Protein AF-A0A3F2RLD3-F1 (afdb_monomer_lite)

Structure (mmCIF, N/CA/C/O backbone):
data_AF-A0A3F2RLD3-F1
#
_entry.id   AF-A0A3F2RLD3-F1
#
loop_
_atom_site.group_PDB
_atom_site.id
_atom_site.type_symbol
_atom_site.label_atom_id
_atom_site.label_alt_id
_atom_site.label_comp_id
_atom_site.label_asym_id
_atom_site.label_entity_id
_atom_site.label_seq_id
_atom_site.pdbx_PDB_ins_code
_atom_site.Cartn_x
_atom_site.Cartn_y
_atom_site.Cartn_z
_atom_site.occupancy
_atom_site.B_iso_or_equiv
_atom_site.auth_seq_id
_atom_site.auth_comp_id
_atom_site.auth_asym_id
_atom_site.auth_atom_id
_atom_site.pdbx_PDB_model_num
ATOM 1 N N . MET A 1 1 ? 36.818 22.391 22.852 1.00 46.69 1 MET A N 1
ATOM 2 C CA . MET A 1 1 ? 37.151 23.803 22.558 1.00 46.69 1 MET A CA 1
ATOM 3 C C . MET A 1 1 ? 36.589 24.136 21.182 1.00 46.69 1 MET A C 1
ATOM 5 O O . MET A 1 1 ? 37.291 23.937 20.207 1.00 46.69 1 MET A O 1
ATOM 9 N N . LEU A 1 2 ? 35.331 24.570 21.093 1.00 57.09 2 LEU A N 1
ATOM 10 C CA . LEU A 1 2 ? 34.697 24.943 19.822 1.00 57.09 2 LEU A CA 1
ATOM 11 C C . LEU A 1 2 ? 34.352 26.434 19.865 1.00 57.09 2 LEU A C 1
ATOM 13 O O . LEU A 1 2 ? 33.929 26.941 20.912 1.00 57.09 2 LEU A O 1
ATOM 17 N N . SER A 1 3 ? 34.607 27.151 18.774 1.00 67.00 3 SER A N 1
ATOM 18 C CA . SER A 1 3 ? 34.470 28.608 18.713 1.00 67.00 3 SER A CA 1
ATOM 19 C C . SER A 1 3 ? 33.149 28.997 18.053 1.00 67.00 3 SER A C 1
ATOM 21 O O . SER A 1 3 ? 32.844 28.548 16.955 1.00 67.00 3 SER A O 1
ATOM 23 N N . SER A 1 4 ? 32.369 29.886 18.676 1.00 72.31 4 SER A N 1
ATOM 24 C CA . SER A 1 4 ? 31.220 30.509 18.004 1.00 72.31 4 SER A CA 1
ATOM 25 C C . SER A 1 4 ? 31.677 31.635 17.068 1.00 72.31 4 SER A C 1
ATOM 27 O O . SER A 1 4 ? 32.737 32.237 17.272 1.00 72.31 4 SER A O 1
ATOM 29 N N . ARG A 1 5 ? 30.861 31.961 16.052 1.00 67.56 5 ARG A N 1
ATOM 30 C CA . ARG A 1 5 ? 31.121 33.088 15.129 1.00 67.56 5 ARG A CA 1
ATOM 31 C C . ARG A 1 5 ? 31.308 34.414 15.873 1.00 67.56 5 ARG A C 1
ATOM 33 O O . ARG A 1 5 ? 32.224 35.162 15.546 1.00 67.56 5 ARG A O 1
ATOM 40 N N . GLU A 1 6 ? 30.512 34.649 16.912 1.00 68.88 6 GLU A N 1
ATOM 41 C CA . GLU A 1 6 ? 30.588 35.842 17.769 1.00 68.88 6 GLU A CA 1
ATOM 42 C C . GLU A 1 6 ? 31.918 35.908 18.536 1.00 68.88 6 GLU A C 1
ATOM 44 O O . GLU A 1 6 ? 32.610 36.923 18.502 1.00 68.88 6 GLU A O 1
ATOM 49 N N . ARG A 1 7 ? 32.364 34.790 19.126 1.00 69.12 7 ARG A N 1
ATOM 50 C CA . ARG A 1 7 ? 33.640 34.712 19.860 1.00 69.12 7 ARG A CA 1
ATOM 51 C C . ARG A 1 7 ? 34.865 34.885 18.952 1.00 69.12 7 ARG A C 1
ATOM 53 O O . ARG A 1 7 ? 35.917 35.341 19.404 1.00 69.12 7 ARG A O 1
ATOM 60 N N . LEU A 1 8 ? 34.751 34.498 17.680 1.00 67.44 8 LEU A N 1
ATOM 61 C CA . LEU A 1 8 ? 35.783 34.712 16.661 1.00 67.44 8 LEU A CA 1
ATOM 62 C C . LEU A 1 8 ? 35.856 36.175 16.209 1.00 67.44 8 LEU A C 1
ATOM 64 O O . LEU A 1 8 ? 36.961 36.682 16.024 1.00 67.44 8 LEU A O 1
ATOM 68 N N . GLN A 1 9 ? 34.709 36.847 16.090 1.00 66.31 9 GLN A N 1
ATOM 69 C CA . GLN A 1 9 ? 34.630 38.273 15.766 1.00 66.31 9 GLN A CA 1
ATOM 70 C C . GLN A 1 9 ? 35.150 39.151 16.912 1.00 66.31 9 GLN A C 1
ATOM 72 O O . GLN A 1 9 ? 35.909 40.080 16.659 1.00 66.31 9 GLN A O 1
ATOM 77 N N . GLU A 1 10 ? 34.850 38.818 18.173 1.00 66.62 10 GLU A N 1
ATOM 78 C CA . GLU A 1 10 ? 35.371 39.548 19.344 1.00 66.62 10 GLU A CA 1
ATOM 79 C C . GLU A 1 10 ? 36.898 39.456 19.497 1.00 66.62 10 GLU A C 1
ATOM 81 O O . GLU A 1 10 ? 37.536 40.357 20.043 1.00 66.62 10 GLU A O 1
ATOM 86 N N . ARG A 1 11 ? 37.504 38.358 19.027 1.00 64.50 11 ARG A N 1
ATOM 87 C CA . ARG A 1 11 ? 38.956 38.129 19.082 1.00 64.50 11 ARG A CA 1
ATOM 88 C C . ARG A 1 11 ? 39.710 38.618 17.846 1.00 64.50 11 ARG A C 1
ATOM 90 O O . ARG A 1 11 ? 40.940 38.673 17.887 1.00 64.50 11 ARG A O 1
ATOM 97 N N . GLN A 1 12 ? 39.019 38.961 16.760 1.00 63.44 12 GLN A N 1
ATOM 98 C CA . GLN A 1 12 ? 39.646 39.565 15.589 1.00 63.44 12 GLN A CA 1
ATOM 99 C C . GLN A 1 12 ? 39.977 41.028 15.894 1.00 63.44 12 GLN A C 1
ATOM 101 O O . GLN A 1 12 ? 39.100 41.872 16.045 1.00 63.44 12 GLN A O 1
ATOM 106 N N . GLY A 1 13 ? 41.272 41.339 16.004 1.00 57.06 13 GLY A N 1
ATOM 107 C CA . GLY A 1 13 ? 41.724 42.724 16.117 1.00 57.06 13 GLY A CA 1
ATOM 108 C C . GLY A 1 13 ? 41.291 43.547 14.899 1.00 57.06 13 GLY A C 1
ATOM 109 O O . GLY A 1 13 ? 41.149 43.010 13.804 1.00 57.06 13 GLY A O 1
ATOM 110 N N . GLN A 1 14 ? 41.151 44.863 15.073 1.00 52.94 14 GLN A N 1
ATOM 111 C CA . GLN A 1 14 ? 40.636 45.819 14.073 1.00 52.94 14 GLN A CA 1
ATOM 112 C C . GLN A 1 14 ? 41.375 45.834 12.713 1.00 52.94 14 GLN A C 1
ATOM 114 O O . GLN A 1 14 ? 40.910 46.471 11.774 1.00 52.94 14 GLN A O 1
ATOM 119 N N . TYR A 1 15 ? 42.516 45.144 12.613 1.00 56.38 15 TYR A N 1
ATOM 120 C CA . TYR A 1 15 ? 43.378 45.051 11.430 1.00 56.38 15 TYR A CA 1
ATOM 121 C C . TYR A 1 15 ? 43.718 43.598 11.034 1.00 56.38 15 TYR A C 1
ATOM 123 O O . TYR A 1 15 ? 44.627 43.381 10.237 1.00 56.38 15 TYR A O 1
ATOM 131 N N . ALA A 1 16 ? 43.053 42.591 11.613 1.00 54.59 16 ALA A N 1
ATOM 132 C CA . ALA A 1 16 ? 43.302 41.182 11.301 1.00 54.59 16 ALA A CA 1
ATOM 133 C C . ALA A 1 16 ? 42.494 40.730 10.073 1.00 54.59 16 ALA A C 1
ATOM 135 O O . ALA A 1 16 ? 41.315 41.060 9.949 1.00 54.59 16 ALA A O 1
ATOM 136 N N . ALA A 1 17 ? 43.114 39.943 9.189 1.00 60.88 17 ALA A N 1
ATOM 137 C CA . ALA A 1 17 ? 42.440 39.389 8.017 1.00 60.88 17 ALA A CA 1
ATOM 138 C C . ALA A 1 17 ? 41.257 38.472 8.417 1.00 60.88 17 ALA A C 1
ATOM 140 O O . ALA A 1 17 ? 41.328 37.769 9.439 1.00 60.88 17 ALA A O 1
ATOM 141 N N . PRO A 1 18 ? 40.168 38.440 7.623 1.00 74.44 18 PRO A N 1
ATOM 142 C CA . PRO A 1 18 ? 39.107 37.446 7.740 1.00 74.44 18 PRO A CA 1
ATOM 143 C C . PRO A 1 18 ? 39.662 36.017 7.822 1.00 74.44 18 PRO A C 1
ATOM 145 O O . PRO A 1 18 ? 40.645 35.686 7.164 1.00 74.44 18 PRO A O 1
ATOM 148 N N . ARG A 1 19 ? 39.019 35.142 8.612 1.00 79.94 19 ARG A N 1
ATOM 149 C CA . ARG A 1 19 ? 39.500 33.769 8.885 1.00 79.94 19 ARG A CA 1
ATOM 150 C C . ARG A 1 19 ? 39.864 32.992 7.613 1.00 79.94 19 ARG A C 1
ATOM 152 O O . ARG A 1 19 ? 40.882 32.311 7.601 1.00 79.94 19 ARG A O 1
ATOM 159 N N . HIS A 1 20 ? 39.055 33.116 6.562 1.00 82.75 20 HIS A N 1
ATOM 160 C CA . HIS A 1 20 ? 39.302 32.477 5.270 1.00 82.75 20 HIS A CA 1
ATOM 161 C C . HIS A 1 20 ? 40.576 33.004 4.588 1.00 82.75 20 HIS A C 1
ATOM 163 O O . HIS A 1 20 ? 41.416 32.218 4.165 1.00 82.75 20 HIS A O 1
ATOM 169 N N . GLU A 1 21 ? 40.759 34.325 4.550 1.00 82.81 21 GLU A N 1
ATOM 170 C CA . GLU A 1 21 ? 41.945 34.963 3.966 1.00 82.81 21 GLU A CA 1
ATOM 171 C C . GLU A 1 21 ? 43.218 34.633 4.749 1.00 82.81 21 GLU A C 1
ATOM 173 O O . GLU A 1 21 ? 44.271 34.428 4.153 1.00 82.81 21 GLU A O 1
ATOM 178 N N . PHE A 1 22 ? 43.129 34.517 6.076 1.00 84.19 22 PHE A N 1
ATOM 179 C CA . PHE A 1 22 ? 44.258 34.091 6.902 1.00 84.19 22 PHE A CA 1
ATOM 180 C C . PHE A 1 22 ? 44.683 32.644 6.604 1.00 84.19 22 PHE A C 1
ATOM 182 O O . PHE A 1 22 ? 45.872 32.360 6.487 1.00 84.19 22 PHE A O 1
ATOM 189 N N . LEU A 1 23 ? 43.725 31.726 6.431 1.00 88.12 23 LEU A N 1
ATOM 190 C CA . LEU A 1 23 ? 44.024 30.347 6.030 1.00 88.12 23 LEU A CA 1
ATOM 191 C C . LEU A 1 23 ? 44.604 30.285 4.607 1.00 88.12 23 LEU A C 1
ATOM 193 O O . LEU A 1 23 ? 45.560 29.549 4.383 1.00 88.12 23 LEU A O 1
ATOM 197 N N . GLN A 1 24 ? 44.097 31.098 3.672 1.00 87.75 24 GLN A N 1
ATOM 198 C CA . GLN A 1 24 ? 44.673 31.223 2.326 1.00 87.75 24 GLN A CA 1
ATOM 199 C C . GLN A 1 24 ? 46.124 31.721 2.387 1.00 87.75 24 GLN A C 1
ATOM 201 O O . GLN A 1 24 ? 46.978 31.185 1.690 1.00 87.75 24 GLN A O 1
ATOM 206 N N . GLN A 1 25 ? 46.427 32.702 3.245 1.00 88.88 25 GLN A N 1
ATOM 207 C CA . GLN A 1 25 ? 47.795 33.198 3.433 1.00 88.88 25 GLN A CA 1
ATOM 208 C C . GLN A 1 25 ? 48.742 32.105 3.935 1.00 88.88 25 GLN A C 1
ATOM 210 O O . GLN A 1 25 ? 49.863 32.020 3.442 1.00 88.88 25 GLN A O 1
ATOM 215 N N . LEU A 1 26 ? 48.295 31.249 4.861 1.00 90.62 26 LEU A N 1
ATOM 216 C CA . LEU A 1 26 ? 49.086 30.109 5.332 1.00 90.62 26 LEU A CA 1
ATOM 217 C C . LEU A 1 26 ? 49.358 29.100 4.206 1.00 90.62 26 LEU A C 1
ATOM 219 O O . LEU A 1 26 ? 50.494 28.665 4.044 1.00 90.62 26 LEU A O 1
ATOM 223 N N . VAL A 1 27 ? 48.352 28.761 3.394 1.00 88.81 27 VAL A N 1
ATOM 224 C CA . VAL A 1 27 ? 48.522 27.847 2.247 1.00 88.81 27 VAL A CA 1
ATOM 225 C C . VAL A 1 27 ? 49.489 28.431 1.212 1.00 88.81 27 VAL A C 1
ATOM 227 O O . VAL A 1 27 ? 50.423 27.756 0.776 1.00 88.81 27 VAL A O 1
ATOM 230 N N . ASP A 1 28 ? 49.326 29.708 0.870 1.00 87.25 28 ASP A N 1
ATOM 231 C CA . ASP A 1 28 ? 50.228 30.439 -0.020 1.00 87.25 28 ASP A CA 1
ATOM 232 C C . ASP A 1 28 ? 51.669 30.472 0.519 1.00 87.25 28 ASP A C 1
ATOM 234 O O . ASP A 1 28 ? 52.634 30.330 -0.238 1.00 87.25 28 ASP A O 1
ATOM 238 N N . GLU A 1 29 ? 51.830 30.675 1.830 1.00 88.75 29 GLU A N 1
ATOM 239 C CA . GLU A 1 29 ? 53.129 30.689 2.501 1.00 88.75 29 GLU A CA 1
ATOM 240 C C . GLU A 1 29 ? 53.777 29.300 2.485 1.00 88.75 29 GLU A C 1
ATOM 242 O O . GLU A 1 29 ? 54.972 29.199 2.204 1.00 88.75 29 GLU A O 1
ATOM 247 N N . PHE A 1 30 ? 53.008 28.227 2.690 1.00 89.94 30 PHE A N 1
ATOM 248 C CA . PHE A 1 30 ? 53.505 26.853 2.593 1.00 89.94 30 PHE A CA 1
ATOM 249 C C . PHE A 1 30 ? 54.043 26.546 1.191 1.00 89.94 30 PHE A C 1
ATOM 251 O O . PHE A 1 30 ? 55.135 25.993 1.048 1.00 89.94 30 PHE A O 1
ATOM 258 N N . GLN A 1 31 ? 53.310 26.949 0.149 1.00 84.81 31 GLN A N 1
ATOM 259 C CA . GLN A 1 31 ? 53.690 26.703 -1.245 1.00 84.81 31 GLN A CA 1
ATOM 260 C C . GLN A 1 31 ? 54.940 27.484 -1.671 1.00 84.81 31 GLN A C 1
ATOM 262 O O . GLN A 1 31 ? 55.741 26.986 -2.461 1.00 84.81 31 GLN A O 1
ATOM 267 N N . ARG A 1 32 ? 55.127 28.707 -1.155 1.00 83.75 32 ARG A N 1
ATOM 268 C CA . ARG A 1 32 ? 56.264 29.573 -1.519 1.00 83.75 32 ARG A CA 1
ATOM 269 C C . ARG A 1 32 ? 57.503 29.365 -0.648 1.00 83.75 32 ARG A C 1
ATOM 271 O O . ARG A 1 32 ? 58.590 29.770 -1.057 1.00 83.75 32 ARG A O 1
ATOM 278 N N . SER A 1 33 ? 57.360 28.782 0.542 1.00 82.44 33 SER A N 1
ATOM 279 C CA . SER A 1 33 ? 58.467 28.636 1.492 1.00 82.44 33 SER A CA 1
ATOM 280 C C . SER A 1 33 ? 59.452 27.544 1.057 1.00 82.44 33 SER A C 1
ATOM 282 O O . SER A 1 33 ? 59.042 26.401 0.867 1.00 82.44 33 SER A O 1
ATOM 284 N N . PRO A 1 34 ? 60.761 27.839 0.947 1.00 72.88 34 PRO A N 1
ATOM 285 C CA . PRO A 1 34 ? 61.788 26.822 0.713 1.00 72.88 34 PRO A CA 1
ATOM 286 C C . PRO A 1 34 ? 62.314 26.185 2.015 1.00 72.88 34 PRO A C 1
ATOM 288 O O . PRO A 1 34 ? 63.057 25.210 1.952 1.00 72.88 34 PRO A O 1
ATOM 291 N N . ASP A 1 35 ? 61.966 26.738 3.185 1.00 80.62 35 ASP A N 1
ATOM 292 C CA . ASP A 1 35 ? 62.399 26.249 4.501 1.00 80.62 35 ASP A CA 1
ATOM 293 C C . ASP A 1 35 ? 61.415 25.216 5.072 1.00 80.62 35 ASP A C 1
ATOM 295 O O . ASP A 1 35 ? 60.229 25.500 5.251 1.00 80.62 35 ASP A O 1
ATOM 299 N N . MET A 1 36 ? 61.927 24.028 5.398 1.00 78.44 36 MET A N 1
ATOM 300 C CA . MET A 1 36 ? 61.141 22.927 5.962 1.00 78.44 36 MET A CA 1
ATOM 301 C C . MET A 1 36 ? 60.607 23.236 7.360 1.00 78.44 36 MET A C 1
ATOM 303 O O . MET A 1 36 ? 59.473 22.871 7.650 1.00 78.44 36 MET A O 1
ATOM 307 N N . LEU A 1 37 ? 61.349 23.981 8.192 1.00 79.25 37 LEU A N 1
ATOM 308 C CA . LEU A 1 37 ? 60.850 24.358 9.523 1.00 79.25 37 LEU A CA 1
ATOM 309 C C . LEU A 1 37 ? 59.584 25.213 9.401 1.00 79.25 37 LEU A C 1
ATOM 311 O O . LEU A 1 37 ? 58.617 25.051 10.140 1.00 79.25 37 LEU A O 1
ATOM 315 N N . ARG A 1 38 ? 59.582 26.126 8.425 1.00 82.69 38 ARG A N 1
ATOM 316 C CA . ARG A 1 38 ? 58.446 27.010 8.197 1.00 82.69 38 ARG A CA 1
ATOM 317 C C . ARG A 1 38 ? 57.235 26.241 7.682 1.00 82.69 38 ARG A C 1
ATOM 319 O O . ARG A 1 38 ? 56.115 26.517 8.099 1.00 82.69 38 ARG A O 1
ATOM 326 N N . LYS A 1 39 ? 57.461 25.244 6.825 1.00 86.38 39 LYS A N 1
ATOM 327 C CA . LYS A 1 39 ? 56.413 24.327 6.369 1.00 86.38 39 LYS A CA 1
ATOM 328 C C . LYS A 1 39 ? 55.809 23.524 7.523 1.00 86.38 39 LYS A C 1
ATOM 330 O O . LYS A 1 39 ? 54.589 23.435 7.594 1.00 86.38 39 LYS A O 1
ATOM 335 N N . GLU A 1 40 ? 56.625 23.026 8.450 1.00 85.38 40 GLU A N 1
ATOM 336 C CA . GLU A 1 40 ? 56.161 22.334 9.665 1.00 85.38 40 GLU A CA 1
ATOM 337 C C . GLU A 1 40 ? 55.267 23.218 10.529 1.00 85.38 40 GLU A C 1
ATOM 339 O O . GLU A 1 40 ? 54.151 22.824 10.868 1.00 85.38 40 GLU A O 1
ATOM 344 N N . GLU A 1 41 ? 55.708 24.442 10.826 1.00 86.50 41 GLU A N 1
ATOM 345 C CA . GLU A 1 41 ? 54.911 25.397 11.601 1.00 86.50 41 GLU A CA 1
ATOM 346 C C . GLU A 1 41 ? 53.566 25.703 10.931 1.00 86.50 41 GLU A C 1
ATOM 348 O O . GLU A 1 41 ? 52.544 25.853 11.606 1.00 86.50 41 GLU A O 1
ATOM 353 N N . ILE A 1 42 ? 53.544 25.803 9.602 1.00 90.88 42 ILE A N 1
ATOM 354 C CA . ILE A 1 42 ? 52.322 26.094 8.854 1.00 90.88 42 ILE A CA 1
ATOM 355 C C . ILE A 1 42 ? 51.367 24.897 8.875 1.00 90.88 42 ILE A C 1
ATOM 357 O O . ILE A 1 42 ? 50.190 25.081 9.179 1.00 90.88 42 ILE A O 1
ATOM 361 N N . VAL A 1 43 ? 51.853 23.681 8.618 1.00 90.69 43 VAL A N 1
ATOM 362 C CA . VAL A 1 43 ? 51.020 22.464 8.627 1.00 90.69 43 VAL A CA 1
ATOM 363 C C . VAL A 1 43 ? 50.456 22.209 10.023 1.00 90.69 43 VAL A C 1
ATOM 365 O O . VAL A 1 43 ? 49.263 21.948 10.149 1.00 90.69 43 VAL A O 1
ATOM 368 N N . ALA A 1 44 ? 51.251 22.402 11.079 1.00 88.88 44 ALA A N 1
ATOM 369 C CA . ALA A 1 44 ? 50.773 22.316 12.459 1.00 88.88 44 ALA A CA 1
ATOM 370 C C . ALA A 1 44 ? 49.667 23.346 12.760 1.00 88.88 44 ALA A C 1
ATOM 372 O O . ALA A 1 44 ? 48.674 23.035 13.422 1.00 88.88 44 ALA A O 1
ATOM 373 N N . ASN A 1 45 ? 49.795 24.578 12.252 1.00 89.44 45 ASN A N 1
ATOM 374 C CA . ASN A 1 45 ? 48.748 25.592 12.391 1.00 89.44 45 ASN A CA 1
ATOM 375 C C . ASN A 1 45 ? 47.472 25.205 11.633 1.00 89.44 45 ASN A C 1
ATOM 377 O O . ASN A 1 45 ? 46.380 25.322 12.189 1.00 89.44 45 ASN A O 1
ATOM 381 N N . LEU A 1 46 ? 47.594 24.718 10.397 1.00 91.81 46 LEU A N 1
ATOM 382 C CA . LEU A 1 46 ? 46.456 24.259 9.599 1.00 91.81 46 LEU A CA 1
ATOM 383 C C . LEU A 1 46 ? 45.750 23.064 10.258 1.00 91.81 46 LEU A C 1
ATOM 385 O O . LEU A 1 46 ? 44.523 23.064 10.346 1.00 91.81 46 LEU A O 1
ATOM 389 N N . ALA A 1 47 ? 46.504 22.109 10.807 1.00 91.06 47 ALA A N 1
ATOM 390 C CA . ALA A 1 47 ? 45.969 20.968 11.547 1.00 91.06 47 ALA A CA 1
ATOM 391 C C . ALA A 1 47 ? 45.216 21.393 12.820 1.00 91.06 47 ALA A C 1
ATOM 393 O O . ALA A 1 47 ? 44.157 20.850 13.128 1.00 91.06 47 ALA A O 1
ATOM 394 N N . ASN A 1 48 ? 45.696 22.419 13.530 1.00 88.94 48 ASN A N 1
ATOM 395 C CA . ASN A 1 48 ? 44.974 22.988 14.672 1.00 88.94 48 ASN A CA 1
ATOM 396 C C . ASN A 1 48 ? 43.671 23.688 14.253 1.00 88.94 48 ASN A C 1
ATOM 398 O O . ASN A 1 48 ? 42.673 23.615 14.968 1.00 88.94 48 ASN A O 1
ATOM 402 N N . PHE A 1 49 ? 43.646 24.353 13.093 1.00 88.69 49 PHE A N 1
ATOM 403 C CA . PHE A 1 49 ? 42.411 24.942 12.561 1.00 88.69 49 PHE A CA 1
ATOM 404 C C . PHE A 1 49 ? 41.405 23.895 12.082 1.00 88.69 49 PHE A C 1
ATOM 406 O O . PHE A 1 49 ? 40.201 24.154 12.157 1.00 88.69 49 PHE A O 1
ATOM 413 N N . ALA A 1 50 ? 41.886 22.728 11.652 1.00 89.19 50 ALA A N 1
ATOM 414 C CA . ALA A 1 50 ? 41.069 21.571 11.306 1.00 89.19 50 ALA A CA 1
ATOM 415 C C . ALA A 1 50 ? 40.311 20.971 12.498 1.00 89.19 50 ALA A C 1
ATOM 417 O O . ALA A 1 50 ? 39.368 20.227 12.291 1.00 89.19 50 ALA A O 1
ATOM 418 N N . TYR A 1 51 ? 40.645 21.327 13.740 1.00 83.88 51 TYR A N 1
ATOM 419 C CA . TYR A 1 51 ? 39.917 20.840 14.916 1.00 83.88 51 TYR A CA 1
ATOM 420 C C . TYR A 1 51 ? 38.532 21.493 15.105 1.00 83.88 51 TYR A C 1
ATOM 422 O O . TYR A 1 51 ? 37.674 20.942 15.790 1.00 83.88 51 TYR A O 1
ATOM 430 N N . ASP A 1 52 ? 38.299 22.685 14.540 1.00 83.19 52 ASP A N 1
ATOM 431 C CA . ASP A 1 52 ? 37.046 23.433 14.721 1.00 83.19 52 ASP A CA 1
ATOM 432 C C . ASP A 1 52 ? 36.186 23.381 13.436 1.00 83.19 52 ASP A C 1
ATOM 434 O O . ASP A 1 52 ? 36.579 23.987 12.426 1.00 83.19 52 ASP A O 1
ATOM 438 N N . PRO A 1 53 ? 35.004 22.723 13.446 1.00 85.06 53 PRO A N 1
ATOM 439 C CA . PRO A 1 53 ? 34.153 22.537 12.264 1.00 85.06 53 PRO A CA 1
ATOM 440 C C . PRO A 1 53 ? 33.736 23.833 11.568 1.00 85.06 53 PRO A C 1
ATOM 442 O O . PRO A 1 53 ? 33.455 23.844 10.368 1.00 85.06 53 PRO A O 1
ATOM 445 N N . ILE A 1 54 ? 33.752 24.964 12.283 1.00 83.56 54 ILE A N 1
ATOM 446 C CA . ILE A 1 54 ? 33.467 26.283 11.705 1.00 83.56 54 ILE A CA 1
ATOM 447 C C . ILE A 1 54 ? 34.416 26.648 10.550 1.00 83.56 54 ILE A C 1
ATOM 449 O O . ILE A 1 54 ? 34.064 27.460 9.690 1.00 83.56 54 ILE A O 1
ATOM 453 N N . ASN A 1 55 ? 35.608 26.044 10.510 1.00 85.12 55 ASN A N 1
ATOM 454 C CA . ASN A 1 55 ? 36.598 26.277 9.467 1.00 85.12 55 ASN A CA 1
ATOM 455 C C . ASN A 1 55 ? 36.416 25.354 8.250 1.00 85.12 55 ASN A C 1
ATOM 457 O O . ASN A 1 55 ? 36.989 25.659 7.207 1.00 85.12 55 ASN A O 1
ATOM 461 N N . TYR A 1 56 ? 35.606 24.288 8.314 1.00 86.81 56 TYR A N 1
ATOM 462 C CA . TYR A 1 56 ? 35.553 23.232 7.283 1.00 86.81 56 TYR A CA 1
ATOM 463 C C . TYR A 1 56 ? 35.200 23.748 5.889 1.00 86.81 56 TYR A C 1
ATOM 465 O O . TYR A 1 56 ? 35.822 23.355 4.906 1.00 86.81 56 TYR A O 1
ATOM 473 N N . VAL A 1 57 ? 34.278 24.710 5.792 1.00 83.06 57 VAL A N 1
ATOM 474 C CA . VAL A 1 57 ? 33.934 25.347 4.508 1.00 83.06 57 VAL A CA 1
ATOM 475 C C . VAL A 1 57 ? 35.145 26.063 3.900 1.00 83.06 57 VAL A C 1
ATOM 477 O O . VAL A 1 57 ? 35.346 26.033 2.688 1.00 83.06 57 VAL A O 1
ATOM 480 N N . SER A 1 58 ? 35.979 26.692 4.734 1.00 84.62 58 SER A N 1
ATOM 481 C CA . SER A 1 58 ? 37.223 27.315 4.273 1.00 84.62 58 SER A CA 1
ATOM 482 C C . SER A 1 58 ? 38.283 26.271 3.939 1.00 84.62 58 SER A C 1
ATOM 484 O O . SER A 1 58 ? 38.908 26.394 2.895 1.00 84.62 58 SER A O 1
ATOM 486 N N . LEU A 1 59 ? 38.448 25.228 4.760 1.00 88.38 59 LEU A N 1
ATOM 487 C CA . LEU A 1 59 ? 39.398 24.139 4.499 1.00 88.38 59 LEU A CA 1
ATOM 488 C C . LEU A 1 59 ? 39.105 23.431 3.169 1.00 88.38 59 LEU A C 1
ATOM 490 O O . LEU A 1 59 ? 40.028 23.177 2.400 1.00 88.38 59 LEU A O 1
ATOM 494 N N . SER A 1 60 ? 37.824 23.193 2.872 1.00 84.62 60 SER A N 1
ATOM 495 C CA . SER A 1 60 ? 37.361 22.604 1.612 1.00 84.62 60 SER A CA 1
ATOM 496 C C . SER A 1 60 ? 37.636 23.520 0.416 1.00 84.62 60 SER A C 1
ATOM 498 O O . SER A 1 60 ? 38.268 23.094 -0.547 1.00 84.62 60 SER A O 1
ATOM 500 N N . ARG A 1 61 ? 37.252 24.805 0.487 1.00 86.00 61 ARG A N 1
ATOM 501 C CA . ARG A 1 61 ? 37.506 25.771 -0.602 1.00 86.00 61 ARG A CA 1
ATOM 502 C C . ARG A 1 61 ? 38.994 25.965 -0.894 1.00 86.00 61 ARG A C 1
ATOM 504 O O . ARG A 1 61 ? 39.365 26.151 -2.047 1.00 86.00 61 ARG A O 1
ATOM 511 N N . LEU A 1 62 ? 39.824 25.924 0.146 1.00 87.06 62 LEU A N 1
ATOM 512 C CA . LEU A 1 62 ? 41.274 26.091 0.055 1.00 87.06 62 LEU A CA 1
ATOM 513 C C . LEU A 1 62 ? 42.017 24.785 -0.252 1.00 87.06 62 LEU A C 1
ATOM 515 O O . LEU A 1 62 ? 43.236 24.815 -0.391 1.00 87.06 62 LEU A O 1
ATOM 519 N N . ARG A 1 63 ? 41.299 23.657 -0.359 1.00 88.44 63 ARG A N 1
ATOM 520 C CA . ARG A 1 63 ? 41.861 22.319 -0.599 1.00 88.44 63 ARG A CA 1
ATOM 521 C C . ARG A 1 63 ? 42.970 21.947 0.390 1.00 88.44 63 ARG A C 1
ATOM 523 O O . ARG A 1 63 ? 43.997 21.385 0.030 1.00 88.44 63 ARG A O 1
ATOM 530 N N . ILE A 1 64 ? 42.754 22.267 1.665 1.00 89.44 64 ILE A N 1
ATOM 531 C CA . ILE A 1 64 ? 43.725 21.979 2.731 1.00 89.44 64 ILE A CA 1
ATOM 532 C C . ILE A 1 64 ? 43.816 20.469 3.017 1.00 89.44 64 ILE A C 1
ATOM 534 O O . ILE A 1 64 ? 44.870 19.998 3.427 1.00 89.44 64 ILE A O 1
ATOM 538 N N . MET A 1 65 ? 42.760 19.692 2.746 1.00 87.44 65 MET A N 1
ATOM 539 C CA . MET A 1 65 ? 42.835 18.224 2.832 1.00 87.44 65 MET A CA 1
ATOM 540 C C . MET A 1 65 ? 43.744 17.626 1.760 1.00 87.44 65 MET A C 1
ATOM 542 O O . MET A 1 65 ? 44.564 16.773 2.085 1.00 87.44 65 MET A O 1
ATOM 546 N N . ASP A 1 66 ? 43.663 18.123 0.524 1.00 84.50 66 ASP A N 1
ATOM 547 C CA . ASP A 1 66 ? 44.563 17.705 -0.556 1.00 84.50 66 ASP A CA 1
ATOM 548 C C . ASP A 1 66 ? 46.016 18.028 -0.179 1.00 84.50 66 ASP A C 1
ATOM 550 O O . ASP A 1 66 ? 46.888 17.183 -0.313 1.00 84.50 66 ASP A O 1
ATOM 554 N N . LEU A 1 67 ? 46.258 19.194 0.436 1.00 87.44 67 LEU A N 1
ATOM 555 C CA . LEU A 1 67 ? 47.579 19.566 0.950 1.00 87.44 67 LEU A CA 1
ATOM 556 C C . LEU A 1 67 ? 48.127 18.571 1.990 1.00 87.44 67 LEU A C 1
ATOM 558 O O . LEU A 1 67 ? 49.322 18.284 1.983 1.00 87.44 67 LEU A O 1
ATOM 562 N N . PHE A 1 68 ? 47.289 18.066 2.904 1.00 90.00 68 PHE A N 1
ATOM 563 C CA . PHE A 1 68 ? 47.720 17.050 3.870 1.00 90.00 68 PHE A CA 1
ATOM 564 C C . PHE A 1 68 ? 48.030 15.716 3.189 1.00 90.00 68 PHE A C 1
ATOM 566 O O . PHE A 1 68 ? 49.013 15.081 3.555 1.00 90.00 68 PHE A O 1
ATOM 573 N N . LEU A 1 69 ? 47.234 15.308 2.197 1.00 85.31 69 LEU A N 1
ATOM 574 C CA . LEU A 1 69 ? 47.458 14.075 1.437 1.00 85.31 69 LEU A CA 1
ATOM 575 C C . LEU A 1 69 ? 48.724 14.156 0.571 1.00 85.31 69 LEU A C 1
ATOM 577 O O . LEU A 1 69 ? 49.515 13.217 0.583 1.00 85.31 69 LEU A O 1
ATOM 581 N N . ASP A 1 70 ? 48.977 15.296 -0.075 1.00 81.62 70 ASP A N 1
ATOM 582 C CA . ASP A 1 70 ? 50.186 15.547 -0.873 1.00 81.62 70 ASP A CA 1
ATOM 583 C C . ASP A 1 70 ? 51.468 15.425 -0.025 1.00 81.62 70 ASP A C 1
ATOM 585 O O . ASP A 1 70 ? 52.505 14.970 -0.504 1.00 81.62 70 ASP A O 1
ATOM 589 N N . ILE A 1 71 ? 51.412 15.815 1.258 1.00 83.75 71 ILE A N 1
ATOM 590 C CA . ILE A 1 71 ? 52.531 15.648 2.201 1.00 83.75 71 ILE A CA 1
ATOM 591 C C . ILE A 1 71 ? 52.814 14.163 2.474 1.00 83.75 71 ILE A C 1
ATOM 593 O O . ILE A 1 71 ? 53.979 13.791 2.621 1.00 83.75 71 ILE A O 1
ATOM 597 N N . LEU A 1 72 ? 51.775 13.323 2.544 1.00 80.62 72 LEU A N 1
ATOM 598 C CA . LEU A 1 72 ? 51.926 11.878 2.746 1.00 80.62 72 LEU A CA 1
ATOM 599 C C . LEU A 1 72 ? 52.479 11.194 1.493 1.00 80.62 72 LEU A C 1
ATOM 601 O O . LEU A 1 72 ? 53.362 10.346 1.609 1.00 80.62 72 LEU A O 1
ATOM 605 N N . ASP A 1 73 ? 51.995 11.586 0.314 1.00 74.44 73 ASP A N 1
ATOM 606 C CA . ASP A 1 73 ? 52.428 11.029 -0.972 1.00 74.44 73 ASP A CA 1
ATOM 607 C C . ASP A 1 73 ? 53.912 11.349 -1.241 1.00 74.44 73 ASP A C 1
ATOM 609 O O . ASP A 1 73 ? 54.722 10.462 -1.515 1.00 74.44 73 ASP A O 1
ATOM 613 N N . ALA A 1 74 ? 54.319 12.601 -0.994 1.00 72.12 74 ALA A N 1
ATOM 614 C CA . ALA A 1 74 ? 55.706 13.040 -1.147 1.00 72.12 74 ALA A CA 1
ATOM 615 C C . ALA A 1 74 ? 56.702 12.339 -0.193 1.00 72.12 74 ALA A C 1
ATOM 617 O O . ALA A 1 74 ? 57.880 12.200 -0.536 1.00 72.12 74 ALA A O 1
ATOM 618 N N . ASP A 1 75 ? 56.275 11.901 1.002 1.00 68.62 75 ASP A N 1
ATOM 619 C CA . ASP A 1 75 ? 57.122 11.095 1.901 1.00 68.62 75 ASP A CA 1
ATOM 620 C C . ASP A 1 75 ? 57.289 9.656 1.382 1.00 68.62 75 ASP A C 1
ATOM 622 O O . ASP A 1 75 ? 58.380 9.089 1.479 1.00 68.62 75 ASP A O 1
ATOM 626 N N . GLN A 1 76 ? 56.246 9.070 0.782 1.00 62.94 76 GLN A N 1
ATOM 627 C CA . GLN A 1 76 ? 56.309 7.707 0.242 1.00 62.94 76 GLN A CA 1
ATOM 628 C C . GLN A 1 76 ? 57.143 7.606 -1.042 1.00 62.94 76 GLN A C 1
ATOM 630 O O . GLN A 1 76 ? 57.895 6.637 -1.192 1.00 62.94 76 GLN A O 1
ATOM 635 N N . GLU A 1 77 ? 57.104 8.612 -1.922 1.00 60.47 77 GLU A N 1
ATOM 636 C CA . GLU A 1 77 ? 57.990 8.681 -3.097 1.00 60.47 77 GLU A CA 1
ATOM 637 C C . GLU A 1 77 ? 59.478 8.687 -2.685 1.00 60.47 77 GLU A C 1
ATOM 639 O O . GLU A 1 77 ? 60.290 7.945 -3.245 1.00 60.47 77 GLU A O 1
ATOM 644 N N . GLN A 1 78 ? 59.839 9.423 -1.623 1.00 58.25 78 GLN A N 1
ATOM 645 C CA . GLN A 1 78 ? 61.210 9.416 -1.084 1.00 58.25 78 GLN A CA 1
ATOM 646 C C . GLN A 1 78 ? 61.621 8.055 -0.493 1.00 58.25 78 GLN A C 1
ATOM 648 O O . GLN A 1 78 ? 62.803 7.695 -0.528 1.00 58.25 78 GLN A O 1
ATOM 653 N N . GLN A 1 79 ? 60.676 7.275 0.043 1.00 53.56 79 GLN A N 1
ATOM 654 C CA . GLN A 1 79 ? 60.947 5.925 0.550 1.00 53.56 79 GLN A CA 1
ATOM 655 C C . GLN A 1 79 ? 61.242 4.933 -0.589 1.00 53.56 79 GLN A C 1
ATOM 657 O O . GLN A 1 79 ? 62.196 4.158 -0.477 1.00 53.56 79 GLN A O 1
ATOM 662 N N . GLN A 1 80 ? 60.506 5.004 -1.705 1.00 50.84 80 GLN A N 1
ATOM 663 C CA . GLN A 1 80 ? 60.713 4.129 -2.871 1.00 50.84 80 GLN A CA 1
ATOM 664 C C . GLN A 1 80 ? 62.052 4.392 -3.584 1.00 50.84 80 GLN A C 1
ATOM 666 O O . GLN A 1 80 ? 62.750 3.440 -3.949 1.00 50.84 80 GLN A O 1
ATOM 671 N N . ASP A 1 81 ? 62.482 5.654 -3.688 1.00 47.69 81 ASP A N 1
ATOM 672 C CA . ASP A 1 81 ? 63.793 6.017 -4.255 1.00 47.69 81 ASP A CA 1
ATOM 673 C C . ASP A 1 81 ? 64.978 5.516 -3.402 1.00 47.69 81 ASP A C 1
ATOM 675 O O . ASP A 1 81 ? 66.061 5.210 -3.917 1.00 47.69 81 ASP A O 1
ATOM 679 N N . THR A 1 82 ? 64.781 5.377 -2.086 1.00 46.03 82 THR A N 1
ATOM 680 C CA . THR A 1 82 ? 65.820 4.882 -1.168 1.00 46.03 82 THR A CA 1
ATOM 681 C C . THR A 1 82 ? 65.953 3.350 -1.223 1.00 46.03 82 THR A C 1
ATOM 683 O O . THR A 1 82 ? 67.058 2.818 -1.076 1.00 46.03 82 THR A O 1
ATOM 686 N N . GLU A 1 83 ? 64.864 2.624 -1.496 1.00 43.94 83 GLU A N 1
ATOM 687 C CA . GLU A 1 83 ? 64.880 1.165 -1.686 1.00 43.94 83 GLU A CA 1
ATOM 688 C C . GLU A 1 83 ? 65.431 0.746 -3.062 1.00 43.94 83 GLU A C 1
ATOM 690 O O . GLU A 1 83 ? 66.149 -0.255 -3.150 1.00 43.94 83 GLU A O 1
ATOM 695 N N . GLY A 1 84 ? 65.214 1.548 -4.114 1.00 42.12 84 GLY A N 1
ATOM 696 C CA . GLY A 1 84 ? 65.777 1.316 -5.454 1.00 42.12 84 GLY A CA 1
ATOM 697 C C . GLY A 1 84 ? 67.309 1.430 -5.536 1.00 42.12 84 GLY A C 1
ATOM 698 O O . GLY A 1 84 ? 67.944 0.785 -6.371 1.00 42.12 84 GLY A O 1
ATOM 699 N N . SER A 1 85 ? 67.932 2.186 -4.626 1.00 39.69 85 SER A N 1
ATOM 700 C CA . SER A 1 85 ? 69.394 2.360 -4.546 1.00 39.69 85 SER A CA 1
ATOM 701 C C . SER A 1 85 ? 70.116 1.205 -3.822 1.00 39.69 85 SER A C 1
ATOM 703 O O . SER A 1 85 ? 71.303 0.960 -4.050 1.00 39.69 85 SER A O 1
ATOM 705 N N . ASN A 1 86 ? 69.408 0.421 -2.998 1.00 43.09 86 ASN A N 1
ATOM 706 C CA . ASN A 1 86 ? 70.009 -0.645 -2.181 1.00 43.09 86 ASN A CA 1
ATOM 707 C C . ASN A 1 86 ? 70.083 -2.029 -2.861 1.00 43.09 86 ASN A C 1
ATOM 709 O O . ASN A 1 86 ? 70.608 -2.968 -2.265 1.00 43.09 86 ASN A O 1
ATOM 713 N N . GLN A 1 87 ? 69.652 -2.178 -4.119 1.00 38.09 87 GLN A N 1
ATOM 714 C CA . GLN A 1 87 ? 69.773 -3.446 -4.865 1.00 38.09 87 GLN A CA 1
ATOM 715 C C . GLN A 1 87 ? 71.076 -3.610 -5.676 1.00 38.09 87 GLN A C 1
ATOM 717 O O . GLN A 1 87 ? 71.228 -4.595 -6.397 1.00 38.09 87 GLN A O 1
ATOM 722 N N . ALA A 1 88 ? 72.060 -2.713 -5.524 1.00 39.94 88 ALA A N 1
ATOM 723 C CA . ALA A 1 88 ? 73.361 -2.821 -6.203 1.00 39.94 88 ALA A CA 1
ATOM 724 C C . ALA A 1 88 ? 74.561 -3.179 -5.296 1.00 39.94 88 ALA A C 1
ATOM 726 O O . ALA A 1 88 ? 75.691 -3.229 -5.787 1.00 39.94 88 ALA A O 1
ATOM 727 N N . ALA A 1 89 ? 74.374 -3.466 -4.002 1.00 34.75 89 ALA A N 1
ATOM 728 C CA . ALA A 1 89 ? 75.496 -3.786 -3.111 1.00 34.75 89 ALA A CA 1
ATOM 729 C C . ALA A 1 89 ? 75.148 -4.838 -2.046 1.00 34.75 89 ALA A C 1
ATOM 731 O O . ALA A 1 89 ? 74.966 -4.520 -0.876 1.00 34.75 89 ALA A O 1
ATOM 732 N N . ASP A 1 90 ? 75.142 -6.113 -2.439 1.00 36.34 90 ASP A N 1
ATOM 733 C CA . ASP A 1 90 ? 75.236 -7.223 -1.490 1.00 36.34 90 ASP A CA 1
ATOM 734 C C . ASP A 1 90 ? 76.661 -7.804 -1.507 1.00 36.34 90 ASP A C 1
ATOM 736 O O . ASP A 1 90 ? 77.097 -8.364 -2.519 1.00 36.34 90 ASP A O 1
ATOM 740 N N . LYS A 1 91 ? 77.402 -7.599 -0.404 1.00 36.66 91 LYS A N 1
ATOM 741 C CA . LYS A 1 91 ? 78.480 -8.459 0.139 1.00 36.66 91 LYS A CA 1
ATOM 742 C C . LYS A 1 91 ? 79.226 -7.751 1.282 1.00 36.66 91 LYS A C 1
ATOM 744 O O . LYS A 1 91 ? 80.184 -7.032 1.024 1.00 36.66 91 LYS A O 1
ATOM 749 N N . GLN A 1 92 ? 78.848 -8.049 2.531 1.00 32.06 92 GLN A N 1
ATOM 750 C CA . GLN A 1 92 ? 79.723 -8.534 3.628 1.00 32.06 92 GLN A CA 1
ATOM 751 C C . GLN A 1 92 ? 79.133 -8.267 5.036 1.00 32.06 92 GLN A C 1
ATOM 753 O O . GLN A 1 92 ? 79.031 -7.132 5.472 1.00 32.06 92 GLN A O 1
ATOM 758 N N . GLN A 1 93 ? 78.824 -9.373 5.731 1.00 34.12 93 GLN A N 1
ATOM 759 C CA . GLN A 1 93 ? 78.953 -9.683 7.175 1.00 34.12 93 GLN A CA 1
ATOM 760 C C . GLN A 1 93 ? 78.683 -8.625 8.278 1.00 34.12 93 GLN A C 1
ATOM 762 O O . GLN A 1 93 ? 79.423 -7.660 8.420 1.00 34.12 93 GLN A O 1
ATOM 767 N N . GLY A 1 94 ? 77.831 -9.006 9.249 1.00 30.45 94 GLY A N 1
ATOM 768 C CA . GLY A 1 94 ? 77.960 -8.631 10.677 1.00 30.45 94 GLY A CA 1
ATOM 769 C C . GLY A 1 94 ? 76.751 -7.908 11.301 1.00 30.45 94 GLY A C 1
ATOM 770 O O . GLY A 1 94 ? 76.031 -7.241 10.574 1.00 30.45 94 GLY A O 1
ATOM 771 N N . PRO A 1 95 ? 76.470 -8.067 12.616 1.00 40.59 95 PRO A N 1
ATOM 772 C CA . PRO A 1 95 ? 75.116 -7.954 13.164 1.00 40.59 95 PRO A CA 1
ATOM 773 C C . PRO A 1 95 ? 74.682 -6.534 13.568 1.00 40.59 95 PRO A C 1
ATOM 775 O O . PRO A 1 95 ? 75.473 -5.749 14.075 1.00 40.59 95 PRO A O 1
ATOM 778 N N . ALA A 1 96 ? 73.376 -6.302 13.399 1.00 44.22 96 ALA A N 1
ATOM 779 C CA . ALA A 1 96 ? 72.472 -5.380 14.093 1.00 44.22 96 ALA A CA 1
ATOM 780 C C . ALA A 1 96 ? 73.030 -4.057 14.660 1.00 44.22 96 ALA A C 1
ATOM 782 O O . ALA A 1 96 ? 73.557 -4.018 15.768 1.00 44.22 96 ALA A O 1
ATOM 783 N N . THR A 1 97 ? 72.667 -2.958 13.990 1.00 28.75 97 THR A N 1
ATOM 784 C CA . THR A 1 97 ? 72.170 -1.729 14.635 1.00 28.75 97 THR A CA 1
ATOM 785 C C . THR A 1 97 ? 71.147 -1.063 13.714 1.00 28.75 97 THR A C 1
ATOM 787 O O . THR A 1 97 ? 71.467 -0.671 12.597 1.00 28.75 97 THR A O 1
ATOM 790 N N . THR A 1 98 ? 69.910 -0.968 14.195 1.00 49.34 98 THR A N 1
ATOM 791 C CA . THR A 1 98 ? 68.811 -0.133 13.691 1.00 49.34 98 THR A CA 1
ATOM 792 C C . THR A 1 98 ? 69.222 1.335 13.597 1.00 49.34 98 THR A C 1
ATOM 794 O O . THR A 1 98 ? 69.613 1.910 14.610 1.00 49.34 98 THR A O 1
ATOM 797 N N . SER A 1 99 ? 69.095 1.942 12.414 1.00 35.34 99 SER A N 1
ATOM 798 C CA . SER A 1 99 ? 68.983 3.398 12.219 1.00 35.34 99 SER A CA 1
ATOM 799 C C . SER A 1 99 ? 68.723 3.695 10.738 1.00 35.34 99 SER A C 1
ATOM 801 O O . SER A 1 99 ? 69.654 3.952 9.974 1.00 35.34 99 SER A O 1
ATOM 803 N N . THR A 1 100 ? 67.461 3.669 10.308 1.00 40.47 100 THR A N 1
ATOM 804 C CA . THR A 1 100 ? 67.057 4.349 9.069 1.00 40.47 100 THR A CA 1
ATOM 805 C C . THR A 1 100 ? 67.272 5.849 9.278 1.00 40.47 100 THR A C 1
ATOM 807 O O . THR A 1 100 ? 66.600 6.457 10.110 1.00 40.47 100 THR A O 1
ATOM 810 N N . ASN A 1 101 ? 68.241 6.435 8.570 1.00 43.59 101 ASN A N 1
ATOM 811 C CA . ASN A 1 101 ? 68.528 7.873 8.566 1.00 43.59 101 ASN A CA 1
ATOM 812 C C . ASN A 1 101 ? 67.347 8.651 7.946 1.00 43.59 101 ASN A C 1
ATOM 814 O O . ASN A 1 101 ? 67.414 9.078 6.798 1.00 43.59 101 ASN A O 1
ATOM 818 N N . ARG A 1 102 ? 66.257 8.839 8.697 1.00 49.94 102 ARG A N 1
ATOM 819 C CA . ARG A 1 102 ? 65.251 9.868 8.405 1.00 49.94 102 ARG A CA 1
ATOM 820 C C . ARG A 1 102 ? 65.752 11.204 8.941 1.00 49.94 102 ARG A C 1
ATOM 822 O O . ARG A 1 102 ? 66.319 11.265 10.034 1.00 49.94 102 ARG A O 1
ATOM 829 N N . SER A 1 103 ? 65.509 12.290 8.209 1.00 52.81 103 SER A N 1
ATOM 830 C CA . SER A 1 103 ? 65.590 13.612 8.831 1.00 52.81 103 SER A CA 1
ATOM 831 C C . SER A 1 103 ? 64.467 13.684 9.888 1.00 52.81 103 SER A C 1
ATOM 833 O O . SER A 1 103 ? 63.322 13.376 9.551 1.00 52.81 103 SER A O 1
ATOM 835 N N . PRO A 1 104 ? 64.737 14.069 11.151 1.00 56.00 104 PRO A N 1
ATOM 836 C CA . PRO A 1 104 ? 63.707 14.152 12.199 1.00 56.00 104 PRO A CA 1
ATOM 837 C C . PRO A 1 104 ? 62.529 15.077 11.849 1.00 56.00 104 PRO A C 1
ATOM 839 O O . PRO A 1 104 ? 61.474 15.004 12.464 1.00 56.00 104 PRO A O 1
ATOM 842 N N . ARG A 1 105 ? 62.736 15.953 10.864 1.00 56.72 105 ARG A N 1
ATOM 843 C CA . ARG A 1 105 ? 61.850 17.037 10.449 1.00 56.72 105 ARG A CA 1
ATOM 844 C C . ARG A 1 105 ? 60.799 16.617 9.420 1.00 56.72 105 ARG A C 1
ATOM 846 O O . ARG A 1 105 ? 59.629 16.949 9.562 1.00 56.72 105 ARG A O 1
ATOM 853 N N . THR A 1 106 ? 61.172 15.764 8.464 1.00 60.38 106 THR A N 1
ATOM 854 C CA . THR A 1 106 ? 60.217 15.170 7.506 1.00 60.38 106 THR A CA 1
ATOM 855 C C . THR A 1 106 ? 59.145 14.343 8.226 1.00 60.38 106 THR A C 1
ATOM 857 O O . THR A 1 106 ? 57.967 14.429 7.900 1.00 60.38 106 THR A O 1
ATOM 860 N N . TYR A 1 107 ? 59.547 13.625 9.279 1.00 66.62 107 TYR A N 1
ATOM 861 C CA . TYR A 1 107 ? 58.643 12.828 10.109 1.00 66.62 107 TYR A CA 1
ATOM 862 C C . TYR A 1 107 ? 57.602 13.691 10.845 1.00 66.62 107 TYR A C 1
ATOM 864 O O . TYR A 1 107 ? 56.426 13.349 10.873 1.00 66.62 107 TYR A O 1
ATOM 872 N N . GLN A 1 108 ? 58.003 14.860 11.356 1.00 73.81 108 GLN A N 1
ATOM 873 C CA . GLN A 1 108 ? 57.085 15.791 12.026 1.00 73.81 108 GLN A CA 1
ATOM 874 C C . GLN A 1 108 ? 56.070 16.425 11.066 1.00 73.81 108 GLN A C 1
ATOM 876 O O . GLN A 1 108 ? 54.925 16.655 11.447 1.00 73.81 108 GLN A O 1
ATOM 881 N N . LEU A 1 109 ? 56.456 16.683 9.811 1.00 79.06 109 LEU A N 1
ATOM 882 C CA . LEU A 1 109 ? 55.540 17.202 8.790 1.00 79.06 109 LEU A CA 1
ATOM 883 C C . LEU A 1 109 ? 54.392 16.213 8.508 1.00 79.06 109 LEU A C 1
ATOM 885 O O . LEU A 1 109 ? 53.232 16.618 8.425 1.00 79.06 109 LEU A O 1
ATOM 889 N N . VAL A 1 110 ? 54.730 14.923 8.412 1.00 80.50 110 VAL A N 1
ATOM 890 C CA . VAL A 1 110 ? 53.786 13.811 8.218 1.00 80.50 110 VAL A CA 1
ATOM 891 C C . VAL A 1 110 ? 52.873 13.646 9.435 1.00 80.50 110 VAL A C 1
ATOM 893 O O . VAL A 1 110 ? 51.658 13.553 9.271 1.00 80.50 110 VAL A O 1
ATOM 896 N N . GLU A 1 111 ? 53.418 13.703 10.654 1.00 81.19 111 GLU A N 1
ATOM 897 C CA . GLU A 1 111 ? 52.618 13.639 11.886 1.00 81.19 111 GLU A CA 1
ATOM 898 C C . GLU A 1 111 ? 51.584 14.775 11.969 1.00 81.19 111 GLU A C 1
ATOM 900 O O . GLU A 1 111 ? 50.421 14.536 12.303 1.00 81.19 111 GLU A O 1
ATOM 905 N N . PHE A 1 112 ? 51.962 16.011 11.622 1.00 87.31 112 PHE A N 1
ATOM 906 C CA . PHE A 1 112 ? 51.014 17.129 11.614 1.00 87.31 112 PHE A CA 1
ATOM 907 C C . PHE A 1 112 ? 49.952 16.997 10.515 1.00 87.31 112 PHE A C 1
ATOM 909 O O . PHE A 1 112 ? 48.799 17.359 10.752 1.00 87.31 112 PHE A O 1
ATOM 916 N N . ALA A 1 113 ? 50.302 16.457 9.343 1.00 86.38 113 ALA A N 1
ATOM 917 C CA . ALA A 1 113 ? 49.348 16.203 8.265 1.00 86.38 113 ALA A CA 1
ATOM 918 C C . ALA A 1 113 ? 48.329 15.112 8.644 1.00 86.38 113 ALA A C 1
ATOM 920 O O . ALA A 1 113 ? 47.126 15.319 8.479 1.00 86.38 113 ALA A O 1
ATOM 921 N N . LEU A 1 114 ? 48.779 14.002 9.243 1.00 86.25 114 LEU A N 1
ATOM 922 C CA . LEU A 1 114 ? 47.897 12.952 9.771 1.00 86.25 114 LEU A CA 1
ATOM 923 C C . LEU A 1 114 ? 46.993 13.479 10.889 1.00 86.25 114 LEU A C 1
ATOM 925 O O . LEU A 1 114 ? 45.798 13.188 10.900 1.00 86.25 114 LEU A O 1
ATOM 929 N N . GLY A 1 115 ? 47.528 14.313 11.787 1.00 85.25 115 GLY A N 1
ATOM 930 C CA . GLY A 1 115 ? 46.735 14.997 12.809 1.00 85.25 115 GLY A CA 1
ATOM 931 C C . GLY A 1 115 ? 45.671 15.924 12.209 1.00 85.25 115 GLY A C 1
ATOM 932 O O . GLY A 1 115 ? 44.537 15.952 12.682 1.00 85.25 115 GLY A O 1
ATOM 933 N N . GLY A 1 116 ? 46.003 16.643 11.133 1.00 88.56 116 GLY A N 1
ATOM 934 C CA . GLY A 1 116 ? 45.061 17.481 10.391 1.00 88.56 116 GLY A CA 1
ATOM 935 C C . GLY A 1 116 ? 43.946 16.683 9.713 1.00 88.56 116 GLY A C 1
ATOM 936 O O . GLY A 1 116 ? 42.785 17.081 9.795 1.00 88.56 116 GLY A O 1
ATOM 937 N N . ILE A 1 117 ? 44.278 15.536 9.111 1.00 89.44 117 ILE A N 1
ATOM 938 C CA . ILE A 1 117 ? 43.301 14.611 8.516 1.00 89.44 117 ILE A CA 1
ATOM 939 C C . ILE A 1 117 ? 42.382 14.046 9.598 1.00 89.44 117 ILE A C 1
ATOM 941 O O . ILE A 1 117 ? 41.165 14.111 9.453 1.00 89.44 117 ILE A O 1
ATOM 945 N N . CYS A 1 118 ? 42.954 13.573 10.706 1.00 87.56 118 CYS A N 1
ATOM 946 C CA . CYS A 1 118 ? 42.211 13.043 11.845 1.00 87.56 118 CYS A CA 1
ATOM 947 C C . CYS A 1 118 ? 41.221 14.074 12.414 1.00 87.56 118 CYS A C 1
ATOM 949 O O . CYS A 1 118 ? 40.057 13.754 12.651 1.00 87.56 118 CYS A O 1
ATOM 951 N N . ASN A 1 119 ? 41.637 15.338 12.546 1.00 88.75 119 ASN A N 1
ATOM 952 C CA . ASN A 1 119 ? 40.782 16.432 13.020 1.00 88.75 119 ASN A CA 1
ATOM 953 C C . ASN A 1 119 ? 39.612 16.766 12.072 1.00 88.75 119 ASN A C 1
ATOM 955 O O . ASN A 1 119 ? 38.633 17.372 12.506 1.00 88.75 119 ASN A O 1
ATOM 959 N N . CYS A 1 120 ? 39.694 16.367 10.801 1.00 85.31 120 CYS A N 1
ATOM 960 C CA . CYS A 1 120 ? 38.639 16.542 9.803 1.00 85.31 120 CYS A CA 1
ATOM 961 C C . CYS A 1 120 ? 37.661 15.356 9.717 1.00 85.31 120 CYS A C 1
ATOM 963 O O . CYS A 1 120 ? 36.709 15.440 8.941 1.00 85.31 120 CYS A O 1
ATOM 965 N N . ILE A 1 121 ? 37.869 14.265 10.467 1.00 85.50 121 ILE A N 1
ATOM 966 C CA . ILE A 1 121 ? 36.964 13.106 10.478 1.00 85.50 121 ILE A CA 1
ATOM 967 C C . ILE A 1 121 ? 35.783 13.405 11.422 1.00 85.50 121 ILE A C 1
ATOM 969 O O . ILE A 1 121 ? 35.996 13.513 12.630 1.00 85.50 121 ILE A O 1
ATOM 973 N N . PRO A 1 122 ? 34.540 13.541 10.912 1.00 75.50 122 PRO A N 1
ATOM 974 C CA . PRO A 1 122 ? 33.390 13.914 11.738 1.00 75.50 122 PRO A CA 1
ATOM 975 C C . PRO A 1 122 ? 32.822 12.743 12.554 1.00 75.50 122 PRO A C 1
ATOM 977 O O . PRO A 1 122 ? 32.105 12.976 13.524 1.00 75.50 122 PRO A O 1
ATOM 980 N N . ASP A 1 123 ? 33.121 11.501 12.160 1.00 81.50 123 ASP A N 1
ATOM 981 C CA . ASP A 1 123 ? 32.681 10.277 12.832 1.00 81.50 123 ASP A CA 1
ATOM 982 C C . ASP A 1 123 ? 33.697 9.871 13.924 1.00 81.50 123 ASP A C 1
ATOM 984 O O . ASP A 1 123 ? 34.837 9.543 13.588 1.00 81.50 123 ASP A O 1
ATOM 988 N N . PRO A 1 124 ? 33.321 9.858 15.219 1.00 77.12 124 PRO A N 1
ATOM 989 C CA . PRO A 1 124 ? 34.239 9.529 16.314 1.00 77.12 124 PRO A CA 1
ATOM 990 C C . PRO A 1 124 ? 34.782 8.095 16.269 1.00 77.12 124 PRO A C 1
ATOM 992 O O . PRO A 1 124 ? 35.888 7.836 16.736 1.00 77.12 124 PRO A O 1
ATOM 995 N N . LEU A 1 125 ? 34.010 7.156 15.722 1.00 73.62 125 LEU A N 1
ATOM 996 C CA . LEU A 1 125 ? 34.362 5.743 15.614 1.00 73.62 125 LEU A CA 1
ATOM 997 C C . LEU A 1 125 ? 35.388 5.547 14.495 1.00 73.62 125 LEU A C 1
ATOM 999 O O . LEU A 1 125 ? 36.399 4.877 14.696 1.00 73.62 125 LEU A O 1
ATOM 1003 N N . LEU A 1 126 ? 35.176 6.209 13.354 1.00 74.50 126 LEU A N 1
ATOM 1004 C CA . LEU A 1 126 ? 36.134 6.240 12.249 1.00 74.50 126 LEU A CA 1
ATOM 1005 C C . LEU A 1 126 ? 37.411 7.009 12.628 1.00 74.50 126 LEU A C 1
ATOM 1007 O O . LEU A 1 126 ? 38.512 6.602 12.267 1.00 74.50 126 LEU A O 1
ATOM 1011 N N . GLN A 1 127 ? 37.279 8.096 13.393 1.00 80.06 127 GLN A N 1
ATOM 1012 C CA . GLN A 1 127 ? 38.404 8.867 13.922 1.00 80.06 127 GLN A CA 1
ATOM 1013 C C . GLN A 1 127 ? 39.240 8.029 14.900 1.00 80.06 127 GLN A C 1
ATOM 1015 O O . GLN A 1 127 ? 40.467 8.038 14.821 1.00 80.06 127 GLN A O 1
ATOM 1020 N N . GLN A 1 128 ? 38.597 7.255 15.781 1.00 77.00 128 GLN A N 1
ATOM 1021 C CA . GLN A 1 128 ? 39.292 6.345 16.692 1.00 77.00 128 GLN A CA 1
ATOM 1022 C C . GLN A 1 128 ? 39.988 5.209 15.932 1.00 77.00 128 GLN A C 1
ATOM 1024 O O . GLN A 1 128 ? 41.148 4.927 16.206 1.00 77.00 128 GLN A O 1
ATOM 1029 N N . GLN A 1 129 ? 39.337 4.620 14.923 1.00 76.38 129 GLN A N 1
ATOM 1030 C CA . GLN A 1 129 ? 39.964 3.629 14.038 1.00 76.38 129 GLN A CA 1
ATOM 1031 C C . GLN A 1 129 ? 41.179 4.203 13.297 1.00 76.38 129 GLN A C 1
ATOM 1033 O O . GLN A 1 129 ? 42.192 3.522 13.162 1.00 76.38 129 GLN A O 1
ATOM 1038 N N . PHE A 1 130 ? 41.100 5.462 12.855 1.00 82.19 130 PHE A N 1
ATOM 1039 C CA . PHE A 1 130 ? 42.208 6.174 12.222 1.00 82.19 130 PHE A CA 1
ATOM 1040 C C . PHE A 1 130 ? 43.408 6.338 13.165 1.00 82.19 130 PHE A C 1
ATOM 1042 O O . PHE A 1 130 ? 44.544 6.117 12.751 1.00 82.19 130 PHE A O 1
ATOM 1049 N N . ILE A 1 131 ? 43.158 6.689 14.431 1.00 78.94 131 ILE A N 1
ATOM 1050 C CA . ILE A 1 131 ? 44.191 6.815 15.472 1.00 78.94 131 ILE A CA 1
ATOM 1051 C C . ILE A 1 131 ? 44.796 5.447 15.811 1.00 78.94 131 ILE A C 1
ATOM 1053 O O . ILE A 1 131 ? 46.017 5.320 15.886 1.00 78.94 131 ILE A O 1
ATOM 1057 N N . ASP A 1 132 ? 43.958 4.425 15.992 1.00 75.81 132 ASP A N 1
ATOM 1058 C CA . ASP A 1 132 ? 44.391 3.077 16.373 1.00 75.81 132 ASP A CA 1
ATOM 1059 C C . ASP A 1 132 ? 45.204 2.386 15.255 1.00 75.81 132 ASP A C 1
ATOM 1061 O O . ASP A 1 132 ? 46.043 1.534 15.545 1.00 75.81 132 ASP A O 1
ATOM 1065 N N . GLY A 1 133 ? 44.978 2.766 13.989 1.00 68.31 133 GLY A N 1
ATOM 1066 C CA . GLY A 1 133 ? 45.677 2.264 12.796 1.00 68.31 133 GLY A CA 1
ATOM 1067 C C . GLY A 1 133 ? 46.856 3.118 12.305 1.00 68.31 133 GLY A C 1
ATOM 1068 O O . GLY A 1 133 ? 47.237 2.999 11.141 1.00 68.31 133 GLY A O 1
ATOM 1069 N N . ASP A 1 134 ? 47.392 4.018 13.139 1.00 68.81 134 ASP A N 1
ATOM 1070 C CA . ASP A 1 134 ? 48.519 4.926 12.826 1.00 68.81 134 ASP A CA 1
ATOM 1071 C C . ASP A 1 134 ? 48.294 5.838 11.592 1.00 68.81 134 ASP A C 1
ATOM 1073 O O . ASP A 1 134 ? 49.235 6.375 11.008 1.00 68.81 134 ASP A O 1
ATOM 1077 N N . GLY A 1 135 ? 47.034 6.016 11.166 1.00 66.75 135 GLY A N 1
ATOM 1078 C CA . GLY A 1 135 ? 46.569 6.860 10.053 1.00 66.75 135 GLY A CA 1
ATOM 1079 C C . GLY A 1 135 ? 47.018 6.442 8.642 1.00 66.75 135 GLY A C 1
ATOM 1080 O O . GLY A 1 135 ? 46.221 6.458 7.703 1.00 66.75 135 GLY A O 1
ATOM 1081 N N . VAL A 1 136 ? 48.277 6.033 8.470 1.00 62.50 136 VAL A N 1
ATOM 1082 C CA . VAL A 1 136 ? 48.897 5.715 7.176 1.00 62.50 136 VAL A CA 1
ATOM 1083 C C . VAL A 1 136 ? 48.359 4.409 6.596 1.00 62.50 136 VAL A C 1
ATOM 1085 O O . VAL A 1 136 ? 48.079 4.365 5.401 1.00 62.50 136 VAL A O 1
ATOM 1088 N N . GLU A 1 137 ? 48.147 3.364 7.405 1.00 61.38 137 GLU A N 1
ATOM 1089 C CA . GLU A 1 137 ? 47.635 2.072 6.908 1.00 61.38 137 GLU A CA 1
ATOM 1090 C C . GLU A 1 137 ? 46.213 2.176 6.338 1.00 61.38 137 GLU A C 1
ATOM 1092 O O . GLU A 1 137 ? 45.850 1.435 5.423 1.00 61.38 137 GLU A O 1
ATOM 1097 N N . ILE A 1 138 ? 45.419 3.123 6.843 1.00 63.72 138 ILE A N 1
ATOM 1098 C CA . ILE A 1 138 ? 44.036 3.348 6.410 1.00 63.72 138 ILE A CA 1
ATOM 1099 C C . ILE A 1 138 ? 43.981 4.230 5.159 1.00 63.72 138 ILE A C 1
ATOM 1101 O O . ILE A 1 138 ? 43.117 4.024 4.309 1.00 63.72 138 ILE A O 1
ATOM 1105 N N . VAL A 1 139 ? 44.902 5.189 5.019 1.00 65.31 139 VAL A N 1
ATOM 1106 C CA . VAL A 1 139 ? 44.927 6.146 3.896 1.00 65.31 139 VAL A CA 1
ATOM 1107 C C . VAL A 1 139 ? 45.701 5.609 2.689 1.00 65.31 139 VAL A C 1
ATOM 1109 O O . VAL A 1 139 ? 45.302 5.858 1.551 1.00 65.31 139 VAL A O 1
ATOM 1112 N N . ALA A 1 140 ? 46.755 4.814 2.904 1.00 60.16 140 ALA A N 1
ATOM 1113 C CA . ALA A 1 140 ? 47.611 4.272 1.843 1.00 60.16 140 ALA A CA 1
ATOM 1114 C C . ALA A 1 140 ? 46.858 3.550 0.700 1.00 60.16 140 ALA A C 1
ATOM 1116 O O . ALA A 1 140 ? 47.212 3.774 -0.458 1.00 60.16 140 ALA A O 1
ATOM 1117 N N . PRO A 1 141 ? 45.795 2.751 0.941 1.00 58.56 141 PRO A N 1
ATOM 1118 C CA . PRO A 1 141 ? 45.038 2.101 -0.134 1.00 58.56 141 PRO A CA 1
ATOM 1119 C C . PRO A 1 141 ? 44.299 3.070 -1.068 1.00 58.56 141 PRO A C 1
ATOM 1121 O O . PRO A 1 141 ? 43.927 2.674 -2.170 1.00 58.56 141 PRO A O 1
ATOM 1124 N N . TYR A 1 142 ? 44.054 4.304 -0.617 1.00 56.34 142 TYR A N 1
ATOM 1125 C CA . TYR A 1 142 ? 43.308 5.328 -1.352 1.00 56.34 142 TYR A CA 1
ATOM 1126 C C . TYR A 1 142 ? 44.214 6.366 -2.018 1.00 56.34 142 TYR A C 1
ATOM 1128 O O . TYR A 1 142 ? 43.774 7.039 -2.947 1.00 56.34 142 TYR A O 1
ATOM 1136 N N . VAL A 1 143 ? 45.467 6.478 -1.566 1.00 56.06 143 VAL A N 1
ATOM 1137 C CA . VAL A 1 143 ? 46.506 7.291 -2.218 1.00 56.06 143 VAL A CA 1
ATOM 1138 C C . VAL A 1 143 ? 47.228 6.478 -3.299 1.00 56.06 143 VAL A C 1
ATOM 1140 O O . VAL A 1 143 ? 47.570 7.013 -4.348 1.00 56.06 143 VAL A O 1
ATOM 1143 N N . LEU A 1 144 ? 47.378 5.159 -3.121 1.00 42.84 144 LEU A N 1
ATOM 1144 C CA . LEU A 1 144 ? 48.026 4.296 -4.109 1.00 42.84 144 LEU A CA 1
ATOM 1145 C C . LEU A 1 144 ? 47.073 3.868 -5.242 1.00 42.84 144 LEU A C 1
ATOM 1147 O O . LEU A 1 144 ? 46.067 3.196 -4.991 1.00 42.84 144 LEU A O 1
ATOM 1151 N N . PRO A 1 145 ? 47.428 4.090 -6.520 1.00 42.62 145 PRO A N 1
ATOM 1152 C CA . PRO A 1 145 ? 46.802 3.380 -7.619 1.00 42.62 145 PRO A CA 1
ATOM 1153 C C . PRO A 1 145 ? 47.256 1.916 -7.597 1.00 42.62 145 PRO A C 1
ATOM 1155 O O . PRO A 1 145 ? 48.440 1.589 -7.702 1.00 42.62 145 PRO A O 1
ATOM 1158 N N . LYS A 1 146 ? 46.287 1.002 -7.520 1.00 40.19 146 LYS A N 1
ATOM 1159 C CA . LYS A 1 146 ? 46.479 -0.423 -7.807 1.00 40.19 146 LYS A CA 1
ATOM 1160 C C . LYS A 1 146 ? 47.134 -0.546 -9.191 1.00 40.19 146 LYS A C 1
ATOM 1162 O O . LYS A 1 146 ? 46.536 -0.118 -10.175 1.00 40.19 146 LYS A O 1
ATOM 1167 N N . LYS A 1 147 ? 48.345 -1.121 -9.252 1.00 40.25 147 LYS A N 1
ATOM 1168 C CA . LYS A 1 147 ? 49.100 -1.430 -10.482 1.00 40.25 147 LYS A CA 1
ATOM 1169 C C . LYS A 1 147 ? 48.168 -1.868 -11.615 1.00 40.25 147 LYS A C 1
ATOM 1171 O O . LYS A 1 147 ? 47.691 -3.003 -11.630 1.00 40.25 147 LYS A O 1
ATOM 1176 N N . MET A 1 148 ? 47.953 -0.982 -12.580 1.00 34.19 148 MET A N 1
ATOM 1177 C CA . MET A 1 148 ? 47.372 -1.319 -13.868 1.00 34.19 148 MET A CA 1
ATOM 1178 C C . MET A 1 148 ? 48.316 -0.788 -14.944 1.00 34.19 148 MET A C 1
ATOM 1180 O O . MET A 1 148 ? 48.446 0.418 -15.111 1.00 34.19 148 MET A O 1
ATOM 1184 N N . LEU A 1 149 ? 48.939 -1.740 -15.648 1.00 35.66 149 LEU A N 1
ATOM 1185 C CA . LEU A 1 149 ? 49.813 -1.598 -16.820 1.00 35.66 149 LEU A CA 1
ATOM 1186 C C . LEU A 1 149 ? 51.241 -1.096 -16.537 1.00 35.66 149 LEU A C 1
ATOM 1188 O O . LEU A 1 149 ? 51.546 0.080 -16.698 1.00 35.66 149 LEU A O 1
ATOM 1192 N N . ASP A 1 150 ? 52.142 -2.040 -16.235 1.00 38.59 150 ASP A N 1
ATOM 1193 C CA . ASP A 1 150 ? 53.575 -1.881 -16.523 1.00 38.59 150 ASP A CA 1
ATOM 1194 C C . ASP A 1 150 ? 53.742 -1.798 -18.055 1.00 38.59 150 ASP A C 1
ATOM 1196 O O . ASP A 1 150 ? 53.781 -2.814 -18.753 1.00 38.59 150 ASP A O 1
ATOM 1200 N N . LEU A 1 151 ? 53.786 -0.580 -18.588 1.00 48.12 151 LEU A N 1
ATOM 1201 C CA . LEU A 1 151 ? 54.309 -0.285 -19.919 1.00 48.12 151 LEU A CA 1
ATOM 1202 C C . LEU A 1 151 ? 55.628 0.460 -19.714 1.00 48.12 151 LEU A C 1
ATOM 1204 O O . LEU A 1 151 ? 55.666 1.446 -18.981 1.00 48.12 151 LEU A O 1
ATOM 1208 N N . ASP A 1 152 ? 56.706 -0.043 -20.313 1.00 48.91 152 ASP A N 1
ATOM 1209 C CA . ASP A 1 152 ? 58.038 0.550 -20.183 1.00 48.91 152 ASP A CA 1
ATOM 1210 C C . ASP A 1 152 ? 58.097 1.984 -20.749 1.00 48.91 152 ASP A C 1
ATOM 1212 O O . ASP A 1 152 ? 57.202 2.447 -21.461 1.00 48.91 152 ASP A O 1
ATOM 1216 N N . GLU A 1 153 ? 59.152 2.720 -20.401 1.00 45.88 153 GLU A N 1
ATOM 1217 C CA . GLU A 1 153 ? 59.337 4.129 -20.779 1.00 45.88 153 GLU A CA 1
ATOM 1218 C C . GLU A 1 153 ? 59.315 4.326 -22.311 1.00 45.88 153 GLU A C 1
ATOM 1220 O O . GLU A 1 153 ? 58.751 5.301 -22.815 1.00 45.88 153 GLU A O 1
ATOM 1225 N N . ASP A 1 154 ? 59.793 3.326 -23.062 1.00 50.12 154 ASP A N 1
ATOM 1226 C CA . ASP A 1 154 ? 59.702 3.263 -24.525 1.00 50.12 154 ASP A CA 1
ATOM 1227 C C . ASP A 1 154 ? 58.251 3.091 -25.013 1.00 50.12 154 ASP A C 1
ATOM 1229 O O . ASP A 1 154 ? 57.835 3.725 -25.987 1.00 50.12 154 ASP A O 1
ATOM 1233 N N . SER A 1 155 ? 57.435 2.291 -24.328 1.00 50.00 155 SER A N 1
ATOM 1234 C CA . SER A 1 155 ? 56.013 2.096 -24.618 1.00 50.00 155 SER A CA 1
ATOM 1235 C C . SER A 1 155 ? 55.201 3.346 -24.307 1.00 50.00 155 SER A C 1
ATOM 1237 O O . SER A 1 155 ? 54.327 3.699 -25.096 1.00 50.00 155 SER A O 1
ATOM 1239 N N . LEU A 1 156 ? 55.505 4.062 -23.220 1.00 47.34 156 LEU A N 1
ATOM 1240 C CA . LEU A 1 156 ? 54.863 5.335 -22.880 1.00 47.34 156 LEU A CA 1
ATOM 1241 C C . LEU A 1 156 ? 55.193 6.416 -23.918 1.00 47.34 156 LEU A C 1
ATOM 1243 O O . LEU A 1 156 ? 54.315 7.162 -24.354 1.00 47.34 156 LEU A O 1
ATOM 1247 N N . GLN A 1 157 ? 56.446 6.460 -24.374 1.00 53.75 157 GLN A N 1
ATOM 1248 C CA . GLN A 1 157 ? 56.897 7.392 -25.402 1.00 53.75 157 GLN A CA 1
ATOM 1249 C C . GLN A 1 157 ? 56.315 7.044 -26.778 1.00 53.75 157 GLN A C 1
ATOM 1251 O O . GLN A 1 157 ? 55.910 7.938 -27.525 1.00 53.75 157 GLN A O 1
ATOM 1256 N N . THR A 1 158 ? 56.155 5.752 -27.069 1.00 59.41 158 THR A N 1
ATOM 1257 C CA . THR A 1 158 ? 55.433 5.258 -28.247 1.00 59.41 158 THR A CA 1
ATOM 1258 C C . THR A 1 158 ? 53.945 5.598 -28.168 1.00 59.41 158 THR A C 1
ATOM 1260 O O . THR A 1 158 ? 53.365 6.019 -29.164 1.00 59.41 158 THR A O 1
ATOM 1263 N N . LEU A 1 159 ? 53.321 5.501 -26.992 1.00 49.28 159 LEU A N 1
ATOM 1264 C CA . LEU A 1 159 ? 51.908 5.819 -26.776 1.00 49.28 159 LEU A CA 1
ATOM 1265 C C . LEU A 1 159 ? 51.642 7.328 -26.866 1.00 49.28 159 LEU A C 1
ATOM 1267 O O . LEU A 1 159 ? 50.649 7.730 -27.464 1.00 49.28 159 LEU A O 1
ATOM 1271 N N . LEU A 1 160 ? 52.560 8.163 -26.368 1.00 52.78 160 LEU A N 1
ATOM 1272 C CA . LEU A 1 160 ? 52.548 9.624 -26.514 1.00 52.78 160 LEU A CA 1
ATOM 1273 C C . LEU A 1 160 ? 52.778 10.072 -27.962 1.00 52.78 160 LEU A C 1
ATOM 1275 O O . LEU A 1 160 ? 52.105 10.990 -28.435 1.00 52.78 160 LEU A O 1
ATOM 1279 N N . GLU A 1 161 ? 53.689 9.425 -28.689 1.00 58.22 161 GLU A N 1
ATOM 1280 C CA . GLU A 1 161 ? 53.865 9.658 -30.124 1.00 58.22 161 GLU A CA 1
ATOM 1281 C C . GLU A 1 161 ? 52.626 9.196 -30.903 1.00 58.22 161 GLU A C 1
ATOM 1283 O O . GLU A 1 161 ? 52.099 9.964 -31.706 1.00 58.22 161 GLU A O 1
ATOM 1288 N N . MET A 1 162 ? 52.062 8.020 -30.605 1.00 56.94 162 MET A N 1
ATOM 1289 C CA . MET A 1 162 ? 50.787 7.581 -31.184 1.00 56.94 162 MET A CA 1
ATOM 1290 C C . MET A 1 162 ? 49.652 8.560 -30.875 1.00 56.94 162 MET A C 1
ATOM 1292 O O . MET A 1 162 ? 48.869 8.851 -31.771 1.00 56.94 162 MET A O 1
ATOM 1296 N N . LEU A 1 163 ? 49.577 9.122 -29.665 1.00 49.44 163 LEU A N 1
ATOM 1297 C CA . LEU A 1 163 ? 48.585 10.137 -29.295 1.00 49.44 163 LEU A CA 1
ATOM 1298 C C . LEU A 1 163 ? 48.773 11.436 -30.086 1.00 49.44 163 LEU A C 1
ATOM 1300 O O . LEU A 1 163 ? 47.790 12.009 -30.554 1.00 49.44 163 LEU A O 1
ATOM 1304 N N . LYS A 1 164 ? 50.016 11.882 -30.304 1.00 54.84 164 LYS A N 1
ATOM 1305 C CA . LYS A 1 164 ? 50.311 13.034 -31.173 1.00 54.84 164 LYS A CA 1
ATOM 1306 C C . LYS A 1 164 ? 49.891 12.778 -32.620 1.00 54.84 164 LYS A C 1
ATOM 1308 O O . LYS A 1 164 ? 49.261 13.649 -33.221 1.00 54.84 164 LYS A O 1
ATOM 1313 N N . TYR A 1 165 ? 50.200 11.607 -33.181 1.00 54.94 165 TYR A N 1
ATOM 1314 C CA . TYR A 1 165 ? 49.814 11.260 -34.554 1.00 54.94 165 TYR A CA 1
ATOM 1315 C C . TYR A 1 165 ? 48.309 11.004 -34.695 1.00 54.94 165 TYR A C 1
ATOM 1317 O O . TYR A 1 165 ? 47.734 11.366 -35.720 1.00 54.94 165 TYR A O 1
ATOM 1325 N N . LEU A 1 166 ? 47.652 10.471 -33.661 1.00 52.47 166 LEU A N 1
ATOM 1326 C CA . LEU A 1 166 ? 46.199 10.318 -33.587 1.00 52.47 166 LEU A CA 1
ATOM 1327 C C . LEU A 1 166 ? 45.520 11.689 -33.575 1.00 52.47 166 LEU A C 1
ATOM 1329 O O . LEU A 1 166 ? 44.631 11.919 -34.387 1.00 52.47 166 LEU A O 1
ATOM 1333 N N . LEU A 1 167 ? 45.993 12.620 -32.738 1.00 51.09 167 LEU A N 1
ATOM 1334 C CA . LEU A 1 167 ? 45.489 13.995 -32.668 1.00 51.09 167 LEU A CA 1
ATOM 1335 C C . LEU A 1 167 ? 45.705 14.753 -33.987 1.00 51.09 167 LEU A C 1
ATOM 1337 O O . LEU A 1 167 ? 44.808 15.465 -34.450 1.00 51.09 167 LEU A O 1
ATOM 1341 N N . LEU A 1 168 ? 46.862 14.577 -34.632 1.00 54.94 168 LEU A N 1
ATOM 1342 C CA . LEU A 1 168 ? 47.149 15.149 -35.950 1.00 54.94 168 LEU A CA 1
ATOM 1343 C C . LEU A 1 168 ? 46.241 14.540 -37.033 1.00 54.94 168 LEU A C 1
ATOM 1345 O O . LEU A 1 168 ? 45.674 15.272 -37.842 1.00 54.94 168 LEU A O 1
ATOM 1349 N N . GLY A 1 169 ? 46.034 13.221 -37.000 1.00 55.16 169 GLY A N 1
ATOM 1350 C CA . GLY A 1 169 ? 45.136 12.491 -37.894 1.00 55.16 169 GLY A CA 1
ATOM 1351 C C . GLY A 1 169 ? 43.673 12.909 -37.740 1.00 55.16 169 GLY A C 1
ATOM 1352 O O . GLY A 1 169 ? 43.009 13.170 -38.742 1.00 55.16 169 GLY A O 1
ATOM 1353 N N . THR A 1 170 ? 43.183 13.077 -36.508 1.00 53.16 170 THR A N 1
ATOM 1354 C CA . THR A 1 170 ? 41.833 13.599 -36.245 1.00 53.16 170 THR A CA 1
ATOM 1355 C C . THR A 1 170 ? 41.671 15.035 -36.723 1.00 53.16 170 THR A C 1
ATOM 1357 O O . THR A 1 170 ? 40.634 15.359 -37.288 1.00 53.16 170 THR A O 1
ATOM 1360 N N . ASN A 1 171 ? 42.690 15.890 -36.592 1.00 50.62 171 ASN A N 1
ATOM 1361 C CA . ASN A 1 171 ? 42.625 17.263 -37.099 1.00 50.62 171 ASN A CA 1
ATOM 1362 C C . ASN A 1 171 ? 42.617 17.319 -38.635 1.00 50.62 171 ASN A C 1
ATOM 1364 O O . ASN A 1 171 ? 41.861 18.096 -39.213 1.00 50.62 171 ASN A O 1
ATOM 1368 N N . VAL A 1 172 ? 43.391 16.463 -39.310 1.00 59.62 172 VAL A N 1
ATOM 1369 C CA . VAL A 1 172 ? 43.368 16.348 -40.779 1.00 59.62 172 VAL A CA 1
ATOM 1370 C C . VAL A 1 172 ? 42.029 15.775 -41.261 1.00 59.62 172 VAL A C 1
ATOM 1372 O O . VAL A 1 172 ? 41.453 16.293 -42.215 1.00 59.62 172 VAL A O 1
ATOM 1375 N N . PHE A 1 173 ? 41.476 14.773 -40.574 1.00 57.34 173 PHE A N 1
ATOM 1376 C CA . PHE A 1 173 ? 40.157 14.207 -40.877 1.00 57.34 173 PHE A CA 1
ATOM 1377 C C . PHE A 1 173 ? 39.019 15.219 -40.655 1.00 57.34 173 PHE A C 1
ATOM 1379 O O . PHE A 1 173 ? 38.128 15.344 -41.496 1.00 57.34 173 PHE A O 1
ATOM 1386 N N . LEU A 1 174 ? 39.070 16.008 -39.577 1.00 53.91 174 LEU A N 1
ATOM 1387 C CA . LEU A 1 174 ? 38.124 17.101 -39.310 1.00 53.91 174 LEU A CA 1
ATOM 1388 C C . LEU A 1 174 ? 38.227 18.220 -40.359 1.00 53.91 174 LEU A C 1
ATOM 1390 O O . LEU A 1 174 ? 37.212 18.770 -40.781 1.00 53.91 174 LEU A O 1
ATOM 1394 N N . PHE A 1 175 ? 39.432 18.508 -40.855 1.00 57.78 175 PHE A N 1
ATOM 1395 C CA . PHE A 1 175 ? 39.642 19.479 -41.930 1.00 57.78 175 PHE A CA 1
ATOM 1396 C C . PHE A 1 175 ? 39.090 18.984 -43.279 1.00 57.78 175 PHE A C 1
ATOM 1398 O O . PHE A 1 175 ? 38.424 19.734 -43.994 1.00 57.78 175 PHE A O 1
ATOM 1405 N N . PHE A 1 176 ? 39.299 17.706 -43.615 1.00 57.06 176 PHE A N 1
ATOM 1406 C CA . PHE A 1 176 ? 38.762 17.097 -44.838 1.00 57.06 176 PHE A CA 1
ATOM 1407 C C . PHE A 1 176 ? 37.240 16.918 -44.798 1.00 57.06 176 PHE A C 1
ATOM 1409 O O . PHE A 1 176 ? 36.581 17.133 -45.812 1.00 57.06 176 PHE A O 1
ATOM 1416 N N . THR A 1 177 ? 36.658 16.584 -43.645 1.00 54.19 177 THR A N 1
ATOM 1417 C CA . THR A 1 177 ? 35.196 16.499 -43.479 1.00 54.19 177 THR A CA 1
ATOM 1418 C C . THR A 1 177 ? 34.538 17.878 -43.529 1.00 54.19 177 THR A C 1
ATOM 1420 O O . THR A 1 177 ? 33.509 18.023 -44.184 1.00 54.19 177 THR A O 1
ATOM 1423 N N . ALA A 1 178 ? 35.160 18.919 -42.962 1.00 53.59 178 ALA A N 1
ATOM 1424 C CA . ALA A 1 178 ? 34.712 20.303 -43.131 1.00 53.59 178 ALA A CA 1
ATOM 1425 C C . ALA A 1 178 ? 34.779 20.766 -44.602 1.00 53.59 178 ALA A C 1
ATOM 1427 O O . ALA A 1 178 ? 33.846 21.406 -45.089 1.00 53.59 178 ALA A O 1
ATOM 1428 N N . ALA A 1 179 ? 35.831 20.388 -45.338 1.00 54.34 179 ALA A N 1
ATOM 1429 C CA . ALA A 1 179 ? 35.951 20.660 -46.773 1.00 54.34 179 ALA A CA 1
ATOM 1430 C C . ALA A 1 179 ? 34.918 19.884 -47.619 1.00 54.34 179 ALA A C 1
ATOM 1432 O O . ALA A 1 179 ? 34.390 20.423 -48.592 1.00 54.34 179 ALA A O 1
ATOM 1433 N N . LEU A 1 180 ? 34.583 18.648 -47.231 1.00 51.44 180 LEU A N 1
ATOM 1434 C CA . LEU A 1 180 ? 33.558 17.827 -47.884 1.00 51.44 180 LEU A CA 1
ATOM 1435 C C . LEU A 1 180 ? 32.147 18.395 -47.656 1.00 51.44 180 LEU A C 1
ATOM 1437 O O . LEU A 1 180 ? 31.362 18.474 -48.599 1.00 51.44 180 LEU A O 1
ATOM 1441 N N . ILE A 1 181 ? 31.849 18.870 -46.439 1.00 53.16 181 ILE A N 1
ATOM 1442 C CA . ILE A 1 181 ? 30.585 19.551 -46.112 1.00 53.16 181 ILE A CA 1
ATOM 1443 C C . ILE A 1 181 ? 30.424 20.818 -46.966 1.00 53.16 181 ILE A C 1
ATOM 1445 O O . ILE A 1 181 ? 29.347 21.032 -47.521 1.00 53.16 181 ILE A O 1
ATOM 1449 N N . PHE A 1 182 ? 31.502 21.590 -47.161 1.00 47.59 182 PHE A N 1
ATOM 1450 C CA . PHE A 1 182 ? 31.533 22.782 -48.025 1.00 47.59 182 PHE A CA 1
ATOM 1451 C C . PHE A 1 182 ? 31.245 22.465 -49.507 1.00 47.59 182 PHE A C 1
ATOM 1453 O O . PHE A 1 182 ? 30.635 23.268 -50.211 1.00 47.59 182 PHE A O 1
ATOM 1460 N N . PHE A 1 183 ? 31.657 21.284 -49.981 1.00 43.38 183 PHE A N 1
ATOM 1461 C CA . PHE A 1 183 ? 31.391 20.822 -51.348 1.00 43.38 183 PHE A CA 1
ATOM 1462 C C . PHE A 1 183 ? 29.967 20.274 -51.531 1.00 43.38 183 PHE A C 1
ATOM 1464 O O . PHE A 1 183 ? 29.377 20.458 -52.593 1.00 43.38 183 PHE A O 1
ATOM 1471 N N . THR A 1 184 ? 29.387 19.636 -50.508 1.00 44.34 184 THR A N 1
ATOM 1472 C CA . THR A 1 184 ? 28.021 19.077 -50.582 1.00 44.34 184 THR A CA 1
ATOM 1473 C C . THR A 1 184 ? 26.905 20.109 -50.407 1.00 44.34 184 THR A C 1
ATOM 1475 O O . THR A 1 184 ? 25.784 19.861 -50.838 1.00 44.34 184 THR A O 1
ATOM 1478 N N . SER A 1 185 ? 27.185 21.276 -49.820 1.00 40.69 185 SER A N 1
ATOM 1479 C CA . SER A 1 185 ? 26.193 22.339 -49.605 1.00 40.69 185 SER A CA 1
ATOM 1480 C C . SER A 1 185 ? 25.987 23.274 -50.806 1.00 40.69 185 SER A C 1
ATOM 1482 O O . SER A 1 185 ? 25.156 24.174 -50.729 1.00 40.69 185 SER A O 1
ATOM 1484 N N . SER A 1 186 ? 26.694 23.064 -51.926 1.00 39.16 186 SER A N 1
ATOM 1485 C CA . SER A 1 186 ? 26.609 23.935 -53.113 1.00 39.16 186 SER A CA 1
ATOM 1486 C C . SER A 1 186 ? 25.704 23.429 -54.247 1.00 39.16 186 SER A C 1
ATOM 1488 O O . SER A 1 186 ? 25.716 24.023 -55.320 1.00 39.16 186 SER A O 1
ATOM 1490 N N . ILE A 1 187 ? 24.907 22.367 -54.072 1.00 36.66 187 ILE A N 1
ATOM 1491 C CA . ILE A 1 187 ? 23.969 21.926 -55.124 1.00 36.66 187 ILE A CA 1
ATOM 1492 C C . ILE A 1 187 ? 22.622 21.514 -54.521 1.00 36.66 187 ILE A C 1
ATOM 1494 O O . ILE A 1 187 ? 22.459 20.404 -54.022 1.00 36.66 187 ILE A O 1
ATOM 1498 N N . SER A 1 188 ? 21.645 22.417 -54.591 1.00 28.44 188 SER A N 1
ATOM 1499 C CA . SER A 1 188 ? 20.227 22.115 -54.857 1.00 28.44 188 SER A CA 1
ATOM 1500 C C . SER A 1 188 ? 19.448 23.427 -55.020 1.00 28.44 188 SER A C 1
ATOM 1502 O O . SER A 1 188 ? 18.913 23.986 -54.070 1.00 28.44 188 SER A O 1
ATOM 1504 N N . GLU A 1 189 ? 19.399 23.926 -56.256 1.00 31.23 189 GLU A N 1
ATOM 1505 C CA . GLU A 1 189 ? 18.280 24.753 -56.721 1.00 31.23 189 GLU A CA 1
ATOM 1506 C C . GLU A 1 189 ? 17.055 23.852 -56.958 1.00 31.23 189 GLU A C 1
ATOM 1508 O O . GLU A 1 189 ? 17.224 22.712 -57.397 1.00 31.23 189 GLU A O 1
ATOM 1513 N N . ILE A 1 190 ? 15.843 24.375 -56.707 1.00 25.52 190 ILE A N 1
ATOM 1514 C CA . ILE A 1 190 ? 14.679 24.433 -57.629 1.00 25.52 190 ILE A CA 1
ATOM 1515 C C . ILE A 1 190 ? 13.386 24.794 -56.847 1.00 25.52 190 ILE A C 1
ATOM 1517 O O . ILE A 1 190 ? 12.951 24.016 -56.008 1.00 25.52 190 ILE A O 1
ATOM 1521 N N . SER A 1 191 ? 12.781 25.942 -57.231 1.00 25.55 191 SER A N 1
ATOM 1522 C CA . SER A 1 191 ? 11.340 26.286 -57.447 1.00 25.55 191 SER A CA 1
ATOM 1523 C C . SER A 1 191 ? 10.296 26.024 -56.326 1.00 25.55 191 SER A C 1
ATOM 1525 O O . SER A 1 191 ? 10.332 24.991 -55.682 1.00 25.55 191 SER A O 1
ATOM 1527 N N . SER A 1 192 ? 9.253 26.819 -56.028 1.00 24.98 192 SER A N 1
ATOM 1528 C CA . SER A 1 192 ? 8.521 27.911 -56.701 1.00 24.98 192 SER A CA 1
ATOM 1529 C C . SER A 1 192 ? 7.675 28.722 -55.691 1.00 24.98 192 SER A C 1
ATOM 1531 O O . SER A 1 192 ? 7.077 28.141 -54.790 1.00 24.98 192 SER A O 1
ATOM 1533 N N . SER A 1 193 ? 7.530 30.026 -55.955 1.00 29.28 193 SER A N 1
ATOM 1534 C CA . SER A 1 193 ? 6.400 30.949 -55.685 1.00 29.28 193 SER A CA 1
ATOM 1535 C C . SER A 1 193 ? 5.549 30.839 -54.400 1.00 29.28 193 SER A C 1
ATOM 1537 O O . SER A 1 193 ? 4.673 29.985 -54.291 1.00 29.28 193 SER A O 1
ATOM 1539 N N . SER A 1 194 ? 5.611 31.871 -53.551 1.00 29.08 194 SER A N 1
ATOM 1540 C CA . SER A 1 194 ? 4.426 32.600 -53.048 1.00 29.08 194 SER A CA 1
ATOM 1541 C C . SER A 1 194 ? 4.853 33.926 -52.388 1.00 29.08 194 SER A C 1
ATOM 1543 O O . SER A 1 194 ? 6.028 34.155 -52.127 1.00 29.08 194 SER A O 1
ATOM 1545 N N . THR A 1 195 ? 3.906 34.847 -52.228 1.00 33.53 195 THR A N 1
ATOM 1546 C CA . THR A 1 195 ? 4.056 36.243 -51.769 1.00 33.53 195 THR A CA 1
ATOM 1547 C C . THR A 1 195 ? 4.843 36.431 -50.457 1.00 33.53 195 THR A C 1
ATOM 1549 O O . THR A 1 195 ? 4.714 35.600 -49.560 1.00 33.53 195 THR A O 1
ATOM 1552 N N . PRO A 1 196 ? 5.592 37.544 -50.291 1.00 38.22 196 PRO A N 1
ATOM 1553 C CA . PRO A 1 196 ? 6.502 37.724 -49.164 1.00 38.22 196 PRO A CA 1
ATOM 1554 C C . PRO A 1 196 ? 5.777 37.887 -47.818 1.00 38.22 196 PRO A C 1
ATOM 1556 O O . PRO A 1 196 ? 4.963 38.793 -47.647 1.00 38.22 196 PRO A O 1
ATOM 1559 N N . GLN A 1 197 ? 6.089 37.020 -46.850 1.00 50.31 197 GLN A N 1
ATOM 1560 C CA . GLN A 1 197 ? 5.579 37.075 -45.475 1.00 50.31 197 GLN A CA 1
ATOM 1561 C C . GLN A 1 197 ? 6.680 37.622 -44.552 1.00 50.31 197 GLN A C 1
ATOM 1563 O O . GLN A 1 197 ? 7.741 37.010 -44.422 1.00 50.31 197 GLN A O 1
ATOM 1568 N N . PHE A 1 198 ? 6.445 38.775 -43.921 1.00 58.50 198 PHE A N 1
ATOM 1569 C CA . PHE A 1 198 ? 7.387 39.372 -42.967 1.00 58.50 198 PHE A CA 1
ATOM 1570 C C . PHE A 1 198 ? 7.360 38.614 -41.635 1.00 58.50 198 PHE A C 1
ATOM 1572 O O . PHE A 1 198 ? 6.278 38.335 -41.116 1.00 58.50 198 PHE A O 1
ATOM 1579 N N . LYS A 1 199 ? 8.536 38.302 -41.078 1.00 77.38 199 LYS A N 1
ATOM 1580 C CA . LYS A 1 199 ? 8.687 37.697 -39.744 1.00 77.38 199 LYS A CA 1
ATOM 1581 C C . LYS A 1 199 ? 9.570 38.571 -38.853 1.00 77.38 199 LYS A C 1
ATOM 1583 O O . LYS A 1 199 ? 10.496 39.209 -39.343 1.00 77.38 199 LYS A O 1
ATOM 1588 N N . ARG A 1 200 ? 9.304 38.623 -37.551 1.00 87.94 200 ARG A N 1
ATOM 1589 C CA . ARG A 1 200 ? 10.022 39.459 -36.577 1.00 87.94 200 ARG A CA 1
ATOM 1590 C C . ARG A 1 200 ? 10.753 38.596 -35.558 1.00 87.94 200 ARG A C 1
ATOM 1592 O O . ARG A 1 200 ? 10.131 37.787 -34.874 1.00 87.94 200 ARG A O 1
ATOM 1599 N N . ALA A 1 201 ? 12.064 38.781 -35.454 1.00 90.44 201 ALA A N 1
ATOM 1600 C CA . ALA A 1 201 ? 12.917 38.088 -34.496 1.00 90.44 201 ALA A CA 1
ATOM 1601 C C . ALA A 1 201 ? 13.428 39.070 -33.442 1.00 90.44 201 ALA A C 1
ATOM 1603 O O . ALA A 1 201 ? 13.935 40.130 -33.797 1.00 90.44 201 ALA A O 1
ATOM 1604 N N . LEU A 1 202 ? 13.321 38.714 -32.165 1.00 94.56 202 LEU A N 1
ATOM 1605 C CA . LEU A 1 202 ? 13.862 39.480 -31.048 1.00 94.56 202 LEU A CA 1
ATOM 1606 C C . LEU A 1 202 ? 15.098 38.781 -30.487 1.00 94.56 202 LEU A C 1
ATOM 1608 O O . LEU A 1 202 ? 15.024 37.627 -30.080 1.00 94.56 202 LEU A O 1
ATOM 1612 N N . LEU A 1 203 ? 16.216 39.493 -30.424 1.00 95.38 203 LEU A N 1
ATOM 1613 C CA . LEU A 1 203 ? 17.406 39.095 -29.687 1.00 95.38 203 LEU A CA 1
ATOM 1614 C C . LEU A 1 203 ? 17.419 39.836 -28.344 1.00 95.38 203 LEU A C 1
ATOM 1616 O O . LEU A 1 203 ? 17.423 41.067 -28.326 1.00 95.38 203 LEU A O 1
ATOM 1620 N N . VAL A 1 204 ? 17.409 39.091 -27.236 1.00 96.81 204 VAL A N 1
ATOM 1621 C CA . VAL A 1 204 ? 17.472 39.646 -25.876 1.00 96.81 204 VAL A CA 1
ATOM 1622 C C . VAL A 1 204 ? 18.854 39.384 -25.288 1.00 96.81 204 VAL A C 1
ATOM 1624 O O . VAL A 1 204 ? 19.214 38.226 -25.053 1.00 96.81 204 VAL A O 1
ATOM 1627 N N . THR A 1 205 ? 19.610 40.456 -25.047 1.00 95.62 205 THR A N 1
ATOM 1628 C CA . THR A 1 205 ? 20.963 40.420 -24.472 1.00 95.62 205 THR A CA 1
ATOM 1629 C C . THR A 1 205 ? 21.013 41.104 -23.110 1.00 95.62 205 THR A C 1
ATOM 1631 O O . THR A 1 205 ? 20.181 41.960 -22.796 1.00 95.62 205 THR A O 1
ATOM 1634 N N . ALA A 1 206 ? 21.991 40.728 -22.286 1.00 92.62 206 ALA A N 1
ATOM 1635 C CA . ALA A 1 206 ? 22.181 41.345 -20.980 1.00 92.62 206 ALA A CA 1
ATOM 1636 C C . ALA A 1 206 ? 22.992 42.640 -21.113 1.00 92.62 206 ALA A C 1
ATOM 1638 O O . ALA A 1 206 ? 22.625 43.665 -20.529 1.00 92.62 206 ALA A O 1
ATOM 1639 N N . HIS A 1 207 ? 24.055 42.600 -21.920 1.00 93.00 207 HIS A N 1
ATOM 1640 C CA . HIS A 1 207 ? 25.051 43.658 -22.040 1.00 93.00 207 HIS A CA 1
ATOM 1641 C C . HIS A 1 207 ? 25.215 44.178 -23.476 1.00 93.00 207 HIS A C 1
ATOM 1643 O O . HIS A 1 207 ? 24.848 43.490 -24.437 1.00 93.00 207 HIS A O 1
ATOM 1649 N N . PRO A 1 208 ? 25.765 45.400 -23.649 1.00 91.56 208 PRO A N 1
ATOM 1650 C CA . PRO A 1 208 ? 25.838 46.042 -24.959 1.00 91.56 208 PRO A CA 1
ATOM 1651 C C . PRO A 1 208 ? 26.746 45.383 -26.004 1.00 91.56 208 PRO A C 1
ATOM 1653 O O . PRO A 1 208 ? 26.652 45.766 -27.155 1.00 91.56 208 PRO A O 1
ATOM 1656 N N . ASP A 1 209 ? 27.631 44.467 -25.621 1.00 91.25 209 ASP A N 1
ATOM 1657 C CA . ASP A 1 209 ? 28.631 43.776 -26.454 1.00 91.25 209 ASP A CA 1
ATOM 1658 C C . ASP A 1 209 ? 28.249 42.342 -26.855 1.00 91.25 209 ASP A C 1
ATOM 1660 O O . ASP A 1 209 ? 28.873 41.753 -27.750 1.00 91.25 209 ASP A O 1
ATOM 1664 N N . ASP A 1 210 ? 27.242 41.773 -26.195 1.00 93.88 210 ASP A N 1
ATOM 1665 C CA . ASP A 1 210 ? 26.828 40.374 -26.321 1.00 93.88 210 ASP A CA 1
ATOM 1666 C C . ASP A 1 210 ? 26.430 39.980 -27.748 1.00 93.88 210 ASP A C 1
ATOM 1668 O O . ASP A 1 210 ? 26.699 38.863 -28.198 1.00 93.88 210 ASP A O 1
ATOM 1672 N N . GLU A 1 211 ? 25.800 40.891 -28.491 1.00 92.56 211 GLU A N 1
ATOM 1673 C CA . GLU A 1 211 ? 25.364 40.675 -29.869 1.00 92.56 211 GLU A CA 1
ATOM 1674 C C . GLU A 1 211 ? 26.556 40.403 -30.792 1.00 92.56 211 GLU A C 1
ATOM 1676 O O . GLU A 1 211 ? 26.484 39.555 -31.685 1.00 92.56 211 GLU A O 1
ATOM 1681 N N . SER A 1 212 ? 27.673 41.088 -30.530 1.00 91.25 212 SER A N 1
ATOM 1682 C CA . SER A 1 212 ? 28.911 40.979 -31.297 1.00 91.25 212 SER A CA 1
ATOM 1683 C C . SER A 1 212 ? 29.843 39.874 -30.782 1.00 91.25 212 SER A C 1
ATOM 1685 O O . SER A 1 212 ? 30.609 39.300 -31.558 1.00 91.25 212 SER A O 1
ATOM 1687 N N . MET A 1 213 ? 29.754 39.528 -29.493 1.00 89.19 213 MET A N 1
ATOM 1688 C CA . MET A 1 213 ? 30.529 38.435 -28.904 1.00 89.19 213 MET A CA 1
ATOM 1689 C C . MET A 1 213 ? 29.927 37.057 -29.174 1.00 89.19 213 MET A C 1
ATOM 1691 O O . MET A 1 213 ? 30.676 36.112 -29.432 1.00 89.19 213 MET A O 1
ATOM 1695 N N . PHE A 1 214 ? 28.600 36.921 -29.109 1.00 93.38 214 PHE A N 1
ATOM 1696 C CA . PHE A 1 214 ? 27.955 35.609 -29.067 1.00 93.38 214 PHE A CA 1
ATOM 1697 C C . PHE A 1 214 ? 26.998 35.334 -30.230 1.00 93.38 214 PHE A C 1
ATOM 1699 O O . PHE A 1 214 ? 26.901 34.183 -30.647 1.00 93.38 214 PHE A O 1
ATOM 1706 N N . PHE A 1 215 ? 26.325 36.349 -30.787 1.00 93.44 215 PHE A N 1
ATOM 1707 C CA . PHE A 1 215 ? 25.183 36.150 -31.699 1.00 93.44 215 PHE A CA 1
ATOM 1708 C C . PHE A 1 215 ? 25.418 36.587 -33.158 1.00 93.44 215 PHE A C 1
ATOM 1710 O O . PHE A 1 215 ? 24.487 36.563 -33.966 1.00 93.44 215 PHE A O 1
ATOM 1717 N N . LEU A 1 216 ? 26.644 36.947 -33.551 1.00 91.38 216 LEU A N 1
ATOM 1718 C CA . LEU A 1 216 ? 26.946 37.346 -34.936 1.00 91.38 216 LEU A CA 1
ATOM 1719 C C . LEU A 1 216 ? 26.556 36.304 -36.000 1.00 91.38 216 LEU A C 1
ATOM 1721 O O . LEU A 1 216 ? 26.011 36.716 -37.032 1.00 91.38 216 LEU A O 1
ATOM 1725 N N . PRO A 1 217 ? 26.778 34.983 -35.799 1.00 91.56 217 PRO A N 1
ATOM 1726 C CA . PRO A 1 217 ? 26.310 33.983 -36.754 1.00 91.56 217 PRO A CA 1
ATOM 1727 C C . PRO A 1 217 ? 24.788 34.022 -36.956 1.00 91.56 217 PRO A C 1
ATOM 1729 O O . PRO A 1 217 ? 24.329 34.006 -38.100 1.00 91.56 217 PRO A O 1
ATOM 1732 N N . LEU A 1 218 ? 24.008 34.141 -35.873 1.00 89.25 218 LEU A N 1
ATOM 1733 C CA . LEU A 1 218 ? 22.549 34.291 -35.921 1.00 89.25 218 LEU A CA 1
ATOM 1734 C C . LEU A 1 218 ? 22.123 35.549 -36.688 1.00 89.25 218 LEU A C 1
ATOM 1736 O O . LEU A 1 218 ? 21.311 35.452 -37.609 1.00 89.25 218 LEU A O 1
ATOM 1740 N N . VAL A 1 219 ? 22.682 36.715 -36.341 1.00 89.19 219 VAL A N 1
ATOM 1741 C CA . VAL A 1 219 ? 22.333 37.996 -36.982 1.00 89.19 219 VAL A CA 1
ATOM 1742 C C . VAL A 1 219 ? 22.594 37.932 -38.487 1.00 89.19 219 VAL A C 1
ATOM 1744 O O . VAL A 1 219 ? 21.735 38.308 -39.283 1.00 89.19 219 VAL A O 1
ATOM 1747 N N . HIS A 1 220 ? 23.742 37.388 -38.892 1.00 86.94 220 HIS A N 1
ATOM 1748 C CA . HIS A 1 220 ? 24.080 37.253 -40.305 1.00 86.94 220 HIS A CA 1
ATOM 1749 C C . HIS A 1 220 ? 23.158 36.271 -41.045 1.00 86.94 220 HIS A C 1
ATOM 1751 O O . HIS A 1 220 ? 22.744 36.547 -42.171 1.00 86.94 220 HIS A O 1
ATOM 1757 N N . SER A 1 221 ? 22.805 35.144 -40.418 1.00 84.81 221 SER A N 1
ATOM 1758 C CA . SER A 1 221 ? 21.898 34.147 -40.999 1.00 84.81 221 SER A CA 1
ATOM 1759 C C . SER A 1 221 ? 20.511 34.730 -41.287 1.00 84.81 221 SER A C 1
ATOM 1761 O O . SER A 1 221 ? 20.003 34.603 -42.404 1.00 84.81 221 SER A O 1
ATOM 1763 N N . LEU A 1 222 ? 19.935 35.459 -40.325 1.00 82.50 222 LEU A N 1
ATOM 1764 C CA . LEU A 1 222 ? 18.636 36.122 -40.487 1.00 82.50 222 LEU A CA 1
ATOM 1765 C C . LEU A 1 222 ? 18.668 37.201 -41.584 1.00 82.50 222 LEU A C 1
ATOM 1767 O O . LEU A 1 222 ? 17.689 37.381 -42.305 1.00 82.50 222 LEU A O 1
ATOM 1771 N N . GLN A 1 223 ? 19.804 37.875 -41.773 1.00 78.31 223 GLN A N 1
ATOM 1772 C CA . GLN A 1 223 ? 19.983 38.869 -42.837 1.00 78.31 223 GLN A CA 1
ATOM 1773 C C . GLN A 1 223 ? 20.139 38.261 -44.231 1.00 78.31 223 GLN A C 1
ATOM 1775 O O . GLN A 1 223 ? 19.659 38.840 -45.202 1.00 78.31 223 GLN A O 1
ATOM 1780 N N . LEU A 1 224 ? 20.796 37.104 -44.359 1.00 70.44 224 LEU A N 1
ATOM 1781 C CA . LEU A 1 224 ? 20.923 36.409 -45.644 1.00 70.44 224 LEU A CA 1
ATOM 1782 C C . LEU A 1 224 ? 19.568 35.919 -46.159 1.00 70.44 224 LEU A C 1
ATOM 1784 O O . LEU A 1 224 ? 19.317 35.978 -47.362 1.00 70.44 224 LEU A O 1
ATOM 1788 N N . GLN A 1 225 ? 18.676 35.501 -45.257 1.00 63.25 225 GLN A N 1
ATOM 1789 C CA . GLN A 1 225 ? 17.322 35.087 -45.626 1.00 63.25 225 GLN A CA 1
ATOM 1790 C C . GLN A 1 225 ? 16.493 36.228 -46.245 1.00 63.25 225 GLN A C 1
ATOM 1792 O O . GLN A 1 225 ? 15.649 35.949 -47.090 1.00 63.25 225 GLN A O 1
ATOM 1797 N N . ASN A 1 226 ? 16.808 37.498 -45.948 1.00 56.75 226 ASN A N 1
ATOM 1798 C CA . ASN A 1 226 ? 16.159 38.669 -46.561 1.00 56.75 226 ASN A CA 1
ATOM 1799 C C . ASN A 1 226 ? 16.509 38.878 -48.041 1.00 56.75 226 ASN A C 1
ATOM 1801 O O . ASN A 1 226 ? 15.801 39.606 -48.732 1.00 56.75 226 ASN A O 1
ATOM 1805 N N . ASN A 1 227 ? 17.592 38.260 -48.521 1.00 50.25 227 ASN A N 1
ATOM 1806 C CA . ASN A 1 227 ? 18.077 38.373 -49.899 1.00 50.25 227 ASN A CA 1
ATOM 1807 C C . ASN A 1 227 ? 17.849 37.089 -50.723 1.00 50.25 227 ASN A C 1
ATOM 1809 O O . ASN A 1 227 ? 18.292 37.020 -51.868 1.00 50.25 227 ASN A O 1
ATOM 1813 N N . GLY A 1 228 ? 17.204 36.066 -50.148 1.00 50.75 228 GLY A N 1
ATOM 1814 C CA . GLY A 1 228 ? 16.921 34.789 -50.809 1.00 50.75 228 GLY A CA 1
ATOM 1815 C C . GLY A 1 228 ? 15.571 34.765 -51.535 1.00 50.75 228 GLY A C 1
ATOM 1816 O O . GLY A 1 228 ? 14.621 35.440 -51.143 1.00 50.75 228 GLY A O 1
ATOM 1817 N N . GLU A 1 229 ? 15.455 33.927 -52.568 1.00 45.72 229 GLU A N 1
ATOM 1818 C CA . GLU A 1 229 ? 14.275 33.806 -53.451 1.00 45.72 229 GLU A CA 1
ATOM 1819 C C . GLU A 1 229 ? 12.986 33.277 -52.766 1.00 45.72 229 GLU A C 1
ATOM 1821 O O . GLU A 1 229 ? 11.947 33.159 -53.414 1.00 45.72 229 GLU A O 1
ATOM 1826 N N . ASN A 1 230 ? 13.004 33.019 -51.448 1.00 46.28 230 ASN A N 1
ATOM 1827 C CA . ASN A 1 230 ? 11.865 32.505 -50.665 1.00 46.28 230 ASN A CA 1
ATOM 1828 C C . ASN A 1 230 ? 10.866 33.584 -50.197 1.00 46.28 230 ASN A C 1
ATOM 1830 O O . ASN A 1 230 ? 9.883 33.260 -49.531 1.00 46.28 230 ASN A O 1
ATOM 1834 N N . GLY A 1 231 ? 11.112 34.866 -50.481 1.00 49.34 231 GLY A N 1
ATOM 1835 C CA . GLY A 1 231 ? 10.193 35.965 -50.154 1.00 49.34 231 GLY A CA 1
ATOM 1836 C C . GLY A 1 231 ? 9.996 36.257 -48.654 1.00 49.34 231 GLY A C 1
ATOM 1837 O O . GLY A 1 231 ? 9.288 37.198 -48.316 1.00 49.34 231 GLY A O 1
ATOM 1838 N N . GLN A 1 232 ? 10.597 35.516 -47.721 1.00 57.47 232 GLN A N 1
ATOM 1839 C CA . GLN A 1 232 ? 10.502 35.827 -46.289 1.00 57.47 232 GLN A CA 1
ATOM 1840 C C . GLN A 1 232 ? 11.513 36.909 -45.904 1.00 57.47 232 GLN A C 1
ATOM 1842 O O . GLN A 1 232 ? 12.712 36.732 -46.089 1.00 57.47 232 GLN A O 1
ATOM 1847 N N . VAL A 1 233 ? 11.026 38.018 -45.343 1.00 69.75 233 VAL A N 1
ATOM 1848 C CA . VAL A 1 233 ? 11.872 39.116 -44.856 1.00 69.75 233 VAL A CA 1
ATOM 1849 C C . VAL A 1 233 ? 11.781 39.173 -43.330 1.00 69.75 233 VAL A C 1
ATOM 1851 O O . VAL A 1 233 ? 10.730 39.486 -42.768 1.00 69.75 233 VAL A O 1
ATOM 1854 N N . TRP A 1 234 ? 12.888 38.862 -42.665 1.00 80.62 234 TRP A N 1
ATOM 1855 C CA . TRP A 1 234 ? 13.110 38.982 -41.234 1.00 80.62 234 TRP A CA 1
ATOM 1856 C C . TRP A 1 234 ? 13.452 40.413 -40.820 1.00 80.62 234 TRP A C 1
ATOM 1858 O O . TRP A 1 234 ? 14.421 41.016 -41.289 1.00 80.62 234 TRP A O 1
ATOM 1868 N N . GLN A 1 235 ? 12.684 40.932 -39.871 1.00 86.06 235 GLN A N 1
ATOM 1869 C CA . GLN A 1 235 ? 12.989 42.150 -39.132 1.00 86.06 235 GLN A CA 1
ATOM 1870 C C . GLN A 1 235 ? 13.577 41.768 -37.776 1.00 86.06 235 GLN A C 1
ATOM 1872 O O . GLN A 1 235 ? 12.923 41.107 -36.970 1.00 86.06 235 GLN A O 1
ATOM 1877 N N . ILE A 1 236 ? 14.824 42.166 -37.537 1.00 90.50 236 ILE A N 1
ATOM 1878 C CA . ILE A 1 236 ? 15.543 41.847 -36.303 1.00 90.50 236 ILE A CA 1
ATOM 1879 C C . ILE A 1 236 ? 15.378 43.010 -35.322 1.00 90.50 236 ILE A C 1
ATOM 1881 O O . ILE A 1 236 ? 15.623 44.165 -35.676 1.00 90.50 236 ILE A O 1
ATOM 1885 N N . HIS A 1 237 ? 14.969 42.680 -34.102 1.00 93.94 237 HIS A N 1
ATOM 1886 C CA . HIS A 1 237 ? 14.894 43.552 -32.939 1.00 93.94 237 HIS A CA 1
ATOM 1887 C C . HIS A 1 237 ? 15.977 43.154 -31.939 1.00 93.94 237 HIS A C 1
ATOM 1889 O O . HIS A 1 237 ? 16.234 41.968 -31.748 1.00 93.94 237 HIS A O 1
ATOM 1895 N N . LEU A 1 238 ? 16.597 44.139 -31.296 1.00 95.12 238 LEU A N 1
ATOM 1896 C CA . LEU A 1 238 ? 17.597 43.945 -30.254 1.00 95.12 238 LEU A CA 1
ATOM 1897 C C . LEU A 1 238 ? 17.142 44.667 -28.987 1.00 95.12 238 LEU A C 1
ATOM 1899 O O . LEU A 1 238 ? 16.999 45.892 -28.984 1.00 95.12 238 LEU A O 1
ATOM 1903 N N . LEU A 1 239 ? 16.929 43.899 -27.921 1.00 96.25 239 LEU A N 1
ATOM 1904 C CA . LEU A 1 239 ? 16.614 44.401 -26.589 1.00 96.25 239 LEU A CA 1
ATOM 1905 C C . LEU A 1 239 ? 17.776 44.082 -25.647 1.00 96.25 239 LEU A C 1
ATOM 1907 O O . LEU A 1 239 ? 17.970 42.933 -25.260 1.00 96.25 239 LEU A O 1
ATOM 1911 N N . CYS A 1 240 ? 18.529 45.112 -25.275 1.00 95.75 240 CYS A N 1
ATOM 1912 C CA . CYS A 1 240 ? 19.625 45.019 -24.318 1.00 95.75 240 CYS A CA 1
ATOM 1913 C C . CYS A 1 240 ? 19.129 45.458 -22.935 1.00 95.75 240 CYS A C 1
ATOM 1915 O O . CYS A 1 240 ? 18.694 46.602 -22.766 1.00 95.75 240 CYS A O 1
ATOM 1917 N N . LEU A 1 241 ? 19.163 44.552 -21.955 1.00 94.69 241 LEU A N 1
ATOM 1918 C CA . LEU A 1 241 ? 18.539 44.750 -20.640 1.00 94.69 241 LEU A CA 1
ATOM 1919 C C . LEU A 1 241 ? 19.298 45.715 -19.718 1.00 94.69 241 LEU A C 1
ATOM 1921 O O . LEU A 1 241 ? 18.715 46.216 -18.758 1.00 94.69 241 LEU A O 1
ATOM 1925 N N . SER A 1 242 ? 20.564 46.012 -20.019 1.00 91.75 242 SER A N 1
ATOM 1926 C CA . SER A 1 242 ? 21.371 46.980 -19.279 1.00 91.75 242 SER A CA 1
ATOM 1927 C C . SER A 1 242 ? 22.247 47.823 -20.203 1.00 91.75 242 SER A C 1
ATOM 1929 O O . SER A 1 242 ? 22.650 47.389 -21.281 1.00 91.75 242 SER A O 1
ATOM 1931 N N . ARG A 1 243 ? 22.622 49.026 -19.754 1.00 89.75 243 ARG A N 1
ATOM 1932 C CA . ARG A 1 243 ? 23.616 49.883 -20.435 1.00 89.75 243 ARG A CA 1
ATOM 1933 C C . ARG A 1 243 ? 25.057 49.428 -20.178 1.00 89.75 243 ARG A C 1
ATOM 1935 O O . ARG A 1 243 ? 25.986 50.058 -20.673 1.00 89.75 243 ARG A O 1
ATOM 1942 N N . GLY A 1 244 ? 25.256 48.372 -19.381 1.00 84.69 244 GLY A N 1
ATOM 1943 C CA . GLY A 1 244 ? 26.585 47.876 -19.019 1.00 84.69 244 GLY A CA 1
ATOM 1944 C C . GLY A 1 244 ? 27.380 48.907 -18.218 1.00 84.69 244 GLY A C 1
ATOM 1945 O O . GLY A 1 244 ? 28.551 49.142 -18.498 1.00 84.69 244 GLY A O 1
ATOM 1946 N N . ASN A 1 245 ? 26.740 49.614 -17.283 1.00 86.50 245 ASN A N 1
ATOM 1947 C CA . ASN A 1 245 ? 27.337 50.769 -16.603 1.00 86.50 245 ASN A CA 1
ATOM 1948 C C . ASN A 1 245 ? 28.221 50.403 -15.392 1.00 86.50 245 ASN A C 1
ATOM 1950 O O . ASN A 1 245 ? 28.503 51.272 -14.571 1.00 86.50 245 ASN A O 1
ATOM 1954 N N . TYR A 1 246 ? 28.666 49.149 -15.268 1.00 83.06 246 TYR A N 1
ATOM 1955 C CA . TYR A 1 246 ? 29.483 48.692 -14.135 1.00 83.06 246 TYR A CA 1
ATOM 1956 C C . TYR A 1 246 ? 30.746 49.552 -13.930 1.00 83.06 246 TYR A C 1
ATOM 1958 O O . TYR A 1 246 ? 31.043 49.973 -12.817 1.00 83.06 246 TYR A O 1
ATOM 1966 N N . ASP A 1 247 ? 31.427 49.913 -15.024 1.00 79.31 247 ASP A N 1
ATOM 1967 C CA . ASP A 1 247 ? 32.628 50.764 -15.006 1.00 79.31 247 ASP A CA 1
ATOM 1968 C C . ASP A 1 247 ? 32.320 52.275 -15.141 1.00 79.31 247 ASP A C 1
ATOM 1970 O O . ASP A 1 247 ? 33.219 53.075 -15.401 1.00 79.31 247 ASP A O 1
ATOM 1974 N N . GLY A 1 248 ? 31.049 52.689 -15.047 1.00 84.56 248 GLY A N 1
ATOM 1975 C CA . GLY A 1 248 ? 30.625 54.079 -15.275 1.00 84.56 248 GLY A CA 1
ATOM 1976 C C . GLY A 1 248 ?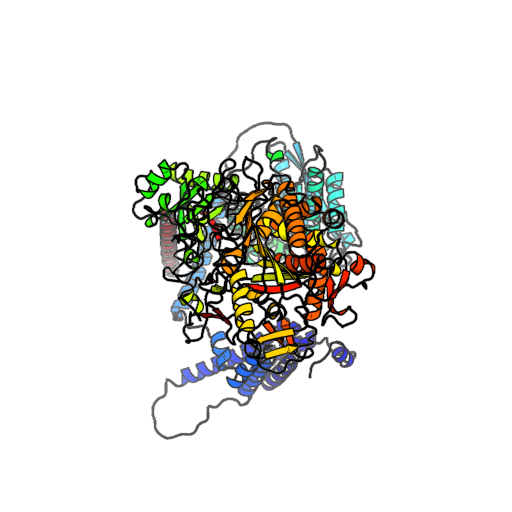 30.635 54.524 -16.749 1.00 84.56 248 GLY A C 1
ATOM 1977 O O . GLY A 1 248 ? 30.608 55.721 -17.033 1.00 84.56 248 GLY A O 1
ATOM 1978 N N . LEU A 1 249 ? 30.702 53.578 -17.695 1.00 87.88 249 LEU A N 1
ATOM 1979 C CA . LEU A 1 249 ? 30.831 53.828 -19.141 1.00 87.88 249 LEU A CA 1
ATOM 1980 C C . LEU A 1 249 ? 29.533 53.598 -19.941 1.00 87.88 249 LEU A C 1
ATOM 1982 O O . LEU A 1 249 ? 29.582 53.498 -21.168 1.00 87.88 249 LEU A O 1
ATOM 1986 N N . GLY A 1 250 ? 28.372 53.519 -19.289 1.00 88.31 250 GLY A N 1
ATOM 1987 C CA . GLY A 1 250 ? 27.106 53.129 -19.923 1.00 88.31 250 GLY A CA 1
ATOM 1988 C C . GLY A 1 250 ? 26.687 54.014 -21.103 1.00 88.31 250 GLY A C 1
ATOM 1989 O O . GLY A 1 250 ? 26.281 53.503 -22.145 1.00 88.31 250 GLY A O 1
ATOM 1990 N N . ASP A 1 251 ? 26.883 55.335 -21.002 1.00 89.50 251 ASP A N 1
ATOM 1991 C CA . ASP A 1 251 ? 26.609 56.283 -22.100 1.00 89.50 251 ASP A CA 1
ATOM 1992 C C . ASP A 1 251 ? 27.473 56.034 -23.346 1.00 89.50 251 ASP A C 1
ATOM 1994 O O . ASP A 1 251 ? 27.060 56.329 -24.472 1.00 89.50 251 ASP A O 1
ATOM 1998 N N . ILE A 1 252 ? 28.697 55.540 -23.149 1.00 91.31 252 ILE A N 1
ATOM 1999 C CA . ILE A 1 252 ? 29.630 55.217 -24.231 1.00 91.31 252 ILE A CA 1
ATOM 2000 C C . ILE A 1 252 ? 29.242 53.867 -24.833 1.00 91.31 252 ILE A C 1
ATOM 2002 O O . ILE A 1 252 ? 29.068 53.781 -26.047 1.00 91.31 252 ILE A O 1
ATOM 2006 N N . ARG A 1 253 ? 29.018 52.850 -23.995 1.00 92.88 253 ARG A N 1
ATOM 2007 C CA . ARG A 1 253 ? 28.664 51.490 -24.427 1.00 92.88 253 ARG A CA 1
ATOM 2008 C C . ARG A 1 253 ? 27.339 51.438 -25.187 1.00 92.88 253 ARG A C 1
ATOM 2010 O O . ARG A 1 253 ? 27.234 50.733 -26.184 1.00 92.88 253 ARG A O 1
ATOM 2017 N N . GLU A 1 254 ? 26.351 52.247 -24.807 1.00 92.31 254 GLU A N 1
ATOM 2018 C CA . GLU A 1 254 ? 25.110 52.360 -25.580 1.00 92.31 254 GLU A CA 1
ATOM 2019 C C . GLU A 1 254 ? 25.354 52.922 -26.992 1.00 92.31 254 GLU A C 1
ATOM 2021 O O . GLU A 1 254 ? 24.792 52.424 -27.972 1.00 92.31 254 GLU A O 1
ATOM 2026 N N . LYS A 1 255 ? 26.199 53.953 -27.126 1.00 92.56 255 LYS A N 1
ATOM 2027 C CA . LYS A 1 255 ? 26.554 54.518 -28.439 1.00 92.56 255 LYS A CA 1
ATOM 2028 C C . LYS A 1 255 ? 27.314 53.504 -29.288 1.00 92.56 255 LYS A C 1
ATOM 2030 O O . LYS A 1 255 ? 27.054 53.413 -30.487 1.00 92.56 255 LYS A O 1
ATOM 2035 N N . GLU A 1 256 ? 28.217 52.747 -28.670 1.00 94.12 256 GLU A N 1
ATOM 2036 C CA . GLU A 1 256 ? 28.966 51.669 -29.318 1.00 94.12 256 GLU A CA 1
ATOM 2037 C C . GLU A 1 256 ? 28.032 50.564 -29.828 1.00 94.12 256 GLU A C 1
ATOM 2039 O O . GLU A 1 256 ? 28.111 50.213 -31.005 1.00 94.12 256 GLU A O 1
ATOM 2044 N N . LEU A 1 257 ? 27.066 50.113 -29.019 1.00 93.75 257 LEU A N 1
ATOM 2045 C CA . LEU A 1 257 ? 26.051 49.141 -29.441 1.00 93.75 257 LEU A CA 1
ATOM 2046 C C . LEU A 1 257 ? 25.204 49.649 -30.603 1.00 93.75 257 LEU A C 1
ATOM 2048 O O . LEU A 1 257 ? 24.992 48.927 -31.573 1.00 93.75 257 LEU A O 1
ATOM 2052 N N . ARG A 1 258 ? 24.741 50.902 -30.566 1.00 93.31 258 ARG A N 1
ATOM 2053 C CA . ARG A 1 258 ? 23.966 51.475 -31.682 1.00 93.31 258 ARG A CA 1
ATOM 2054 C C . ARG A 1 258 ? 24.802 51.585 -32.961 1.00 93.31 258 ARG A C 1
ATOM 2056 O O . ARG A 1 258 ? 24.286 51.347 -34.057 1.00 93.31 258 ARG A O 1
ATOM 2063 N N . ALA A 1 259 ? 26.089 51.909 -32.839 1.00 91.69 259 ALA A N 1
ATOM 2064 C CA . ALA A 1 259 ? 27.016 51.942 -33.965 1.00 91.69 259 ALA A CA 1
ATOM 2065 C C . ALA A 1 259 ? 27.288 50.533 -34.520 1.00 91.69 259 ALA A C 1
ATOM 2067 O O . ALA A 1 259 ? 27.275 50.350 -35.739 1.00 91.69 259 ALA A O 1
ATOM 2068 N N . CYS A 1 260 ? 27.462 49.536 -33.647 1.00 92.88 260 CYS A N 1
ATOM 2069 C CA . CYS A 1 260 ? 27.584 48.130 -34.021 1.00 92.88 260 CYS A CA 1
ATOM 2070 C C . CYS A 1 260 ? 26.312 47.638 -34.718 1.00 92.88 260 CYS A C 1
ATOM 2072 O O . CYS A 1 260 ? 26.378 47.147 -35.838 1.00 92.88 260 CYS A O 1
ATOM 2074 N N . ALA A 1 261 ? 25.134 47.880 -34.147 1.00 89.94 261 ALA A N 1
ATOM 2075 C CA . ALA A 1 261 ? 23.856 47.514 -34.745 1.00 89.94 261 ALA A CA 1
ATOM 2076 C C . ALA A 1 261 ? 23.667 48.128 -36.146 1.00 89.94 261 ALA A C 1
ATOM 2078 O O . ALA A 1 261 ? 23.258 47.434 -37.077 1.00 89.94 261 ALA A O 1
ATOM 2079 N N . THR A 1 262 ? 24.060 49.394 -36.330 1.00 89.81 262 THR A N 1
ATOM 2080 C CA . THR A 1 262 ? 24.067 50.052 -37.649 1.00 89.81 262 THR A CA 1
ATOM 2081 C C . THR A 1 262 ? 25.045 49.371 -38.613 1.00 89.81 262 THR A C 1
ATOM 2083 O O . THR A 1 262 ? 24.703 49.139 -39.770 1.00 89.81 262 THR A O 1
ATOM 2086 N N . TYR A 1 263 ? 26.246 49.007 -38.145 1.00 90.75 263 TYR A N 1
ATOM 2087 C CA . TYR A 1 263 ? 27.238 48.259 -38.927 1.00 90.75 263 TYR A CA 1
ATOM 2088 C C . TYR A 1 263 ? 26.738 46.869 -39.338 1.00 90.75 263 TYR A C 1
ATOM 2090 O O . TYR A 1 263 ? 27.002 46.420 -40.455 1.00 90.75 263 TYR A O 1
ATOM 2098 N N . LEU A 1 264 ? 25.993 46.202 -38.455 1.00 87.12 264 LEU A N 1
ATOM 2099 C CA . LEU A 1 264 ? 25.352 44.929 -38.743 1.00 87.12 264 LEU A CA 1
ATOM 2100 C C . LEU A 1 264 ? 24.195 45.105 -39.733 1.00 87.12 264 LEU A C 1
ATOM 2102 O O . LEU A 1 264 ? 23.890 44.154 -40.431 1.00 87.12 264 LEU A O 1
ATOM 2106 N N . GLY A 1 265 ? 23.595 46.291 -39.869 1.00 83.88 265 GLY A N 1
ATOM 2107 C CA . GLY A 1 265 ? 22.456 46.549 -40.761 1.00 83.88 265 GLY A CA 1
ATOM 2108 C C . GLY A 1 265 ? 21.093 46.449 -40.069 1.00 83.88 265 GLY A C 1
ATOM 2109 O O . GLY A 1 265 ? 20.083 46.200 -40.724 1.00 83.88 265 GLY A O 1
ATOM 2110 N N . LEU A 1 266 ? 21.059 46.613 -38.744 1.00 86.44 266 LEU A N 1
ATOM 2111 C CA . LEU A 1 266 ? 19.837 46.707 -37.946 1.00 86.44 266 LEU A CA 1
ATOM 2112 C C . LEU A 1 266 ? 19.260 48.129 -38.015 1.00 86.44 266 LEU A C 1
ATOM 2114 O O . LEU A 1 266 ? 20.003 49.112 -38.024 1.00 86.44 266 LEU A O 1
ATOM 2118 N N . SER A 1 267 ? 17.928 48.244 -38.034 1.00 83.69 267 SER A N 1
ATOM 2119 C CA . SER A 1 267 ? 17.253 49.545 -37.940 1.00 83.69 267 SER A CA 1
ATOM 2120 C C . SER A 1 267 ? 17.445 50.139 -36.546 1.00 83.69 267 SER A C 1
ATOM 2122 O O . SER A 1 267 ? 17.242 49.445 -35.549 1.00 83.69 267 SER A O 1
ATOM 2124 N N . SER A 1 268 ? 17.767 51.433 -36.461 1.00 78.94 268 SER A N 1
ATOM 2125 C CA . SER A 1 268 ? 17.912 52.140 -35.181 1.00 78.94 268 SER A CA 1
ATOM 2126 C C . SER A 1 268 ? 16.647 52.083 -34.323 1.00 78.94 268 SER A C 1
ATOM 2128 O O . SER A 1 268 ? 16.747 52.040 -33.099 1.00 78.94 268 SER A O 1
ATOM 2130 N N . ASP A 1 269 ? 15.475 52.025 -34.960 1.00 81.19 269 ASP A N 1
ATOM 2131 C CA . ASP A 1 269 ? 14.169 51.974 -34.292 1.00 81.19 269 ASP A CA 1
ATOM 2132 C C . ASP A 1 269 ? 13.889 50.608 -33.649 1.00 81.19 269 ASP A C 1
ATOM 2134 O O . ASP A 1 269 ? 12.973 50.468 -32.841 1.00 81.19 269 ASP A O 1
ATOM 2138 N N . HIS A 1 270 ? 14.674 49.587 -34.002 1.00 87.56 270 HIS A N 1
ATOM 2139 C CA . HIS A 1 270 ? 14.536 48.220 -33.501 1.00 87.56 270 HIS A CA 1
ATOM 2140 C C . HIS A 1 270 ? 15.603 47.867 -32.453 1.00 87.56 270 HIS A C 1
ATOM 2142 O O . HIS A 1 270 ? 15.678 46.717 -32.028 1.00 87.56 270 HIS A O 1
ATOM 2148 N N . VAL A 1 271 ? 16.420 48.838 -32.025 1.00 91.94 271 VAL A N 1
ATOM 2149 C CA . VAL A 1 271 ? 17.453 48.659 -30.995 1.00 91.94 271 VAL A CA 1
ATOM 2150 C C . VAL A 1 271 ? 17.070 49.450 -29.748 1.00 91.94 271 VAL A C 1
ATOM 2152 O O . VAL A 1 271 ? 17.146 50.685 -29.724 1.00 91.94 271 VAL A O 1
ATOM 2155 N N . GLN A 1 272 ? 16.688 48.736 -28.692 1.00 94.00 272 GLN A N 1
ATOM 2156 C CA . GLN A 1 272 ? 16.347 49.313 -27.397 1.00 94.00 272 GLN A CA 1
ATOM 2157 C C . GLN A 1 272 ? 17.355 48.866 -26.337 1.00 94.00 272 GLN A C 1
ATOM 2159 O O . GLN A 1 272 ? 17.592 47.677 -26.155 1.00 94.00 272 GLN A O 1
ATOM 2164 N N . VAL A 1 273 ? 17.923 49.836 -25.622 1.00 92.56 273 VAL A N 1
ATOM 2165 C CA . VAL A 1 273 ? 18.805 49.612 -24.471 1.00 92.56 273 VAL A CA 1
ATOM 2166 C C . VAL A 1 273 ? 18.092 50.163 -23.247 1.00 92.56 273 VAL A C 1
ATOM 2168 O O . VAL A 1 273 ? 17.610 51.297 -23.284 1.00 92.56 273 VAL A O 1
ATOM 2171 N N . LEU A 1 274 ? 17.956 49.351 -22.204 1.00 91.12 274 LEU A N 1
ATOM 2172 C CA . LEU A 1 274 ? 17.217 49.724 -21.004 1.00 91.12 274 LEU A CA 1
ATOM 2173 C C . LEU A 1 274 ? 18.120 50.387 -19.969 1.00 91.12 274 LEU A C 1
ATOM 2175 O O . LEU A 1 274 ? 19.235 49.941 -19.705 1.00 91.12 274 LEU A O 1
ATOM 2179 N N . GLU A 1 275 ? 17.583 51.427 -19.342 1.00 86.56 275 GLU A N 1
ATOM 2180 C CA . GLU A 1 275 ? 18.129 52.026 -18.131 1.00 86.56 275 GLU A CA 1
ATOM 2181 C C . GLU A 1 275 ? 17.187 51.715 -16.971 1.00 86.56 275 GLU A C 1
ATOM 2183 O O . GLU A 1 275 ? 16.263 52.475 -16.682 1.00 86.56 275 GLU A O 1
ATOM 2188 N N . ASP A 1 276 ? 17.382 50.557 -16.344 1.00 86.44 276 ASP A N 1
ATOM 2189 C CA . ASP A 1 276 ? 16.550 50.114 -15.230 1.00 86.44 276 ASP A CA 1
ATOM 2190 C C . ASP A 1 276 ? 17.383 50.004 -13.943 1.00 86.44 276 ASP A C 1
ATOM 2192 O O . ASP A 1 276 ? 18.348 49.232 -13.910 1.00 86.44 276 ASP A O 1
ATOM 2196 N N . PRO A 1 277 ? 17.037 50.729 -12.861 1.00 83.75 277 PRO A N 1
ATOM 2197 C CA . PRO A 1 277 ? 17.735 50.633 -11.577 1.00 83.75 277 PRO A CA 1
ATOM 2198 C C . PRO A 1 277 ? 17.798 49.214 -10.990 1.00 83.75 277 PRO A C 1
ATOM 2200 O O . PRO A 1 277 ? 18.660 48.950 -10.156 1.00 83.75 277 PRO A O 1
ATOM 2203 N N . LYS A 1 278 ? 16.909 48.303 -11.407 1.00 84.69 278 LYS A N 1
ATOM 2204 C CA . LYS A 1 278 ? 16.877 46.901 -10.966 1.00 84.69 278 LYS A CA 1
ATOM 2205 C C . LYS A 1 278 ? 17.712 45.955 -11.834 1.00 84.69 278 LYS A C 1
ATOM 2207 O O . LYS A 1 278 ? 17.953 44.829 -11.415 1.00 84.69 278 LYS A O 1
ATOM 2212 N N . LEU A 1 279 ? 18.154 46.393 -13.017 1.00 88.00 279 LEU A N 1
ATOM 2213 C CA . LEU A 1 279 ? 18.942 45.600 -13.975 1.00 88.00 279 LEU A CA 1
ATOM 2214 C C . LEU A 1 279 ? 20.339 46.215 -14.171 1.00 88.00 279 LEU A C 1
ATOM 2216 O O . LEU A 1 279 ? 20.816 46.446 -15.287 1.00 88.00 279 LEU A O 1
ATOM 2220 N N . GLN A 1 280 ? 20.992 46.550 -13.056 1.00 87.19 280 GLN A N 1
ATOM 2221 C CA . GLN A 1 280 ? 22.343 47.109 -13.068 1.00 87.19 280 GLN A CA 1
ATOM 2222 C C . GLN A 1 280 ? 23.386 46.011 -13.269 1.00 87.19 280 GLN A C 1
ATOM 2224 O O . GLN A 1 280 ? 23.333 44.954 -12.640 1.00 87.19 280 GLN A O 1
ATOM 2229 N N . ASP A 1 281 ? 24.332 46.277 -14.163 1.00 81.44 281 ASP A N 1
ATOM 2230 C CA . ASP A 1 281 ? 25.419 45.364 -14.498 1.00 81.44 281 ASP A CA 1
ATOM 2231 C C . ASP A 1 281 ? 26.319 45.058 -13.281 1.00 81.44 281 ASP A C 1
ATOM 2233 O O . ASP A 1 281 ? 26.536 45.918 -12.428 1.00 81.44 281 ASP A O 1
ATOM 2237 N N . GLY A 1 282 ? 26.831 43.831 -13.191 1.00 77.69 282 GLY A N 1
ATOM 2238 C CA . GLY A 1 282 ? 27.659 43.356 -12.085 1.00 77.69 282 GLY A CA 1
ATOM 2239 C C . GLY A 1 282 ? 27.804 41.833 -12.047 1.00 77.69 282 GLY A C 1
ATOM 2240 O O . GLY A 1 282 ? 26.908 41.099 -12.455 1.00 77.69 282 GLY A O 1
ATOM 2241 N N . MET A 1 283 ? 28.943 41.362 -11.531 1.00 64.12 283 MET A N 1
ATOM 2242 C CA . MET A 1 283 ? 29.292 39.932 -11.462 1.00 64.12 283 MET A CA 1
ATOM 2243 C C . MET A 1 283 ? 28.540 39.167 -10.357 1.00 64.12 283 MET A C 1
ATOM 2245 O O . MET A 1 283 ? 28.385 37.953 -10.453 1.00 64.12 283 MET A O 1
ATOM 2249 N N . GLU A 1 284 ? 28.052 39.873 -9.332 1.00 64.69 284 GLU A N 1
ATOM 2250 C CA . GLU A 1 284 ? 27.290 39.315 -8.197 1.00 64.69 284 GLU A CA 1
ATOM 2251 C C . GLU A 1 284 ? 25.846 39.853 -8.129 1.00 64.69 284 GLU A C 1
ATOM 2253 O O . GLU A 1 284 ? 25.076 39.497 -7.236 1.00 64.69 284 GLU A O 1
ATOM 2258 N N . SER A 1 285 ? 25.464 40.714 -9.076 1.00 69.38 285 SER A N 1
ATOM 2259 C CA . SER A 1 285 ? 24.141 41.336 -9.129 1.00 69.38 285 SER A CA 1
ATOM 2260 C C . SER A 1 285 ? 23.096 40.315 -9.581 1.00 69.38 285 SER A C 1
ATOM 2262 O O . SER A 1 285 ? 23.088 39.891 -10.733 1.00 69.38 285 SER A O 1
ATOM 2264 N N . GLN A 1 286 ? 22.187 39.916 -8.692 1.00 73.44 286 GLN A N 1
ATOM 2265 C CA . GLN A 1 286 ? 21.070 39.041 -9.058 1.00 73.44 286 GLN A CA 1
ATOM 2266 C C . GLN A 1 286 ? 19.908 39.877 -9.602 1.00 73.44 286 GLN A C 1
ATOM 2268 O O . GLN A 1 286 ? 19.234 40.578 -8.847 1.00 73.44 286 GLN A O 1
ATOM 2273 N N . TRP A 1 287 ? 19.682 39.832 -10.917 1.00 90.75 287 TRP A N 1
ATOM 2274 C CA . TRP A 1 287 ? 18.534 40.499 -11.535 1.00 90.75 287 TRP A CA 1
ATOM 2275 C C . TRP A 1 287 ? 17.226 39.758 -11.243 1.00 90.75 287 TRP A C 1
ATOM 2277 O O . TRP A 1 287 ? 17.167 38.529 -11.273 1.00 90.75 287 TRP A O 1
ATOM 2287 N N . ASP A 1 288 ? 16.157 40.520 -11.007 1.00 88.75 288 ASP A N 1
ATOM 2288 C CA . ASP A 1 288 ? 14.833 39.975 -10.711 1.00 88.75 288 ASP A CA 1
ATOM 2289 C C . ASP A 1 288 ? 14.178 39.370 -11.967 1.00 88.75 288 ASP A C 1
ATOM 2291 O O . ASP A 1 288 ? 13.764 40.076 -12.891 1.00 88.75 288 ASP A O 1
ATOM 2295 N N . VAL A 1 289 ? 14.079 38.040 -11.997 1.00 92.06 289 VAL A N 1
ATOM 2296 C CA . VAL A 1 289 ? 13.550 37.257 -13.128 1.00 92.06 289 VAL A CA 1
ATOM 2297 C C . VAL A 1 289 ? 12.104 37.641 -13.507 1.00 92.06 289 VAL A C 1
ATOM 2299 O O . VAL A 1 289 ? 11.845 37.842 -14.696 1.00 92.06 289 VAL A O 1
ATOM 2302 N N . PRO A 1 290 ? 11.146 37.788 -12.565 1.00 90.31 290 PRO A N 1
ATOM 2303 C CA . PRO A 1 290 ? 9.803 38.296 -12.857 1.00 90.31 290 PRO A CA 1
ATOM 2304 C C . PRO A 1 290 ? 9.781 39.674 -13.527 1.00 90.31 290 PRO A C 1
ATOM 2306 O O . PRO A 1 290 ? 8.989 39.891 -14.446 1.00 90.31 290 PRO A O 1
ATOM 2309 N N . HIS A 1 291 ? 10.648 40.595 -13.100 1.00 93.00 291 HIS A N 1
ATOM 2310 C CA . HIS A 1 291 ? 10.748 41.930 -13.690 1.00 93.00 291 HIS A CA 1
ATOM 2311 C C . HIS A 1 291 ? 11.241 41.879 -15.142 1.00 93.00 291 HIS A C 1
ATOM 2313 O O . HIS A 1 291 ? 10.642 42.508 -16.015 1.00 93.00 291 HIS A O 1
ATOM 2319 N N . ILE A 1 292 ? 12.254 41.053 -15.433 1.00 93.94 292 ILE A N 1
ATOM 2320 C CA . ILE A 1 292 ? 12.711 40.798 -16.811 1.00 93.94 292 ILE A CA 1
ATOM 2321 C C . ILE A 1 292 ? 11.574 40.209 -17.654 1.00 93.94 292 ILE A C 1
ATOM 2323 O O . ILE A 1 292 ? 11.337 40.670 -18.772 1.00 93.94 292 ILE A O 1
ATOM 2327 N N . ALA A 1 293 ? 10.839 39.229 -17.118 1.00 93.38 293 ALA A N 1
ATOM 2328 C CA . ALA A 1 293 ? 9.742 38.586 -17.834 1.00 93.38 293 ALA A CA 1
ATOM 2329 C C . ALA A 1 293 ? 8.650 39.590 -18.247 1.00 93.38 293 ALA A C 1
ATOM 2331 O O . ALA A 1 293 ? 8.180 39.561 -19.384 1.00 93.38 293 ALA A O 1
ATOM 2332 N N . ALA A 1 294 ? 8.299 40.529 -17.361 1.00 90.75 294 ALA A N 1
ATOM 2333 C CA . ALA A 1 294 ? 7.326 41.581 -17.650 1.00 90.75 294 ALA A CA 1
ATOM 2334 C C . ALA A 1 294 ? 7.796 42.532 -18.766 1.00 90.75 294 ALA A C 1
ATOM 2336 O O . ALA A 1 294 ? 7.007 42.897 -19.644 1.00 90.75 294 ALA A O 1
ATOM 2337 N N . ILE A 1 295 ? 9.078 42.912 -18.762 1.00 94.31 295 ILE A N 1
ATOM 2338 C CA . ILE A 1 295 ? 9.671 43.757 -19.807 1.00 94.31 295 ILE A CA 1
ATOM 2339 C C . ILE A 1 295 ? 9.660 43.030 -21.158 1.00 94.31 295 ILE A C 1
ATOM 2341 O O . ILE A 1 295 ? 9.217 43.602 -22.157 1.00 94.31 295 ILE A O 1
ATOM 2345 N N . VAL A 1 296 ? 10.100 41.768 -21.187 1.00 94.56 296 VAL A N 1
ATOM 2346 C CA . VAL A 1 296 ? 10.158 40.957 -22.412 1.00 94.56 296 VAL A CA 1
ATOM 2347 C C . VAL A 1 296 ? 8.758 40.723 -22.976 1.00 94.56 296 VAL A C 1
ATOM 2349 O O . VAL A 1 296 ? 8.554 40.972 -24.161 1.00 94.56 296 VAL A O 1
ATOM 2352 N N . ALA A 1 297 ? 7.782 40.339 -22.148 1.00 90.06 297 ALA A N 1
ATOM 2353 C CA . ALA A 1 297 ? 6.394 40.156 -22.579 1.00 90.06 297 ALA A CA 1
ATOM 2354 C C . ALA A 1 297 ? 5.811 41.448 -23.179 1.00 90.06 297 ALA A C 1
ATOM 2356 O O . ALA A 1 297 ? 5.296 41.444 -24.294 1.00 90.06 297 ALA A O 1
ATOM 2357 N N . THR A 1 298 ? 6.005 42.588 -22.503 1.00 91.25 298 THR A N 1
ATOM 2358 C CA . THR A 1 298 ? 5.549 43.898 -23.002 1.00 91.25 298 THR A CA 1
ATOM 2359 C C . THR A 1 298 ? 6.169 44.239 -24.359 1.00 91.25 298 THR A C 1
ATOM 2361 O O . THR A 1 298 ? 5.497 44.787 -25.234 1.00 91.25 298 THR A O 1
ATOM 2364 N N . TYR A 1 299 ? 7.456 43.933 -24.551 1.00 92.81 299 TYR A N 1
ATOM 2365 C CA . TYR A 1 299 ? 8.139 44.171 -25.821 1.00 92.81 299 TYR A CA 1
ATOM 2366 C C . TYR A 1 299 ? 7.615 43.245 -26.928 1.00 92.81 299 TYR A C 1
ATOM 2368 O O . TYR A 1 299 ? 7.355 43.710 -28.040 1.00 92.81 299 TYR A O 1
ATOM 2376 N N . VAL A 1 300 ? 7.450 41.953 -26.623 1.00 90.00 300 VAL A N 1
ATOM 2377 C CA . VAL A 1 300 ? 6.934 40.930 -27.546 1.00 90.00 300 VAL A CA 1
ATOM 2378 C C . VAL A 1 300 ? 5.557 41.322 -28.072 1.00 90.00 300 VAL A C 1
ATOM 2380 O O . VAL A 1 300 ? 5.371 41.341 -29.290 1.00 90.00 300 VAL A O 1
ATOM 2383 N N . ASP A 1 301 ? 4.648 41.731 -27.188 1.00 86.25 301 ASP A N 1
ATOM 2384 C CA . ASP A 1 301 ? 3.286 42.130 -27.550 1.00 86.25 301 ASP A CA 1
ATOM 2385 C C . ASP A 1 301 ? 3.289 43.418 -28.386 1.00 86.25 301 ASP A C 1
ATOM 2387 O O . ASP A 1 301 ? 2.714 43.480 -29.477 1.00 86.25 301 ASP A O 1
ATOM 2391 N N . LYS A 1 302 ? 4.016 44.444 -27.920 1.00 88.19 302 LYS A N 1
ATOM 2392 C CA . LYS A 1 302 ? 4.090 45.763 -28.570 1.00 88.19 302 LYS A CA 1
ATOM 2393 C C . LYS A 1 302 ? 4.637 45.697 -29.996 1.00 88.19 302 LYS A C 1
ATOM 2395 O O . LYS A 1 302 ? 4.205 46.468 -30.852 1.00 88.19 302 LYS A O 1
ATOM 2400 N N . HIS A 1 303 ? 5.610 44.822 -30.240 1.00 87.06 303 HIS A N 1
ATOM 2401 C CA . HIS A 1 303 ? 6.277 44.687 -31.535 1.00 87.06 303 HIS A CA 1
ATOM 2402 C C . HIS A 1 303 ? 5.820 43.452 -32.325 1.00 87.06 303 HIS A C 1
ATOM 2404 O O . HIS A 1 303 ? 6.313 43.224 -33.429 1.00 87.06 303 HIS A O 1
ATOM 2410 N N . SER A 1 304 ? 4.854 42.689 -31.798 1.00 85.44 304 SER A N 1
ATOM 2411 C CA . SER A 1 304 ? 4.283 41.487 -32.415 1.00 85.44 304 SER A CA 1
ATOM 2412 C C . SER A 1 304 ? 5.359 40.484 -32.863 1.00 85.44 304 SER A C 1
ATOM 2414 O O . SER A 1 304 ? 5.396 40.056 -34.022 1.00 85.44 304 SER A O 1
ATOM 2416 N N . ILE A 1 305 ? 6.291 40.178 -31.964 1.00 89.06 305 ILE A N 1
ATOM 2417 C CA . ILE A 1 305 ? 7.460 39.327 -32.227 1.00 89.06 305 ILE A CA 1
ATOM 2418 C C . ILE A 1 305 ? 7.036 37.878 -32.508 1.00 89.06 305 ILE A C 1
ATOM 2420 O O . ILE A 1 305 ? 6.132 37.366 -31.864 1.00 89.06 305 ILE A O 1
ATOM 2424 N N . ASP A 1 306 ? 7.706 37.204 -33.449 1.00 83.19 306 ASP A N 1
ATOM 2425 C CA . ASP A 1 306 ? 7.401 35.814 -33.830 1.00 83.19 306 ASP A CA 1
ATOM 2426 C C . ASP A 1 306 ? 8.356 34.787 -33.203 1.00 83.19 306 ASP A C 1
ATOM 2428 O O . ASP A 1 306 ? 8.003 33.619 -33.023 1.00 83.19 306 ASP A O 1
ATOM 2432 N N . VAL A 1 307 ? 9.592 35.201 -32.916 1.00 88.81 307 VAL A N 1
ATOM 2433 C CA . VAL A 1 307 ? 10.634 34.343 -32.343 1.00 88.81 307 VAL A CA 1
ATOM 2434 C C . VAL A 1 307 ? 11.564 35.151 -31.440 1.00 88.81 307 VAL A C 1
ATOM 2436 O O . VAL A 1 307 ? 11.931 36.276 -31.781 1.00 88.81 307 VAL A O 1
ATOM 2439 N N . VAL A 1 308 ? 11.962 34.576 -30.307 1.00 93.62 308 VAL A N 1
ATOM 2440 C CA . VAL A 1 308 ? 12.874 35.187 -29.333 1.00 93.62 308 VAL A CA 1
ATOM 2441 C C . VAL A 1 308 ? 14.138 34.338 -29.198 1.00 93.62 308 VAL A C 1
ATOM 2443 O O . VAL A 1 308 ? 14.052 33.124 -29.027 1.00 93.62 308 VAL A O 1
ATOM 2446 N N . PHE A 1 309 ? 15.306 34.975 -29.250 1.00 94.69 309 PHE A N 1
ATOM 2447 C CA . PHE A 1 309 ? 16.619 34.368 -29.035 1.00 94.69 309 PHE A CA 1
ATOM 2448 C C . PHE A 1 309 ? 17.292 34.979 -27.803 1.00 94.69 309 PHE A C 1
ATOM 2450 O O . PHE A 1 309 ? 17.279 36.199 -27.627 1.00 94.69 309 PHE A O 1
ATOM 2457 N N . THR A 1 310 ? 17.897 34.142 -26.964 1.00 95.94 310 THR A N 1
ATOM 2458 C CA . THR A 1 310 ? 18.675 34.571 -25.793 1.00 95.94 310 THR A CA 1
ATOM 2459 C C . THR A 1 310 ? 19.689 33.494 -25.379 1.00 95.94 310 THR A C 1
ATOM 2461 O O . THR A 1 310 ? 19.970 32.585 -26.157 1.00 95.94 310 THR A O 1
ATOM 2464 N N . PHE A 1 311 ? 20.279 33.600 -24.191 1.00 94.81 311 PHE A N 1
ATOM 2465 C CA . PHE A 1 311 ? 21.192 32.608 -23.617 1.00 94.81 311 PHE A CA 1
ATOM 2466 C C . PHE A 1 311 ? 20.467 31.342 -23.121 1.00 94.81 311 PHE A C 1
ATOM 2468 O O . PHE A 1 311 ? 19.245 31.332 -22.964 1.00 94.81 311 PHE A O 1
ATOM 2475 N N . ASP A 1 312 ? 21.209 30.262 -22.881 1.00 92.06 312 ASP A N 1
ATOM 2476 C CA . ASP A 1 312 ? 20.727 29.098 -22.128 1.00 92.06 312 ASP A CA 1
ATOM 2477 C C . ASP A 1 312 ? 20.858 29.292 -20.602 1.00 92.06 312 ASP A C 1
ATOM 2479 O O . ASP A 1 312 ? 21.274 30.351 -20.127 1.00 92.06 312 ASP A O 1
ATOM 2483 N N . ASP A 1 313 ? 20.483 28.272 -19.831 1.00 91.25 313 ASP A N 1
ATOM 2484 C CA . ASP A 1 313 ? 20.450 28.281 -18.362 1.00 91.25 313 ASP A CA 1
ATOM 2485 C C . ASP A 1 313 ? 21.828 28.461 -17.706 1.00 91.25 313 ASP A C 1
ATOM 2487 O O . ASP A 1 313 ? 21.908 28.931 -16.571 1.00 91.25 313 ASP A O 1
ATOM 2491 N N . TYR A 1 314 ? 22.913 28.167 -18.427 1.00 90.06 314 TYR A N 1
ATOM 2492 C CA . TYR A 1 314 ? 24.283 28.414 -17.974 1.00 90.06 314 TYR A CA 1
ATOM 2493 C C . TYR A 1 314 ? 24.828 29.802 -18.364 1.00 90.06 314 TYR A C 1
ATOM 2495 O O . TYR A 1 314 ? 25.806 30.275 -17.780 1.00 90.06 314 TYR A O 1
ATOM 2503 N N . GLY A 1 315 ? 24.232 30.496 -19.338 1.00 84.81 315 GLY A N 1
ATOM 2504 C CA . GLY A 1 315 ? 24.611 31.876 -19.659 1.00 84.81 315 GLY A CA 1
ATOM 2505 C C . GLY A 1 315 ? 25.992 32.027 -20.316 1.00 84.81 315 GLY A C 1
ATOM 2506 O O . GLY A 1 315 ? 26.693 33.012 -20.069 1.00 84.81 315 GLY A O 1
ATOM 2507 N N . VAL A 1 316 ? 26.411 31.051 -21.130 1.00 85.31 316 VAL A N 1
ATOM 2508 C CA . VAL A 1 316 ? 27.707 30.926 -21.841 1.00 85.31 316 VAL A CA 1
ATOM 2509 C C . VAL A 1 316 ? 28.923 30.762 -20.927 1.00 85.31 316 VAL A C 1
ATOM 2511 O O . VAL A 1 316 ? 29.732 29.851 -21.128 1.00 85.31 316 VAL A O 1
ATOM 2514 N N . SER A 1 317 ? 29.108 31.634 -19.940 1.00 79.12 317 SER A N 1
ATOM 2515 C CA . SER A 1 317 ? 30.244 31.645 -19.010 1.00 79.12 317 SER A CA 1
ATOM 2516 C C . SER A 1 317 ? 29.842 31.585 -17.536 1.00 79.12 317 SER A C 1
ATOM 2518 O O . SER A 1 317 ? 30.707 31.803 -16.693 1.00 79.12 317 SER A O 1
ATOM 2520 N N . GLY A 1 318 ? 28.569 31.326 -17.217 1.00 81.88 318 GLY A N 1
ATOM 2521 C CA . GLY A 1 318 ? 28.069 31.357 -15.840 1.00 81.88 318 GLY A CA 1
ATOM 2522 C C . GLY A 1 318 ? 27.823 32.767 -15.294 1.00 81.88 318 GLY A C 1
ATOM 2523 O O . GLY A 1 318 ? 27.765 32.944 -14.082 1.00 81.88 318 GLY A O 1
ATOM 2524 N N . HIS A 1 319 ? 27.726 33.788 -16.156 1.00 83.12 319 HIS A N 1
ATOM 2525 C CA . HIS A 1 319 ? 27.523 35.170 -15.711 1.00 83.12 319 HIS A CA 1
ATOM 2526 C C . HIS A 1 319 ? 26.095 35.360 -15.174 1.00 83.12 319 HIS A C 1
ATOM 2528 O O . HIS A 1 319 ? 25.129 35.094 -15.892 1.00 83.12 319 HIS A O 1
ATOM 2534 N N . ALA A 1 320 ? 25.949 35.889 -13.952 1.00 86.44 320 ALA A N 1
ATOM 2535 C CA . ALA A 1 320 ? 24.658 36.024 -13.263 1.00 86.44 320 ALA A CA 1
ATOM 2536 C C . ALA A 1 320 ? 23.583 36.733 -14.115 1.00 86.44 320 ALA A C 1
ATOM 2538 O O . ALA A 1 320 ? 22.474 36.223 -14.264 1.00 86.44 320 ALA A O 1
ATOM 2539 N N . ASN A 1 321 ? 23.932 37.850 -14.763 1.00 91.81 321 ASN A N 1
ATOM 2540 C CA . ASN A 1 321 ? 23.008 38.587 -15.638 1.00 91.81 321 ASN A CA 1
ATOM 2541 C C . ASN A 1 321 ? 22.526 37.775 -16.857 1.00 91.81 321 ASN A C 1
ATOM 2543 O O . ASN A 1 321 ? 21.369 37.905 -17.254 1.00 91.81 321 ASN A O 1
ATOM 2547 N N . HIS A 1 322 ? 23.367 36.912 -17.443 1.00 92.69 322 HIS A N 1
ATOM 2548 C CA . HIS A 1 322 ? 22.975 36.070 -18.583 1.00 92.69 322 HIS A CA 1
ATOM 2549 C C . HIS A 1 322 ? 21.993 34.982 -18.143 1.00 92.69 322 HIS A C 1
ATOM 2551 O O . HIS A 1 322 ? 20.984 34.754 -18.808 1.00 92.69 322 HIS A O 1
ATOM 2557 N N . ILE A 1 323 ? 22.260 34.368 -16.986 1.00 91.50 323 ILE A N 1
ATOM 2558 C CA . ILE A 1 323 ? 21.395 33.361 -16.363 1.00 91.50 323 ILE A CA 1
ATOM 2559 C C . ILE A 1 323 ? 20.027 33.977 -16.029 1.00 91.50 323 ILE A C 1
ATOM 2561 O O . ILE A 1 323 ? 18.983 33.430 -16.382 1.00 91.50 323 ILE A O 1
ATOM 2565 N N . ALA A 1 324 ? 20.011 35.161 -15.410 1.00 90.31 324 ALA A N 1
ATOM 2566 C CA . ALA A 1 324 ? 18.769 35.867 -15.105 1.00 90.31 324 ALA A CA 1
ATOM 2567 C C . ALA A 1 324 ? 17.994 36.259 -16.377 1.00 90.31 324 ALA A C 1
ATOM 2569 O O . ALA A 1 324 ? 16.768 36.144 -16.413 1.00 90.31 324 ALA A O 1
ATOM 2570 N N . THR A 1 325 ? 18.701 36.655 -17.442 1.00 93.38 325 THR A N 1
ATOM 2571 C CA . THR A 1 325 ? 18.101 36.939 -18.755 1.00 93.38 325 THR A CA 1
ATOM 2572 C C . THR A 1 325 ? 17.433 35.691 -19.340 1.00 93.38 325 THR A C 1
ATOM 2574 O O . THR A 1 325 ? 16.282 35.771 -19.769 1.00 93.38 325 THR A O 1
ATOM 2577 N N . HIS A 1 326 ? 18.096 34.529 -19.287 1.00 94.19 326 HIS A N 1
ATOM 2578 C CA . HIS A 1 326 ? 17.526 33.252 -19.725 1.00 94.19 326 HIS A CA 1
ATOM 2579 C C . HIS A 1 326 ? 16.216 32.931 -18.995 1.00 94.19 326 HIS A C 1
ATOM 2581 O O . HIS A 1 326 ? 15.179 32.728 -19.633 1.00 94.19 326 HIS A O 1
ATOM 2587 N N . PHE A 1 327 ? 16.237 32.926 -17.659 1.00 92.62 327 PHE A N 1
ATOM 2588 C CA . PHE A 1 327 ? 15.050 32.593 -16.872 1.00 92.62 327 PHE A CA 1
ATOM 2589 C C . PHE A 1 327 ? 13.929 33.625 -17.040 1.00 92.62 327 PHE A C 1
ATOM 2591 O O . PHE A 1 327 ? 12.758 33.246 -17.080 1.00 92.62 327 PHE A O 1
ATOM 2598 N N . GLY A 1 328 ? 14.264 34.909 -17.199 1.00 93.62 328 GLY A N 1
ATOM 2599 C CA . GLY A 1 328 ? 13.295 35.971 -17.477 1.00 93.62 328 GLY A CA 1
ATOM 2600 C C . GLY A 1 328 ? 12.578 35.778 -18.813 1.00 93.62 328 GLY A C 1
ATOM 2601 O O . GLY A 1 328 ? 11.349 35.830 -18.870 1.00 93.62 328 GLY A O 1
ATOM 2602 N N . VAL A 1 329 ? 13.324 35.481 -19.881 1.00 94.00 329 VAL A N 1
ATOM 2603 C CA . VAL A 1 329 ? 12.757 35.208 -21.211 1.00 94.00 329 VAL A CA 1
ATOM 2604 C C . VAL A 1 329 ? 11.943 33.913 -21.213 1.00 94.00 329 VAL A C 1
ATOM 2606 O O . VAL A 1 329 ? 10.821 33.906 -21.718 1.00 94.00 329 VAL A O 1
ATOM 2609 N N . LYS A 1 330 ? 12.456 32.832 -20.610 1.00 92.81 330 LYS A N 1
ATOM 2610 C CA . LYS A 1 330 ? 11.730 31.556 -20.497 1.00 92.81 330 LYS A CA 1
ATOM 2611 C C . LYS A 1 330 ? 10.392 31.746 -19.781 1.00 92.81 330 LYS A C 1
ATOM 2613 O O . LYS A 1 330 ? 9.363 31.304 -20.285 1.00 92.81 330 LYS A O 1
ATOM 2618 N N . ARG A 1 331 ? 10.391 32.476 -18.661 1.00 89.88 331 ARG A N 1
ATOM 2619 C CA . ARG A 1 331 ? 9.178 32.790 -17.899 1.00 89.88 331 ARG A CA 1
ATOM 2620 C C . ARG A 1 331 ? 8.185 33.639 -18.697 1.00 89.88 331 ARG A C 1
ATOM 2622 O O . ARG A 1 331 ? 6.992 33.367 -18.626 1.00 89.88 331 ARG A O 1
ATOM 2629 N N . ALA A 1 332 ? 8.647 34.633 -19.460 1.00 88.88 332 ALA A N 1
ATOM 2630 C CA . ALA A 1 332 ? 7.769 35.444 -20.311 1.00 88.88 332 ALA A CA 1
ATOM 2631 C C . ALA A 1 332 ? 7.037 34.589 -21.359 1.00 88.88 332 ALA A C 1
ATOM 2633 O O . ALA A 1 332 ? 5.831 34.739 -21.547 1.00 88.88 332 ALA A O 1
ATOM 2634 N N . LEU A 1 333 ? 7.754 33.658 -21.994 1.00 87.62 333 LEU A N 1
ATOM 2635 C CA . LEU A 1 333 ? 7.188 32.758 -23.000 1.00 87.62 333 LEU A CA 1
ATOM 2636 C C . LEU A 1 333 ? 6.229 31.726 -22.388 1.00 87.62 333 LEU A C 1
ATOM 2638 O O . LEU A 1 333 ? 5.189 31.453 -22.979 1.00 87.62 333 LEU A O 1
ATOM 2642 N N . GLN A 1 334 ? 6.525 31.201 -21.191 1.00 85.00 334 GLN A N 1
ATOM 2643 C CA . GLN A 1 334 ? 5.599 30.329 -20.447 1.00 85.00 334 GLN A CA 1
ATOM 2644 C C . GLN A 1 334 ? 4.286 31.048 -20.135 1.00 85.00 334 GLN A C 1
ATOM 2646 O O . GLN A 1 334 ? 3.216 30.552 -20.471 1.00 85.00 334 GLN A O 1
ATOM 2651 N N . GLN A 1 335 ? 4.369 32.260 -19.580 1.00 81.75 335 GLN A N 1
ATOM 2652 C CA . GLN A 1 335 ? 3.189 33.070 -19.267 1.00 81.75 335 GLN A CA 1
ATOM 2653 C C . GLN A 1 335 ? 2.365 33.402 -20.517 1.00 81.75 335 GLN A C 1
ATOM 2655 O O . GLN A 1 335 ? 1.141 33.486 -20.447 1.00 81.75 335 GLN A O 1
ATOM 2660 N N . GLN A 1 336 ? 3.016 33.594 -21.666 1.00 77.38 336 GLN A N 1
ATOM 2661 C CA . GLN A 1 336 ? 2.332 33.810 -22.938 1.00 77.38 336 GLN A CA 1
ATOM 2662 C C . GLN A 1 336 ? 1.641 32.532 -23.442 1.00 77.38 336 GLN A C 1
ATOM 2664 O O . GLN A 1 336 ? 0.489 32.602 -23.866 1.00 77.38 336 GLN A O 1
ATOM 2669 N N . GLN A 1 337 ? 2.297 31.371 -23.345 1.00 73.06 337 GLN A N 1
ATOM 2670 C CA . GLN A 1 337 ? 1.722 30.075 -23.719 1.00 73.06 337 GLN A CA 1
ATOM 2671 C C . GLN A 1 337 ? 0.505 29.722 -22.849 1.00 73.06 337 GLN A C 1
ATOM 2673 O O . GLN A 1 337 ? -0.524 29.304 -23.370 1.00 73.06 337 GLN A O 1
ATOM 2678 N N . GLU A 1 338 ? 0.589 29.957 -21.539 1.00 71.56 338 GLU A N 1
ATOM 2679 C CA . GLU A 1 338 ? -0.516 29.757 -20.593 1.00 71.56 338 GLU A CA 1
ATOM 2680 C C . GLU A 1 338 ? -1.720 30.655 -20.920 1.00 71.56 338 GLU A C 1
ATOM 2682 O O . GLU A 1 338 ? -2.859 30.190 -20.912 1.00 71.56 338 GLU A O 1
ATOM 2687 N N . ARG A 1 339 ? -1.484 31.928 -21.276 1.00 65.69 339 ARG A N 1
ATOM 2688 C CA . ARG A 1 339 ? -2.547 32.852 -21.715 1.00 65.69 339 ARG A CA 1
ATOM 2689 C C . ARG A 1 339 ? -3.208 32.403 -23.018 1.00 65.69 339 ARG A C 1
ATOM 2691 O O . ARG A 1 339 ? -4.433 32.442 -23.098 1.00 65.69 339 ARG A O 1
ATOM 2698 N N . CYS A 1 340 ? -2.422 31.944 -23.995 1.00 59.00 340 CYS A N 1
ATOM 2699 C CA . CYS A 1 340 ? -2.938 31.407 -25.260 1.00 59.00 340 CYS A CA 1
ATOM 2700 C C . CYS A 1 340 ? -3.746 30.115 -25.057 1.00 59.00 340 CYS A C 1
ATOM 2702 O O . CYS A 1 340 ? -4.693 29.861 -25.788 1.00 59.00 340 CYS A O 1
ATOM 2704 N N . ASN A 1 341 ? -3.395 29.296 -24.061 1.00 60.25 341 ASN A N 1
ATOM 2705 C CA . ASN A 1 341 ? -4.135 28.074 -23.742 1.00 60.25 341 ASN A CA 1
ATOM 2706 C C . ASN A 1 341 ? -5.459 28.361 -23.002 1.00 60.25 341 ASN A C 1
ATOM 2708 O O . ASN A 1 341 ? -6.388 27.560 -23.086 1.00 60.25 341 ASN A O 1
ATOM 2712 N N . ALA A 1 342 ? -5.550 29.481 -22.273 1.00 51.06 342 ALA A N 1
ATOM 2713 C CA . ALA A 1 342 ? -6.714 29.858 -21.465 1.00 51.06 342 ALA A CA 1
ATOM 2714 C C . ALA A 1 342 ? -7.746 30.730 -22.206 1.00 51.06 342 ALA A C 1
ATOM 2716 O O . ALA A 1 342 ? -8.924 30.728 -21.847 1.00 51.06 342 ALA A O 1
ATOM 2717 N N . ALA A 1 343 ? -7.326 31.490 -23.217 1.00 46.28 343 ALA A N 1
ATOM 2718 C CA . ALA A 1 343 ? -8.217 32.253 -24.080 1.00 46.28 343 ALA A CA 1
ATOM 2719 C C . ALA A 1 343 ? -8.441 31.472 -25.383 1.00 46.28 343 ALA A C 1
ATOM 2721 O O . ALA A 1 343 ? -7.479 31.143 -26.064 1.00 46.28 343 ALA A O 1
ATOM 2722 N N . GLU A 1 344 ? -9.690 31.200 -25.778 1.00 45.09 344 GLU A N 1
ATOM 2723 C CA . GLU A 1 344 ? -10.033 30.776 -27.152 1.00 45.09 344 GLU A CA 1
ATOM 2724 C C . GLU A 1 344 ? -9.772 31.929 -28.155 1.00 45.09 344 GLU A C 1
ATOM 2726 O O . GLU A 1 344 ? -10.670 32.386 -28.862 1.00 45.09 344 GLU A O 1
ATOM 2731 N N . SER A 1 345 ? -8.560 32.485 -28.173 1.00 45.94 345 SER A N 1
ATOM 2732 C CA . SER A 1 345 ? -8.125 33.544 -29.078 1.00 45.94 345 SER A CA 1
ATOM 2733 C C . SER A 1 345 ? -7.171 32.981 -30.132 1.00 45.94 345 SER A C 1
ATOM 2735 O O . SER A 1 345 ? -6.326 32.136 -29.851 1.00 45.94 345 SER A O 1
ATOM 2737 N N . ASP A 1 346 ? -7.275 33.496 -31.362 1.00 50.25 346 ASP A N 1
ATOM 2738 C CA . ASP A 1 346 ? -6.370 33.221 -32.495 1.00 50.25 346 ASP A CA 1
ATOM 2739 C C . ASP A 1 346 ? -4.966 33.852 -32.297 1.00 50.25 346 ASP A C 1
ATOM 2741 O O . ASP A 1 346 ? -4.350 34.374 -33.232 1.00 50.25 346 ASP A O 1
ATOM 2745 N N . GLU A 1 347 ? -4.457 33.886 -31.063 1.00 52.78 347 GLU A N 1
ATOM 2746 C CA . GLU A 1 347 ? -3.194 34.541 -30.739 1.00 52.78 347 GLU A CA 1
ATOM 2747 C C . GLU A 1 347 ? -1.998 33.649 -31.112 1.00 52.78 347 GLU A C 1
ATOM 2749 O O . GLU A 1 347 ? -1.983 32.432 -30.924 1.00 52.78 347 GLU A O 1
ATOM 2754 N N . LYS A 1 348 ? -0.989 34.256 -31.740 1.00 60.56 348 LYS A N 1
ATOM 2755 C CA . LYS A 1 348 ? 0.125 33.540 -32.367 1.00 60.56 348 LYS A CA 1
ATOM 2756 C C . LYS A 1 348 ? 1.179 33.158 -31.325 1.00 60.56 348 LYS A C 1
ATOM 2758 O O . LYS A 1 348 ? 1.790 34.037 -30.727 1.00 60.56 348 LYS A O 1
ATOM 2763 N N . ILE A 1 349 ? 1.457 31.860 -31.186 1.00 65.69 349 ILE A N 1
ATOM 2764 C CA . ILE A 1 349 ? 2.501 31.345 -30.284 1.00 65.69 349 ILE A CA 1
ATOM 2765 C C . ILE A 1 349 ? 3.895 31.820 -30.730 1.00 65.69 349 ILE A C 1
ATOM 2767 O O . ILE A 1 349 ? 4.300 31.621 -31.882 1.00 65.69 349 ILE A O 1
ATOM 2771 N N . VAL A 1 350 ? 4.645 32.407 -29.793 1.00 81.12 350 VAL A N 1
ATOM 2772 C CA . VAL A 1 350 ? 6.019 32.892 -29.983 1.00 81.12 350 VAL A CA 1
ATOM 2773 C C . VAL A 1 350 ? 7.012 31.801 -29.585 1.00 81.12 350 VAL A C 1
ATOM 2775 O O . VAL A 1 350 ? 6.950 31.268 -28.481 1.00 81.12 350 VAL A O 1
ATOM 2778 N N . ARG A 1 351 ? 7.958 31.464 -30.471 1.00 84.25 351 ARG A N 1
ATOM 2779 C CA . ARG A 1 351 ? 8.979 30.435 -30.184 1.00 84.25 351 ARG A CA 1
ATOM 2780 C C . ARG A 1 351 ? 10.218 31.029 -29.518 1.00 84.25 351 ARG A C 1
ATOM 2782 O O . ARG A 1 351 ? 10.691 32.080 -29.942 1.00 84.25 351 ARG A O 1
ATOM 2789 N N . GLY A 1 352 ? 10.773 30.332 -28.527 1.00 87.44 352 GLY A N 1
ATOM 2790 C CA . GLY A 1 352 ? 11.965 30.753 -27.787 1.00 87.44 352 GLY A CA 1
ATOM 2791 C C . GLY A 1 352 ? 13.170 29.848 -28.003 1.00 87.44 352 GLY A C 1
ATOM 2792 O O . GLY A 1 352 ? 13.036 28.631 -27.929 1.00 87.44 352 GLY A O 1
ATOM 2793 N N . TRP A 1 353 ? 14.346 30.444 -28.194 1.00 90.75 353 TRP A N 1
ATOM 2794 C CA . TRP A 1 353 ? 15.603 29.749 -28.473 1.00 90.75 353 TRP A CA 1
ATOM 2795 C C . TRP A 1 353 ? 16.740 30.228 -27.560 1.00 90.75 353 TRP A C 1
ATOM 2797 O O . TRP A 1 353 ? 17.029 31.423 -27.500 1.00 90.75 353 TRP A O 1
ATOM 2807 N N . GLY A 1 354 ? 17.406 29.296 -26.876 1.00 90.94 354 GLY A N 1
ATOM 2808 C CA . GLY A 1 354 ? 18.562 29.544 -26.008 1.00 90.94 354 GLY A CA 1
ATOM 2809 C C . GLY A 1 354 ? 19.880 29.144 -26.673 1.00 90.94 354 GLY A C 1
ATOM 2810 O O . GLY A 1 354 ? 19.974 28.055 -27.237 1.00 90.94 354 GLY A O 1
ATOM 2811 N N . LEU A 1 355 ? 20.891 30.013 -26.629 1.00 93.44 355 LEU A N 1
ATOM 2812 C CA . LEU A 1 355 ? 22.239 29.757 -27.144 1.00 93.44 355 LEU A CA 1
ATOM 2813 C C . LEU A 1 355 ? 22.974 28.754 -26.248 1.00 93.44 355 LEU A C 1
ATOM 2815 O O . LEU A 1 355 ? 23.225 29.041 -25.083 1.00 93.44 355 LEU A O 1
ATOM 2819 N N . GLU A 1 356 ? 23.368 27.617 -26.818 1.00 90.88 356 GLU A N 1
ATOM 2820 C CA . GLU A 1 356 ? 23.987 26.507 -26.093 1.00 90.88 356 GLU A CA 1
ATOM 2821 C C . GLU A 1 356 ? 25.380 26.860 -25.540 1.00 90.88 356 GLU A C 1
ATOM 2823 O O . GLU A 1 356 ? 26.324 27.197 -26.270 1.00 90.88 356 GLU A O 1
ATOM 2828 N N . SER A 1 357 ? 25.535 26.700 -24.232 1.00 90.06 357 SER A N 1
ATOM 2829 C CA . SER A 1 357 ? 26.786 26.764 -23.495 1.00 90.06 357 SER A CA 1
ATOM 2830 C C . SER A 1 357 ? 27.601 25.493 -23.685 1.00 90.06 357 SER A C 1
ATOM 2832 O O . SER A 1 357 ? 27.101 24.373 -23.616 1.00 90.06 357 SER A O 1
ATOM 2834 N N . THR A 1 358 ? 28.906 25.652 -23.902 1.00 87.50 358 THR A N 1
ATOM 2835 C CA . THR A 1 358 ? 29.827 24.522 -24.069 1.00 87.50 358 THR A CA 1
ATOM 2836 C C . THR A 1 358 ? 31.010 24.599 -23.116 1.00 87.50 358 THR A C 1
ATOM 2838 O O . THR A 1 358 ? 31.378 25.673 -22.629 1.00 87.50 358 THR A O 1
ATOM 2841 N N . ASN A 1 359 ? 31.618 23.438 -22.855 1.00 84.62 359 ASN A N 1
ATOM 2842 C CA . ASN A 1 359 ? 32.809 23.336 -22.017 1.00 84.62 359 ASN A CA 1
ATOM 2843 C C . ASN A 1 359 ? 33.983 24.169 -22.568 1.00 84.62 359 ASN A C 1
ATOM 2845 O O . ASN A 1 359 ? 34.008 24.556 -23.739 1.00 84.62 359 ASN A O 1
ATOM 2849 N N . LEU A 1 360 ? 34.976 24.434 -21.713 1.00 78.94 360 LEU A N 1
ATOM 2850 C CA . LEU A 1 360 ? 36.087 25.341 -22.021 1.00 78.94 360 LEU A CA 1
ATOM 2851 C C . LEU A 1 360 ? 36.854 24.947 -23.293 1.00 78.94 360 LEU A C 1
ATOM 2853 O O . LEU A 1 360 ? 37.242 25.816 -24.069 1.00 78.94 360 LEU A O 1
ATOM 2857 N N . VAL A 1 361 ? 37.024 23.646 -23.537 1.00 79.56 361 VAL A N 1
ATOM 2858 C CA . VAL A 1 361 ? 37.717 23.134 -24.725 1.00 79.56 361 VAL A CA 1
ATOM 2859 C C . VAL A 1 361 ? 36.927 23.492 -25.981 1.00 79.56 361 VAL A C 1
ATOM 2861 O O . VAL A 1 361 ? 37.421 24.217 -26.839 1.00 79.56 361 VAL A O 1
ATOM 2864 N N . ARG A 1 362 ? 35.661 23.075 -26.068 1.00 84.50 362 ARG A N 1
ATOM 2865 C CA . ARG A 1 362 ? 34.809 23.350 -27.237 1.00 84.50 362 ARG A CA 1
ATOM 2866 C C . ARG A 1 362 ? 34.571 24.841 -27.452 1.00 84.50 362 ARG A C 1
ATOM 2868 O O . ARG A 1 362 ? 34.460 25.284 -28.593 1.00 84.50 362 ARG A O 1
ATOM 2875 N N . LYS A 1 363 ? 34.558 25.626 -26.373 1.00 83.31 363 LYS A N 1
ATOM 2876 C CA . LYS A 1 363 ? 34.445 27.084 -26.422 1.00 83.31 363 LYS A CA 1
ATOM 2877 C C . LYS A 1 363 ? 35.578 27.730 -27.226 1.00 83.31 363 LYS A C 1
ATOM 2879 O O . LYS A 1 363 ? 35.292 28.647 -27.987 1.00 83.31 363 LYS A O 1
ATOM 2884 N N . TYR A 1 364 ? 36.819 27.245 -27.106 1.00 83.62 364 TYR A N 1
ATOM 2885 C CA . TYR A 1 364 ? 38.018 27.867 -27.702 1.00 83.62 364 TYR A CA 1
ATOM 2886 C C . TYR A 1 364 ? 38.675 27.075 -28.845 1.00 83.62 364 TYR A C 1
ATOM 2888 O O . TYR A 1 364 ? 39.701 27.490 -29.380 1.00 83.62 364 TYR A O 1
ATOM 2896 N N . VAL A 1 365 ? 38.079 25.958 -29.263 1.00 79.94 365 VAL A N 1
ATOM 2897 C CA . VAL A 1 365 ? 38.500 25.190 -30.453 1.00 79.94 365 VAL A CA 1
ATOM 2898 C C . VAL A 1 365 ? 38.059 25.875 -31.769 1.00 79.94 365 VAL A C 1
ATOM 2900 O O . VAL A 1 365 ? 38.479 25.491 -32.865 1.00 79.94 365 VAL A O 1
ATOM 2903 N N . GLY A 1 366 ? 37.275 26.956 -31.677 1.00 82.31 366 GLY A N 1
ATOM 2904 C CA . GLY A 1 366 ? 36.955 27.849 -32.791 1.00 82.31 366 GLY A CA 1
ATOM 2905 C C . GLY A 1 366 ? 36.175 27.156 -33.906 1.00 82.31 366 GLY A C 1
ATOM 2906 O O . GLY A 1 366 ? 35.215 26.430 -33.658 1.00 82.31 366 GLY A O 1
ATOM 2907 N N . ILE A 1 367 ? 36.597 27.369 -35.156 1.00 79.25 367 ILE A N 1
ATOM 2908 C CA . ILE A 1 367 ? 35.965 26.758 -36.336 1.00 79.25 367 ILE A CA 1
ATOM 2909 C C . ILE A 1 367 ? 36.066 25.226 -36.358 1.00 79.25 367 ILE A C 1
ATOM 2911 O O . ILE A 1 367 ? 35.253 24.575 -37.011 1.00 79.25 367 ILE A O 1
ATOM 2915 N N . LEU A 1 368 ? 37.020 24.618 -35.650 1.00 78.19 368 LEU A N 1
ATOM 2916 C CA . LEU A 1 368 ? 37.185 23.161 -35.676 1.00 78.19 368 LEU A CA 1
ATOM 2917 C C . LEU A 1 368 ? 36.018 22.429 -34.987 1.00 78.19 368 LEU A C 1
ATOM 2919 O O . LEU A 1 368 ? 35.757 21.273 -35.308 1.00 78.19 368 LEU A O 1
ATOM 2923 N N . ASP A 1 369 ? 35.246 23.111 -34.131 1.00 81.38 369 ASP A N 1
ATOM 2924 C CA . ASP A 1 369 ? 34.036 22.537 -33.525 1.00 81.38 369 ASP A CA 1
ATOM 2925 C C . ASP A 1 369 ? 32.853 22.444 -34.516 1.00 81.38 369 ASP A C 1
ATOM 2927 O O . ASP A 1 369 ? 31.837 21.829 -34.206 1.00 81.38 369 ASP A O 1
ATOM 2931 N N . THR A 1 370 ? 32.979 22.986 -35.738 1.00 77.38 370 THR A N 1
ATOM 2932 C CA . THR A 1 370 ? 31.905 23.000 -36.755 1.00 77.38 370 THR A CA 1
ATOM 2933 C C . THR A 1 370 ? 31.398 21.595 -37.068 1.00 77.38 370 THR A C 1
ATOM 2935 O O . THR A 1 370 ? 30.192 21.373 -37.052 1.00 77.38 370 THR A O 1
ATOM 2938 N N . ALA A 1 371 ? 32.294 20.635 -37.323 1.00 73.19 371 ALA A N 1
ATOM 2939 C CA . ALA A 1 371 ? 31.901 19.276 -37.700 1.00 73.19 371 ALA A CA 1
ATOM 2940 C C . ALA A 1 371 ? 31.206 18.543 -36.543 1.00 73.19 371 ALA A C 1
ATOM 2942 O O . ALA A 1 371 ? 30.172 17.910 -36.745 1.00 73.19 371 ALA A O 1
ATOM 2943 N N . LEU A 1 372 ? 31.741 18.685 -35.326 1.00 76.81 372 LEU A N 1
ATOM 2944 C CA . LEU A 1 372 ? 31.164 18.080 -34.131 1.00 76.81 372 LEU A CA 1
ATOM 2945 C C . LEU A 1 372 ? 29.798 18.692 -33.806 1.00 76.81 372 LEU A C 1
ATOM 2947 O O . LEU A 1 372 ? 28.845 17.955 -33.580 1.00 76.81 372 LEU A O 1
ATOM 2951 N N . SER A 1 373 ? 29.660 20.018 -33.837 1.00 77.25 373 SER A N 1
ATOM 2952 C CA . SER A 1 373 ? 28.372 20.670 -33.582 1.00 77.25 373 SER A CA 1
ATOM 2953 C C . SER A 1 373 ? 27.337 20.445 -34.674 1.00 77.25 373 SER A C 1
ATOM 2955 O O . SER A 1 373 ? 26.161 20.280 -34.358 1.00 77.25 373 SER A O 1
ATOM 2957 N N . TYR A 1 374 ? 27.742 20.391 -35.940 1.00 75.31 374 TYR A N 1
ATOM 2958 C CA . TYR A 1 374 ? 26.843 20.032 -37.033 1.00 75.31 374 TYR A CA 1
ATOM 2959 C C . TYR A 1 374 ? 26.356 18.584 -36.914 1.00 75.31 374 TYR A C 1
ATOM 2961 O O . TYR A 1 374 ? 25.191 18.289 -37.162 1.00 75.31 374 TYR A O 1
ATOM 2969 N N . TRP A 1 375 ? 27.235 17.671 -36.500 1.00 70.25 375 TRP A N 1
ATOM 2970 C CA . TRP A 1 375 ? 26.857 16.280 -36.289 1.00 70.25 375 TRP A CA 1
ATOM 2971 C C . TRP A 1 375 ? 25.956 16.103 -35.064 1.00 70.25 375 TRP A C 1
ATOM 2973 O O . TRP A 1 375 ? 24.929 15.439 -35.163 1.00 70.25 375 TRP A O 1
ATOM 2983 N N . LEU A 1 376 ? 26.290 16.739 -33.937 1.00 70.69 376 LEU A N 1
ATOM 2984 C CA . LEU A 1 376 ? 25.472 16.698 -32.721 1.00 70.69 376 LEU A CA 1
ATOM 2985 C C . LEU A 1 376 ? 24.082 17.300 -32.956 1.00 70.69 376 LEU A C 1
ATOM 2987 O O . LEU A 1 376 ? 23.097 16.670 -32.605 1.00 70.69 376 LEU A O 1
ATOM 2991 N N . SER A 1 377 ? 23.986 18.438 -33.651 1.00 67.00 377 SER A N 1
ATOM 2992 C CA . SER A 1 377 ? 22.690 19.045 -34.007 1.00 67.00 377 SER A CA 1
ATOM 2993 C C . SER A 1 377 ? 21.832 18.202 -34.962 1.00 67.00 377 SER A C 1
ATOM 2995 O O . SER A 1 377 ? 20.654 18.496 -35.125 1.00 67.00 377 SER A O 1
ATOM 2997 N N . ARG A 1 378 ? 22.390 17.150 -35.581 1.00 63.16 378 ARG A N 1
ATOM 2998 C CA . ARG A 1 378 ? 21.658 16.179 -36.415 1.00 63.16 378 ARG A CA 1
ATOM 2999 C C . ARG A 1 378 ? 21.437 14.817 -35.760 1.00 63.16 378 ARG A C 1
ATOM 3001 O O . ARG A 1 378 ? 20.772 13.976 -36.359 1.00 63.16 378 ARG A O 1
ATOM 3008 N N . ARG A 1 379 ? 22.040 14.570 -34.594 1.00 57.41 379 ARG A N 1
ATOM 3009 C CA . ARG A 1 379 ? 21.966 13.286 -33.884 1.00 57.41 379 ARG A CA 1
ATOM 3010 C C . ARG A 1 379 ? 20.804 13.240 -32.891 1.00 57.41 379 ARG A C 1
ATOM 3012 O O . ARG A 1 379 ? 20.322 12.148 -32.606 1.00 57.41 379 ARG A O 1
ATOM 3019 N N . ASP A 1 380 ? 20.370 14.389 -32.384 1.00 47.78 380 ASP A N 1
ATOM 3020 C CA . ASP A 1 380 ? 19.260 14.454 -31.439 1.00 47.78 380 ASP A CA 1
ATOM 3021 C C . ASP A 1 380 ? 17.929 14.201 -32.155 1.00 47.78 380 ASP A C 1
ATOM 3023 O O . ASP A 1 380 ? 17.593 14.847 -33.149 1.00 47.78 380 ASP A O 1
ATOM 3027 N N . GLY A 1 381 ? 17.217 13.183 -31.670 1.00 47.25 381 GLY A N 1
ATOM 3028 C CA . GLY A 1 381 ? 15.874 12.839 -32.110 1.00 47.25 381 GLY A CA 1
ATOM 3029 C C . GLY A 1 381 ? 14.841 13.877 -31.674 1.00 47.25 381 GLY A C 1
ATOM 3030 O O . GLY A 1 381 ? 15.136 14.842 -30.978 1.00 47.25 381 GLY A O 1
ATOM 3031 N N . GLU A 1 382 ? 13.608 13.617 -32.084 1.00 45.72 382 GLU A N 1
ATOM 3032 C CA . GLU A 1 382 ? 12.412 14.470 -32.130 1.00 45.72 382 GLU A CA 1
ATOM 3033 C C . GLU A 1 382 ? 12.021 15.289 -30.871 1.00 45.72 382 GLU A C 1
ATOM 3035 O O . GLU A 1 382 ? 11.075 16.070 -30.936 1.00 45.72 382 GLU A O 1
ATOM 3040 N N . GLN A 1 383 ? 12.733 15.167 -29.745 1.00 44.72 383 GLN A N 1
ATOM 3041 C CA . GLN A 1 383 ? 12.418 15.842 -28.478 1.00 44.72 383 GLN A CA 1
ATOM 3042 C C . GLN A 1 383 ? 13.230 17.114 -28.183 1.00 44.72 383 GLN A C 1
ATOM 3044 O O . GLN A 1 383 ? 12.795 17.912 -27.357 1.00 44.72 383 GLN A O 1
ATOM 3049 N N . ASP A 1 384 ? 14.360 17.356 -28.856 1.00 54.06 384 ASP A N 1
ATOM 3050 C CA . ASP A 1 384 ? 15.213 18.523 -28.586 1.00 54.06 384 ASP A CA 1
ATOM 3051 C C . ASP A 1 384 ? 15.504 19.245 -29.914 1.00 54.06 384 ASP A C 1
ATOM 3053 O O . ASP A 1 384 ? 16.497 18.971 -30.587 1.00 54.06 384 ASP A O 1
ATOM 3057 N N . GLU A 1 385 ? 14.586 20.116 -30.365 1.00 62.41 385 GLU A N 1
ATOM 3058 C CA . GLU A 1 385 ? 14.771 20.882 -31.608 1.00 62.41 385 GLU A CA 1
ATOM 3059 C C . GLU A 1 385 ? 16.058 21.716 -31.456 1.00 62.41 385 GLU A C 1
ATOM 3061 O O . GLU A 1 385 ? 16.121 22.619 -30.619 1.00 62.41 385 GLU A O 1
ATOM 3066 N N . ARG A 1 386 ? 17.112 21.386 -32.221 1.00 73.50 386 ARG A N 1
ATOM 3067 C CA . ARG A 1 386 ? 18.397 22.104 -32.210 1.00 73.50 386 ARG A CA 1
ATOM 3068 C C . ARG A 1 386 ? 18.634 22.810 -33.534 1.00 73.50 386 ARG A C 1
ATOM 3070 O O . ARG A 1 386 ? 18.614 22.192 -34.594 1.00 73.50 386 ARG A O 1
ATOM 3077 N N . GLN A 1 387 ? 18.910 24.110 -33.479 1.00 79.06 387 GLN A N 1
ATOM 3078 C CA . GLN A 1 387 ? 19.205 24.916 -34.666 1.00 79.06 387 GLN A CA 1
ATOM 3079 C C . GLN A 1 387 ? 20.702 25.196 -34.741 1.00 79.06 387 GLN A C 1
ATOM 3081 O O . GLN A 1 387 ? 21.287 25.730 -33.800 1.00 79.06 387 GLN A O 1
ATOM 3086 N N . PHE A 1 388 ? 21.325 24.855 -35.867 1.00 83.38 388 PHE A N 1
ATOM 3087 C CA . PHE A 1 388 ? 22.748 25.075 -36.107 1.00 83.38 388 PHE A CA 1
ATOM 3088 C C . PHE A 1 388 ? 22.959 26.180 -37.142 1.00 83.38 388 PHE A C 1
ATOM 3090 O O . PHE A 1 388 ? 22.458 26.105 -38.264 1.00 83.38 388 PHE A O 1
ATOM 3097 N N . VAL A 1 389 ? 23.744 27.190 -36.775 1.00 82.06 389 VAL A N 1
ATOM 3098 C CA . VAL A 1 389 ? 24.085 28.330 -37.628 1.00 82.06 389 VAL A CA 1
ATOM 3099 C C . VAL A 1 389 ? 25.599 28.456 -37.722 1.00 82.06 389 VAL A C 1
ATOM 3101 O O . VAL A 1 389 ? 26.288 28.501 -36.705 1.00 82.06 389 VAL A O 1
ATOM 3104 N N . PHE A 1 390 ? 26.116 28.557 -38.947 1.00 84.50 390 PHE A N 1
ATOM 3105 C CA . PHE A 1 390 ? 27.545 28.686 -39.220 1.00 84.50 390 PHE A CA 1
ATOM 3106 C C . PHE A 1 390 ? 27.842 29.875 -40.133 1.00 84.50 390 PHE A C 1
ATOM 3108 O O . PHE A 1 390 ? 27.204 30.046 -41.172 1.00 84.50 390 PHE A O 1
ATOM 3115 N N . VAL A 1 391 ? 28.848 30.671 -39.765 1.00 82.06 391 VAL A N 1
ATOM 3116 C CA . VAL A 1 391 ? 29.311 31.838 -40.521 1.00 82.06 391 VAL A CA 1
ATOM 3117 C C . VAL A 1 391 ? 30.829 31.931 -40.474 1.00 82.06 391 VAL A C 1
ATOM 3119 O O . VAL A 1 391 ? 31.434 32.018 -39.409 1.00 82.06 391 VAL A O 1
ATOM 3122 N N . PHE A 1 392 ? 31.463 32.017 -41.646 1.00 83.25 392 PHE A N 1
ATOM 3123 C CA . PHE A 1 392 ? 32.906 32.232 -41.748 1.00 83.25 392 PHE A CA 1
ATOM 3124 C C . PHE A 1 392 ? 33.245 33.615 -42.308 1.00 83.25 392 PHE A C 1
ATOM 3126 O O . PHE A 1 392 ? 33.571 33.774 -43.485 1.00 83.25 392 PHE A O 1
ATOM 3133 N N . ARG A 1 393 ? 33.190 34.642 -41.447 1.00 83.81 393 ARG A N 1
ATOM 3134 C CA . ARG A 1 393 ? 33.633 36.008 -41.786 1.00 83.81 393 ARG A CA 1
ATOM 3135 C C . ARG A 1 393 ? 34.526 36.616 -40.695 1.00 83.81 393 ARG A C 1
ATOM 3137 O O . ARG A 1 393 ? 34.142 37.608 -40.081 1.00 83.81 393 ARG A O 1
ATOM 3144 N N . PRO A 1 394 ? 35.758 36.102 -40.500 1.00 83.44 394 PRO A N 1
ATOM 3145 C CA . PRO A 1 394 ? 36.640 36.538 -39.412 1.00 83.44 394 PRO A CA 1
ATOM 3146 C C . PRO A 1 394 ? 36.851 38.058 -39.344 1.00 83.44 394 PRO A C 1
ATOM 3148 O O . PRO A 1 394 ? 36.803 38.640 -38.267 1.00 83.44 394 PRO A O 1
ATOM 3151 N N . ARG A 1 395 ? 37.031 38.725 -40.497 1.00 85.69 395 ARG A N 1
ATOM 3152 C CA . ARG A 1 395 ? 37.204 40.190 -40.555 1.00 85.69 395 ARG A CA 1
ATOM 3153 C C . ARG A 1 395 ? 35.939 40.959 -40.179 1.00 85.69 395 ARG A C 1
ATOM 3155 O O . ARG A 1 395 ? 36.044 41.988 -39.529 1.00 85.69 395 ARG A O 1
ATOM 3162 N N . TRP A 1 396 ? 34.767 40.482 -40.597 1.00 90.00 396 TRP A N 1
ATOM 3163 C CA . TRP A 1 396 ? 33.491 41.122 -40.267 1.00 90.00 396 TRP A CA 1
ATOM 3164 C C . TRP A 1 396 ? 33.196 40.975 -38.774 1.00 90.00 396 TRP A C 1
ATOM 3166 O O . TRP A 1 396 ? 32.907 41.971 -38.122 1.00 90.00 396 TRP A O 1
ATOM 3176 N N . ASN A 1 397 ? 33.416 39.780 -38.218 1.00 88.56 397 ASN A N 1
ATOM 3177 C CA . ASN A 1 397 ? 33.249 39.521 -36.790 1.00 88.56 397 ASN A CA 1
ATOM 3178 C C . ASN A 1 397 ? 34.195 40.364 -35.930 1.00 88.56 397 ASN A C 1
ATOM 3180 O O . ASN A 1 397 ? 33.783 40.979 -34.950 1.00 88.56 397 ASN A O 1
ATOM 3184 N N . TYR A 1 398 ? 35.465 40.438 -36.336 1.00 90.19 398 TYR A N 1
ATOM 3185 C CA . TYR A 1 398 ? 36.455 41.262 -35.655 1.00 90.19 398 TYR A CA 1
ATOM 3186 C C . TYR A 1 398 ? 36.103 42.748 -35.709 1.00 90.19 398 TYR A C 1
ATOM 3188 O O . TYR A 1 398 ? 36.215 43.435 -34.699 1.00 90.19 398 TYR A O 1
ATOM 3196 N N . ASN A 1 399 ? 35.647 43.242 -36.861 1.00 92.19 399 ASN A N 1
ATOM 3197 C CA . ASN A 1 399 ? 35.244 44.637 -37.007 1.00 92.19 399 ASN A CA 1
ATOM 3198 C C . ASN A 1 399 ? 33.966 44.963 -36.226 1.00 92.19 399 ASN A C 1
ATOM 3200 O O . ASN A 1 399 ? 33.894 46.052 -35.672 1.00 92.19 399 ASN A O 1
ATOM 3204 N N . ALA A 1 400 ? 33.002 44.040 -36.143 1.00 91.38 400 ALA A N 1
ATOM 3205 C CA . ALA A 1 400 ? 31.794 44.212 -35.336 1.00 91.38 400 ALA A CA 1
ATOM 3206 C C . ALA A 1 400 ? 32.144 44.373 -33.849 1.00 91.38 400 ALA A C 1
ATOM 3208 O O . ALA A 1 400 ? 31.778 45.376 -33.245 1.00 91.38 400 ALA A O 1
ATOM 3209 N N . MET A 1 401 ? 32.962 43.474 -33.288 1.00 91.25 401 MET A N 1
ATOM 3210 C CA . MET A 1 401 ? 33.434 43.625 -31.906 1.00 91.25 401 MET A CA 1
ATOM 3211 C C . MET A 1 401 ? 34.322 44.872 -31.724 1.00 91.25 401 MET A C 1
ATOM 3213 O O . MET A 1 401 ? 34.313 45.497 -30.668 1.00 91.25 401 MET A O 1
ATOM 3217 N N . ALA A 1 402 ? 35.072 45.287 -32.752 1.00 91.81 402 ALA A N 1
ATOM 3218 C CA . ALA A 1 402 ? 35.886 46.502 -32.696 1.00 91.81 402 ALA A CA 1
ATOM 3219 C C . ALA A 1 402 ? 35.065 47.805 -32.627 1.00 91.81 402 ALA A C 1
ATOM 3221 O O . ALA A 1 402 ? 35.633 48.842 -32.277 1.00 91.81 402 ALA A O 1
ATOM 3222 N N . MET A 1 403 ? 33.758 47.768 -32.928 1.00 91.94 403 MET A N 1
ATOM 3223 C CA . MET A 1 403 ? 32.851 48.903 -32.700 1.00 91.94 403 MET A CA 1
ATOM 3224 C C . MET A 1 403 ? 32.668 49.189 -31.202 1.00 91.94 403 MET A C 1
ATOM 3226 O O . MET A 1 403 ? 32.456 50.340 -30.826 1.00 91.94 403 MET A O 1
ATOM 3230 N N . HIS A 1 404 ? 32.845 48.174 -30.350 1.00 91.81 404 HIS A N 1
ATOM 3231 C CA . HIS A 1 404 ? 32.846 48.273 -28.888 1.00 91.81 404 HIS A CA 1
ATOM 3232 C C . HIS A 1 404 ? 34.223 48.648 -28.349 1.00 91.81 404 HIS A C 1
ATOM 3234 O O . HIS A 1 404 ? 34.862 47.874 -27.636 1.00 91.81 404 HIS A O 1
ATOM 3240 N N . GLN A 1 405 ? 34.730 49.824 -28.723 1.00 90.06 405 GLN A N 1
ATOM 3241 C CA . GLN A 1 405 ? 36.097 50.247 -28.393 1.00 90.06 405 GLN A CA 1
ATOM 3242 C C . GLN A 1 405 ? 36.387 50.217 -26.891 1.00 90.06 405 GLN A C 1
ATOM 3244 O O . GLN A 1 405 ? 37.463 49.764 -26.494 1.00 90.06 405 GLN A O 1
ATOM 3249 N N . SER A 1 406 ? 35.429 50.645 -26.066 1.00 88.75 406 SER A N 1
ATOM 3250 C CA . SER A 1 406 ? 35.545 50.631 -24.607 1.00 88.75 406 SER A CA 1
ATOM 3251 C C . SER A 1 406 ? 35.659 49.217 -24.026 1.00 88.75 406 SER A C 1
ATOM 3253 O O . SER A 1 406 ? 36.202 49.042 -22.936 1.00 88.75 406 SER A O 1
ATOM 3255 N N . GLN A 1 407 ? 35.200 48.202 -24.765 1.00 84.69 407 GLN A N 1
ATOM 3256 C CA . GLN A 1 407 ? 35.148 46.807 -24.329 1.00 84.69 407 GLN A CA 1
ATOM 3257 C C . GLN A 1 407 ? 36.152 45.922 -25.088 1.00 84.69 407 GLN A C 1
ATOM 3259 O O . GLN A 1 407 ? 36.441 44.815 -24.651 1.00 84.69 407 GLN A O 1
ATOM 3264 N N . PHE A 1 408 ? 36.776 46.379 -26.181 1.00 88.44 408 PHE A N 1
ATOM 3265 C CA . PHE A 1 408 ? 37.631 45.553 -27.051 1.00 88.44 408 PHE A CA 1
ATOM 3266 C C . PHE A 1 408 ? 39.096 45.405 -26.585 1.00 88.44 408 PHE A C 1
ATOM 3268 O O . PHE A 1 408 ? 40.074 45.644 -27.314 1.00 88.44 408 PHE A O 1
ATOM 3275 N N . VAL A 1 409 ? 39.244 44.973 -25.334 1.00 84.75 409 VAL A N 1
ATOM 3276 C CA . VAL A 1 409 ? 40.520 44.704 -24.659 1.00 84.75 409 VAL A CA 1
ATOM 3277 C C . VAL A 1 409 ? 41.177 43.398 -25.131 1.00 84.75 409 VAL A C 1
ATOM 3279 O O . VAL A 1 409 ? 40.573 42.575 -25.821 1.00 84.75 409 VAL A O 1
ATOM 3282 N N . TRP A 1 410 ? 42.454 43.203 -24.786 1.00 80.56 410 TRP A N 1
ATOM 3283 C CA . TRP A 1 410 ? 43.316 42.166 -25.375 1.00 80.56 410 TRP A CA 1
ATOM 3284 C C . TRP A 1 410 ? 42.747 40.737 -25.292 1.00 80.56 410 TRP A C 1
ATOM 3286 O O . TRP A 1 410 ? 42.821 40.005 -26.276 1.00 80.56 410 TRP A O 1
ATOM 3296 N N . TYR A 1 411 ? 42.122 40.344 -24.178 1.00 74.94 411 TYR A N 1
ATOM 3297 C CA . TYR A 1 411 ? 41.569 38.994 -24.024 1.00 74.94 411 TYR A CA 1
ATOM 3298 C C . TYR A 1 411 ? 40.287 38.784 -24.846 1.00 74.94 411 TYR A C 1
ATOM 3300 O O . TYR A 1 411 ? 40.040 37.680 -25.326 1.00 74.94 411 TYR A O 1
ATOM 3308 N N . ARG A 1 412 ? 39.505 39.839 -25.113 1.00 83.19 412 ARG A N 1
ATOM 3309 C CA . ARG A 1 412 ? 38.346 39.776 -26.022 1.00 83.19 412 ARG A CA 1
ATOM 3310 C C . ARG A 1 412 ? 38.770 39.668 -27.485 1.00 83.19 412 ARG A C 1
ATOM 3312 O O . ARG A 1 412 ? 38.078 39.030 -28.267 1.00 83.19 412 ARG A O 1
ATOM 3319 N N . ARG A 1 413 ? 39.951 40.177 -27.855 1.00 85.75 413 ARG A N 1
ATOM 3320 C CA . ARG A 1 413 ? 40.546 39.919 -29.183 1.00 85.75 413 ARG A CA 1
ATOM 3321 C C . ARG A 1 413 ? 40.894 38.444 -29.364 1.00 85.75 413 ARG A C 1
ATOM 3323 O O . ARG A 1 413 ? 40.650 37.890 -30.432 1.00 85.75 413 ARG A O 1
ATOM 3330 N N . LEU A 1 414 ? 41.420 37.810 -28.312 1.00 83.56 414 LEU A N 1
ATOM 3331 C CA . LEU A 1 414 ? 41.659 36.364 -28.297 1.00 83.56 414 LEU A CA 1
ATOM 3332 C C . LEU A 1 414 ? 40.339 35.590 -28.343 1.00 83.56 414 LEU A C 1
ATOM 3334 O O . LEU A 1 414 ? 40.228 34.638 -29.109 1.00 83.56 414 LEU A O 1
ATOM 3338 N N . PHE A 1 415 ? 39.320 36.033 -27.600 1.00 86.44 415 PHE A N 1
ATOM 3339 C CA . PHE A 1 415 ? 37.986 35.443 -27.673 1.00 86.44 415 PHE A CA 1
ATOM 3340 C C . PHE A 1 415 ? 37.431 35.500 -29.099 1.00 86.44 415 PHE A C 1
ATOM 3342 O O . PHE A 1 415 ? 37.087 34.466 -29.648 1.00 86.44 415 PHE A O 1
ATOM 3349 N N . VAL A 1 416 ? 37.421 36.661 -29.754 1.00 85.94 416 VAL A N 1
ATOM 3350 C CA . VAL A 1 416 ? 36.937 36.775 -31.140 1.00 85.94 416 VAL A CA 1
ATOM 3351 C C . VAL A 1 416 ? 37.730 35.875 -32.096 1.00 85.94 416 VAL A C 1
ATOM 3353 O O . VAL A 1 416 ? 37.144 35.271 -32.992 1.00 85.94 416 VAL A O 1
ATOM 3356 N N . ALA A 1 417 ? 39.046 35.744 -31.903 1.00 82.75 417 ALA A N 1
ATOM 3357 C CA . ALA A 1 417 ? 39.895 34.923 -32.764 1.00 82.75 417 ALA A CA 1
ATOM 3358 C C . ALA A 1 417 ? 39.667 33.408 -32.601 1.00 82.75 417 ALA A C 1
ATOM 3360 O O . ALA A 1 417 ? 39.684 32.687 -33.598 1.00 82.75 417 ALA A O 1
ATOM 3361 N N . PHE A 1 418 ? 39.468 32.929 -31.369 1.00 83.81 418 PHE A N 1
ATOM 3362 C CA . PHE A 1 418 ? 39.484 31.496 -31.044 1.00 83.81 418 PHE A CA 1
ATOM 3363 C C . PHE A 1 418 ? 38.139 30.936 -30.571 1.00 83.81 418 PHE A C 1
ATOM 3365 O O . PHE A 1 418 ? 37.959 29.722 -30.536 1.00 83.81 418 PHE A O 1
ATOM 3372 N N . SER A 1 419 ? 37.176 31.782 -30.215 1.00 88.69 419 SER A N 1
ATOM 3373 C CA . SER A 1 419 ? 35.872 31.333 -29.736 1.00 88.69 419 SER A CA 1
ATOM 3374 C C . SER A 1 419 ? 35.058 30.698 -30.853 1.00 88.69 419 SER A C 1
ATOM 3376 O O . SER A 1 419 ? 34.959 31.230 -31.962 1.00 88.69 419 SER A O 1
ATOM 3378 N N . ARG A 1 420 ? 34.400 29.581 -30.541 1.00 90.69 420 ARG A N 1
ATOM 3379 C CA . ARG A 1 420 ? 33.405 28.985 -31.432 1.00 90.69 420 ARG A CA 1
ATOM 3380 C C . ARG A 1 420 ? 32.234 29.931 -31.696 1.00 90.69 420 ARG A C 1
ATOM 3382 O O . ARG A 1 420 ? 31.717 29.913 -32.803 1.00 90.69 420 ARG A O 1
ATOM 3389 N N . TYR A 1 421 ? 31.841 30.769 -30.728 1.00 89.38 421 TYR A N 1
ATOM 3390 C CA . TYR A 1 421 ? 30.652 31.632 -30.823 1.00 89.38 421 TYR A CA 1
ATOM 3391 C C . TYR A 1 421 ? 30.817 32.733 -31.874 1.00 89.38 421 TYR A C 1
ATOM 3393 O O . TYR A 1 421 ? 29.837 33.222 -32.425 1.00 89.38 421 TYR A O 1
ATOM 3401 N N . THR A 1 422 ? 32.064 33.035 -32.243 1.00 88.44 422 THR A N 1
ATOM 3402 C CA . THR A 1 422 ? 32.389 33.898 -33.378 1.00 88.44 422 THR A CA 1
ATOM 3403 C C . THR A 1 422 ? 31.947 33.288 -34.717 1.00 88.44 422 THR A C 1
ATOM 3405 O O . THR A 1 422 ? 31.647 34.016 -35.659 1.00 88.44 422 THR A O 1
ATOM 3408 N N . PHE A 1 423 ? 31.919 31.958 -34.838 1.00 86.44 423 PHE A N 1
ATOM 3409 C CA . PHE A 1 423 ? 31.708 31.258 -36.113 1.00 86.44 423 PHE A CA 1
ATOM 3410 C C . PHE A 1 423 ? 30.463 30.367 -36.129 1.00 86.44 423 PHE A C 1
ATOM 3412 O O . PHE A 1 423 ? 29.930 30.084 -37.199 1.00 86.44 423 PHE A O 1
ATOM 3419 N N . ILE A 1 424 ? 30.015 29.901 -34.965 1.00 89.19 424 ILE A N 1
ATOM 3420 C CA . ILE A 1 424 ? 28.991 28.873 -34.807 1.00 89.19 424 ILE A CA 1
ATOM 3421 C C . ILE A 1 424 ? 28.039 29.271 -33.679 1.00 89.19 424 ILE A C 1
ATOM 3423 O O . ILE A 1 424 ? 28.470 29.506 -32.548 1.00 89.19 424 ILE A O 1
ATOM 3427 N N . ASN A 1 425 ? 26.738 29.236 -33.947 1.00 91.38 425 ASN A N 1
ATOM 3428 C CA . ASN A 1 425 ? 25.712 29.219 -32.909 1.00 91.38 425 ASN A CA 1
ATOM 3429 C C . ASN A 1 425 ? 24.931 27.905 -32.981 1.00 91.38 425 ASN A C 1
ATOM 3431 O O . ASN A 1 425 ? 24.495 27.505 -34.059 1.00 91.38 425 ASN A O 1
ATOM 3435 N N . THR A 1 426 ? 24.748 27.258 -31.832 1.00 89.19 426 THR A N 1
ATOM 3436 C CA . THR A 1 426 ? 23.772 26.178 -31.669 1.00 89.19 426 THR A CA 1
ATOM 3437 C C . THR A 1 426 ? 22.696 26.680 -30.719 1.00 89.19 426 THR A C 1
ATOM 3439 O O . THR A 1 426 ? 23.030 27.197 -29.653 1.00 89.19 426 THR A O 1
ATOM 3442 N N . PHE A 1 427 ? 21.429 26.548 -31.093 1.00 87.44 427 PHE A N 1
ATOM 3443 C CA . PHE A 1 427 ? 20.300 26.936 -30.254 1.00 87.44 427 PHE A CA 1
ATOM 3444 C C . PHE A 1 427 ? 19.464 25.727 -29.859 1.00 87.44 427 PHE A C 1
ATOM 3446 O O . PHE A 1 427 ? 19.302 24.818 -30.670 1.00 87.44 427 PHE A O 1
ATOM 3453 N N . ARG A 1 428 ? 18.901 25.758 -28.651 1.00 86.12 428 ARG A N 1
ATOM 3454 C CA . ARG A 1 428 ? 17.912 24.793 -28.146 1.00 86.12 428 ARG A CA 1
ATOM 3455 C C . ARG A 1 428 ? 16.586 25.491 -27.861 1.00 86.12 428 ARG A C 1
ATOM 3457 O O . ARG A 1 428 ? 16.593 26.683 -27.544 1.00 86.12 428 ARG A O 1
ATOM 3464 N N . SER A 1 429 ? 15.467 24.777 -27.962 1.00 84.19 429 SER A N 1
ATOM 3465 C CA . SER A 1 429 ? 14.164 25.333 -27.572 1.00 84.19 429 SER A CA 1
ATOM 3466 C C . SER A 1 429 ? 14.141 25.669 -26.076 1.00 84.19 429 SER A C 1
ATOM 3468 O O . SER A 1 429 ? 14.611 24.891 -25.248 1.00 84.19 429 SER A O 1
ATOM 3470 N N . LEU A 1 430 ? 13.588 26.829 -25.712 1.00 82.62 430 LEU A N 1
ATOM 3471 C CA . LEU A 1 430 ? 13.440 27.242 -24.308 1.00 82.62 430 LEU A CA 1
ATOM 3472 C C . LEU A 1 430 ? 12.263 26.551 -23.600 1.00 82.62 430 LEU A C 1
ATOM 3474 O O . LEU A 1 430 ? 12.255 26.489 -22.368 1.00 82.62 430 LEU A O 1
ATOM 3478 N N . LEU A 1 431 ? 11.284 26.046 -24.363 1.00 76.62 431 LEU A N 1
ATOM 3479 C CA . LEU A 1 431 ? 10.099 25.336 -23.871 1.00 76.62 431 LEU A CA 1
ATOM 3480 C C . LEU A 1 431 ? 10.007 23.939 -24.519 1.00 76.62 431 LEU A C 1
ATOM 3482 O O . LEU A 1 431 ? 10.179 23.841 -25.738 1.00 76.62 431 LEU A O 1
ATOM 3486 N N . PRO A 1 432 ? 9.746 22.870 -23.745 1.00 56.28 432 PRO A N 1
ATOM 3487 C CA . PRO A 1 432 ? 9.540 21.527 -24.282 1.00 56.28 432 PRO A CA 1
ATOM 3488 C C . PRO A 1 432 ? 8.173 21.407 -24.974 1.00 56.28 432 PRO A C 1
ATOM 3490 O O . PRO A 1 432 ? 7.181 21.972 -24.523 1.00 56.28 432 PRO A O 1
ATOM 3493 N N . SER A 1 433 ? 8.098 20.629 -26.053 1.00 48.00 433 SER A N 1
ATOM 3494 C CA . SER A 1 433 ? 6.893 20.444 -26.885 1.00 48.00 433 SER A CA 1
ATOM 3495 C C . SER A 1 433 ? 5.759 19.625 -26.226 1.00 48.00 433 SER A C 1
ATOM 3497 O O . SER A 1 433 ? 4.855 19.173 -26.928 1.00 48.00 433 SER A O 1
ATOM 3499 N N . ALA A 1 434 ? 5.813 19.376 -24.913 1.00 39.72 434 ALA A N 1
ATOM 3500 C CA . ALA A 1 434 ? 5.042 18.328 -24.233 1.00 39.72 434 ALA A CA 1
ATOM 3501 C C . ALA A 1 434 ? 3.713 18.774 -23.577 1.00 39.72 434 ALA A C 1
ATOM 3503 O O . ALA A 1 434 ? 2.899 17.913 -23.262 1.00 39.72 434 ALA A O 1
ATOM 3504 N N . ASP A 1 435 ? 3.421 20.073 -23.444 1.00 34.16 435 ASP A N 1
ATOM 3505 C CA . ASP A 1 435 ? 2.248 20.559 -22.682 1.00 34.16 435 ASP A CA 1
ATOM 3506 C C . ASP A 1 435 ? 0.993 20.869 -23.532 1.00 34.16 435 ASP A C 1
ATOM 3508 O O . ASP A 1 435 ? 0.302 21.864 -23.310 1.00 34.16 435 ASP A O 1
ATOM 3512 N N . LEU A 1 436 ? 0.653 20.030 -24.519 1.00 39.22 436 LEU A N 1
ATOM 3513 C CA . LEU A 1 436 ? -0.595 20.181 -25.292 1.00 39.22 436 LEU A CA 1
ATOM 3514 C C . LEU A 1 436 ? -1.503 18.949 -25.161 1.00 39.22 436 LEU A C 1
ATOM 3516 O O . LEU A 1 436 ? -1.131 17.826 -25.516 1.00 39.22 436 LEU A O 1
ATOM 3520 N N . SER A 1 437 ? -2.727 19.183 -24.680 1.00 35.47 437 SER A N 1
ATOM 3521 C CA . SER A 1 437 ? -3.756 18.169 -24.436 1.00 35.47 437 SER A CA 1
ATOM 3522 C C . SER A 1 437 ? -4.330 17.567 -25.730 1.00 35.47 437 SER A C 1
ATOM 3524 O O . SER A 1 437 ? -4.263 18.136 -26.824 1.00 35.47 437 SER A O 1
ATOM 3526 N N . ALA A 1 438 ? -4.897 16.362 -25.607 1.00 37.75 438 ALA A N 1
ATOM 3527 C CA . ALA A 1 438 ? -5.292 15.494 -26.718 1.00 37.75 438 ALA A CA 1
ATOM 3528 C C . ALA A 1 438 ? -6.353 16.076 -27.679 1.00 37.75 438 ALA A C 1
ATOM 3530 O O . ALA A 1 438 ? -6.410 15.646 -28.833 1.00 37.75 438 ALA A O 1
ATOM 3531 N N . ASP A 1 439 ? -7.143 17.072 -27.268 1.00 37.25 439 ASP A N 1
ATOM 3532 C CA . ASP A 1 439 ? -8.187 17.658 -28.123 1.00 37.25 439 ASP A CA 1
ATOM 3533 C C . ASP A 1 439 ? -7.691 18.785 -29.042 1.00 37.25 439 ASP A C 1
ATOM 3535 O O . ASP A 1 439 ? -8.260 18.999 -30.117 1.00 37.25 439 ASP A O 1
ATOM 3539 N N . GLN A 1 440 ? -6.558 19.421 -28.730 1.00 36.41 440 GLN A N 1
ATOM 3540 C CA . GLN A 1 440 ? -5.925 20.386 -29.640 1.00 36.41 440 GLN A CA 1
ATOM 3541 C C . GLN A 1 440 ? -5.169 19.707 -30.799 1.00 36.41 440 GLN A C 1
ATOM 3543 O O . GLN A 1 440 ? -4.900 20.339 -31.821 1.00 36.41 440 GLN A O 1
ATOM 3548 N N . LYS A 1 441 ? -4.928 18.386 -30.729 1.00 38.81 441 LYS A N 1
ATOM 3549 C CA . LYS A 1 441 ? -4.320 17.587 -31.815 1.00 38.81 441 LYS A CA 1
ATOM 3550 C C . LYS A 1 441 ? -5.249 17.360 -33.025 1.00 38.81 441 LYS A C 1
ATOM 3552 O O . LYS A 1 441 ? -4.790 16.882 -34.061 1.00 38.81 441 LYS A O 1
ATOM 3557 N N . LYS A 1 442 ? -6.549 17.690 -32.937 1.00 34.78 442 LYS A N 1
ATOM 3558 C CA . LYS A 1 442 ? -7.545 17.398 -33.995 1.00 34.78 442 LYS A CA 1
ATOM 3559 C C . LYS A 1 442 ? -7.740 18.488 -35.058 1.00 34.78 442 LYS A C 1
ATOM 3561 O O . LYS A 1 442 ? -8.393 18.215 -36.063 1.00 34.78 442 LYS A O 1
ATOM 3566 N N . LYS A 1 443 ? -7.165 19.687 -34.915 1.00 31.45 443 LYS A N 1
ATOM 3567 C CA . LYS A 1 443 ? -7.233 20.743 -35.948 1.00 31.45 443 LYS A CA 1
ATOM 3568 C C . LYS A 1 443 ? -5.850 21.296 -36.292 1.00 31.45 443 LYS A C 1
ATOM 3570 O O . LYS A 1 443 ? -5.526 22.414 -35.935 1.00 31.45 443 LYS A O 1
ATOM 3575 N N . HIS 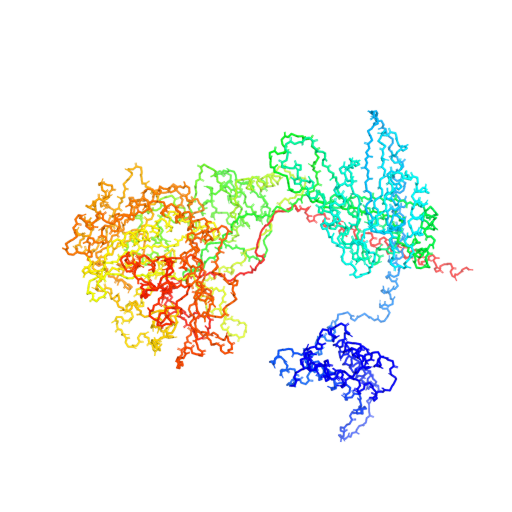A 1 444 ? -5.061 20.475 -36.981 1.00 26.64 444 HIS A N 1
ATOM 3576 C CA . HIS A 1 444 ? -4.034 20.798 -37.987 1.00 26.64 444 HIS A CA 1
ATOM 3577 C C . HIS A 1 444 ? -3.020 19.643 -38.025 1.00 26.64 444 HIS A C 1
ATOM 3579 O O . HIS A 1 444 ? -2.543 19.174 -37.000 1.00 26.64 444 HIS A O 1
ATOM 3585 N N . THR A 1 445 ? -2.704 19.147 -39.218 1.00 32.12 445 THR A N 1
ATOM 3586 C CA . THR A 1 445 ? -1.781 18.023 -39.464 1.00 32.12 445 THR A CA 1
ATOM 3587 C C . THR A 1 445 ? -0.742 18.491 -40.491 1.00 32.12 445 THR A C 1
ATOM 3589 O O . THR A 1 445 ? -1.128 19.274 -41.363 1.00 32.12 445 THR A O 1
ATOM 3592 N N . PRO A 1 446 ? 0.497 17.961 -40.554 1.00 35.72 446 PRO A N 1
ATOM 3593 C CA . PRO A 1 446 ? 1.336 17.310 -39.534 1.00 35.72 446 PRO A CA 1
ATOM 3594 C C . PRO A 1 446 ? 2.772 17.890 -39.486 1.00 35.72 446 PRO A C 1
ATOM 3596 O O . PRO A 1 446 ? 3.334 18.220 -40.523 1.00 35.72 446 PRO A O 1
ATOM 3599 N N . CYS A 1 447 ? 3.438 17.867 -38.331 1.00 28.38 447 CYS A N 1
ATOM 3600 C CA . CYS A 1 447 ? 4.907 17.809 -38.268 1.00 28.38 447 CYS A CA 1
ATOM 3601 C C . CYS A 1 447 ? 5.322 17.043 -37.011 1.00 28.38 447 CYS A C 1
ATOM 3603 O O . CYS A 1 447 ? 5.487 17.643 -35.958 1.00 28.38 447 CYS A O 1
ATOM 3605 N N . ALA A 1 448 ? 5.429 15.721 -37.131 1.00 27.97 448 ALA A N 1
ATOM 3606 C CA . ALA A 1 448 ? 6.279 14.877 -36.294 1.00 27.97 448 ALA A CA 1
ATOM 3607 C C . ALA A 1 448 ? 6.283 13.459 -36.889 1.00 27.97 448 ALA A C 1
ATOM 3609 O O . ALA A 1 448 ? 5.235 12.812 -36.961 1.00 27.97 448 ALA A O 1
ATOM 3610 N N . LYS A 1 449 ? 7.437 13.030 -37.399 1.00 27.61 449 LYS A N 1
ATOM 3611 C CA . LYS A 1 449 ? 7.980 11.678 -37.210 1.00 27.61 449 LYS A CA 1
ATOM 3612 C C . LYS A 1 449 ? 9.501 11.757 -37.406 1.00 27.61 449 LYS A C 1
ATOM 3614 O O . LYS A 1 449 ? 9.933 12.383 -38.372 1.00 27.61 449 LYS A O 1
ATOM 3619 N N . TRP A 1 450 ? 10.277 11.115 -36.526 1.00 26.67 450 TRP A N 1
ATOM 3620 C CA . TRP A 1 450 ? 11.330 10.107 -36.773 1.00 26.67 450 TRP A CA 1
ATOM 3621 C C . TRP A 1 450 ? 12.454 10.138 -35.699 1.00 26.67 450 TRP A C 1
ATOM 3623 O O . TRP A 1 450 ? 13.535 10.655 -35.960 1.00 26.67 450 TRP A O 1
ATOM 3633 N N . ALA A 1 451 ? 12.249 9.501 -34.532 1.00 29.58 451 ALA A N 1
ATOM 3634 C CA . ALA A 1 451 ? 13.236 8.659 -33.811 1.00 29.58 451 ALA A CA 1
ATOM 3635 C C . ALA A 1 451 ? 12.537 7.842 -32.687 1.00 29.58 451 ALA A C 1
ATOM 3637 O O . ALA A 1 451 ? 11.573 8.336 -32.111 1.00 29.58 451 ALA A O 1
ATOM 3638 N N . PRO A 1 452 ? 12.953 6.598 -32.373 1.00 37.59 452 PRO A N 1
ATOM 3639 C CA . PRO A 1 452 ? 12.193 5.712 -31.487 1.00 37.59 452 PRO A CA 1
ATOM 3640 C C . PRO A 1 452 ? 12.498 5.948 -29.997 1.00 37.59 452 PRO A C 1
ATOM 3642 O O . PRO A 1 452 ? 13.599 5.685 -29.522 1.00 37.59 452 PRO A O 1
ATOM 3645 N N . GLU A 1 453 ? 11.491 6.411 -29.265 1.00 51.88 453 GLU A N 1
ATOM 3646 C CA . GLU A 1 453 ? 11.507 6.644 -27.819 1.00 51.88 453 GLU A CA 1
ATOM 3647 C C . GLU A 1 453 ? 11.457 5.323 -27.023 1.00 51.88 453 GLU A C 1
ATOM 3649 O O . GLU A 1 453 ? 10.754 4.372 -27.407 1.00 51.88 453 GLU A O 1
ATOM 3654 N N . HIS A 1 454 ? 12.193 5.252 -25.909 1.00 64.88 454 HIS A N 1
ATOM 3655 C CA . HIS A 1 454 ? 12.029 4.181 -24.925 1.00 64.88 454 HIS A CA 1
ATOM 3656 C C . HIS A 1 454 ? 10.619 4.285 -24.337 1.00 64.88 454 HIS A C 1
ATOM 3658 O O . HIS A 1 454 ? 10.298 5.279 -23.697 1.00 64.88 454 HIS A O 1
ATOM 3664 N N . LEU A 1 455 ? 9.772 3.279 -24.561 1.00 80.69 455 LEU A N 1
ATOM 3665 C CA . LEU A 1 455 ? 8.445 3.259 -23.944 1.00 80.69 455 LEU A CA 1
ATOM 3666 C C . LEU A 1 455 ? 8.584 2.658 -22.556 1.00 80.69 455 LEU A C 1
ATOM 3668 O O . LEU A 1 455 ? 8.720 1.441 -22.426 1.00 80.69 455 LEU A O 1
ATOM 3672 N N . VAL A 1 456 ? 8.628 3.522 -21.549 1.00 82.44 456 VAL A N 1
ATOM 3673 C CA . VAL A 1 456 ? 8.682 3.135 -20.138 1.00 82.44 456 VAL A CA 1
ATOM 3674 C C . VAL A 1 456 ? 7.308 2.638 -19.708 1.00 82.44 456 VAL A C 1
ATOM 3676 O O . VAL A 1 456 ? 6.286 3.185 -20.121 1.00 82.44 456 VAL A O 1
ATOM 3679 N N . THR A 1 457 ? 7.267 1.581 -18.904 1.00 81.69 457 THR A N 1
ATOM 3680 C CA . THR A 1 457 ? 6.001 1.094 -18.356 1.00 81.69 457 THR A CA 1
ATOM 3681 C C . THR A 1 457 ? 5.472 2.031 -17.283 1.00 81.69 457 THR A C 1
ATOM 3683 O O . THR A 1 457 ? 6.181 2.321 -16.323 1.00 81.69 457 THR A O 1
ATOM 3686 N N . THR A 1 458 ? 4.208 2.429 -17.401 1.00 76.00 458 THR A N 1
ATOM 3687 C CA . THR A 1 458 ? 3.418 2.979 -16.294 1.00 76.00 458 THR A CA 1
ATOM 3688 C C . THR A 1 458 ? 2.416 1.914 -15.848 1.00 76.00 458 THR A C 1
ATOM 3690 O O . THR A 1 458 ? 1.851 1.211 -16.694 1.00 76.00 458 THR A O 1
ATOM 3693 N N . GLY A 1 459 ? 2.235 1.726 -14.537 1.00 80.56 459 GLY A N 1
ATOM 3694 C CA . GLY A 1 459 ? 1.361 0.690 -13.980 1.00 80.56 459 GLY A CA 1
ATOM 3695 C C . GLY A 1 459 ? 1.905 0.069 -12.694 1.00 80.56 459 GLY A C 1
ATOM 3696 O O . GLY A 1 459 ? 2.513 0.776 -11.897 1.00 80.56 459 GLY A O 1
ATOM 3697 N N . GLY A 1 460 ? 1.676 -1.233 -12.503 1.00 89.12 460 GLY A N 1
ATOM 3698 C CA . GLY A 1 460 ? 2.058 -1.958 -11.291 1.00 89.12 460 GLY A CA 1
ATOM 3699 C C . GLY A 1 460 ? 2.726 -3.308 -11.559 1.00 89.12 460 GLY A C 1
ATOM 3700 O O . GLY A 1 460 ? 2.356 -4.053 -12.467 1.00 89.12 460 GLY A O 1
ATOM 3701 N N . GLU A 1 461 ? 3.726 -3.637 -10.756 1.00 92.50 461 GLU A N 1
ATOM 3702 C CA . GLU A 1 461 ? 4.504 -4.870 -10.832 1.00 92.50 461 GLU A CA 1
ATOM 3703 C C . GLU A 1 461 ? 3.885 -6.015 -10.027 1.00 92.50 461 GLU A C 1
ATOM 3705 O O . GLU A 1 461 ? 3.274 -5.804 -8.978 1.00 92.50 461 GLU A O 1
ATOM 3710 N N . CYS A 1 462 ? 4.064 -7.240 -10.524 1.00 95.31 462 CYS A N 1
ATOM 3711 C CA . CYS A 1 462 ? 3.822 -8.456 -9.762 1.00 95.31 462 CYS A CA 1
ATOM 3712 C C . CYS A 1 462 ? 5.064 -8.809 -8.945 1.00 95.31 462 CYS A C 1
ATOM 3714 O O . CYS A 1 462 ? 6.113 -9.155 -9.495 1.00 95.31 462 CYS A O 1
ATOM 3716 N N . VAL A 1 463 ? 4.917 -8.745 -7.630 1.00 95.12 463 VAL A N 1
ATOM 3717 C CA . VAL A 1 463 ? 5.968 -9.032 -6.658 1.00 95.12 463 VAL A CA 1
ATOM 3718 C C . VAL A 1 463 ? 5.949 -10.510 -6.268 1.00 95.12 463 VAL A C 1
ATOM 3720 O O . VAL A 1 463 ? 4.889 -11.134 -6.188 1.00 95.12 463 VAL A O 1
ATOM 3723 N N . ARG A 1 464 ? 7.125 -11.090 -6.004 1.00 95.81 464 ARG A N 1
ATOM 3724 C CA . ARG A 1 464 ? 7.223 -12.423 -5.398 1.00 95.81 464 ARG A CA 1
ATOM 3725 C C . ARG A 1 464 ? 7.019 -12.335 -3.893 1.00 95.81 464 ARG A C 1
ATOM 3727 O O . ARG A 1 464 ? 7.736 -11.596 -3.237 1.00 95.81 464 ARG A O 1
ATOM 3734 N N . LEU A 1 465 ? 6.154 -13.176 -3.340 1.00 97.12 465 LEU A N 1
ATOM 3735 C CA . LEU A 1 465 ? 6.002 -13.346 -1.895 1.00 97.12 465 LEU A CA 1
ATOM 3736 C C . LEU A 1 465 ? 6.465 -14.737 -1.473 1.00 97.12 465 LEU A C 1
ATOM 3738 O O . LEU A 1 465 ? 6.273 -15.719 -2.199 1.00 97.12 465 LEU A O 1
ATOM 3742 N N . PHE A 1 466 ? 7.061 -14.845 -0.288 1.00 97.12 466 PHE A N 1
ATOM 3743 C CA . PHE A 1 466 ? 7.450 -16.131 0.277 1.00 97.12 466 PHE A CA 1
ATOM 3744 C C . PHE A 1 466 ? 6.480 -16.558 1.372 1.00 97.12 466 PHE A C 1
ATOM 3746 O O . PHE A 1 466 ? 6.069 -15.761 2.211 1.00 97.12 466 PHE A O 1
ATOM 3753 N N . HIS A 1 467 ? 6.178 -17.852 1.403 1.00 95.50 467 HIS A N 1
ATOM 3754 C CA . HIS A 1 467 ? 5.434 -18.481 2.485 1.00 95.50 467 HIS A CA 1
ATOM 3755 C C . HIS A 1 467 ? 6.184 -19.718 3.003 1.00 95.50 467 HIS A C 1
ATOM 3757 O O . HIS A 1 467 ? 7.182 -20.148 2.420 1.00 95.50 467 HIS A O 1
ATOM 3763 N N . SER A 1 468 ? 5.735 -20.317 4.108 1.00 92.25 468 SER A N 1
ATOM 3764 C CA . SER A 1 468 ? 6.446 -21.444 4.747 1.00 92.25 468 SER A CA 1
ATOM 3765 C C . SER A 1 468 ? 6.601 -22.660 3.823 1.00 92.25 468 SER A C 1
ATOM 3767 O O . SER A 1 468 ? 7.620 -23.350 3.858 1.00 92.25 468 SER A O 1
ATOM 3769 N N . GLY A 1 469 ? 5.621 -22.879 2.943 1.00 89.62 469 GLY A N 1
ATOM 3770 C CA . GLY A 1 469 ? 5.620 -23.941 1.933 1.00 89.62 469 GLY A CA 1
ATOM 3771 C C . GLY A 1 469 ? 6.331 -23.627 0.607 1.00 89.62 469 GLY A C 1
ATOM 3772 O O . GLY A 1 469 ? 6.404 -24.521 -0.232 1.00 89.62 469 GLY A O 1
ATOM 3773 N N . GLY A 1 470 ? 6.833 -22.407 0.377 1.00 94.19 470 GLY A N 1
ATOM 3774 C CA . GLY A 1 470 ? 7.403 -22.019 -0.919 1.00 94.19 470 GLY A CA 1
ATOM 3775 C C . GLY A 1 470 ? 7.285 -20.526 -1.224 1.00 94.19 470 GLY A C 1
ATOM 3776 O O . GLY A 1 470 ? 7.612 -19.679 -0.394 1.00 94.19 470 GLY A O 1
ATOM 3777 N N . SER A 1 471 ? 6.841 -20.204 -2.436 1.00 95.56 471 SER A N 1
ATOM 3778 C CA . SER A 1 471 ? 6.672 -18.829 -2.900 1.00 95.56 471 SER A CA 1
ATOM 3779 C C . SER A 1 471 ? 5.540 -18.713 -3.912 1.00 95.56 471 SER A C 1
ATOM 3781 O O . SER A 1 471 ? 5.292 -19.666 -4.652 1.00 95.56 471 SER A O 1
ATOM 3783 N N . VAL A 1 472 ? 4.978 -17.519 -4.040 1.00 95.94 472 VAL A N 1
ATOM 3784 C CA . VAL A 1 472 ? 4.010 -17.137 -5.078 1.00 95.94 472 VAL A CA 1
ATOM 3785 C C . VAL A 1 472 ? 4.428 -15.820 -5.733 1.00 95.94 472 VAL A C 1
ATOM 3787 O O . VAL A 1 472 ? 5.381 -15.186 -5.284 1.00 95.94 472 VAL A O 1
ATOM 3790 N N . GLY A 1 473 ? 3.741 -15.410 -6.797 1.00 95.88 473 GLY A N 1
ATOM 3791 C CA . GLY A 1 473 ? 4.035 -14.177 -7.524 1.00 95.88 473 GLY A CA 1
ATOM 3792 C C . GLY A 1 473 ? 5.135 -14.349 -8.570 1.00 95.88 473 GLY A C 1
ATOM 3793 O O . GLY A 1 473 ? 5.438 -15.466 -8.998 1.00 95.88 473 GLY A O 1
ATOM 3794 N N . CYS A 1 474 ? 5.721 -13.243 -9.010 1.00 95.25 474 CYS A N 1
ATOM 3795 C CA . CYS A 1 474 ? 6.547 -13.183 -10.219 1.00 95.25 474 CYS A CA 1
ATOM 3796 C C . CYS A 1 474 ? 7.982 -12.788 -9.891 1.00 95.25 474 CYS A C 1
ATOM 3798 O O . CYS A 1 474 ? 8.197 -12.127 -8.890 1.00 95.25 474 CYS A O 1
ATOM 3800 N N . ARG A 1 475 ? 8.972 -13.170 -10.705 1.00 93.81 475 ARG A N 1
ATOM 3801 C CA . ARG A 1 475 ? 10.379 -12.750 -10.533 1.00 93.81 475 ARG A CA 1
ATOM 3802 C C . ARG A 1 475 ? 11.127 -12.762 -11.854 1.00 93.81 475 ARG A C 1
ATOM 3804 O O . ARG A 1 475 ? 10.830 -13.604 -12.692 1.00 93.81 475 ARG A O 1
ATOM 3811 N N . SER A 1 476 ? 12.171 -11.959 -12.001 1.00 90.75 476 SER A N 1
ATOM 3812 C CA . SER A 1 476 ? 13.201 -12.234 -13.007 1.00 90.75 476 SER A CA 1
ATOM 3813 C C . SER A 1 476 ? 14.172 -13.325 -12.531 1.00 90.75 476 SER A C 1
ATOM 3815 O O . SER A 1 476 ? 14.318 -13.600 -11.333 1.00 90.75 476 SER A O 1
ATOM 3817 N N . VAL A 1 477 ? 14.822 -14.012 -13.474 1.00 82.62 477 VAL A N 1
ATOM 3818 C CA . VAL A 1 477 ? 15.888 -14.982 -13.172 1.00 82.62 477 VAL A CA 1
ATOM 3819 C C . VAL A 1 477 ? 17.211 -14.275 -12.888 1.00 82.62 477 VAL A C 1
ATOM 3821 O O . VAL A 1 477 ? 17.984 -14.738 -12.052 1.00 82.62 477 VAL A O 1
ATOM 3824 N N . THR A 1 478 ? 17.452 -13.154 -13.562 1.00 77.44 478 THR A N 1
ATOM 3825 C CA . THR A 1 478 ? 18.634 -12.299 -13.415 1.00 77.44 478 THR A CA 1
ATOM 3826 C C . THR A 1 478 ? 18.224 -10.856 -13.136 1.00 77.44 478 THR A C 1
ATOM 3828 O O . THR A 1 478 ? 17.087 -10.468 -13.402 1.00 77.44 478 THR A O 1
ATOM 3831 N N . ASP A 1 479 ? 19.168 -10.034 -12.679 1.00 62.75 479 ASP A N 1
ATOM 3832 C CA . ASP A 1 479 ? 18.971 -8.593 -12.407 1.00 62.75 479 ASP A CA 1
ATOM 3833 C C . ASP A 1 479 ? 18.660 -7.768 -13.676 1.00 62.75 479 ASP A C 1
ATOM 3835 O O . ASP A 1 479 ? 18.456 -6.561 -13.646 1.00 62.75 479 ASP A O 1
ATOM 3839 N N . SER A 1 480 ? 18.658 -8.415 -14.840 1.00 68.75 480 SER A N 1
ATOM 3840 C CA . SER A 1 480 ? 18.147 -7.854 -16.084 1.00 68.75 480 SER A CA 1
ATOM 3841 C C . SER A 1 480 ? 17.745 -8.973 -17.032 1.00 68.75 480 SER A C 1
ATOM 3843 O O . SER A 1 480 ? 18.549 -9.852 -17.351 1.00 68.75 480 SER A O 1
ATOM 3845 N N . GLU A 1 481 ? 16.503 -8.940 -17.500 1.00 77.75 481 GLU A N 1
ATOM 3846 C CA . GLU A 1 481 ? 16.034 -9.788 -18.590 1.00 77.75 481 GLU A CA 1
ATOM 3847 C C . GLU A 1 481 ? 15.715 -8.923 -19.807 1.00 77.75 481 GLU A C 1
ATOM 3849 O O . GLU A 1 481 ? 15.076 -7.874 -19.706 1.00 77.75 481 GLU A O 1
ATOM 3854 N N . MET A 1 482 ? 16.199 -9.355 -20.974 1.00 89.31 482 MET A N 1
ATOM 3855 C CA . MET A 1 482 ? 15.907 -8.710 -22.248 1.00 89.31 482 MET A CA 1
ATOM 3856 C C . MET A 1 482 ? 15.372 -9.727 -23.241 1.00 89.31 482 MET A C 1
ATOM 3858 O O . MET A 1 482 ? 16.089 -10.642 -23.651 1.00 89.31 482 MET A O 1
ATOM 3862 N N . ALA A 1 483 ? 14.132 -9.539 -23.677 1.00 92.38 483 ALA A N 1
ATOM 3863 C CA . ALA A 1 483 ? 13.471 -10.454 -24.598 1.00 92.38 483 ALA A CA 1
ATOM 3864 C C . ALA A 1 483 ? 12.694 -9.700 -25.681 1.00 92.38 483 ALA A C 1
ATOM 3866 O O . ALA A 1 483 ? 12.340 -8.530 -25.522 1.00 92.38 483 ALA A O 1
ATOM 3867 N N . ARG A 1 484 ? 12.458 -10.367 -26.817 1.00 92.81 484 ARG A N 1
ATOM 3868 C CA . ARG A 1 484 ? 11.695 -9.788 -27.934 1.00 92.81 484 ARG A CA 1
ATOM 3869 C C . ARG A 1 484 ? 10.225 -9.663 -27.552 1.00 92.81 484 ARG A C 1
ATOM 3871 O O . ARG A 1 484 ? 9.679 -10.567 -26.929 1.00 92.81 484 ARG A O 1
ATOM 3878 N N . LEU A 1 485 ? 9.592 -8.571 -27.962 1.00 94.56 485 LEU A N 1
ATOM 3879 C CA . LEU A 1 485 ? 8.155 -8.384 -27.784 1.00 94.56 485 LEU A CA 1
ATOM 3880 C C . LEU A 1 485 ? 7.351 -9.307 -28.714 1.00 94.56 485 LEU A C 1
ATOM 3882 O O . LEU A 1 485 ? 7.685 -9.401 -29.898 1.00 94.56 485 LEU A O 1
ATOM 3886 N N . TYR A 1 486 ? 6.284 -9.923 -28.198 1.00 95.50 486 TYR A N 1
ATOM 3887 C CA . TYR A 1 486 ? 5.337 -10.748 -28.959 1.00 95.50 486 TYR A CA 1
ATOM 3888 C C . TYR A 1 486 ? 3.881 -10.405 -28.577 1.00 95.50 486 TYR A C 1
ATOM 3890 O O . TYR A 1 486 ? 3.534 -10.496 -27.398 1.00 95.50 486 TYR A O 1
ATOM 3898 N N . PRO A 1 487 ? 3.019 -9.975 -29.515 1.00 95.88 487 PRO A N 1
ATOM 3899 C CA . PRO A 1 487 ? 1.622 -9.673 -29.219 1.00 95.88 487 PRO A CA 1
ATOM 3900 C C . PRO A 1 487 ? 0.808 -10.964 -29.075 1.00 95.88 487 PRO A C 1
ATOM 3902 O O . PRO A 1 487 ? 1.022 -11.907 -29.824 1.00 95.88 487 PRO A O 1
ATOM 3905 N N . ILE A 1 488 ? -0.143 -10.995 -28.143 1.00 96.50 488 ILE A N 1
ATOM 3906 C CA . ILE A 1 488 ? -1.140 -12.062 -28.029 1.00 96.50 488 ILE A CA 1
ATOM 3907 C C . ILE A 1 488 ? -2.525 -11.423 -27.934 1.00 96.50 488 ILE A C 1
ATOM 3909 O O . ILE A 1 488 ? -2.855 -10.726 -26.973 1.00 96.50 488 ILE A O 1
ATOM 3913 N N . SER A 1 489 ? -3.341 -11.659 -28.956 1.00 92.69 489 SER A N 1
ATOM 3914 C CA . SER A 1 489 ? -4.661 -11.047 -29.121 1.00 92.69 489 SER A CA 1
ATOM 3915 C C . SER A 1 489 ? -5.824 -11.963 -28.725 1.00 92.69 489 SER A C 1
ATOM 3917 O O . SER A 1 489 ? -6.922 -11.473 -28.453 1.00 92.69 489 SER A O 1
ATOM 3919 N N . SER A 1 490 ? -5.597 -13.280 -28.687 1.00 94.81 490 SER A N 1
ATOM 3920 C CA . SER A 1 490 ? -6.627 -14.302 -28.463 1.00 94.81 490 SER A CA 1
ATOM 3921 C C . SER A 1 490 ? -6.095 -15.524 -27.709 1.00 94.81 490 SER A C 1
ATOM 3923 O O . SER A 1 490 ? -4.887 -15.768 -27.657 1.00 94.81 490 SER A O 1
ATOM 3925 N N . SER A 1 491 ? -7.008 -16.322 -27.149 1.00 94.31 491 SER A N 1
ATOM 3926 C CA . SER A 1 491 ? -6.691 -17.601 -26.500 1.00 94.31 491 SER A CA 1
ATOM 3927 C C . SER A 1 491 ? -6.060 -18.606 -27.463 1.00 94.31 491 SER A C 1
ATOM 3929 O O . SER A 1 491 ? -5.165 -19.357 -27.080 1.00 94.31 491 SER A O 1
ATOM 3931 N N . GLU A 1 492 ? -6.490 -18.608 -28.724 1.00 95.75 492 GLU A N 1
ATOM 3932 C CA . GLU A 1 492 ? -5.961 -19.480 -29.769 1.00 95.75 492 GLU A CA 1
ATOM 3933 C C . GLU A 1 492 ? -4.503 -19.125 -30.075 1.00 95.75 492 GLU A C 1
ATOM 3935 O O . GLU A 1 492 ? -3.647 -20.009 -30.129 1.00 95.75 492 GLU A O 1
ATOM 3940 N N . GLU A 1 493 ? -4.193 -17.833 -30.195 1.00 94.69 493 GLU A N 1
ATOM 3941 C CA . GLU A 1 493 ? -2.828 -17.349 -30.409 1.00 94.69 493 GLU A CA 1
ATOM 3942 C C . GLU A 1 493 ? -1.919 -17.673 -29.216 1.00 94.69 493 GLU A C 1
ATOM 3944 O O . GLU A 1 493 ? -0.812 -18.177 -29.414 1.00 94.69 493 GLU A O 1
ATOM 3949 N N . LEU A 1 494 ? -2.416 -17.497 -27.984 1.00 96.06 494 LEU A N 1
ATOM 3950 C CA . LEU A 1 494 ? -1.695 -17.907 -26.777 1.00 96.06 494 LEU A CA 1
ATOM 3951 C C . LEU A 1 494 ? -1.376 -19.406 -26.805 1.00 96.06 494 LEU A C 1
ATOM 3953 O O . LEU A 1 494 ? -0.228 -19.794 -26.602 1.00 96.06 494 LEU A O 1
ATOM 3957 N N . SER A 1 495 ? -2.369 -20.243 -27.126 1.00 95.25 495 SER A N 1
ATOM 3958 C CA . SER A 1 495 ? -2.211 -21.701 -27.199 1.00 95.25 495 SER A CA 1
ATOM 3959 C C . SER A 1 495 ? -1.212 -22.136 -28.284 1.00 95.25 495 SER A C 1
ATOM 3961 O O . SER A 1 495 ? -0.401 -23.046 -28.079 1.00 95.25 495 SER A O 1
ATOM 3963 N N . SER A 1 496 ? -1.201 -21.441 -29.425 1.00 94.50 496 SER A N 1
ATOM 3964 C CA . SER A 1 496 ? -0.224 -21.653 -30.493 1.00 94.50 496 SER A CA 1
ATOM 3965 C C . SER A 1 496 ? 1.185 -21.240 -30.056 1.00 94.50 496 SER A C 1
ATOM 3967 O O . SER A 1 496 ? 2.154 -21.925 -30.378 1.00 94.50 496 SER A O 1
ATOM 3969 N N . PHE A 1 497 ? 1.320 -20.143 -29.304 1.00 95.06 497 PHE A N 1
ATOM 3970 C CA . PHE A 1 497 ? 2.612 -19.653 -28.824 1.00 95.06 497 PHE A CA 1
ATOM 3971 C C . PHE A 1 497 ? 3.240 -20.598 -27.798 1.00 95.06 497 PHE A C 1
ATOM 3973 O O . PHE A 1 497 ? 4.409 -20.974 -27.929 1.00 95.06 497 PHE A O 1
ATOM 3980 N N . VAL A 1 498 ? 2.466 -21.023 -26.797 1.00 94.31 498 VAL A N 1
ATOM 3981 C CA . VAL A 1 498 ? 2.969 -21.905 -25.730 1.00 94.31 498 VAL A CA 1
ATOM 3982 C C . VAL A 1 498 ? 3.306 -23.302 -26.254 1.00 94.31 498 VAL A C 1
ATOM 3984 O O . VAL A 1 498 ? 4.283 -23.901 -25.812 1.00 94.31 498 VAL A O 1
ATOM 3987 N N . SER A 1 499 ? 2.582 -23.785 -27.272 1.00 92.88 499 SER A N 1
ATOM 3988 C CA . SER A 1 499 ? 2.878 -25.057 -27.947 1.00 92.88 499 SER A CA 1
ATOM 3989 C C . SER A 1 499 ? 4.070 -24.997 -28.914 1.00 92.88 499 SER A C 1
ATOM 3991 O O . SER A 1 499 ? 4.476 -26.032 -29.446 1.00 92.88 499 SER A O 1
ATOM 3993 N N . GLY A 1 500 ? 4.666 -23.819 -29.132 1.00 91.19 500 GLY A N 1
ATOM 3994 C CA . GLY A 1 500 ? 5.806 -23.652 -30.035 1.00 91.19 500 GLY A CA 1
ATOM 3995 C C . GLY A 1 500 ? 5.432 -23.618 -31.522 1.00 91.19 500 GLY A C 1
ATOM 3996 O O . GLY A 1 500 ? 6.290 -23.879 -32.363 1.00 91.19 500 GLY A O 1
ATOM 3997 N N . GLN A 1 501 ? 4.156 -23.386 -31.849 1.00 89.94 501 GLN A N 1
ATOM 3998 C CA . GLN A 1 501 ? 3.612 -23.419 -33.214 1.00 89.94 501 GLN A CA 1
ATOM 3999 C C . GLN A 1 501 ? 3.308 -22.024 -33.779 1.00 89.94 501 GLN A C 1
ATOM 4001 O O . GLN A 1 501 ? 2.834 -21.915 -34.909 1.00 89.94 501 GLN A O 1
ATOM 4006 N N . ALA A 1 502 ? 3.538 -20.962 -33.005 1.00 88.69 502 ALA A N 1
ATOM 4007 C CA . ALA A 1 502 ? 3.211 -19.604 -33.417 1.00 88.69 502 ALA A CA 1
ATOM 4008 C C . ALA A 1 502 ? 4.161 -19.056 -34.493 1.00 88.69 502 ALA A C 1
ATOM 4010 O O . ALA A 1 502 ? 5.322 -19.457 -34.620 1.00 88.69 502 ALA A O 1
ATOM 4011 N N . GLU A 1 503 ? 3.652 -18.114 -35.288 1.00 82.94 503 GLU A N 1
ATOM 4012 C CA . GLU A 1 503 ? 4.407 -17.522 -36.388 1.00 82.94 503 GLU A CA 1
ATOM 4013 C C . GLU A 1 503 ? 5.629 -16.750 -35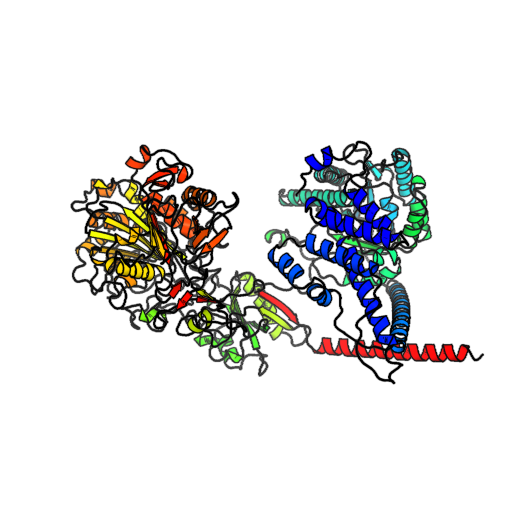.877 1.00 82.94 503 GLU A C 1
ATOM 4015 O O . GLU A 1 503 ? 5.554 -16.018 -34.890 1.00 82.94 503 GLU A O 1
ATOM 4020 N N . GLN A 1 504 ? 6.756 -16.904 -36.582 1.00 78.94 504 GLN A N 1
ATOM 4021 C CA . GLN A 1 504 ? 8.023 -16.204 -36.315 1.00 78.94 504 GLN A CA 1
ATOM 4022 C C . GLN A 1 504 ? 8.600 -16.418 -34.902 1.00 78.94 504 GLN A C 1
ATOM 4024 O O . GLN A 1 504 ? 9.402 -15.622 -34.406 1.00 78.94 504 GLN A O 1
ATOM 4029 N N . GLN A 1 505 ? 8.233 -17.535 -34.276 1.00 84.81 505 GLN A N 1
ATOM 4030 C CA . GLN A 1 505 ? 8.848 -18.015 -33.051 1.00 84.81 505 GLN A CA 1
ATOM 4031 C C . GLN A 1 505 ? 10.144 -18.780 -33.374 1.00 84.81 505 GLN A C 1
ATOM 4033 O O . GLN A 1 505 ? 10.138 -19.775 -34.099 1.00 84.81 505 GLN A O 1
ATOM 4038 N N . GLU A 1 506 ? 11.274 -18.313 -32.846 1.00 83.88 506 GLU A N 1
ATOM 4039 C CA . GLU A 1 506 ? 12.571 -18.978 -32.963 1.00 83.88 506 GLU A CA 1
ATOM 4040 C C . GLU A 1 506 ? 12.688 -20.082 -31.902 1.00 83.88 506 GLU A C 1
ATOM 4042 O O . GLU A 1 506 ? 12.235 -19.929 -30.762 1.00 83.88 506 GLU A O 1
ATOM 4047 N N . ALA A 1 507 ? 13.312 -21.206 -32.270 1.00 76.31 507 ALA A N 1
ATOM 4048 C CA . ALA A 1 507 ? 13.655 -22.244 -31.304 1.00 76.31 507 ALA A CA 1
ATOM 4049 C C . ALA A 1 507 ? 14.612 -21.667 -30.243 1.00 76.31 507 ALA A C 1
ATOM 4051 O O . ALA A 1 507 ? 15.497 -20.878 -30.569 1.00 76.31 507 ALA A O 1
ATOM 4052 N N . ASP A 1 508 ? 14.404 -22.042 -28.980 1.00 79.56 508 ASP A N 1
ATOM 4053 C CA . ASP A 1 508 ? 15.247 -21.671 -27.833 1.00 79.56 508 ASP A CA 1
ATOM 4054 C C . ASP A 1 508 ? 15.311 -20.165 -27.485 1.00 79.56 508 ASP A C 1
ATOM 4056 O O . ASP A 1 508 ? 16.170 -19.738 -26.714 1.00 79.56 508 ASP A O 1
ATOM 4060 N N . SER A 1 509 ? 14.386 -19.347 -28.006 1.00 87.00 509 SER A N 1
ATOM 4061 C CA . SER A 1 509 ? 14.265 -17.921 -27.658 1.00 87.00 509 SER A CA 1
ATOM 4062 C C . SER A 1 509 ? 13.149 -17.645 -26.648 1.00 87.00 509 SER A C 1
ATOM 4064 O O . SER A 1 509 ? 12.062 -18.219 -26.733 1.00 87.00 509 SER A O 1
ATOM 4066 N N . LYS A 1 510 ? 13.405 -16.705 -25.728 1.00 92.62 510 LYS A N 1
ATOM 4067 C CA . LYS A 1 510 ? 12.396 -16.148 -24.816 1.00 92.62 510 LYS A CA 1
ATOM 4068 C C . LYS A 1 510 ? 11.759 -14.878 -25.380 1.00 92.62 510 LYS A C 1
ATOM 4070 O O . LYS A 1 510 ? 12.429 -14.078 -26.041 1.00 92.62 510 LYS A O 1
ATOM 4075 N N . TYR A 1 511 ? 10.486 -14.672 -25.056 1.00 94.81 511 TYR A N 1
ATOM 4076 C CA . TYR A 1 511 ? 9.695 -13.518 -25.487 1.00 94.81 511 TYR A CA 1
ATOM 4077 C C . TYR A 1 511 ? 9.000 -12.841 -24.311 1.00 94.81 511 TYR A C 1
ATOM 4079 O O . TYR A 1 511 ? 8.589 -13.505 -23.361 1.00 94.81 511 TYR A O 1
ATOM 4087 N N . VAL A 1 512 ? 8.837 -11.525 -24.403 1.00 96.38 512 VAL A N 1
ATOM 4088 C CA . VAL A 1 512 ? 7.933 -10.770 -23.536 1.00 96.38 512 VAL A CA 1
ATOM 4089 C C . VAL A 1 512 ? 6.591 -10.667 -24.241 1.00 96.38 512 VAL A C 1
ATOM 4091 O O . VAL A 1 512 ? 6.521 -10.109 -25.339 1.00 96.38 512 VAL A O 1
ATOM 4094 N N . LEU A 1 513 ? 5.545 -11.239 -23.644 1.00 97.19 513 LEU A N 1
ATOM 4095 C CA . LEU A 1 513 ? 4.214 -11.254 -24.251 1.00 97.19 513 LEU A CA 1
ATOM 4096 C C . LEU A 1 513 ? 3.445 -9.990 -23.881 1.00 97.19 513 LEU A C 1
ATOM 4098 O O . LEU A 1 513 ? 3.473 -9.576 -22.726 1.00 97.19 513 LEU A O 1
ATOM 4102 N N . ILE A 1 514 ? 2.739 -9.404 -24.845 1.00 97.31 514 ILE A N 1
ATOM 4103 C CA . ILE A 1 514 ? 1.825 -8.283 -24.616 1.00 97.31 514 ILE A CA 1
ATOM 4104 C C . ILE A 1 514 ? 0.413 -8.804 -24.817 1.00 97.31 514 ILE A C 1
ATOM 4106 O O . ILE A 1 514 ? 0.065 -9.201 -25.931 1.00 97.31 514 ILE A O 1
ATOM 4110 N N . MET A 1 515 ? -0.394 -8.809 -23.761 1.00 96.56 515 MET A N 1
ATOM 4111 C CA . MET A 1 515 ? -1.726 -9.404 -23.820 1.00 96.56 515 MET A CA 1
ATOM 4112 C C . MET A 1 515 ? -2.713 -8.768 -22.852 1.00 96.56 515 MET A C 1
ATOM 4114 O O . MET A 1 515 ? -2.349 -8.043 -21.933 1.00 96.56 515 MET A O 1
ATOM 4118 N N . LYS A 1 516 ? -3.991 -9.054 -23.069 1.00 95.25 516 LYS A N 1
ATOM 4119 C CA . LYS A 1 516 ? -5.077 -8.609 -22.196 1.00 95.25 516 LYS A CA 1
ATOM 4120 C C . LYS A 1 516 ? -5.116 -9.433 -20.912 1.00 95.25 516 LYS A C 1
ATOM 4122 O O . LYS A 1 516 ? -4.856 -10.635 -20.948 1.00 95.25 516 LYS A O 1
ATOM 4127 N N . GLU A 1 517 ? -5.505 -8.808 -19.803 1.00 93.25 517 GLU A N 1
ATOM 4128 C CA . GLU A 1 517 ? -5.634 -9.466 -18.492 1.00 93.25 517 GLU A CA 1
ATOM 4129 C C . GLU A 1 517 ? -6.566 -10.692 -18.525 1.00 93.25 517 GLU A C 1
ATOM 4131 O O . GLU A 1 517 ? -6.265 -11.701 -17.893 1.00 93.25 517 GLU A O 1
ATOM 4136 N N . SER A 1 518 ? -7.639 -10.663 -19.326 1.00 91.25 518 SER A N 1
ATOM 4137 C CA . SER A 1 518 ? -8.597 -11.777 -19.435 1.00 91.25 518 SER A CA 1
ATOM 4138 C C . SER A 1 518 ? -8.021 -13.061 -20.053 1.00 91.25 518 SER A C 1
ATOM 4140 O O . SER A 1 518 ? -8.614 -14.130 -19.912 1.00 91.25 518 SER A O 1
ATOM 4142 N N . LEU A 1 519 ? -6.875 -12.974 -20.739 1.00 93.94 519 LEU A N 1
ATOM 4143 C CA . LEU A 1 519 ? -6.180 -14.125 -21.325 1.00 93.94 519 LEU A CA 1
ATOM 4144 C C . LEU A 1 519 ? -5.201 -14.775 -20.340 1.00 93.94 519 LEU A C 1
ATOM 4146 O O . LEU A 1 519 ? -4.760 -15.906 -20.559 1.00 93.94 519 LEU A O 1
ATOM 4150 N N . LEU A 1 520 ? -4.838 -14.068 -19.267 1.00 94.81 520 LEU A N 1
ATOM 4151 C CA . LEU A 1 520 ? -3.844 -14.531 -18.315 1.00 94.81 520 LEU A CA 1
ATOM 4152 C C . LEU A 1 520 ? -4.459 -15.554 -17.355 1.00 94.81 520 LEU A C 1
ATOM 4154 O O . LEU A 1 520 ? -5.287 -15.223 -16.515 1.00 94.81 520 LEU A O 1
ATOM 4158 N N . SER A 1 521 ? -3.981 -16.792 -17.422 1.00 94.50 521 SER A N 1
ATOM 4159 C CA . SER A 1 521 ? -4.161 -17.799 -16.374 1.00 94.50 521 SER A CA 1
ATOM 4160 C C . SER A 1 521 ? -2.938 -18.708 -16.334 1.00 94.50 521 SER A C 1
ATOM 4162 O O . SER A 1 521 ? -2.233 -18.844 -17.339 1.00 94.50 521 SER A O 1
ATOM 4164 N N . TYR A 1 522 ? -2.676 -19.338 -15.185 1.00 93.81 522 TYR A N 1
ATOM 4165 C CA . TYR A 1 522 ? -1.532 -20.241 -15.058 1.00 93.81 522 TYR A CA 1
ATOM 4166 C C . TYR A 1 522 ? -1.634 -21.409 -16.042 1.00 93.81 522 TYR A C 1
ATOM 4168 O O . TYR A 1 522 ? -0.673 -21.708 -16.747 1.00 93.81 522 TYR A O 1
ATOM 4176 N N . ASP A 1 523 ? -2.814 -22.021 -16.154 1.00 93.31 523 ASP A N 1
ATOM 4177 C CA . ASP A 1 523 ? -3.038 -23.156 -17.048 1.00 93.31 523 ASP A CA 1
ATOM 4178 C C . ASP A 1 523 ? -2.785 -22.782 -18.514 1.00 93.31 523 ASP A C 1
ATOM 4180 O O . ASP A 1 523 ? -2.136 -23.549 -19.229 1.00 93.31 523 ASP A O 1
ATOM 4184 N N . ALA A 1 524 ? -3.190 -21.577 -18.936 1.00 94.69 524 ALA A N 1
ATOM 4185 C CA . ALA A 1 524 ? -2.974 -21.097 -20.299 1.00 94.69 524 ALA A CA 1
ATOM 4186 C C . ALA A 1 524 ? -1.488 -20.922 -20.663 1.00 94.69 524 ALA A C 1
ATOM 4188 O O . ALA A 1 524 ? -1.124 -21.134 -21.818 1.00 94.69 524 ALA A O 1
ATOM 4189 N N . ILE A 1 525 ? -0.625 -20.568 -19.702 1.00 95.94 525 ILE A N 1
ATOM 4190 C CA . ILE A 1 525 ? 0.808 -20.311 -19.946 1.00 95.94 525 ILE A CA 1
ATOM 4191 C C . ILE A 1 525 ? 1.733 -21.463 -19.522 1.00 95.94 525 ILE A C 1
ATOM 4193 O O . ILE A 1 525 ? 2.885 -21.518 -19.954 1.00 95.94 525 ILE A O 1
ATOM 4197 N N . SER A 1 526 ? 1.237 -22.401 -18.709 1.00 94.50 526 SER A N 1
ATOM 4198 C CA . SER A 1 526 ? 2.020 -23.452 -18.037 1.00 94.50 526 SER A CA 1
ATOM 4199 C C . SER A 1 526 ? 2.867 -24.322 -18.973 1.00 94.50 526 SER A C 1
ATOM 4201 O O . SER A 1 526 ? 3.990 -24.687 -18.633 1.00 94.50 526 SER A O 1
ATOM 4203 N N . SER A 1 527 ? 2.367 -24.632 -20.172 1.00 93.50 527 SER A N 1
ATOM 4204 C CA . SER A 1 527 ? 3.083 -25.462 -21.153 1.00 93.50 527 SER A CA 1
ATOM 4205 C C . SER A 1 527 ? 4.226 -24.735 -21.876 1.00 93.50 527 SER A C 1
ATOM 4207 O O . SER A 1 527 ? 5.048 -25.386 -22.519 1.00 93.50 527 SER A O 1
ATOM 4209 N N . GLY A 1 528 ? 4.298 -23.405 -21.760 1.00 91.62 528 GLY A N 1
ATOM 4210 C CA . GLY A 1 528 ? 5.242 -22.551 -22.480 1.00 91.62 528 GLY A CA 1
ATOM 4211 C C . GLY A 1 528 ? 6.147 -21.699 -21.591 1.00 91.62 528 GLY A C 1
ATOM 4212 O O . GLY A 1 528 ? 6.760 -20.770 -22.114 1.00 91.62 528 GLY A O 1
ATOM 4213 N N . LEU A 1 529 ? 6.246 -21.980 -20.283 1.00 92.75 529 LEU A N 1
ATOM 4214 C CA . LEU A 1 529 ? 7.003 -21.151 -19.327 1.00 92.75 529 LEU A CA 1
ATOM 4215 C C . LEU A 1 529 ? 8.456 -20.905 -19.769 1.00 92.75 529 LEU A C 1
ATOM 4217 O O . LEU A 1 529 ? 8.941 -19.781 -19.676 1.00 92.75 529 LEU A O 1
ATOM 4221 N N . ASP A 1 530 ? 9.118 -21.914 -20.337 1.00 91.12 530 ASP A N 1
ATOM 4222 C CA . ASP A 1 530 ? 10.516 -21.830 -20.789 1.00 91.12 530 ASP A CA 1
ATOM 4223 C C . ASP A 1 530 ? 10.722 -20.827 -21.941 1.00 91.12 530 ASP A C 1
ATOM 4225 O O . ASP A 1 530 ? 11.835 -20.345 -22.165 1.00 91.12 530 ASP A O 1
ATOM 4229 N N . ARG A 1 531 ? 9.645 -20.497 -22.667 1.00 92.56 531 ARG A N 1
ATOM 4230 C CA . ARG A 1 531 ? 9.621 -19.573 -23.814 1.00 92.56 531 ARG A CA 1
ATOM 4231 C C . ARG A 1 531 ? 9.224 -18.151 -23.419 1.00 92.56 531 ARG A C 1
ATOM 4233 O O . ARG A 1 531 ? 9.312 -17.242 -24.246 1.00 92.56 531 ARG A O 1
ATOM 4240 N N . ILE A 1 532 ? 8.782 -17.943 -22.181 1.00 94.69 532 ILE A N 1
ATOM 4241 C CA . ILE A 1 532 ? 8.339 -16.644 -21.677 1.00 94.69 532 ILE A CA 1
ATOM 4242 C C . ILE A 1 532 ? 9.485 -16.021 -20.869 1.00 94.69 532 ILE A C 1
ATOM 4244 O O . ILE A 1 532 ? 10.044 -16.629 -19.959 1.00 94.69 532 ILE A O 1
ATOM 4248 N N . GLY A 1 533 ? 9.871 -14.805 -21.251 1.00 93.50 533 GLY A N 1
ATOM 4249 C CA . GLY A 1 533 ? 10.836 -13.961 -20.538 1.00 93.50 533 GLY A CA 1
ATOM 4250 C C . GLY A 1 533 ? 10.186 -12.801 -19.786 1.00 93.50 533 GLY A C 1
ATOM 4251 O O . GLY A 1 533 ? 10.886 -12.028 -19.155 1.00 93.50 533 GLY A O 1
ATOM 4252 N N . GLY A 1 534 ? 8.866 -12.646 -19.879 1.00 95.69 534 GLY A N 1
ATOM 4253 C CA . GLY A 1 534 ? 8.109 -11.639 -19.145 1.00 95.69 534 GLY A CA 1
ATOM 4254 C C . GLY A 1 534 ? 6.732 -11.407 -19.755 1.00 95.69 534 GLY A C 1
ATOM 4255 O O . GLY A 1 534 ? 6.459 -11.851 -20.871 1.00 95.69 534 GLY A O 1
ATOM 4256 N N . LEU A 1 535 ? 5.855 -10.716 -19.033 1.00 97.12 535 LEU A N 1
ATOM 4257 C CA . LEU A 1 535 ? 4.513 -10.374 -19.501 1.00 97.12 535 LEU A CA 1
ATOM 4258 C C . LEU A 1 535 ? 4.218 -8.892 -19.261 1.00 97.12 535 LEU A C 1
ATOM 4260 O O . LEU A 1 535 ? 4.392 -8.392 -18.151 1.00 97.12 535 LEU A O 1
ATOM 4264 N N . PHE A 1 536 ? 3.698 -8.227 -20.287 1.00 97.38 536 PHE A N 1
ATOM 4265 C CA . PHE A 1 536 ? 2.966 -6.974 -20.168 1.00 97.38 536 PHE A CA 1
ATOM 4266 C C . PHE A 1 536 ? 1.480 -7.258 -20.317 1.00 97.38 536 PHE A C 1
ATOM 4268 O O . PHE A 1 536 ? 1.019 -7.657 -21.390 1.00 97.38 536 PHE A O 1
ATOM 4275 N N . VAL A 1 537 ? 0.734 -7.056 -19.235 1.00 96.25 537 VAL A N 1
ATOM 4276 C CA . VAL A 1 537 ? -0.712 -7.292 -19.203 1.00 96.25 537 VAL A CA 1
ATOM 4277 C C . VAL A 1 537 ? -1.459 -5.987 -19.026 1.00 96.25 537 VAL A C 1
ATOM 4279 O O . VAL A 1 537 ? -1.011 -5.132 -18.276 1.00 96.25 537 VAL A O 1
ATOM 4282 N N . TYR A 1 538 ? -2.562 -5.793 -19.740 1.00 94.94 538 TYR A N 1
ATOM 4283 C CA . TYR A 1 538 ? -3.329 -4.547 -19.676 1.00 94.94 538 TYR A CA 1
ATOM 4284 C C . TYR A 1 538 ? -4.836 -4.810 -19.559 1.00 94.94 538 TYR A C 1
ATOM 4286 O O . TYR A 1 538 ? -5.315 -5.849 -20.036 1.00 94.94 538 TYR A O 1
ATOM 4294 N N . PRO A 1 539 ? -5.591 -3.882 -18.943 1.00 93.25 539 PRO A N 1
ATOM 4295 C CA . PRO A 1 539 ? -7.000 -4.089 -18.649 1.00 93.25 539 PRO A CA 1
ATOM 4296 C C . PRO A 1 539 ? -7.861 -3.922 -19.905 1.00 93.25 539 PRO A C 1
ATOM 4298 O O . PRO A 1 539 ? -7.492 -3.229 -20.863 1.00 93.25 539 PRO A O 1
ATOM 4301 N N . GLU A 1 540 ? -9.045 -4.533 -19.880 1.00 87.88 540 GLU A N 1
ATOM 4302 C CA . GLU A 1 540 ? -10.077 -4.377 -20.903 1.00 87.88 540 GLU A CA 1
ATOM 4303 C C . GLU A 1 540 ? -11.292 -3.658 -20.327 1.00 87.88 540 GLU A C 1
ATOM 4305 O O . GLU A 1 540 ? -11.811 -4.042 -19.288 1.00 87.88 540 GLU A O 1
ATOM 4310 N N . SER A 1 541 ? -11.835 -2.685 -21.055 1.00 77.38 541 SER A N 1
ATOM 4311 C CA . SER A 1 541 ? -13.012 -1.921 -20.614 1.00 77.38 541 SER A CA 1
ATOM 4312 C C . SER A 1 541 ? -14.313 -2.729 -20.497 1.00 77.38 541 SER A C 1
ATOM 4314 O O . SER A 1 541 ? -15.316 -2.198 -20.038 1.00 77.38 541 SER A O 1
ATOM 4316 N N . SER A 1 542 ? -14.334 -3.982 -20.961 1.00 76.00 542 SER A N 1
ATOM 4317 C CA . SER A 1 542 ? -15.545 -4.817 -21.030 1.00 76.00 542 SER A CA 1
ATOM 4318 C C . SER A 1 542 ? -15.453 -6.124 -20.244 1.00 76.00 542 SER A C 1
ATOM 4320 O O . SER A 1 542 ? -16.423 -6.880 -20.228 1.00 76.00 542 SER A O 1
ATOM 4322 N N . LYS A 1 543 ? -14.292 -6.426 -19.647 1.00 84.56 543 LYS A N 1
ATOM 4323 C CA . LYS A 1 543 ? -14.035 -7.691 -18.953 1.00 84.56 543 LYS A CA 1
ATOM 4324 C C . LYS A 1 543 ? -13.071 -7.478 -17.794 1.00 84.56 543 LYS A C 1
ATOM 4326 O O . LYS A 1 543 ? -11.922 -7.101 -18.018 1.00 84.56 543 LYS A O 1
ATOM 4331 N N . ASN A 1 544 ? -13.529 -7.818 -16.598 1.00 88.75 544 ASN A N 1
ATOM 4332 C CA . ASN A 1 544 ? -12.702 -7.858 -15.399 1.00 88.75 544 ASN A CA 1
ATOM 4333 C C . ASN A 1 544 ? -11.955 -9.194 -15.303 1.00 88.75 544 ASN A C 1
ATOM 4335 O O . ASN A 1 544 ? -12.316 -10.179 -15.957 1.00 88.75 544 ASN A O 1
ATOM 4339 N N . ALA A 1 545 ? -10.925 -9.231 -14.463 1.00 88.88 545 ALA A N 1
ATOM 4340 C CA . ALA A 1 545 ? -10.174 -10.441 -14.163 1.00 88.88 545 ALA A CA 1
ATOM 4341 C C . ALA A 1 545 ? -9.831 -10.510 -12.669 1.00 88.88 545 ALA A C 1
ATOM 4343 O O . ALA A 1 545 ? -9.221 -9.589 -12.125 1.00 88.88 545 ALA A O 1
ATOM 4344 N N . SER A 1 546 ? -10.161 -11.642 -12.040 1.00 92.31 546 SER A N 1
ATOM 4345 C CA . SER A 1 546 ? -9.729 -11.985 -10.684 1.00 92.31 546 SER A CA 1
ATOM 4346 C C . SER A 1 546 ? -8.673 -13.083 -10.766 1.00 92.31 546 SER A C 1
ATOM 4348 O O . SER A 1 546 ? -8.918 -14.184 -11.267 1.00 92.31 546 SER A O 1
ATOM 4350 N N . PHE A 1 547 ? -7.478 -12.767 -10.273 1.00 94.88 547 PHE A N 1
ATOM 4351 C CA . PHE A 1 547 ? -6.338 -13.686 -10.250 1.00 94.88 547 PHE A CA 1
ATOM 4352 C C . PHE A 1 547 ? -6.297 -14.559 -8.992 1.00 94.88 547 PHE A C 1
ATOM 4354 O O . PHE A 1 547 ? -5.419 -15.407 -8.846 1.00 94.88 547 PHE A O 1
ATOM 4361 N N . GLU A 1 548 ? -7.239 -14.355 -8.080 1.00 94.50 548 GLU A N 1
ATOM 4362 C CA . GLU A 1 548 ? -7.355 -15.110 -6.841 1.00 94.50 548 GLU A CA 1
ATOM 4363 C C . GLU A 1 548 ? -7.824 -16.554 -7.086 1.00 94.50 548 GLU A C 1
ATOM 4365 O O . GLU A 1 548 ? -8.390 -16.869 -8.132 1.00 94.50 548 GLU A O 1
ATOM 4370 N N . ALA A 1 549 ? -7.581 -17.454 -6.132 1.00 94.50 549 ALA A N 1
ATOM 4371 C CA . ALA A 1 549 ? -8.124 -18.810 -6.147 1.00 94.50 549 ALA A CA 1
ATOM 4372 C C . ALA A 1 549 ? -9.659 -18.838 -6.130 1.00 94.50 549 ALA A C 1
ATOM 4374 O O . ALA A 1 549 ? -10.306 -17.936 -5.595 1.00 94.50 549 ALA A O 1
ATOM 4375 N N . SER A 1 550 ? -10.240 -19.929 -6.645 1.00 94.12 550 SER A N 1
ATOM 4376 C CA . SER A 1 550 ? -11.684 -20.167 -6.532 1.00 94.12 550 SER A CA 1
ATOM 4377 C C . SER A 1 550 ? -12.150 -20.423 -5.097 1.00 94.12 550 SER A C 1
ATOM 4379 O O . SER A 1 550 ? -13.288 -20.129 -4.725 1.00 94.12 550 SER A O 1
ATOM 4381 N N . THR A 1 551 ? -11.222 -20.894 -4.267 1.00 94.62 551 THR A N 1
ATOM 4382 C CA . THR A 1 551 ? -11.338 -21.134 -2.827 1.00 94.62 551 THR A CA 1
ATOM 4383 C C . THR A 1 551 ? -10.346 -20.244 -2.053 1.00 94.62 551 THR A C 1
ATOM 4385 O O . THR A 1 551 ? -9.378 -20.764 -1.490 1.00 94.62 551 THR A O 1
ATOM 4388 N N . PRO A 1 552 ? -10.529 -18.904 -2.008 1.00 94.75 552 PRO A N 1
ATOM 4389 C CA . PRO A 1 552 ? -9.603 -18.002 -1.316 1.00 94.75 552 PRO A CA 1
ATOM 4390 C C . PRO A 1 552 ? -9.378 -18.438 0.135 1.00 94.75 552 PRO A C 1
ATOM 4392 O O . PRO A 1 552 ? -10.339 -18.696 0.862 1.00 94.75 552 PRO A O 1
ATOM 4395 N N . GLN A 1 553 ? -8.109 -18.565 0.537 1.00 94.88 553 GLN A N 1
ATOM 4396 C CA . GLN A 1 553 ? -7.691 -19.050 1.865 1.00 94.88 553 GLN A CA 1
ATOM 4397 C C . GLN A 1 553 ? -8.351 -20.385 2.290 1.00 94.88 553 GLN A C 1
ATOM 4399 O O . GLN A 1 553 ? -8.502 -20.689 3.474 1.00 94.88 553 GLN A O 1
ATOM 4404 N N . GLY A 1 554 ? -8.780 -21.185 1.312 1.00 93.75 554 GLY A N 1
ATOM 4405 C CA . GLY A 1 554 ? -9.399 -22.495 1.474 1.00 93.75 554 GLY A CA 1
ATOM 4406 C C . GLY A 1 554 ? -8.575 -23.589 0.801 1.00 93.75 554 GLY A C 1
ATOM 4407 O O . GLY A 1 554 ? -7.344 -23.515 0.728 1.00 93.75 554 GLY A O 1
ATOM 4408 N N . ASP A 1 555 ? -9.253 -24.633 0.324 1.00 92.06 555 ASP A N 1
ATOM 4409 C CA . ASP A 1 555 ? -8.605 -25.830 -0.216 1.00 92.06 555 ASP A CA 1
ATOM 4410 C C . ASP A 1 555 ? -7.663 -25.478 -1.376 1.00 92.06 555 ASP A C 1
ATOM 4412 O O . ASP A 1 555 ? -8.011 -24.692 -2.253 1.00 92.06 555 ASP A O 1
ATOM 4416 N N . GLY A 1 556 ? -6.452 -26.038 -1.365 1.00 88.81 556 GLY A N 1
ATOM 4417 C CA . GLY A 1 556 ? -5.436 -25.779 -2.390 1.00 88.81 556 GLY A CA 1
ATOM 4418 C C . GLY A 1 556 ? -4.596 -24.512 -2.187 1.00 88.81 556 GLY A C 1
ATOM 4419 O O . GLY A 1 556 ? -3.625 -24.325 -2.919 1.00 88.81 556 GLY A O 1
ATOM 4420 N N . THR A 1 557 ? -4.901 -23.684 -1.184 1.00 93.62 557 THR A N 1
ATOM 4421 C CA . THR A 1 557 ? -4.083 -22.519 -0.799 1.00 93.62 557 THR A CA 1
ATOM 4422 C C . THR A 1 557 ? -3.213 -22.836 0.426 1.00 93.62 557 THR A C 1
ATOM 4424 O O . THR A 1 557 ? -3.510 -23.769 1.175 1.00 93.62 557 THR A O 1
ATOM 4427 N N . VAL A 1 558 ? -2.135 -22.073 0.663 1.00 92.75 558 VAL A N 1
ATOM 4428 C CA . VAL A 1 558 ? -1.280 -22.275 1.856 1.00 92.75 558 VAL A CA 1
ATOM 4429 C C . VAL A 1 558 ? -2.027 -21.959 3.155 1.00 92.75 558 VAL A C 1
ATOM 4431 O O . VAL A 1 558 ? -1.828 -22.637 4.160 1.00 92.75 558 VAL A O 1
ATOM 4434 N N . ASP A 1 559 ? -2.951 -21.001 3.111 1.00 94.19 559 ASP A N 1
ATOM 4435 C CA . ASP A 1 559 ? -3.762 -20.597 4.259 1.00 94.19 559 ASP A CA 1
ATOM 4436 C C . ASP A 1 559 ? -4.899 -21.582 4.561 1.00 94.19 559 ASP A C 1
ATOM 4438 O O . ASP A 1 559 ? -5.456 -21.554 5.655 1.00 94.19 559 ASP A O 1
ATOM 4442 N N . GLY A 1 560 ? -5.204 -22.510 3.647 1.00 93.00 560 GLY A N 1
ATOM 4443 C CA . GLY A 1 560 ? -6.285 -23.484 3.806 1.00 93.00 560 GLY A CA 1
ATOM 4444 C C . GLY A 1 560 ? -6.163 -24.377 5.044 1.00 93.00 560 GLY A C 1
ATOM 4445 O O . GLY A 1 560 ? -7.176 -24.885 5.520 1.00 93.00 560 GLY A O 1
ATOM 4446 N N . ILE A 1 561 ? -4.954 -24.544 5.599 1.00 91.62 561 ILE A N 1
ATOM 4447 C CA . ILE A 1 561 ? -4.725 -25.261 6.867 1.00 91.62 561 ILE A CA 1
ATOM 4448 C C . ILE A 1 561 ? -5.317 -24.529 8.084 1.00 91.62 561 ILE A C 1
ATOM 4450 O O . ILE A 1 561 ? -5.595 -25.156 9.102 1.00 91.62 561 ILE A O 1
ATOM 4454 N N . LEU A 1 562 ? -5.524 -23.214 7.974 1.00 93.31 562 LEU A N 1
ATOM 4455 C CA . LEU A 1 562 ? -6.066 -22.348 9.024 1.00 93.31 562 LEU A CA 1
ATOM 4456 C C . LEU A 1 562 ? -7.591 -22.230 8.966 1.00 93.31 562 LEU A C 1
ATOM 4458 O O . LEU A 1 562 ? -8.196 -21.680 9.884 1.00 93.31 562 LEU A O 1
ATOM 4462 N N . ASN A 1 563 ? -8.212 -22.720 7.891 1.00 94.50 563 ASN A N 1
ATOM 4463 C CA . ASN A 1 563 ? -9.640 -22.598 7.654 1.00 94.50 563 ASN A CA 1
ATOM 4464 C C . ASN A 1 563 ? -10.355 -23.918 8.006 1.00 94.50 563 ASN A C 1
ATOM 4466 O O . ASN A 1 563 ? -10.307 -24.868 7.217 1.00 94.50 563 ASN A O 1
ATOM 4470 N N . PRO A 1 564 ? -11.064 -23.999 9.149 1.00 93.38 564 PRO A N 1
ATOM 4471 C CA . PRO A 1 564 ? -11.754 -25.224 9.561 1.00 93.38 564 PRO A CA 1
ATOM 4472 C C . PRO A 1 564 ? -12.923 -25.611 8.638 1.00 93.38 564 PRO A C 1
ATOM 4474 O O . PRO A 1 564 ? -13.378 -26.753 8.681 1.00 93.38 564 PRO A O 1
ATOM 4477 N N . PHE A 1 565 ? -13.384 -24.698 7.776 1.00 93.31 565 PHE A N 1
ATOM 4478 C CA . PHE A 1 565 ? -14.437 -24.939 6.784 1.00 93.31 565 PHE A CA 1
ATOM 4479 C C . PHE A 1 565 ? -13.891 -25.097 5.358 1.00 93.31 565 PHE A C 1
ATOM 4481 O O . PHE A 1 565 ? -14.655 -25.109 4.391 1.00 93.31 565 PHE A O 1
ATOM 4488 N N . SER A 1 566 ? -12.570 -25.235 5.214 1.00 89.69 566 SER A N 1
ATOM 4489 C CA . SER A 1 566 ? -11.908 -25.460 3.932 1.00 89.69 566 SER A CA 1
ATOM 4490 C C . SER A 1 566 ? -12.508 -26.670 3.205 1.00 89.69 566 SER A C 1
ATOM 4492 O O . SER A 1 566 ? -12.512 -27.796 3.709 1.00 89.69 566 SER A O 1
ATOM 4494 N N . SER A 1 567 ? -13.056 -26.437 2.010 1.00 86.31 567 SER A N 1
ATOM 4495 C CA . SER A 1 567 ? -13.755 -27.454 1.227 1.00 86.31 567 SER A CA 1
ATOM 4496 C C . SER A 1 567 ? -13.712 -27.128 -0.260 1.00 86.31 567 SER A C 1
ATOM 4498 O O . SER A 1 567 ? -14.040 -26.019 -0.666 1.00 86.31 567 SER A O 1
ATOM 4500 N N . LYS A 1 568 ? -13.436 -28.138 -1.095 1.00 82.81 568 LYS A N 1
ATOM 4501 C CA . LYS A 1 568 ? -13.561 -28.038 -2.564 1.00 82.81 568 LYS A CA 1
ATOM 4502 C C . LYS A 1 568 ? -14.989 -27.798 -3.058 1.00 82.81 568 LYS A C 1
ATOM 4504 O O . LYS A 1 568 ? -15.183 -27.547 -4.237 1.00 82.81 568 LYS A O 1
ATOM 4509 N N . LYS A 1 569 ? -16.001 -27.988 -2.205 1.00 85.50 569 LYS A N 1
ATOM 4510 C CA . LYS A 1 569 ? -17.412 -27.818 -2.593 1.00 85.50 569 LYS A CA 1
ATOM 4511 C C . LYS A 1 569 ? -17.886 -26.371 -2.491 1.00 85.50 569 LYS A C 1
ATOM 4513 O O . LYS A 1 569 ? -18.909 -26.054 -3.083 1.00 85.50 569 LYS A O 1
ATOM 4518 N N . THR A 1 570 ? -17.182 -25.546 -1.720 1.00 88.81 570 THR A N 1
ATOM 4519 C CA . THR A 1 570 ? -17.579 -24.171 -1.416 1.00 88.81 570 THR A CA 1
ATOM 4520 C C . THR A 1 570 ? -16.585 -23.232 -2.082 1.00 88.81 570 THR A C 1
ATOM 4522 O O . THR A 1 570 ? -15.565 -22.865 -1.501 1.00 88.81 570 THR A O 1
ATOM 4525 N N . GLU A 1 571 ? -16.862 -22.894 -3.336 1.00 93.25 571 GLU A N 1
ATOM 4526 C CA . GLU A 1 571 ? -16.057 -21.960 -4.120 1.00 93.25 571 GLU A CA 1
ATOM 4527 C C . GLU A 1 571 ? -16.613 -20.551 -3.933 1.00 93.25 571 GLU A C 1
ATOM 4529 O O . GLU A 1 571 ? -17.517 -20.128 -4.649 1.00 93.25 571 GLU A O 1
ATOM 4534 N N . TRP A 1 572 ? -16.086 -19.825 -2.945 1.00 94.31 572 TRP A N 1
ATOM 4535 C CA . TRP A 1 572 ? -16.521 -18.454 -2.682 1.00 94.31 572 TRP A CA 1
ATOM 4536 C C . TRP A 1 572 ? -16.229 -17.512 -3.860 1.00 94.31 572 TRP A C 1
ATOM 4538 O O . TRP A 1 572 ? -16.993 -16.581 -4.078 1.00 94.31 572 TRP A O 1
ATOM 4548 N N . ASN A 1 573 ? -15.181 -17.761 -4.654 1.00 95.12 573 ASN A N 1
ATOM 4549 C CA . ASN A 1 573 ? -14.820 -16.944 -5.819 1.00 95.12 573 ASN A CA 1
ATOM 4550 C C . ASN A 1 573 ? -14.777 -17.785 -7.111 1.00 95.12 573 ASN A C 1
ATOM 4552 O O . ASN A 1 573 ? -13.707 -17.978 -7.678 1.00 95.12 573 ASN A O 1
ATOM 4556 N N . PRO A 1 574 ? -15.903 -18.281 -7.645 1.00 92.94 574 PRO A N 1
ATOM 4557 C CA . PRO A 1 574 ? -15.899 -19.189 -8.800 1.00 92.94 574 PRO A CA 1
ATOM 4558 C C . PRO A 1 574 ? -15.291 -18.566 -10.073 1.00 92.94 574 PRO A C 1
ATOM 4560 O O . PRO A 1 574 ? -14.942 -19.277 -11.012 1.00 92.94 574 PRO A O 1
ATOM 4563 N N . THR A 1 575 ? -15.156 -17.237 -10.118 1.00 91.50 575 THR A N 1
ATOM 4564 C CA . THR A 1 575 ? -14.507 -16.493 -11.207 1.00 91.50 575 THR A CA 1
ATOM 4565 C C . THR A 1 575 ? -12.985 -16.382 -11.083 1.00 91.50 575 THR A C 1
ATOM 4567 O O . THR A 1 575 ? -12.332 -15.940 -12.027 1.00 91.50 575 THR A O 1
ATOM 4570 N N . GLY A 1 576 ? -12.416 -16.754 -9.936 1.00 92.62 576 GLY A N 1
ATOM 4571 C CA . GLY A 1 576 ? -10.983 -16.704 -9.675 1.00 92.62 576 GLY A CA 1
ATOM 4572 C C . GLY A 1 576 ? -10.211 -17.794 -10.419 1.00 92.62 576 GLY A C 1
ATOM 4573 O O . GLY A 1 576 ? -10.578 -18.969 -10.380 1.00 92.62 576 GLY A O 1
ATOM 4574 N N . ASN A 1 577 ? -9.116 -17.421 -11.087 1.00 92.00 577 ASN A N 1
ATOM 4575 C CA . ASN A 1 577 ? -8.289 -18.359 -11.860 1.00 92.00 577 ASN A CA 1
ATOM 4576 C C . ASN A 1 577 ? -7.062 -18.918 -11.106 1.00 92.00 577 ASN A C 1
ATOM 4578 O O . ASN A 1 577 ? -6.297 -19.704 -11.670 1.00 92.00 577 ASN A O 1
ATOM 4582 N N . GLY A 1 578 ? -6.858 -18.520 -9.848 1.00 93.44 578 GLY A N 1
ATOM 4583 C CA . GLY A 1 578 ? -5.825 -19.055 -8.959 1.00 93.44 578 GLY A CA 1
ATOM 4584 C C . GLY A 1 578 ? -4.387 -18.684 -9.304 1.00 93.44 578 GLY A C 1
ATOM 4585 O O . GLY A 1 578 ? -3.464 -19.323 -8.801 1.00 93.44 578 GLY A O 1
ATOM 4586 N N . LEU A 1 579 ? -4.152 -17.678 -10.146 1.00 95.00 579 LEU A N 1
ATOM 4587 C CA . LEU A 1 579 ? -2.799 -17.234 -10.477 1.00 95.00 579 LEU A CA 1
ATOM 4588 C C . LEU A 1 579 ? -2.023 -16.708 -9.253 1.00 95.00 579 LEU A C 1
ATOM 4590 O O . LEU A 1 579 ? -0.824 -16.964 -9.158 1.00 95.00 579 LEU A O 1
ATOM 4594 N N . LEU A 1 580 ? -2.689 -16.050 -8.294 1.00 94.69 580 LEU A N 1
ATOM 4595 C CA . LEU A 1 580 ? -2.069 -15.543 -7.057 1.00 94.69 580 LEU A CA 1
ATOM 4596 C C . LEU A 1 580 ? -1.467 -16.651 -6.182 1.00 94.69 580 LEU A C 1
ATOM 4598 O O . LEU A 1 580 ? -0.586 -16.386 -5.372 1.00 94.69 580 LEU A O 1
ATOM 4602 N N . THR A 1 581 ? -1.880 -17.907 -6.369 1.00 94.00 581 THR A N 1
ATOM 4603 C CA . THR A 1 581 ? -1.328 -19.051 -5.631 1.00 94.00 581 THR A CA 1
ATOM 4604 C C . THR A 1 581 ? -0.177 -19.735 -6.373 1.00 94.00 581 THR A C 1
ATOM 4606 O O . THR A 1 581 ? 0.191 -20.864 -6.036 1.00 94.00 581 THR A O 1
ATOM 4609 N N . LYS A 1 582 ? 0.342 -19.135 -7.451 1.00 94.81 582 LYS A N 1
ATOM 4610 C CA . LYS A 1 582 ? 1.379 -19.720 -8.312 1.00 94.81 582 LYS A CA 1
ATOM 4611 C C . LYS A 1 582 ? 2.633 -18.861 -8.303 1.00 94.81 582 LYS A C 1
ATOM 4613 O O . LYS A 1 582 ? 2.574 -17.653 -8.105 1.00 94.81 582 LYS A O 1
ATOM 4618 N N . SER A 1 583 ? 3.776 -19.499 -8.545 1.00 94.62 583 SER A N 1
ATOM 4619 C CA . SER A 1 583 ? 5.046 -18.811 -8.774 1.00 94.62 583 SER A CA 1
ATOM 4620 C C . SER A 1 583 ? 5.366 -18.796 -10.265 1.00 94.62 583 SER A C 1
ATOM 4622 O O . SER A 1 583 ? 5.366 -19.849 -10.907 1.00 94.62 583 SER A O 1
ATOM 4624 N N . LEU A 1 584 ? 5.630 -17.609 -10.809 1.00 95.06 584 LEU A N 1
ATOM 4625 C CA . LEU A 1 584 ? 6.010 -17.395 -12.201 1.00 95.06 584 LEU A CA 1
ATOM 4626 C C . LEU A 1 584 ? 7.520 -17.109 -12.295 1.00 95.06 584 LEU A C 1
ATOM 4628 O O . LEU A 1 584 ? 8.012 -16.204 -11.617 1.00 95.06 584 LEU A O 1
ATOM 4632 N N . PRO A 1 585 ? 8.276 -17.844 -13.135 1.00 93.94 585 PRO A N 1
ATOM 4633 C CA . PRO A 1 585 ? 9.730 -17.702 -13.263 1.00 93.94 585 PRO A CA 1
ATOM 4634 C C . PRO A 1 585 ? 10.145 -16.569 -14.221 1.00 93.94 585 PRO A C 1
ATOM 4636 O O . PRO A 1 585 ? 11.197 -16.650 -14.853 1.00 93.94 585 PRO A O 1
ATOM 4639 N N . PHE A 1 586 ? 9.294 -15.558 -14.374 1.00 94.62 586 PHE A N 1
ATOM 4640 C CA . PHE A 1 586 ? 9.516 -14.363 -15.185 1.00 94.62 586 PHE A CA 1
ATOM 4641 C C . PHE A 1 586 ? 8.693 -13.197 -14.608 1.00 94.62 586 PHE A C 1
ATOM 4643 O O . PHE A 1 586 ? 7.710 -13.430 -13.891 1.00 94.62 586 PHE A O 1
ATOM 4650 N N . PRO A 1 587 ? 9.068 -11.944 -14.901 1.00 95.31 587 PRO A N 1
ATOM 4651 C CA . PRO A 1 587 ? 8.350 -10.776 -14.414 1.00 95.31 587 PRO A CA 1
ATOM 4652 C C . PRO A 1 587 ? 7.007 -10.583 -15.123 1.00 95.31 587 PRO A C 1
ATOM 4654 O O . PRO A 1 587 ? 6.866 -10.838 -16.321 1.00 95.31 587 PRO A O 1
ATOM 4657 N N . VAL A 1 588 ? 6.023 -10.075 -14.385 1.00 96.12 588 VAL A N 1
ATOM 4658 C CA . VAL A 1 588 ? 4.722 -9.660 -14.923 1.00 96.12 588 VAL A CA 1
ATOM 4659 C C . VAL A 1 588 ? 4.480 -8.222 -14.504 1.00 96.12 588 VAL A C 1
ATOM 4661 O O . VAL A 1 588 ? 4.580 -7.894 -13.324 1.00 96.12 588 VAL A O 1
ATOM 4664 N N . VAL A 1 589 ? 4.176 -7.370 -15.475 1.00 95.75 589 VAL A N 1
ATOM 4665 C CA . VAL A 1 589 ? 3.901 -5.952 -15.255 1.00 95.75 589 VAL A CA 1
ATOM 4666 C C . VAL A 1 589 ? 2.517 -5.641 -15.802 1.00 95.75 589 VAL A C 1
ATOM 4668 O O . VAL A 1 589 ? 2.230 -5.854 -16.983 1.00 95.75 589 VAL A O 1
ATOM 4671 N N . MET A 1 590 ? 1.653 -5.159 -14.916 1.00 94.69 590 MET A N 1
ATOM 4672 C CA . MET A 1 590 ? 0.316 -4.686 -15.231 1.00 94.69 590 MET A CA 1
ATOM 4673 C C . MET A 1 590 ? 0.415 -3.249 -15.727 1.00 94.69 590 MET A C 1
ATOM 4675 O O . MET A 1 590 ? 0.680 -2.335 -14.953 1.00 94.69 590 MET A O 1
ATOM 4679 N N . LEU A 1 591 ? 0.217 -3.042 -17.021 1.00 94.19 591 LEU A N 1
ATOM 4680 C CA . LEU A 1 591 ? 0.174 -1.721 -17.625 1.00 94.19 591 LEU A CA 1
ATOM 4681 C C . LEU A 1 591 ? -1.052 -0.953 -17.122 1.00 94.19 591 LEU A C 1
ATOM 4683 O O . LEU A 1 591 ? -2.137 -1.507 -16.926 1.00 94.19 591 LEU A O 1
ATOM 4687 N N . GLU A 1 592 ? -0.870 0.348 -16.936 1.00 88.62 592 GLU A N 1
ATOM 4688 C CA . GLU A 1 592 ? -1.839 1.240 -16.306 1.00 88.62 592 GLU A CA 1
ATOM 4689 C C . GLU A 1 592 ? -3.210 1.217 -16.987 1.00 88.62 592 GLU A C 1
ATOM 4691 O O . GLU A 1 592 ? -4.230 1.115 -16.313 1.00 88.62 592 GLU A O 1
ATOM 4696 N N . ASN A 1 593 ? -3.257 1.272 -18.317 1.00 89.69 593 ASN A N 1
ATOM 4697 C CA . ASN A 1 593 ? -4.509 1.357 -19.058 1.00 89.69 593 ASN A CA 1
ATOM 4698 C C . ASN A 1 593 ? -4.410 0.694 -20.441 1.00 89.69 593 ASN A C 1
ATOM 4700 O O . ASN A 1 593 ? -3.330 0.336 -20.923 1.00 89.69 593 ASN A O 1
ATOM 4704 N N . THR A 1 594 ? -5.563 0.549 -21.098 1.00 91.19 594 THR A N 1
ATOM 4705 C CA . THR A 1 594 ? -5.668 -0.053 -22.433 1.00 91.19 594 THR A CA 1
ATOM 4706 C C . THR A 1 594 ? -4.852 0.709 -23.484 1.00 91.19 594 THR A C 1
ATOM 4708 O O . THR A 1 594 ? -4.246 0.077 -24.342 1.00 91.19 594 THR A O 1
ATOM 4711 N N . THR A 1 595 ? -4.758 2.042 -23.401 1.00 90.38 595 THR A N 1
ATOM 4712 C CA . THR A 1 595 ? -3.992 2.868 -24.355 1.00 90.38 595 THR A CA 1
ATOM 4713 C C . THR A 1 595 ? -2.500 2.539 -24.318 1.00 90.38 595 THR A C 1
ATOM 4715 O O . THR A 1 595 ? -1.887 2.338 -25.369 1.00 90.38 595 THR A O 1
ATOM 4718 N N . THR A 1 596 ? -1.922 2.422 -23.118 1.00 89.88 596 THR A N 1
ATOM 4719 C CA . THR A 1 596 ? -0.530 1.989 -22.927 1.00 89.88 596 THR A CA 1
ATOM 4720 C C . THR A 1 596 ? -0.338 0.572 -23.475 1.00 89.88 596 THR A C 1
ATOM 4722 O O . THR A 1 596 ? 0.590 0.321 -24.245 1.00 89.88 596 THR A O 1
ATOM 4725 N N . GLY A 1 597 ? -1.264 -0.346 -23.171 1.00 91.75 597 GLY A N 1
ATOM 4726 C CA . GLY A 1 597 ? -1.268 -1.710 -23.715 1.00 91.75 597 GLY A CA 1
ATOM 4727 C C . GLY A 1 597 ? -1.278 -1.775 -25.244 1.00 91.75 597 GLY A C 1
ATOM 4728 O O . GLY A 1 597 ? -0.512 -2.532 -25.848 1.00 91.75 597 GLY A O 1
ATOM 4729 N N . GLU A 1 598 ? -2.086 -0.941 -25.896 1.00 91.88 598 GLU A N 1
ATOM 4730 C CA . GLU A 1 598 ? -2.139 -0.831 -27.354 1.00 91.88 598 GLU A CA 1
ATOM 4731 C C . GLU A 1 598 ? -0.828 -0.310 -27.956 1.00 91.88 598 GLU A C 1
ATOM 4733 O O . GLU A 1 598 ? -0.456 -0.712 -29.061 1.00 91.88 598 GLU A O 1
ATOM 4738 N N . GLU A 1 599 ? -0.102 0.573 -27.266 1.00 91.31 599 GLU A N 1
ATOM 4739 C CA . GLU A 1 599 ? 1.195 1.058 -27.741 1.00 91.31 599 GLU A CA 1
ATOM 4740 C C . GLU A 1 599 ? 2.263 -0.043 -27.718 1.00 91.31 599 GLU A C 1
ATOM 4742 O O . GLU A 1 599 ? 2.949 -0.265 -28.723 1.00 91.31 599 GLU A O 1
ATOM 4747 N N . PHE A 1 600 ? 2.354 -0.791 -26.616 1.00 93.38 600 PHE A N 1
ATOM 4748 C CA . PHE A 1 600 ? 3.225 -1.966 -26.532 1.00 93.38 600 PHE A CA 1
ATOM 4749 C C . PHE A 1 600 ? 2.837 -3.028 -27.569 1.00 93.38 600 PHE A C 1
ATOM 4751 O O . PHE A 1 600 ? 3.711 -3.590 -28.234 1.00 93.38 600 PHE A O 1
ATOM 4758 N N . THR A 1 601 ? 1.534 -3.244 -27.780 1.00 94.25 601 THR A N 1
ATOM 4759 C CA . THR A 1 601 ? 1.019 -4.179 -28.793 1.00 94.25 601 THR A CA 1
ATOM 4760 C C . THR A 1 601 ? 1.463 -3.763 -30.197 1.00 94.25 601 THR A C 1
ATOM 4762 O O . THR A 1 601 ? 1.982 -4.591 -30.943 1.00 94.25 601 THR A O 1
ATOM 4765 N N . LYS A 1 602 ? 1.378 -2.471 -30.550 1.00 91.50 602 LYS A N 1
ATOM 4766 C CA . LYS A 1 602 ? 1.852 -1.954 -31.850 1.00 91.50 602 LYS A CA 1
ATOM 4767 C C . LYS A 1 602 ? 3.338 -2.233 -32.078 1.00 91.50 602 LYS A C 1
ATOM 4769 O O . LYS A 1 602 ? 3.711 -2.613 -33.186 1.00 91.50 602 LYS A O 1
ATOM 4774 N N . ARG A 1 603 ? 4.189 -2.063 -31.057 1.00 90.56 603 ARG A N 1
ATOM 4775 C CA . ARG A 1 603 ? 5.631 -2.378 -31.148 1.00 90.56 603 ARG A CA 1
ATOM 4776 C C . ARG A 1 603 ? 5.865 -3.875 -31.347 1.00 90.56 603 ARG A C 1
ATOM 4778 O O . ARG A 1 603 ? 6.688 -4.266 -32.170 1.00 90.56 603 ARG A O 1
ATOM 4785 N N . ALA A 1 604 ? 5.111 -4.709 -30.638 1.00 92.00 604 ALA A N 1
ATOM 4786 C CA . ALA A 1 604 ? 5.190 -6.158 -30.756 1.00 92.00 604 ALA A CA 1
ATOM 4787 C C . ALA A 1 604 ? 4.730 -6.658 -32.141 1.00 92.00 604 ALA A C 1
ATOM 4789 O O . ALA A 1 604 ? 5.393 -7.492 -32.751 1.00 92.00 604 ALA A O 1
ATOM 4790 N N . GLU A 1 605 ? 3.659 -6.093 -32.704 1.00 91.69 605 GLU A N 1
ATOM 4791 C CA . GLU A 1 605 ? 3.199 -6.417 -34.061 1.00 91.69 605 GLU A CA 1
ATOM 4792 C C . GLU A 1 605 ? 4.232 -6.083 -35.147 1.00 91.69 605 GLU A C 1
ATOM 4794 O O . GLU A 1 605 ? 4.286 -6.761 -36.175 1.00 91.69 605 GLU A O 1
ATOM 4799 N N . MET A 1 606 ? 5.059 -5.048 -34.950 1.00 88.25 606 MET A N 1
ATOM 4800 C CA . MET A 1 606 ? 6.135 -4.721 -35.894 1.00 88.25 606 MET A CA 1
ATOM 4801 C C . MET A 1 606 ? 7.172 -5.847 -35.983 1.00 88.25 606 MET A C 1
ATOM 4803 O O . MET A 1 606 ? 7.679 -6.100 -37.079 1.00 88.25 606 MET A O 1
ATOM 4807 N N . ASN A 1 607 ? 7.423 -6.566 -34.881 1.00 88.50 607 ASN A N 1
ATOM 4808 C CA . ASN A 1 607 ? 8.318 -7.726 -34.879 1.00 88.50 607 ASN A CA 1
ATOM 4809 C C . ASN A 1 607 ? 7.783 -8.878 -35.737 1.00 88.50 607 ASN A C 1
ATOM 4811 O O . ASN A 1 607 ? 8.584 -9.549 -36.372 1.00 88.50 607 ASN A O 1
ATOM 4815 N N . ILE A 1 608 ? 6.459 -9.080 -35.794 1.00 84.88 608 ILE A N 1
ATOM 4816 C CA . ILE A 1 608 ? 5.839 -10.114 -36.643 1.00 84.88 608 ILE A CA 1
ATOM 4817 C C . ILE A 1 608 ? 5.778 -9.656 -38.111 1.00 84.88 608 ILE A C 1
ATOM 4819 O O . ILE A 1 608 ? 5.981 -10.426 -39.048 1.00 84.88 608 ILE A O 1
ATOM 4823 N N . LYS A 1 609 ? 5.472 -8.379 -38.361 1.00 79.00 609 LYS A N 1
ATOM 4824 C CA . LYS A 1 609 ? 5.231 -7.876 -39.725 1.00 79.00 609 LYS A CA 1
ATOM 4825 C C . LYS A 1 609 ? 6.511 -7.674 -40.547 1.00 79.00 609 LYS A C 1
ATOM 4827 O O . LYS A 1 609 ? 6.416 -7.591 -41.772 1.00 79.00 609 LYS A O 1
ATOM 4832 N N . SER A 1 610 ? 7.689 -7.555 -39.926 1.00 60.97 610 SER A N 1
ATOM 4833 C CA . SER A 1 610 ? 8.912 -7.135 -40.623 1.00 60.97 610 SER A CA 1
ATOM 4834 C C . SER A 1 610 ? 10.143 -7.989 -40.298 1.00 60.97 610 SER A C 1
ATOM 4836 O O . SER A 1 610 ? 10.582 -8.069 -39.161 1.00 60.97 610 SER A O 1
ATOM 4838 N N . GLY A 1 611 ? 10.757 -8.575 -41.335 1.00 54.66 611 GLY A N 1
ATOM 4839 C CA . GLY A 1 611 ? 12.086 -9.208 -41.257 1.00 54.66 611 GLY A CA 1
ATOM 4840 C C . GLY A 1 611 ? 13.253 -8.251 -41.552 1.00 54.66 611 GLY A C 1
ATOM 4841 O O . GLY A 1 611 ? 14.404 -8.677 -41.602 1.00 54.66 611 GLY A O 1
ATOM 4842 N N . VAL A 1 612 ? 12.964 -6.967 -41.807 1.00 50.97 612 VAL A N 1
ATOM 4843 C CA . VAL A 1 612 ? 13.945 -5.918 -42.134 1.00 50.97 612 VAL A CA 1
ATOM 4844 C C . VAL A 1 612 ? 13.580 -4.657 -41.343 1.00 50.97 612 VAL A C 1
ATOM 4846 O O . VAL A 1 612 ? 12.637 -3.955 -41.698 1.00 50.97 612 VAL A O 1
ATOM 4849 N N . GLY A 1 613 ? 14.305 -4.390 -40.255 1.00 61.12 613 GLY A N 1
ATOM 4850 C CA . GLY A 1 613 ? 14.040 -3.295 -39.315 1.00 61.12 613 GLY A CA 1
ATOM 4851 C C . GLY A 1 613 ? 14.659 -3.569 -37.939 1.00 61.12 613 GLY A C 1
ATOM 4852 O O . GLY A 1 613 ? 15.236 -4.635 -37.727 1.00 61.12 613 GLY A O 1
ATOM 4853 N N . ALA A 1 614 ? 14.568 -2.615 -37.009 1.00 69.25 614 ALA A N 1
ATOM 4854 C CA . ALA A 1 614 ? 14.979 -2.850 -35.624 1.00 69.25 614 ALA A CA 1
ATOM 4855 C C . ALA A 1 614 ? 13.947 -3.743 -34.916 1.00 69.25 614 ALA A C 1
ATOM 4857 O O . ALA A 1 614 ? 12.746 -3.516 -35.039 1.00 69.25 614 ALA A O 1
ATOM 4858 N N . THR A 1 615 ? 14.414 -4.749 -34.178 1.00 85.12 615 THR A N 1
ATOM 4859 C CA . THR A 1 615 ? 13.548 -5.647 -33.402 1.00 85.12 615 THR A CA 1
ATOM 4860 C C . THR A 1 615 ? 13.225 -5.001 -32.065 1.00 85.12 615 THR A C 1
ATOM 4862 O O . THR A 1 615 ? 14.135 -4.688 -31.307 1.00 85.12 615 THR A O 1
ATOM 4865 N N . TYR A 1 616 ? 11.956 -4.830 -31.720 1.00 90.25 616 TYR A N 1
ATOM 4866 C CA . TYR A 1 616 ? 11.584 -4.299 -30.413 1.00 90.25 616 TYR A CA 1
ATOM 4867 C C . TYR A 1 616 ? 11.771 -5.350 -29.318 1.00 90.25 616 TYR A C 1
ATOM 4869 O O . TYR A 1 616 ? 11.219 -6.453 -29.382 1.00 90.25 616 TYR A O 1
ATOM 4877 N N . LYS A 1 617 ? 12.540 -4.987 -28.293 1.00 91.62 617 LYS A N 1
ATOM 4878 C CA . LYS A 1 617 ? 12.746 -5.764 -27.071 1.00 91.62 617 LYS A CA 1
ATOM 4879 C C . LYS A 1 617 ? 12.191 -5.011 -25.868 1.00 91.62 617 LYS A C 1
ATOM 4881 O O . LYS A 1 617 ? 11.934 -3.808 -25.947 1.00 91.62 617 LYS A O 1
ATOM 4886 N N . ALA A 1 618 ? 12.008 -5.727 -24.768 1.00 93.38 618 ALA A N 1
ATOM 4887 C CA . ALA A 1 618 ? 11.786 -5.143 -23.455 1.00 93.38 618 ALA A CA 1
ATOM 4888 C C . ALA A 1 618 ? 12.949 -5.472 -22.532 1.00 93.38 618 ALA A C 1
ATOM 4890 O O . ALA A 1 618 ? 13.461 -6.587 -22.579 1.00 93.38 618 ALA A O 1
ATOM 4891 N N . PHE A 1 619 ? 13.341 -4.495 -21.723 1.00 91.69 619 PHE A N 1
ATOM 4892 C CA . PHE A 1 619 ? 14.163 -4.674 -20.537 1.00 91.69 619 PHE A CA 1
ATOM 4893 C C . PHE A 1 619 ? 13.235 -4.813 -19.330 1.00 91.69 619 PHE A C 1
ATOM 4895 O O . PHE A 1 619 ? 12.304 -4.016 -19.207 1.00 91.69 619 PHE A O 1
ATOM 4902 N N . MET A 1 620 ? 13.477 -5.794 -18.460 1.00 92.25 620 MET A N 1
ATOM 4903 C CA . MET A 1 620 ? 12.719 -6.004 -17.223 1.00 92.25 620 MET A CA 1
ATOM 4904 C C . MET A 1 620 ? 13.674 -6.352 -16.070 1.00 92.25 620 MET A C 1
ATOM 4906 O O . MET A 1 620 ? 14.396 -7.348 -16.149 1.00 92.25 620 MET A O 1
ATOM 4910 N N . ASN A 1 621 ? 13.673 -5.536 -15.012 1.00 91.81 621 ASN A N 1
ATOM 4911 C CA . ASN A 1 621 ? 14.444 -5.739 -13.781 1.00 91.81 621 ASN A CA 1
ATOM 4912 C C . ASN A 1 621 ? 13.488 -5.887 -12.590 1.00 91.81 621 ASN A C 1
ATOM 4914 O O . ASN A 1 621 ? 12.937 -4.893 -12.122 1.00 91.81 621 ASN A O 1
ATOM 4918 N N . TYR A 1 622 ? 13.279 -7.127 -12.136 1.00 92.75 622 TYR A N 1
ATOM 4919 C CA . TYR A 1 622 ? 12.381 -7.473 -11.025 1.00 92.75 622 TYR A CA 1
ATOM 4920 C C . TYR A 1 622 ? 12.906 -8.712 -10.282 1.00 92.75 622 TYR A C 1
ATOM 4922 O O . TYR A 1 622 ? 12.232 -9.746 -10.181 1.00 92.75 622 TYR A O 1
ATOM 4930 N N . TYR A 1 623 ? 14.162 -8.653 -9.836 1.00 92.75 623 TYR A N 1
ATOM 4931 C CA . TYR A 1 623 ? 14.785 -9.777 -9.146 1.00 92.75 623 TYR A CA 1
ATOM 4932 C C . TYR A 1 623 ? 14.337 -9.829 -7.683 1.00 92.75 623 TYR A C 1
ATOM 4934 O O . TYR A 1 623 ? 14.728 -9.005 -6.861 1.00 92.75 623 TYR A O 1
ATOM 4942 N N . PHE A 1 624 ? 13.545 -10.849 -7.352 1.00 93.56 624 PHE A N 1
ATOM 4943 C CA . PHE A 1 624 ? 12.981 -11.063 -6.015 1.00 93.56 624 PHE A CA 1
ATOM 4944 C C . PHE A 1 624 ? 13.471 -12.379 -5.394 1.00 93.56 624 PHE A C 1
ATOM 4946 O O . PHE A 1 624 ? 12.710 -13.161 -4.821 1.00 93.56 624 PHE A O 1
ATOM 4953 N N . GLY A 1 625 ? 14.765 -12.659 -5.555 1.00 90.56 625 GLY A N 1
ATOM 4954 C CA . GLY A 1 625 ? 15.439 -13.810 -4.956 1.00 90.56 625 GLY A CA 1
ATOM 4955 C C . GLY A 1 625 ? 15.380 -15.116 -5.769 1.00 90.56 625 GLY A C 1
ATOM 4956 O O . GLY A 1 625 ? 14.637 -15.236 -6.750 1.00 90.56 625 GLY A O 1
ATOM 4957 N N . PRO A 1 626 ? 16.174 -16.126 -5.360 1.00 90.56 626 PRO A N 1
ATOM 4958 C CA . PRO A 1 626 ? 16.391 -17.359 -6.117 1.00 90.56 626 PRO A CA 1
ATOM 4959 C C . PRO A 1 626 ? 15.196 -18.315 -6.050 1.00 90.56 626 PRO A C 1
ATOM 4961 O O . PRO A 1 626 ? 14.331 -18.208 -5.182 1.00 90.56 626 PRO A O 1
ATOM 4964 N N . GLU A 1 627 ? 15.133 -19.274 -6.974 1.00 89.50 627 GLU A N 1
ATOM 4965 C CA . GLU A 1 627 ? 13.982 -20.170 -7.162 1.00 89.50 627 GLU A CA 1
ATOM 4966 C C . GLU A 1 627 ? 13.566 -20.929 -5.897 1.00 89.50 627 GLU A C 1
ATOM 4968 O O . GLU A 1 627 ? 12.382 -20.980 -5.581 1.00 89.50 627 GLU A O 1
ATOM 4973 N N . ASP A 1 628 ? 14.521 -21.461 -5.142 1.00 90.38 628 ASP A N 1
ATOM 4974 C CA . ASP A 1 628 ? 14.273 -22.328 -3.993 1.00 90.38 628 ASP A CA 1
ATOM 4975 C C . ASP A 1 628 ? 14.010 -21.566 -2.680 1.00 90.38 628 ASP A C 1
ATOM 4977 O O . ASP A 1 628 ? 13.950 -22.190 -1.612 1.00 90.38 628 ASP A O 1
ATOM 4981 N N . MET A 1 629 ? 13.882 -20.237 -2.740 1.00 93.19 629 MET A N 1
ATOM 4982 C CA . MET A 1 629 ? 13.636 -19.383 -1.580 1.00 93.19 629 MET A CA 1
ATOM 4983 C C . MET A 1 629 ? 12.211 -19.560 -1.034 1.00 93.19 629 MET A C 1
ATOM 4985 O O . MET A 1 629 ? 11.240 -19.652 -1.784 1.00 93.19 629 MET A O 1
ATOM 4989 N N . ASN A 1 630 ? 12.096 -19.591 0.293 1.00 95.56 630 ASN A N 1
ATOM 4990 C CA . ASN A 1 630 ? 10.841 -19.599 1.044 1.00 95.56 630 ASN A CA 1
ATOM 4991 C C . ASN A 1 630 ? 10.999 -18.740 2.309 1.00 95.56 630 ASN A C 1
ATOM 4993 O O . ASN A 1 630 ? 12.104 -18.266 2.594 1.00 95.56 630 ASN A O 1
ATOM 4997 N N . SER A 1 631 ? 9.930 -18.550 3.089 1.00 96.19 631 SER A N 1
ATOM 4998 C CA . SER A 1 631 ? 9.996 -17.637 4.239 1.00 96.19 631 SER A CA 1
ATOM 4999 C C . SER A 1 631 ? 10.991 -18.103 5.304 1.00 96.19 631 SER A C 1
ATOM 5001 O O . SER A 1 631 ? 11.730 -17.293 5.857 1.00 96.19 631 SER A O 1
ATOM 5003 N N . LEU A 1 632 ? 11.107 -19.418 5.519 1.00 95.12 632 LEU A N 1
ATOM 5004 C CA . LEU A 1 632 ? 12.037 -20.006 6.489 1.00 95.12 632 LEU A CA 1
ATOM 5005 C C . LEU A 1 632 ? 13.505 -19.761 6.123 1.00 95.12 632 LEU A C 1
ATOM 5007 O O . LEU A 1 632 ? 14.304 -19.411 6.988 1.00 95.12 632 LEU A O 1
ATOM 5011 N N . LYS A 1 633 ? 13.875 -19.969 4.855 1.00 95.12 633 LYS A N 1
ATOM 5012 C CA . LYS A 1 633 ? 15.236 -19.726 4.353 1.00 95.12 633 LYS A CA 1
ATOM 5013 C C . LYS A 1 633 ? 15.560 -18.242 4.352 1.00 95.12 633 LYS A C 1
ATOM 5015 O O . LYS A 1 633 ? 16.676 -17.862 4.687 1.00 95.12 633 LYS A O 1
ATOM 5020 N N . CYS A 1 634 ? 14.582 -17.427 3.979 1.00 95.25 634 CYS A N 1
ATOM 5021 C CA . CYS A 1 634 ? 14.764 -16.000 3.845 1.00 95.25 634 CYS A CA 1
ATOM 5022 C C . CYS A 1 634 ? 14.944 -15.299 5.204 1.00 95.25 634 CYS A C 1
ATOM 5024 O O . CYS A 1 634 ? 15.877 -14.511 5.361 1.00 95.25 634 CYS A O 1
ATOM 5026 N N . LEU A 1 635 ? 14.129 -15.651 6.206 1.00 95.06 635 LEU A N 1
ATOM 5027 C CA . LEU A 1 635 ? 14.250 -15.130 7.573 1.00 95.06 635 LEU A CA 1
ATOM 5028 C C . LEU A 1 635 ? 15.506 -15.638 8.296 1.00 95.06 635 LEU A C 1
ATOM 5030 O O . LEU A 1 635 ? 16.087 -14.920 9.099 1.00 95.06 635 LEU A O 1
ATOM 5034 N N . ASN A 1 636 ? 15.964 -16.857 7.997 1.00 93.69 636 ASN A N 1
ATOM 5035 C CA . ASN A 1 636 ? 17.182 -17.422 8.591 1.00 93.69 636 ASN A CA 1
ATOM 5036 C C . ASN A 1 636 ? 18.452 -17.144 7.768 1.00 93.69 636 ASN A C 1
ATOM 5038 O O . ASN A 1 636 ? 19.487 -17.771 8.011 1.00 93.69 636 ASN A O 1
ATOM 5042 N N . PHE A 1 637 ? 18.395 -16.254 6.771 1.00 93.25 637 PHE A N 1
ATOM 5043 C CA . PHE A 1 637 ? 19.543 -15.984 5.912 1.00 93.25 637 PHE A CA 1
ATOM 5044 C C . PHE A 1 637 ? 20.712 -15.413 6.727 1.00 93.25 637 PHE A C 1
ATOM 5046 O O . PHE A 1 637 ? 20.548 -14.480 7.517 1.00 93.25 637 PHE A O 1
ATOM 5053 N N . THR A 1 638 ? 21.912 -15.951 6.510 1.00 92.81 638 THR A N 1
ATOM 5054 C CA . THR A 1 638 ? 23.155 -15.464 7.115 1.00 92.81 638 THR A CA 1
ATOM 5055 C C . THR A 1 638 ? 24.095 -14.939 6.041 1.00 92.81 638 THR A C 1
ATOM 5057 O O . THR A 1 638 ? 24.185 -15.474 4.935 1.00 92.81 638 THR A O 1
ATOM 5060 N N . ASN A 1 639 ? 24.794 -13.850 6.350 1.00 90.44 639 ASN A N 1
ATOM 5061 C CA . ASN A 1 639 ? 25.792 -13.300 5.443 1.00 90.44 639 ASN A CA 1
ATOM 5062 C C . ASN A 1 639 ? 27.082 -14.143 5.445 1.00 90.44 639 ASN A C 1
ATOM 5064 O O . ASN A 1 639 ? 27.247 -15.081 6.225 1.00 90.44 639 ASN A O 1
ATOM 5068 N N . ILE A 1 640 ? 28.039 -13.774 4.591 1.00 92.19 640 ILE A N 1
ATOM 5069 C CA . ILE A 1 640 ? 29.326 -14.479 4.448 1.00 92.19 640 ILE A CA 1
ATOM 5070 C C . ILE A 1 640 ? 30.181 -14.505 5.728 1.00 92.19 640 ILE A C 1
ATOM 5072 O O . ILE A 1 640 ? 31.117 -15.295 5.818 1.00 92.19 640 ILE A O 1
ATOM 5076 N N . TYR A 1 641 ? 29.866 -13.660 6.713 1.00 92.12 641 TYR A N 1
ATOM 5077 C CA . TYR A 1 641 ? 30.537 -13.601 8.012 1.00 92.12 641 TYR A CA 1
ATOM 5078 C C . TYR A 1 641 ? 29.823 -14.439 9.084 1.00 92.12 641 TYR A C 1
ATOM 5080 O O . TYR A 1 641 ? 30.260 -14.463 10.230 1.00 92.12 641 TYR A O 1
ATOM 5088 N N . GLY A 1 642 ? 28.730 -15.125 8.730 1.00 89.69 642 GLY A N 1
ATOM 5089 C CA . GLY A 1 642 ? 27.921 -15.921 9.652 1.00 89.69 642 GLY A CA 1
ATOM 5090 C C . GLY A 1 642 ? 26.939 -15.107 10.498 1.00 89.69 642 GLY A C 1
ATOM 5091 O O . GLY A 1 642 ? 26.284 -15.678 11.366 1.00 89.69 642 GLY A O 1
ATOM 5092 N N . ASN A 1 643 ? 26.801 -13.800 10.248 1.00 89.56 643 ASN A N 1
ATOM 5093 C CA . ASN A 1 643 ? 25.853 -12.956 10.974 1.00 89.56 643 ASN A CA 1
ATOM 5094 C C . ASN A 1 643 ? 24.454 -13.051 10.337 1.00 89.56 643 ASN A C 1
ATOM 5096 O O . ASN A 1 643 ? 24.362 -13.063 9.102 1.00 89.56 643 ASN A O 1
ATOM 5100 N N . PRO A 1 644 ? 23.368 -13.073 11.137 1.00 89.12 644 PRO A N 1
ATOM 5101 C CA . PRO A 1 644 ? 22.001 -12.983 10.625 1.00 89.12 644 PRO A CA 1
ATOM 5102 C C . PRO A 1 644 ? 21.815 -11.745 9.741 1.00 89.12 644 PRO A C 1
ATOM 5104 O O . PRO A 1 644 ? 22.189 -10.637 10.121 1.00 89.12 644 PRO A O 1
ATOM 5107 N N . SER A 1 645 ? 21.268 -11.938 8.545 1.00 92.00 645 SER A N 1
ATOM 5108 C CA . SER A 1 645 ? 20.961 -10.869 7.592 1.00 92.00 645 SER A CA 1
ATOM 5109 C C . SER A 1 645 ? 19.774 -11.294 6.724 1.00 92.00 645 SER A C 1
ATOM 5111 O O . SER A 1 645 ? 19.976 -11.619 5.551 1.00 92.00 645 SER A O 1
ATOM 5113 N N . PRO A 1 646 ? 18.549 -11.332 7.283 1.00 92.69 646 PRO A N 1
ATOM 5114 C CA . PRO A 1 646 ? 17.356 -11.670 6.515 1.00 92.69 646 PRO A CA 1
ATOM 5115 C C . PRO A 1 646 ? 17.251 -10.841 5.237 1.00 92.69 646 PRO A C 1
ATOM 5117 O O . PRO A 1 646 ? 17.733 -9.709 5.172 1.00 92.69 646 PRO A O 1
ATOM 5120 N N . LYS A 1 647 ? 16.649 -11.431 4.204 1.00 92.31 647 LYS A N 1
ATOM 5121 C CA . LYS A 1 647 ? 16.436 -10.789 2.894 1.00 92.31 647 LYS A CA 1
ATOM 5122 C C . LYS A 1 647 ? 14.959 -10.578 2.584 1.00 92.31 647 LYS A C 1
ATOM 5124 O O . LYS A 1 647 ? 14.581 -10.494 1.421 1.00 92.31 647 LYS A O 1
ATOM 5129 N N . CYS A 1 648 ? 14.140 -10.551 3.625 1.00 94.62 648 CYS A N 1
ATOM 5130 C CA . CYS A 1 648 ? 12.706 -10.326 3.584 1.00 94.62 648 CYS A CA 1
ATOM 5131 C C . CYS A 1 648 ? 12.221 -9.872 4.950 1.00 94.62 648 CYS A C 1
ATOM 5133 O O . CYS A 1 648 ? 12.839 -10.187 5.971 1.00 94.62 648 CYS A O 1
ATOM 5135 N N . ASP A 1 649 ? 11.053 -9.248 4.928 1.00 94.75 649 ASP A N 1
ATOM 5136 C CA . ASP A 1 649 ? 10.365 -8.724 6.091 1.00 94.75 649 ASP A CA 1
ATOM 5137 C C . ASP A 1 649 ? 8.969 -9.368 6.205 1.00 94.75 649 ASP A C 1
ATOM 5139 O O . ASP A 1 649 ? 8.336 -9.666 5.184 1.00 94.75 649 ASP A O 1
ATOM 5143 N N . PRO A 1 650 ? 8.469 -9.665 7.420 1.00 96.38 650 PRO A N 1
ATOM 5144 C CA . PRO A 1 650 ? 7.130 -10.222 7.590 1.00 96.38 650 PRO A CA 1
ATOM 5145 C C . PRO A 1 650 ? 6.040 -9.288 7.075 1.00 96.38 650 PRO A C 1
ATOM 5147 O O . PRO A 1 650 ? 6.062 -8.097 7.375 1.00 96.38 650 PRO A O 1
ATOM 5150 N N . ILE A 1 651 ? 5.056 -9.841 6.364 1.00 96.44 651 ILE A N 1
ATOM 5151 C CA . ILE A 1 651 ? 3.853 -9.093 5.983 1.00 96.44 651 ILE A CA 1
ATOM 5152 C C . ILE A 1 651 ? 3.005 -8.860 7.232 1.00 96.44 651 ILE A C 1
ATOM 5154 O O . ILE A 1 651 ? 2.788 -9.782 8.028 1.00 96.44 651 ILE A O 1
ATOM 5158 N N . GLY A 1 652 ? 2.533 -7.629 7.411 1.00 95.19 652 GLY A N 1
ATOM 5159 C CA . GLY A 1 652 ? 1.794 -7.258 8.605 1.00 95.19 652 GLY A CA 1
ATOM 5160 C C . GLY A 1 652 ? 1.481 -5.773 8.707 1.00 95.19 652 GLY A C 1
ATOM 5161 O O . GLY A 1 652 ? 1.508 -5.036 7.725 1.00 95.19 652 GLY A O 1
ATOM 5162 N N . GLY A 1 653 ? 1.152 -5.338 9.919 1.00 94.75 653 GLY A N 1
ATOM 5163 C CA . GLY A 1 653 ? 0.809 -3.949 10.207 1.00 94.75 653 GLY A CA 1
ATOM 5164 C C . GLY A 1 653 ? 0.206 -3.765 11.591 1.00 94.75 653 GLY A C 1
ATOM 5165 O O . GLY A 1 653 ? 0.522 -4.509 12.522 1.00 94.75 653 GLY A O 1
ATOM 5166 N N . GLN A 1 654 ? -0.693 -2.792 11.722 1.00 96.44 654 GLN A N 1
ATOM 5167 C CA . GLN A 1 654 ? -1.406 -2.502 12.966 1.00 96.44 654 GLN A CA 1
ATOM 5168 C C . GLN A 1 654 ? -2.914 -2.708 12.797 1.00 96.44 654 GLN A C 1
ATOM 5170 O O . GLN A 1 654 ? -3.598 -1.919 12.149 1.00 96.44 654 GLN A O 1
ATOM 5175 N N . SER A 1 655 ? -3.446 -3.744 13.448 1.00 97.94 655 SER A N 1
ATOM 5176 C CA . SER A 1 655 ? -4.889 -3.869 13.673 1.00 97.94 655 SER A CA 1
ATOM 5177 C C . SER A 1 655 ? -5.354 -2.787 14.647 1.00 97.94 655 SER A C 1
ATOM 5179 O O . SER A 1 655 ? -4.579 -2.304 15.477 1.00 97.94 655 SER A O 1
ATOM 5181 N N . SER A 1 656 ? -6.626 -2.412 14.572 1.00 98.00 656 SER A N 1
ATOM 5182 C CA . SER A 1 656 ? -7.220 -1.390 15.436 1.00 98.00 656 SER A CA 1
ATOM 5183 C C . SER A 1 656 ? -8.465 -1.936 16.110 1.00 98.00 656 SER A C 1
ATOM 5185 O O . SER A 1 656 ? -9.333 -2.496 15.451 1.00 98.00 656 SER A O 1
ATOM 5187 N N . TRP A 1 657 ? -8.586 -1.759 17.419 1.00 98.06 657 TRP A N 1
ATOM 5188 C CA . TRP A 1 657 ? -9.761 -2.213 18.156 1.00 98.06 657 TRP A CA 1
ATOM 5189 C C . TRP A 1 657 ? -10.166 -1.205 19.222 1.00 98.06 657 TRP A C 1
ATOM 5191 O O . TRP A 1 657 ? -9.344 -0.410 19.675 1.00 98.06 657 TRP A O 1
ATOM 5201 N N . ALA A 1 658 ? -11.438 -1.217 19.607 1.00 97.50 658 ALA A N 1
ATOM 5202 C CA . ALA A 1 658 ? -11.983 -0.315 20.608 1.00 97.50 658 ALA A CA 1
ATOM 5203 C C . ALA A 1 658 ? -13.097 -0.964 21.427 1.00 97.50 658 ALA A C 1
ATOM 5205 O O . ALA A 1 658 ? -13.718 -1.930 20.982 1.00 97.50 658 ALA A O 1
ATOM 5206 N N . MET A 1 659 ? -13.356 -0.429 22.620 1.00 95.88 659 MET A N 1
ATOM 5207 C CA . MET A 1 659 ? -14.363 -0.957 23.543 1.00 95.88 659 MET A CA 1
ATOM 5208 C C . MET A 1 659 ? -15.302 0.115 24.094 1.00 95.88 659 MET A C 1
ATOM 5210 O O . MET A 1 659 ? -14.909 1.263 24.301 1.00 95.88 659 MET A O 1
ATOM 5214 N N . ARG A 1 660 ? -16.547 -0.288 24.368 1.00 94.81 660 ARG A N 1
ATOM 5215 C CA . ARG A 1 660 ? -17.609 0.574 24.903 1.00 94.81 660 ARG A CA 1
ATOM 5216 C C . ARG A 1 660 ? -18.630 -0.204 25.733 1.00 94.81 660 ARG A C 1
ATOM 5218 O O . ARG A 1 660 ? -18.660 -1.433 25.721 1.00 94.81 660 ARG A O 1
ATOM 5225 N N . GLY A 1 661 ? -19.492 0.528 26.436 1.00 94.44 661 GLY A N 1
ATOM 5226 C CA . GLY A 1 661 ? -20.599 -0.015 27.211 1.00 94.44 661 GLY A CA 1
ATOM 5227 C C . GLY A 1 661 ? -20.163 -0.354 28.628 1.00 94.44 661 GLY A C 1
ATOM 5228 O O . GLY A 1 661 ? -19.373 0.370 29.238 1.00 94.44 661 GLY A O 1
ATOM 5229 N N . LYS A 1 662 ? -20.667 -1.465 29.165 1.00 94.50 662 LYS A N 1
ATOM 5230 C CA . LYS A 1 662 ? -20.330 -1.904 30.519 1.00 94.50 662 LYS A CA 1
ATOM 5231 C C . LYS A 1 662 ? -18.985 -2.643 30.533 1.00 94.50 662 LYS A C 1
ATOM 5233 O O . LYS A 1 662 ? -18.928 -3.855 30.337 1.00 94.50 662 LYS A O 1
ATOM 5238 N N . LEU A 1 663 ? -17.894 -1.904 30.749 1.00 93.00 663 LEU A N 1
ATOM 5239 C CA . LEU A 1 663 ? -16.515 -2.413 30.637 1.00 93.00 663 LEU A CA 1
ATOM 5240 C C . LEU A 1 663 ? -16.141 -3.502 31.666 1.00 93.00 663 LEU A C 1
ATOM 5242 O O . LEU A 1 663 ? -15.211 -4.269 31.424 1.00 93.00 663 LEU A O 1
ATOM 5246 N N . ASP A 1 664 ? -16.853 -3.597 32.787 1.00 93.00 664 ASP A N 1
ATOM 5247 C CA . ASP A 1 664 ? -16.685 -4.629 33.819 1.00 93.00 664 ASP A CA 1
ATOM 5248 C C . ASP A 1 664 ? -17.601 -5.851 33.613 1.00 93.00 664 ASP A C 1
ATOM 5250 O O . ASP A 1 664 ? -17.650 -6.735 34.465 1.00 93.00 664 ASP A O 1
ATOM 5254 N N . SER A 1 665 ? -18.351 -5.909 32.506 1.00 94.69 665 SER A N 1
ATOM 5255 C CA . SER A 1 665 ? -19.225 -7.043 32.200 1.00 94.69 665 SER A CA 1
ATOM 5256 C C . SER A 1 665 ? -18.435 -8.314 31.867 1.00 94.69 665 SER A C 1
ATOM 5258 O O . SER A 1 665 ? -17.397 -8.266 31.202 1.00 94.69 665 SER A O 1
ATOM 5260 N N . GLU A 1 666 ? -18.981 -9.454 32.294 1.00 94.25 666 GLU A N 1
ATOM 5261 C CA . GLU A 1 666 ? -18.476 -10.803 31.997 1.00 94.25 666 GLU A CA 1
ATOM 5262 C C . GLU A 1 666 ? -18.963 -11.332 30.636 1.00 94.25 666 GLU A C 1
ATOM 5264 O O . GLU A 1 666 ? -18.625 -12.444 30.247 1.00 94.25 666 GLU A O 1
ATOM 5269 N N . GLU A 1 667 ? -19.754 -10.539 29.910 1.00 96.00 667 GLU A N 1
ATOM 5270 C CA . GLU A 1 667 ? -20.235 -10.854 28.568 1.00 96.00 667 GLU A CA 1
ATOM 5271 C C . GLU A 1 667 ? -19.776 -9.790 27.563 1.00 96.00 667 GLU A C 1
ATOM 5273 O O . GLU A 1 667 ? -19.877 -8.580 27.813 1.00 96.00 667 GLU A O 1
ATOM 5278 N N . ILE A 1 668 ? -19.297 -10.253 26.408 1.00 97.75 668 ILE A N 1
ATOM 5279 C CA . ILE A 1 668 ? -18.746 -9.438 25.326 1.00 97.75 668 ILE A CA 1
ATOM 5280 C C . ILE A 1 668 ? -19.537 -9.686 24.037 1.00 97.75 668 ILE A C 1
ATOM 5282 O O . ILE A 1 668 ? -19.730 -10.828 23.617 1.00 97.75 668 ILE A O 1
ATOM 5286 N N . VAL A 1 669 ? -19.951 -8.598 23.387 1.00 98.38 669 VAL A N 1
ATOM 5287 C CA . VAL A 1 669 ? -20.442 -8.588 22.004 1.00 98.38 669 VAL A CA 1
ATOM 5288 C C . VAL A 1 669 ? -19.339 -8.017 21.122 1.00 98.38 669 VAL A C 1
ATOM 5290 O O . VAL A 1 669 ? -18.933 -6.868 21.299 1.00 98.38 669 VAL A O 1
ATOM 5293 N N . LEU A 1 670 ? -18.834 -8.822 20.192 1.00 98.62 670 LEU A N 1
ATOM 5294 C CA . LEU A 1 670 ? -17.708 -8.471 19.334 1.00 98.62 670 LEU A CA 1
ATOM 5295 C C . LEU A 1 670 ? -18.186 -8.232 17.899 1.00 98.62 670 LEU A C 1
ATOM 5297 O O . LEU A 1 670 ? -18.773 -9.117 17.289 1.00 98.62 670 LEU A O 1
ATOM 5301 N N . ALA A 1 671 ? -17.902 -7.057 17.348 1.00 98.81 671 ALA A N 1
ATOM 5302 C CA . ALA A 1 671 ? -18.072 -6.747 15.934 1.00 98.81 671 ALA A CA 1
ATOM 5303 C C . ALA A 1 671 ? -16.697 -6.618 15.266 1.00 98.81 671 ALA A C 1
ATOM 5305 O O . ALA A 1 671 ? -15.799 -5.984 15.826 1.00 98.81 671 ALA A O 1
ATOM 5306 N N . MET A 1 672 ? -16.513 -7.204 14.083 1.00 98.81 672 MET A N 1
ATOM 5307 C CA . MET A 1 672 ? -15.213 -7.231 13.409 1.00 98.81 672 MET A CA 1
ATOM 5308 C C . MET A 1 672 ? -15.285 -7.085 11.887 1.00 98.81 672 MET A C 1
ATOM 5310 O O . MET A 1 672 ? -16.296 -7.405 11.267 1.00 98.81 672 MET A O 1
ATOM 5314 N N . ALA A 1 673 ? -14.188 -6.636 11.281 1.00 98.75 673 ALA A N 1
ATOM 5315 C CA . ALA A 1 673 ? -13.993 -6.611 9.832 1.00 98.75 673 ALA A CA 1
ATOM 5316 C C . ALA A 1 673 ? -12.502 -6.757 9.491 1.00 98.75 673 ALA A C 1
ATOM 5318 O O . ALA A 1 673 ? -11.642 -6.371 10.287 1.00 98.75 673 ALA A O 1
ATOM 5319 N N . GLY A 1 674 ? -12.200 -7.314 8.317 1.00 98.19 674 GLY A N 1
ATOM 5320 C CA . GLY A 1 674 ? -10.868 -7.190 7.717 1.00 98.19 674 GLY A CA 1
ATOM 5321 C C . GLY A 1 674 ? -10.711 -5.808 7.081 1.00 98.19 674 GLY A C 1
ATOM 5322 O O . GLY A 1 674 ? -11.709 -5.208 6.683 1.00 98.19 674 GLY A O 1
ATOM 5323 N N . MET A 1 675 ? -9.485 -5.293 7.005 1.00 96.12 675 MET A N 1
ATOM 5324 C CA . MET A 1 675 ? -9.217 -3.970 6.419 1.00 96.12 675 MET A CA 1
ATOM 5325 C C . MET A 1 675 ? -8.310 -4.000 5.181 1.00 96.12 675 MET A C 1
ATOM 5327 O O . MET A 1 675 ? -8.172 -2.976 4.515 1.00 96.12 675 MET A O 1
ATOM 5331 N N . ASP A 1 676 ? -7.714 -5.145 4.853 1.00 97.00 676 ASP A N 1
ATOM 5332 C CA . ASP A 1 676 ? -6.785 -5.318 3.737 1.00 97.00 676 ASP A CA 1
ATOM 5333 C C . ASP A 1 676 ? -7.398 -5.985 2.498 1.00 97.00 676 ASP A C 1
ATOM 5335 O O . ASP A 1 676 ? -8.440 -6.643 2.537 1.00 97.00 676 ASP A O 1
ATOM 5339 N N . SER A 1 677 ? -6.690 -5.843 1.378 1.00 95.88 677 SER A N 1
ATOM 5340 C CA . SER A 1 677 ? -6.952 -6.566 0.135 1.00 95.88 677 SER A CA 1
ATOM 5341 C C . SER A 1 677 ? -5.661 -7.132 -0.457 1.00 95.88 677 SER A C 1
ATOM 5343 O O . SER A 1 677 ? -4.555 -6.803 -0.022 1.00 95.88 677 SER A O 1
ATOM 5345 N N . ALA A 1 678 ? -5.810 -7.982 -1.468 1.00 94.56 678 ALA A N 1
ATOM 5346 C CA . ALA A 1 678 ? -4.708 -8.433 -2.303 1.00 94.56 678 ALA A CA 1
ATOM 5347 C C . ALA A 1 678 ? -5.021 -8.174 -3.780 1.00 94.56 678 ALA A C 1
ATOM 5349 O O . ALA A 1 678 ? -6.176 -8.022 -4.170 1.00 94.56 678 ALA A O 1
ATOM 5350 N N . ALA A 1 679 ? -3.987 -8.163 -4.612 1.00 94.62 679 ALA A N 1
ATOM 5351 C CA . ALA A 1 679 ? -4.096 -8.145 -6.064 1.00 94.62 679 ALA A CA 1
ATOM 5352 C C . ALA A 1 679 ? -2.792 -8.671 -6.674 1.00 94.62 679 ALA A C 1
ATOM 5354 O O . ALA A 1 679 ? -1.789 -8.839 -5.976 1.00 94.62 679 ALA A O 1
ATOM 5355 N N . LEU A 1 680 ? -2.789 -8.910 -7.991 1.00 95.00 680 LEU A N 1
ATOM 5356 C CA . LEU A 1 680 ? -1.577 -9.332 -8.705 1.00 95.00 680 LEU A CA 1
ATOM 5357 C C . LEU A 1 680 ? -0.457 -8.291 -8.598 1.00 95.00 680 LEU A C 1
ATOM 5359 O O . LEU A 1 680 ? 0.707 -8.672 -8.538 1.00 95.00 680 LEU A O 1
ATOM 5363 N N . SER A 1 681 ? -0.810 -7.005 -8.538 1.00 94.25 681 SER A N 1
ATOM 5364 C CA . SER A 1 681 ? 0.122 -5.928 -8.223 1.00 94.25 681 SER A CA 1
ATOM 5365 C C . SER A 1 681 ? -0.258 -5.238 -6.921 1.00 94.25 681 SER A C 1
ATOM 5367 O O . SER A 1 681 ? -1.406 -4.838 -6.740 1.00 94.25 681 SER A O 1
ATOM 5369 N N . HIS A 1 682 ? 0.724 -5.052 -6.040 1.00 91.19 682 HIS A N 1
ATOM 5370 C CA . HIS A 1 682 ? 0.536 -4.402 -4.741 1.00 91.19 682 HIS A CA 1
ATOM 5371 C C . HIS A 1 682 ? 0.172 -2.916 -4.865 1.00 91.19 682 HIS A C 1
ATOM 5373 O O . HIS A 1 682 ? -0.524 -2.391 -4.003 1.00 91.19 682 HIS A O 1
ATOM 5379 N N . VAL A 1 683 ? 0.573 -2.245 -5.950 1.00 89.88 683 VAL A N 1
ATOM 5380 C CA . VAL A 1 683 ? 0.228 -0.835 -6.219 1.00 89.88 683 VAL A CA 1
ATOM 5381 C C . VAL A 1 683 ? -1.203 -0.693 -6.753 1.00 89.88 683 VAL A C 1
ATOM 5383 O O . VAL A 1 683 ? -1.839 0.338 -6.570 1.00 89.88 683 VAL A O 1
ATOM 5386 N N . LEU A 1 684 ? -1.738 -1.740 -7.387 1.00 92.19 684 LEU A N 1
ATOM 5387 C CA . LEU A 1 684 ? -3.075 -1.763 -7.987 1.00 92.19 684 LEU A CA 1
ATOM 5388 C C . LEU A 1 684 ? -4.024 -2.667 -7.183 1.00 92.19 684 LEU A C 1
ATOM 5390 O O . LEU A 1 684 ? -4.708 -3.518 -7.753 1.00 92.19 684 LEU A O 1
ATOM 5394 N N . SER A 1 685 ? -4.052 -2.478 -5.859 1.00 94.69 685 SER A N 1
ATOM 5395 C CA . SER A 1 685 ? -4.915 -3.213 -4.921 1.00 94.69 685 SER A CA 1
ATOM 5396 C C . SER A 1 685 ? -5.906 -2.269 -4.210 1.00 94.69 685 SER A C 1
ATOM 5398 O O . SER A 1 685 ? -5.784 -2.052 -3.002 1.00 94.69 685 SER A O 1
ATOM 5400 N N . PRO A 1 686 ? -6.875 -1.670 -4.936 1.00 94.06 686 PRO A N 1
ATOM 5401 C CA . PRO A 1 686 ? -7.816 -0.696 -4.370 1.00 94.06 686 PRO A CA 1
ATOM 5402 C C . PRO A 1 686 ? -8.746 -1.299 -3.307 1.00 94.06 686 PRO A C 1
ATOM 5404 O O . PRO A 1 686 ? -9.071 -0.633 -2.330 1.00 94.06 686 PRO A O 1
ATOM 5407 N N . GLY A 1 687 ? -9.165 -2.560 -3.472 1.00 95.56 687 GLY A N 1
ATOM 5408 C CA . GLY A 1 687 ? -9.893 -3.316 -2.449 1.00 95.56 687 GLY A CA 1
ATOM 5409 C C . GLY A 1 687 ? -11.196 -2.671 -1.960 1.00 95.56 687 GLY A C 1
ATOM 5410 O O . GLY A 1 687 ? -11.532 -2.817 -0.781 1.00 95.56 687 GLY A O 1
ATOM 5411 N N . ALA A 1 688 ? -11.914 -1.935 -2.812 1.00 96.38 688 ALA A N 1
ATOM 5412 C CA . ALA A 1 688 ? -13.062 -1.131 -2.400 1.00 96.38 688 ALA A CA 1
ATOM 5413 C C . ALA A 1 688 ? -14.184 -1.977 -1.770 1.00 96.38 688 ALA A C 1
ATOM 5415 O O . ALA A 1 688 ? -14.682 -1.648 -0.692 1.00 96.38 688 ALA A O 1
ATOM 5416 N N . ASN A 1 689 ? -14.560 -3.103 -2.377 1.00 96.62 689 ASN A N 1
ATOM 5417 C CA . ASN A 1 689 ? -15.517 -4.022 -1.772 1.00 96.62 689 ASN A CA 1
ATOM 5418 C C . ASN A 1 689 ? -14.824 -5.005 -0.820 1.00 96.62 689 ASN A C 1
ATOM 5420 O O . ASN A 1 689 ? -15.334 -5.246 0.274 1.00 96.62 689 ASN A O 1
ATOM 5424 N N . THR A 1 690 ? -13.666 -5.545 -1.216 1.00 95.12 690 THR A N 1
ATOM 5425 C CA . THR A 1 690 ? -12.979 -6.644 -0.512 1.00 95.12 690 THR A CA 1
ATOM 5426 C C . THR A 1 690 ? -12.410 -6.250 0.854 1.00 95.12 690 THR A C 1
ATOM 5428 O O . THR A 1 690 ? -12.400 -7.079 1.762 1.00 95.12 690 THR A O 1
ATOM 5431 N N . GLY A 1 691 ? -11.933 -5.011 0.998 1.00 94.75 691 GLY A N 1
ATOM 5432 C CA . GLY A 1 691 ? -11.380 -4.477 2.246 1.00 94.75 691 GLY A CA 1
ATOM 5433 C C . GLY A 1 691 ? -12.191 -3.302 2.795 1.00 94.75 691 GLY A C 1
ATOM 5434 O O . GLY A 1 691 ? -12.610 -3.321 3.952 1.00 94.75 691 GLY A O 1
ATOM 5435 N N . ALA A 1 692 ? -12.468 -2.282 1.973 1.00 97.56 692 ALA A N 1
ATOM 5436 C CA . ALA A 1 692 ? -13.038 -1.031 2.479 1.00 97.56 692 ALA A CA 1
ATOM 5437 C C . ALA A 1 692 ? -14.512 -1.148 2.899 1.00 97.56 692 ALA A C 1
ATOM 5439 O O . ALA A 1 692 ? -14.877 -0.616 3.944 1.00 97.56 692 ALA A O 1
ATOM 5440 N N . SER A 1 693 ? -15.369 -1.840 2.136 1.00 98.19 693 SER A N 1
ATOM 5441 C CA . SER A 1 693 ? -16.819 -1.860 2.412 1.00 98.19 693 SER A CA 1
ATOM 5442 C C . SER A 1 693 ? -17.173 -2.410 3.802 1.00 98.19 693 SER A C 1
ATOM 5444 O O . SER A 1 693 ? -17.960 -1.799 4.527 1.00 98.19 693 SER A O 1
ATOM 5446 N N . GLY A 1 694 ? -16.546 -3.521 4.206 1.00 98.19 694 GLY A N 1
ATOM 5447 C CA . GLY A 1 694 ? -16.735 -4.129 5.524 1.00 98.19 694 GLY A CA 1
ATOM 5448 C C . GLY A 1 694 ? -16.169 -3.261 6.647 1.00 98.19 694 GLY A C 1
ATOM 5449 O O . GLY A 1 694 ? -16.842 -3.047 7.658 1.00 98.19 694 GLY A O 1
ATOM 5450 N N . LEU A 1 695 ? -14.975 -2.689 6.447 1.00 98.69 695 LEU A N 1
ATOM 5451 C CA . LEU A 1 695 ? -14.383 -1.753 7.400 1.00 98.69 695 LEU A CA 1
ATOM 5452 C C . LEU A 1 695 ? -15.271 -0.521 7.606 1.00 98.69 695 LEU A C 1
ATOM 5454 O O . LEU A 1 695 ? -15.571 -0.163 8.743 1.00 98.69 695 LEU A O 1
ATOM 5458 N N . VAL A 1 696 ? -15.708 0.134 6.529 1.00 98.81 696 VAL A N 1
ATOM 5459 C CA . VAL A 1 696 ? -16.541 1.338 6.624 1.00 98.81 696 VAL A CA 1
ATOM 5460 C C . VAL A 1 696 ? -17.875 1.015 7.287 1.00 98.81 696 VAL A C 1
ATOM 5462 O O . VAL A 1 696 ? -18.326 1.792 8.132 1.00 98.81 696 VAL A O 1
ATOM 5465 N N . ALA A 1 697 ? -18.475 -0.142 6.996 1.00 98.81 697 ALA A N 1
ATOM 5466 C CA . ALA A 1 697 ? -19.680 -0.580 7.689 1.00 98.81 697 ALA A CA 1
ATOM 5467 C C . ALA A 1 697 ? -19.449 -0.758 9.201 1.00 98.81 697 ALA A C 1
ATOM 5469 O O . ALA A 1 697 ? -20.247 -0.271 10.001 1.00 98.81 697 ALA A O 1
ATOM 5470 N N . LEU A 1 698 ? -18.330 -1.367 9.610 1.00 98.88 698 LEU A N 1
ATOM 5471 C CA . LEU A 1 698 ? -17.942 -1.505 11.019 1.00 98.88 698 LEU A CA 1
ATOM 5472 C C . LEU A 1 698 ? -17.748 -0.140 11.702 1.00 98.88 698 LEU A C 1
ATOM 5474 O O . LEU A 1 698 ? -18.292 0.105 12.782 1.00 98.88 698 LEU A O 1
ATOM 5478 N N . LEU A 1 699 ? -16.982 0.758 11.076 1.00 98.81 699 LEU A N 1
ATOM 5479 C CA . LEU A 1 699 ? -16.660 2.077 11.622 1.00 98.81 699 LEU A CA 1
ATOM 5480 C C . LEU A 1 699 ? -17.912 2.951 11.751 1.00 98.81 699 LEU A C 1
ATOM 5482 O O . LEU A 1 699 ? -18.156 3.555 12.797 1.00 98.81 699 LEU A O 1
ATOM 5486 N N . THR A 1 700 ? -18.741 3.003 10.712 1.00 98.69 700 THR A N 1
ATOM 5487 C CA . THR A 1 700 ? -19.961 3.821 10.721 1.00 98.69 700 THR A CA 1
ATOM 5488 C C . THR A 1 700 ? -21.051 3.232 11.617 1.00 98.69 700 THR A C 1
ATOM 5490 O O . THR A 1 700 ? -21.772 4.002 12.257 1.00 98.69 700 THR A O 1
ATOM 5493 N N . ALA A 1 701 ? -21.102 1.907 11.796 1.00 98.81 701 ALA A N 1
ATOM 5494 C CA . ALA A 1 701 ? -21.926 1.275 12.825 1.00 98.81 701 ALA A CA 1
ATOM 5495 C C . ALA A 1 701 ? -21.494 1.699 14.238 1.00 98.81 701 ALA A C 1
ATOM 5497 O O . ALA A 1 701 ? -22.326 2.117 15.047 1.00 98.81 701 ALA A O 1
ATOM 5498 N N . ALA A 1 702 ? -20.188 1.672 14.526 1.00 98.56 702 ALA A N 1
ATOM 5499 C CA . ALA A 1 702 ? -19.644 2.167 15.789 1.00 98.56 702 ALA A CA 1
ATOM 5500 C C . ALA A 1 702 ? -19.982 3.654 16.010 1.00 98.56 702 ALA A C 1
ATOM 5502 O O . ALA A 1 702 ? -20.378 4.055 17.107 1.00 98.56 702 ALA A O 1
ATOM 5503 N N . HIS A 1 703 ? -19.887 4.472 14.956 1.00 98.25 703 HIS A N 1
ATOM 5504 C CA . HIS A 1 703 ? -20.234 5.893 14.994 1.00 98.25 703 HIS A CA 1
ATOM 5505 C C . HIS A 1 703 ? -21.727 6.134 15.276 1.00 98.25 703 HIS A C 1
ATOM 5507 O O . HIS A 1 703 ? -22.072 7.017 16.064 1.00 98.25 703 HIS A O 1
ATOM 5513 N N . ALA A 1 704 ? -22.624 5.333 14.697 1.00 98.12 704 ALA A N 1
ATOM 5514 C CA . ALA A 1 704 ? -24.069 5.463 14.893 1.00 98.12 704 ALA A CA 1
ATOM 5515 C C . ALA A 1 704 ? -24.498 5.261 16.361 1.00 98.12 704 ALA A C 1
ATOM 5517 O O . ALA A 1 704 ? -25.510 5.814 16.803 1.00 98.12 704 ALA A O 1
ATOM 5518 N N . LEU A 1 705 ? -23.706 4.534 17.158 1.00 97.25 705 LEU A N 1
ATOM 5519 C CA . LEU A 1 705 ? -23.967 4.309 18.584 1.00 97.25 705 LEU A CA 1
ATOM 5520 C C . LEU A 1 705 ? -23.659 5.528 19.475 1.00 97.25 705 LEU A C 1
ATOM 5522 O O . LEU A 1 705 ? -24.018 5.536 20.656 1.00 97.25 705 LEU A O 1
ATOM 5526 N N . LYS A 1 706 ? -23.028 6.598 18.965 1.00 95.19 706 LYS A N 1
ATOM 5527 C CA . LYS A 1 706 ? -22.740 7.831 19.739 1.00 95.19 706 LYS A CA 1
ATOM 5528 C C . LYS A 1 706 ? -23.987 8.500 20.332 1.00 95.19 706 LYS A C 1
ATOM 5530 O O . LYS A 1 706 ? -23.890 9.192 21.347 1.00 95.19 706 LYS A O 1
ATOM 5535 N N . GLY A 1 707 ? -25.165 8.262 19.749 1.00 91.50 707 GLY A N 1
ATOM 5536 C CA . GLY A 1 707 ? -26.451 8.761 20.253 1.00 91.50 707 GLY A CA 1
ATOM 5537 C C . GLY A 1 707 ? -26.926 8.135 21.575 1.00 91.50 707 GLY A C 1
ATOM 5538 O O . GLY A 1 707 ? -27.914 8.602 22.153 1.00 91.50 707 GLY A O 1
ATOM 5539 N N . LEU A 1 708 ? -26.250 7.091 22.065 1.00 95.00 708 LEU A N 1
ATOM 5540 C CA . LEU A 1 708 ? -26.602 6.357 23.281 1.00 95.00 708 LEU A CA 1
ATOM 5541 C C . LEU A 1 708 ? -25.544 6.554 24.382 1.00 95.00 708 LEU A C 1
ATOM 5543 O O . LEU A 1 708 ? -24.355 6.557 24.085 1.00 95.00 708 LEU A O 1
ATOM 5547 N N . PRO A 1 709 ? -25.927 6.715 25.660 1.00 93.88 709 PRO A N 1
ATOM 5548 C CA . PRO A 1 709 ? -24.966 6.703 26.761 1.00 93.88 709 PRO A CA 1
ATOM 5549 C C . PRO A 1 709 ? -24.471 5.276 27.037 1.00 93.88 709 PRO A C 1
ATOM 5551 O O . PRO A 1 709 ? -25.192 4.314 26.778 1.00 93.88 709 PRO A O 1
ATOM 5554 N N . ASP A 1 710 ? -23.295 5.130 27.648 1.00 93.62 710 ASP A N 1
ATOM 5555 C CA . ASP A 1 710 ? -22.741 3.804 27.972 1.00 93.62 710 ASP A CA 1
ATOM 5556 C C . ASP A 1 710 ? -23.598 3.025 28.981 1.00 93.62 710 ASP A C 1
ATOM 5558 O O . ASP A 1 710 ? -23.632 1.800 28.953 1.00 93.62 710 ASP A O 1
ATOM 5562 N N . SER A 1 711 ? -24.388 3.727 29.802 1.00 93.25 711 SER A N 1
ATOM 5563 C CA . SER A 1 711 ? -25.374 3.123 30.706 1.00 93.25 711 SER A CA 1
ATOM 5564 C C . SER A 1 711 ? -26.546 2.430 30.001 1.00 93.25 711 SER A C 1
ATOM 5566 O O . SER A 1 711 ? -27.355 1.793 30.671 1.00 93.25 711 SER A O 1
ATOM 5568 N N . ALA A 1 712 ? -26.678 2.567 28.677 1.00 95.12 712 ALA A N 1
ATOM 5569 C CA . ALA A 1 712 ? -27.673 1.841 27.888 1.00 95.12 712 ALA A CA 1
ATOM 5570 C C . ALA A 1 712 ? -27.241 0.403 27.539 1.00 95.12 712 ALA A C 1
ATOM 5572 O O . ALA A 1 712 ? -28.074 -0.375 27.069 1.00 95.12 712 ALA A O 1
ATOM 5573 N N . PHE A 1 713 ? -25.965 0.067 27.744 1.00 96.00 713 PHE A N 1
ATOM 5574 C CA . PHE A 1 713 ? -25.385 -1.237 27.442 1.00 96.00 713 PHE A CA 1
ATOM 5575 C C . PHE A 1 713 ? -25.206 -2.030 28.741 1.00 96.00 713 PHE A C 1
ATOM 5577 O O . PHE A 1 713 ? -24.593 -1.545 29.690 1.00 96.00 713 PHE A O 1
ATOM 5584 N N . ASP A 1 714 ? -25.704 -3.264 28.772 1.00 96.25 714 ASP A N 1
ATOM 5585 C CA . ASP A 1 714 ? -25.515 -4.191 29.897 1.00 96.25 714 ASP A CA 1
ATOM 5586 C C . ASP A 1 714 ? -24.262 -5.063 29.720 1.00 96.25 714 ASP A C 1
ATOM 5588 O O . ASP A 1 714 ? -23.748 -5.647 30.680 1.00 96.25 714 ASP A O 1
ATOM 5592 N N . LYS A 1 715 ? -23.753 -5.135 28.486 1.00 96.75 715 LYS A N 1
ATOM 5593 C CA . LYS A 1 715 ? -22.571 -5.906 28.091 1.00 96.75 715 LYS A CA 1
ATOM 5594 C C . LYS A 1 715 ? -21.444 -4.998 27.610 1.00 96.75 715 LYS A C 1
ATOM 5596 O O . LYS A 1 715 ? -21.657 -3.822 27.291 1.00 96.75 715 LYS A O 1
ATOM 5601 N N . LYS A 1 716 ? -20.238 -5.559 27.549 1.00 97.00 716 LYS A N 1
ATOM 5602 C CA . LYS A 1 716 ? -19.096 -4.922 26.893 1.00 97.00 716 LYS A CA 1
ATOM 5603 C C . LYS A 1 716 ? -19.243 -5.106 25.387 1.00 97.00 716 LYS A C 1
ATOM 5605 O O . LYS A 1 716 ? -19.495 -6.214 24.923 1.00 97.00 716 LYS A O 1
ATOM 5610 N N . VAL A 1 717 ? -19.067 -4.037 24.624 1.00 98.12 717 VAL A N 1
ATOM 5611 C CA . VAL A 1 717 ? -19.045 -4.085 23.160 1.00 98.12 717 VAL A CA 1
ATOM 5612 C C . VAL A 1 717 ? -17.627 -3.823 22.689 1.00 98.12 717 VAL A C 1
ATOM 5614 O O . VAL A 1 717 ? -16.995 -2.877 23.159 1.00 98.12 717 VAL A O 1
ATOM 5617 N N . VAL A 1 718 ? -17.135 -4.646 21.768 1.00 98.56 718 VAL A N 1
ATOM 5618 C CA . VAL A 1 718 ? -15.811 -4.499 21.161 1.00 98.56 718 VAL A CA 1
ATOM 5619 C C . VAL A 1 718 ? -15.964 -4.381 19.651 1.00 98.56 718 VAL A C 1
ATOM 5621 O O . VAL A 1 718 ? -16.666 -5.179 19.039 1.00 98.56 718 VAL A O 1
ATOM 5624 N N . PHE A 1 719 ? -15.291 -3.401 19.058 1.00 98.81 719 PHE A N 1
ATOM 5625 C CA . PHE A 1 719 ? -15.158 -3.243 17.611 1.00 98.81 719 PHE A CA 1
ATOM 5626 C C . PHE A 1 719 ? -13.706 -3.510 17.226 1.00 98.81 719 PHE A C 1
ATOM 5628 O O . PHE A 1 719 ? -12.817 -2.908 17.824 1.00 98.81 719 PHE A O 1
ATOM 5635 N N . ALA A 1 720 ? -13.451 -4.385 16.253 1.00 98.69 720 ALA A N 1
ATOM 5636 C CA . ALA A 1 720 ? -12.097 -4.754 15.838 1.00 98.69 720 ALA A CA 1
ATOM 5637 C C . ALA A 1 720 ? -11.932 -4.770 14.308 1.00 98.69 720 ALA A C 1
ATOM 5639 O O . ALA A 1 720 ? -12.568 -5.549 13.604 1.00 98.69 720 ALA A O 1
ATOM 5640 N N . ALA A 1 721 ? -11.046 -3.918 13.802 1.00 98.75 721 ALA A N 1
ATOM 5641 C CA . ALA A 1 721 ? -10.578 -3.905 12.424 1.00 98.75 721 ALA A CA 1
ATOM 5642 C C . ALA A 1 721 ? -9.222 -4.623 12.351 1.00 98.75 721 ALA A C 1
ATOM 5644 O O . ALA A 1 721 ? -8.233 -4.151 12.923 1.00 98.75 721 ALA A O 1
ATOM 5645 N N . PHE A 1 722 ? -9.184 -5.773 11.681 1.00 98.69 722 PHE A N 1
ATOM 5646 C CA . PHE A 1 722 ? -7.995 -6.619 11.598 1.00 98.69 722 PHE A CA 1
ATOM 5647 C C . PHE A 1 722 ? -7.238 -6.401 10.290 1.00 98.69 722 PHE A C 1
ATOM 5649 O O . PHE A 1 722 ? -7.822 -6.469 9.210 1.00 98.69 722 PHE A O 1
ATOM 5656 N N . GLN A 1 723 ? -5.937 -6.142 10.420 1.00 97.75 723 GLN A N 1
ATOM 5657 C CA . GLN A 1 723 ? -5.000 -5.909 9.322 1.00 97.75 723 GLN A CA 1
ATOM 5658 C C . GLN A 1 723 ? -4.336 -7.214 8.866 1.00 97.75 723 GLN A C 1
ATOM 5660 O O . GLN A 1 723 ? -4.076 -8.093 9.688 1.00 97.75 723 GLN A O 1
ATOM 5665 N N . ALA A 1 724 ? -3.974 -7.290 7.582 1.00 97.25 724 ALA A N 1
ATOM 5666 C CA . ALA A 1 724 ? -3.278 -8.427 6.968 1.00 97.25 724 ALA A CA 1
ATOM 5667 C C . ALA A 1 724 ? -4.036 -9.770 7.084 1.00 97.25 724 ALA A C 1
ATOM 5669 O O . ALA A 1 724 ? -3.446 -10.842 7.249 1.00 97.25 724 ALA A O 1
ATOM 5670 N N . GLU A 1 725 ? -5.361 -9.736 6.975 1.00 97.81 725 GLU A N 1
ATOM 5671 C CA . GLU A 1 725 ? -6.206 -10.923 7.018 1.00 97.81 725 GLU A CA 1
ATOM 5672 C C . GLU A 1 725 ? -6.050 -11.805 5.776 1.00 97.81 725 GLU A C 1
ATOM 5674 O O . GLU A 1 725 ? -6.128 -13.030 5.898 1.00 97.81 725 GLU A O 1
ATOM 5679 N N . LYS A 1 726 ? -5.739 -11.226 4.606 1.00 96.19 726 LYS A N 1
ATOM 5680 C CA . LYS A 1 726 ? -5.512 -11.970 3.351 1.00 96.19 726 LYS A CA 1
ATOM 5681 C C . LYS A 1 726 ? -4.212 -12.785 3.345 1.00 96.19 726 LYS A C 1
ATOM 5683 O O . LYS A 1 726 ? -4.010 -13.590 2.441 1.00 96.19 726 LYS A O 1
ATOM 5688 N N . PHE A 1 727 ? -3.355 -12.613 4.354 1.00 96.00 727 PHE A N 1
ATOM 5689 C CA . PHE A 1 727 ? -2.044 -13.258 4.464 1.00 96.00 727 PHE A CA 1
ATOM 5690 C C . PHE A 1 727 ? -1.976 -14.155 5.702 1.00 96.00 727 PHE A C 1
ATOM 5692 O O . PHE A 1 727 ? -1.164 -13.949 6.601 1.00 96.00 727 PHE A O 1
ATOM 5699 N N . GLY A 1 728 ? -2.840 -15.171 5.756 1.00 94.50 728 GLY A N 1
ATOM 5700 C CA . GLY A 1 728 ? -2.895 -16.137 6.853 1.00 94.50 728 GLY A CA 1
ATOM 5701 C C . GLY A 1 728 ? -3.602 -15.645 8.113 1.00 94.50 728 GLY A C 1
ATOM 5702 O O . GLY A 1 728 ? -3.233 -16.096 9.202 1.00 94.50 728 GLY A O 1
ATOM 5703 N N . PHE A 1 729 ? -4.582 -14.741 7.977 1.00 96.75 729 PHE A N 1
ATOM 5704 C CA . PHE A 1 729 ? -5.388 -14.184 9.075 1.00 96.75 729 PHE A CA 1
ATOM 5705 C C . PHE A 1 729 ? -4.532 -13.619 10.220 1.00 96.75 729 PHE A C 1
ATOM 5707 O O . PHE A 1 729 ? -4.827 -13.824 11.399 1.00 96.75 729 PHE A O 1
ATOM 5714 N N . VAL A 1 730 ? -3.379 -13.020 9.898 1.00 95.94 730 VAL A N 1
ATOM 5715 C CA . VAL A 1 730 ? -2.350 -12.761 10.916 1.00 95.94 730 VAL A CA 1
ATOM 5716 C C . VAL A 1 730 ? -2.756 -11.674 11.903 1.00 95.94 730 VAL A C 1
ATOM 5718 O O . VAL A 1 730 ? -2.325 -11.746 13.050 1.00 95.94 730 VAL A O 1
ATOM 5721 N N . GLY A 1 731 ? -3.621 -10.727 11.532 1.00 97.06 731 GLY A N 1
ATOM 5722 C CA . GLY A 1 731 ? -4.162 -9.736 12.462 1.00 97.06 731 GLY A CA 1
ATOM 5723 C C . GLY A 1 731 ? -5.007 -10.381 13.556 1.00 97.06 731 GLY A C 1
ATOM 5724 O O . GLY A 1 731 ? -4.674 -10.304 14.743 1.00 97.06 731 GLY A O 1
ATOM 5725 N N . SER A 1 732 ? -6.073 -11.074 13.160 1.00 97.88 732 SER A N 1
ATOM 5726 C CA . SER A 1 732 ? -7.009 -11.727 14.079 1.00 97.88 732 SER A CA 1
ATOM 5727 C C . SER A 1 732 ? -6.365 -12.877 14.859 1.00 97.88 732 SER A C 1
ATOM 5729 O O . SER A 1 732 ? -6.593 -13.017 16.066 1.00 97.88 732 SER A O 1
ATOM 5731 N N . ARG A 1 733 ? -5.485 -13.663 14.227 1.00 96.50 733 ARG A N 1
ATOM 5732 C CA . ARG A 1 733 ? -4.753 -14.748 14.903 1.00 96.50 733 ARG A CA 1
ATOM 5733 C C . ARG A 1 733 ? -3.728 -14.232 15.898 1.00 96.50 733 ARG A C 1
ATOM 5735 O O . ARG A 1 733 ? -3.603 -14.822 16.970 1.00 96.50 733 ARG A O 1
ATOM 5742 N N . LYS A 1 734 ? -3.002 -13.148 15.594 1.00 96.19 734 LYS A N 1
ATOM 5743 C CA . LYS A 1 734 ? -2.054 -12.557 16.552 1.00 96.19 734 LYS A CA 1
ATOM 5744 C C . LYS A 1 734 ? -2.767 -12.016 17.773 1.00 96.19 734 LYS A C 1
ATOM 5746 O O . LYS A 1 734 ? -2.340 -12.303 18.890 1.00 96.19 734 LYS A O 1
ATOM 5751 N N . PHE A 1 735 ? -3.878 -11.319 17.554 1.00 97.31 735 PHE A N 1
ATOM 5752 C CA . PHE A 1 735 ? -4.737 -10.826 18.620 1.00 97.31 735 PHE A CA 1
ATOM 5753 C C . PHE A 1 735 ? -5.204 -11.960 19.543 1.00 97.31 735 PHE A C 1
ATOM 5755 O O . PHE A 1 735 ? -4.982 -11.912 20.750 1.00 97.31 735 PHE A O 1
ATOM 5762 N N . LEU A 1 736 ? -5.767 -13.035 18.982 1.00 96.94 736 LEU A N 1
ATOM 5763 C CA . LEU A 1 736 ? -6.218 -14.188 19.766 1.00 96.94 736 LEU A CA 1
ATOM 5764 C C . LEU A 1 736 ? -5.079 -14.941 20.453 1.00 96.94 736 LEU A C 1
ATOM 5766 O O . LEU A 1 736 ? -5.230 -15.357 21.600 1.00 96.94 736 LEU A O 1
ATOM 5770 N N . SER A 1 737 ? -3.941 -15.109 19.779 1.00 95.69 737 SER A N 1
ATOM 5771 C CA . SER A 1 737 ? -2.753 -15.727 20.366 1.00 95.69 737 SER A CA 1
ATOM 5772 C C . SER A 1 737 ? -2.308 -14.977 21.621 1.00 95.69 737 SER A C 1
ATOM 5774 O O . SER A 1 737 ? -2.012 -15.605 22.641 1.00 95.69 737 SER A O 1
ATOM 5776 N N . ASP A 1 738 ? -2.282 -13.645 21.571 1.00 95.88 738 ASP A N 1
ATOM 5777 C CA . ASP A 1 738 ? -1.897 -12.824 22.715 1.00 95.88 738 ASP A CA 1
ATOM 5778 C C . ASP A 1 738 ? -2.971 -12.848 23.810 1.00 95.88 738 ASP A C 1
ATOM 5780 O O . ASP A 1 738 ? -2.627 -13.091 24.967 1.00 95.88 738 ASP A O 1
ATOM 5784 N N . VAL A 1 739 ? -4.261 -12.717 23.473 1.00 95.94 739 VAL A N 1
ATOM 5785 C CA . VAL A 1 739 ? -5.373 -12.869 24.435 1.00 95.94 739 VAL A CA 1
ATOM 5786 C C . VAL A 1 739 ? -5.259 -14.200 25.183 1.00 95.94 739 VAL A C 1
ATOM 5788 O O . VAL A 1 739 ? -5.187 -14.215 26.408 1.00 95.94 739 VAL A O 1
ATOM 5791 N N . GLN A 1 740 ? -5.149 -15.319 24.463 1.00 95.19 740 GLN A N 1
ATOM 5792 C CA . GLN A 1 740 ? -5.037 -16.656 25.054 1.00 95.19 740 GLN A CA 1
ATOM 5793 C C . GLN A 1 740 ? -3.787 -16.810 25.925 1.00 95.19 740 GLN A C 1
ATOM 5795 O O . GLN A 1 740 ? -3.826 -17.486 26.956 1.00 95.19 740 GLN A O 1
ATOM 5800 N N . LYS A 1 741 ? -2.665 -16.198 25.525 1.00 94.62 741 LYS A N 1
ATOM 5801 C CA . LYS A 1 741 ? -1.433 -16.208 26.318 1.00 94.62 741 LYS A CA 1
ATOM 5802 C C . LYS A 1 741 ? -1.638 -15.487 27.653 1.00 94.62 741 LYS A C 1
ATOM 5804 O O . LYS A 1 741 ? -1.280 -16.046 28.686 1.00 94.62 741 LYS A O 1
ATOM 5809 N N . PHE A 1 742 ? -2.252 -14.304 27.640 1.00 94.69 742 PHE A N 1
ATOM 5810 C CA . PHE A 1 742 ? -2.553 -13.540 28.854 1.00 94.69 742 PHE A CA 1
ATOM 5811 C C . PHE A 1 742 ? -3.632 -14.199 29.718 1.00 94.69 742 PHE A C 1
ATOM 5813 O O . PHE A 1 742 ? -3.515 -14.171 30.936 1.00 94.69 742 PHE A O 1
ATOM 5820 N N . THR A 1 743 ? -4.636 -14.855 29.129 1.00 93.19 743 THR A N 1
ATOM 5821 C CA . THR A 1 743 ? -5.637 -15.621 29.890 1.00 93.19 743 THR A CA 1
ATOM 5822 C C . THR A 1 743 ? -5.004 -16.803 30.634 1.00 93.19 743 THR A C 1
ATOM 5824 O O . THR A 1 743 ? -5.389 -17.105 31.761 1.00 93.19 743 THR A O 1
ATOM 5827 N N . LYS A 1 744 ? -4.027 -17.487 30.021 1.00 93.94 744 LYS A N 1
ATOM 5828 C CA . LYS A 1 744 ? -3.361 -18.658 30.620 1.00 93.94 744 LYS A CA 1
ATOM 5829 C C . LYS A 1 744 ? -2.312 -18.287 31.666 1.00 93.94 744 LYS A C 1
ATOM 5831 O O . LYS A 1 744 ? -2.157 -19.021 32.638 1.00 93.94 744 LYS A O 1
ATOM 5836 N N . ASP A 1 745 ? -1.582 -17.197 31.449 1.00 93.69 745 ASP A N 1
ATOM 5837 C CA . ASP A 1 745 ? -0.498 -16.749 32.325 1.00 93.69 745 ASP A CA 1
ATOM 5838 C C . ASP A 1 745 ? -0.482 -15.213 32.448 1.00 93.69 745 ASP A C 1
ATOM 5840 O O . ASP A 1 745 ? 0.347 -14.553 31.820 1.00 93.69 745 ASP A O 1
ATOM 5844 N N . PRO A 1 746 ? -1.395 -14.613 33.237 1.00 86.06 746 PRO A N 1
ATOM 5845 C CA . PRO A 1 746 ? -1.508 -13.157 33.343 1.00 86.06 746 PRO A CA 1
ATOM 5846 C C . PRO A 1 746 ? -0.234 -12.469 33.854 1.00 86.06 746 PRO A C 1
ATOM 5848 O O . PRO A 1 746 ? 0.071 -11.356 33.429 1.00 86.06 746 PRO A O 1
ATOM 5851 N N . GLU A 1 747 ? 0.509 -13.115 34.761 1.00 83.31 747 GLU A N 1
ATOM 5852 C CA . GLU A 1 747 ? 1.721 -12.549 35.369 1.00 83.31 747 GLU A CA 1
ATOM 5853 C C . GLU A 1 747 ? 2.963 -12.761 34.492 1.00 83.31 747 GLU A C 1
ATOM 5855 O O . GLU A 1 747 ? 3.808 -11.873 34.406 1.00 83.31 747 GLU A O 1
ATOM 5860 N N . GLY A 1 748 ? 3.089 -13.911 33.819 1.00 87.75 748 GLY A N 1
ATOM 5861 C CA . GLY A 1 748 ? 4.257 -14.236 32.994 1.00 87.75 748 GLY A CA 1
ATOM 5862 C C . GLY A 1 748 ? 4.123 -13.882 31.510 1.00 87.75 748 GLY A C 1
ATOM 5863 O O . GLY A 1 748 ? 5.135 -13.822 30.803 1.00 87.75 748 GLY A O 1
ATOM 5864 N N . ALA A 1 749 ? 2.914 -13.600 31.006 1.00 92.12 749 ALA A N 1
ATOM 5865 C CA . ALA A 1 749 ? 2.709 -13.246 29.599 1.00 92.12 749 ALA A CA 1
ATOM 5866 C C . ALA A 1 749 ? 3.419 -11.944 29.203 1.00 92.12 749 ALA A C 1
ATOM 5868 O O . ALA A 1 749 ? 3.889 -11.849 28.059 1.00 92.12 749 ALA A O 1
ATOM 5869 N N . CYS A 1 750 ? 3.535 -11.008 30.153 1.00 92.69 750 CYS A N 1
ATOM 5870 C CA . CYS A 1 750 ? 4.336 -9.796 30.061 1.00 92.69 750 CYS A CA 1
ATOM 5871 C C . CYS A 1 750 ? 5.456 -9.803 31.108 1.00 92.69 750 CYS A C 1
ATOM 5873 O O . CYS A 1 750 ? 5.235 -9.473 32.269 1.00 92.69 750 CYS A O 1
ATOM 5875 N N . ALA A 1 751 ? 6.677 -10.138 30.692 1.00 91.25 751 ALA A N 1
ATOM 5876 C CA . ALA A 1 751 ? 7.808 -10.228 31.615 1.00 91.25 751 ALA A CA 1
ATOM 5877 C C . ALA A 1 751 ? 8.258 -8.852 32.139 1.00 91.25 751 ALA A C 1
ATOM 5879 O O . ALA A 1 751 ? 8.821 -8.761 33.228 1.00 91.25 751 ALA A O 1
ATOM 5880 N N . TYR A 1 752 ? 8.013 -7.793 31.362 1.00 92.62 752 TYR A N 1
ATOM 5881 C CA . TYR A 1 752 ? 8.411 -6.421 31.679 1.00 92.62 752 TYR A CA 1
ATOM 5882 C C . TYR A 1 752 ? 7.237 -5.467 31.415 1.00 92.62 752 TYR A C 1
ATOM 5884 O O . TYR A 1 752 ? 7.143 -4.871 30.337 1.00 92.62 752 TYR A O 1
ATOM 5892 N N . PRO A 1 753 ? 6.286 -5.379 32.364 1.00 92.75 753 PRO A N 1
ATOM 5893 C CA . PRO A 1 753 ? 5.141 -4.491 32.247 1.00 92.75 753 PRO A CA 1
ATOM 5894 C C . PRO A 1 753 ? 5.534 -3.049 32.562 1.00 92.75 753 PRO A C 1
ATOM 5896 O O . PRO A 1 753 ? 6.280 -2.780 33.504 1.00 92.75 753 PRO A O 1
ATOM 5899 N N . VAL A 1 754 ? 4.960 -2.118 31.807 1.00 92.88 754 VAL A N 1
ATOM 5900 C CA . VAL A 1 754 ? 5.020 -0.683 32.086 1.00 92.88 754 VAL A CA 1
ATOM 5901 C C . VAL A 1 754 ? 3.615 -0.205 32.421 1.00 92.88 754 VAL A C 1
ATOM 5903 O O . VAL A 1 754 ? 2.655 -0.561 31.741 1.00 92.88 754 VAL A O 1
ATOM 5906 N N . SER A 1 755 ? 3.488 0.600 33.473 1.00 91.06 755 SER A N 1
ATOM 5907 C CA . SER A 1 755 ? 2.217 1.151 33.950 1.00 91.06 755 SER A CA 1
ATOM 5908 C C . SER A 1 755 ? 2.339 2.645 34.238 1.00 91.06 755 SER A C 1
ATOM 5910 O O . SER A 1 755 ? 3.393 3.088 34.682 1.00 91.06 755 SER A O 1
ATOM 5912 N N . ASP A 1 756 ? 1.244 3.388 34.065 1.00 88.38 756 ASP A N 1
ATOM 5913 C CA . ASP A 1 756 ? 1.148 4.843 34.271 1.00 88.38 756 ASP A CA 1
ATOM 5914 C C . ASP A 1 756 ? 2.107 5.682 33.397 1.00 88.38 756 ASP A C 1
ATOM 5916 O O . ASP A 1 756 ? 2.532 6.775 33.785 1.00 88.38 756 ASP A O 1
ATOM 5920 N N . SER A 1 757 ? 2.435 5.169 32.206 1.00 89.12 757 SER A N 1
ATOM 5921 C CA . SER A 1 757 ? 3.281 5.862 31.227 1.00 89.12 757 SER A CA 1
ATOM 5922 C C . SER A 1 757 ? 2.523 6.967 30.486 1.00 89.12 757 SER A C 1
ATOM 5924 O O . SER A 1 757 ? 1.317 6.867 30.252 1.00 89.12 757 SER A O 1
ATOM 5926 N N . SER A 1 758 ? 3.255 7.998 30.059 1.00 87.19 758 SER A N 1
ATOM 5927 C CA . SER A 1 758 ? 2.807 9.051 29.136 1.00 87.19 758 SER A CA 1
ATOM 5928 C C . SER A 1 758 ? 2.669 8.599 27.671 1.00 87.19 758 SER A C 1
ATOM 5930 O O . SER A 1 758 ? 2.352 9.415 26.803 1.00 87.19 758 SER A O 1
ATOM 5932 N N . SER A 1 759 ? 2.881 7.311 27.374 1.00 89.81 759 SER A N 1
ATOM 5933 C CA . SER A 1 759 ? 2.789 6.758 26.020 1.00 89.81 759 SER A CA 1
ATOM 5934 C C . SER A 1 759 ? 1.438 7.053 25.336 1.00 89.81 759 SER A C 1
ATOM 5936 O O . SER A 1 759 ? 0.365 6.714 25.862 1.00 89.81 759 SER A O 1
ATOM 5938 N N . PRO A 1 760 ? 1.447 7.579 24.093 1.00 89.38 760 PRO A N 1
ATOM 5939 C CA . PRO A 1 760 ? 0.247 7.736 23.275 1.00 89.38 760 PRO A CA 1
ATOM 5940 C C . PRO A 1 760 ? -0.497 6.416 23.020 1.00 89.38 760 PRO A C 1
ATOM 5942 O O . PRO A 1 760 ? -1.709 6.433 22.786 1.00 89.38 760 PRO A O 1
ATOM 5945 N N . MET A 1 761 ? 0.186 5.272 23.128 1.00 86.19 761 MET A N 1
ATOM 5946 C CA . MET A 1 761 ? -0.389 3.946 22.872 1.00 86.19 761 MET A CA 1
ATOM 5947 C C . MET A 1 761 ? -1.268 3.416 24.012 1.00 86.19 761 MET A C 1
ATOM 5949 O O . MET A 1 761 ? -2.185 2.639 23.759 1.00 86.19 761 MET A O 1
ATOM 5953 N N . GLY A 1 762 ? -1.063 3.882 25.245 1.00 84.00 762 GLY A N 1
ATOM 5954 C CA . GLY A 1 762 ? -1.879 3.497 26.395 1.00 84.00 762 GLY A CA 1
ATOM 5955 C C . GLY A 1 762 ? -1.143 3.649 27.724 1.00 84.00 762 GLY A C 1
ATOM 5956 O O . GLY A 1 762 ? 0.083 3.661 27.765 1.00 84.00 762 GLY A O 1
ATOM 5957 N N . LYS A 1 763 ? -1.906 3.707 28.824 1.00 84.44 763 LYS A N 1
ATOM 5958 C CA . LYS A 1 763 ? -1.371 3.807 30.197 1.00 84.44 763 LYS A CA 1
ATOM 5959 C C . LYS A 1 763 ? -0.547 2.587 30.620 1.00 84.44 763 LYS A C 1
ATOM 5961 O O . LYS A 1 763 ? 0.187 2.644 31.603 1.00 84.44 763 LYS A O 1
ATOM 5966 N N . SER A 1 764 ? -0.760 1.438 29.979 1.00 90.88 764 SER A N 1
ATOM 5967 C CA . SER A 1 764 ? -0.099 0.181 30.317 1.00 90.88 764 SER A CA 1
ATOM 5968 C C . SER A 1 764 ? 0.177 -0.625 29.065 1.00 90.88 764 SER A C 1
ATOM 5970 O O . SER A 1 764 ? -0.697 -0.779 28.212 1.00 90.88 764 SER A O 1
ATOM 5972 N N . PHE A 1 765 ? 1.405 -1.110 28.961 1.00 93.31 765 PHE A N 1
ATOM 5973 C CA . PHE A 1 765 ? 1.916 -1.824 27.803 1.00 93.31 765 PHE A CA 1
ATOM 5974 C C . PHE A 1 765 ? 3.031 -2.781 28.240 1.00 93.31 765 PHE A C 1
ATOM 5976 O O . PHE A 1 765 ? 3.401 -2.823 29.418 1.00 93.31 765 PHE A O 1
ATOM 5983 N N . CYS A 1 766 ? 3.546 -3.575 27.306 1.00 93.38 766 CYS A N 1
ATOM 5984 C CA . CYS A 1 766 ? 4.612 -4.526 27.593 1.00 93.38 766 CYS A CA 1
ATOM 5985 C C . CYS A 1 766 ? 5.836 -4.256 26.724 1.00 93.38 766 CYS A C 1
ATOM 5987 O O . CYS A 1 766 ? 5.691 -3.979 25.534 1.00 93.38 766 CYS A O 1
ATOM 5989 N N . THR A 1 767 ? 7.034 -4.366 27.302 1.00 92.75 767 THR A N 1
ATOM 5990 C CA . THR A 1 767 ? 8.292 -4.224 26.552 1.00 92.75 767 THR A CA 1
ATOM 5991 C C . THR A 1 767 ? 8.961 -5.554 26.205 1.00 92.75 767 THR A C 1
ATOM 5993 O O . THR A 1 767 ? 9.911 -5.606 25.421 1.00 92.75 767 THR A O 1
ATOM 5996 N N . ASN A 1 768 ? 8.477 -6.655 26.782 1.00 90.94 768 ASN A N 1
ATOM 5997 C CA . ASN A 1 768 ? 8.898 -8.004 26.427 1.00 90.94 768 ASN A CA 1
ATOM 5998 C C . ASN A 1 768 ? 7.799 -9.028 26.792 1.00 90.94 768 ASN A C 1
ATOM 6000 O O . ASN A 1 768 ? 7.661 -9.391 27.968 1.00 90.94 768 ASN A O 1
ATOM 6004 N N . PRO A 1 769 ? 7.025 -9.508 25.800 1.00 90.38 769 PRO A N 1
ATOM 6005 C CA . PRO A 1 769 ? 7.067 -9.108 24.386 1.00 90.38 769 PRO A CA 1
ATOM 6006 C C . PRO A 1 769 ? 6.644 -7.642 24.186 1.00 90.38 769 PRO A C 1
ATOM 6008 O O . PRO A 1 769 ? 5.931 -7.097 25.021 1.00 90.38 769 PRO A O 1
ATOM 6011 N N . MET A 1 770 ? 7.071 -7.010 23.089 1.00 90.38 770 MET A N 1
ATOM 6012 C CA . MET A 1 770 ? 6.596 -5.666 22.730 1.00 90.38 770 MET A CA 1
ATOM 6013 C C . MET A 1 770 ? 5.108 -5.715 22.375 1.00 90.38 770 MET A C 1
ATOM 6015 O O . MET A 1 770 ? 4.723 -6.415 21.441 1.00 90.38 770 MET A O 1
ATOM 6019 N N . LEU A 1 771 ? 4.284 -4.995 23.133 1.00 91.69 771 LEU A N 1
ATOM 6020 C CA . LEU A 1 771 ? 2.837 -4.893 22.941 1.00 91.69 771 LEU A CA 1
ATOM 6021 C C . LEU A 1 771 ? 2.417 -3.452 23.193 1.00 91.69 771 LEU A C 1
ATOM 6023 O O . LEU A 1 771 ? 2.725 -2.928 24.257 1.00 91.69 771 LEU A O 1
ATOM 6027 N N . SER A 1 772 ? 1.702 -2.836 22.252 1.00 89.19 772 SER A N 1
ATOM 6028 C CA . SER A 1 772 ? 1.285 -1.418 22.272 1.00 89.19 772 SER A CA 1
ATOM 6029 C C . SER A 1 772 ? 0.391 -1.068 23.455 1.00 89.19 772 SER A C 1
ATOM 6031 O O . SER A 1 772 ? 0.396 0.063 23.935 1.00 89.19 772 SER A O 1
ATOM 6033 N N . SER A 1 773 ? -0.368 -2.043 23.935 1.00 91.69 773 SER A N 1
ATOM 6034 C CA . SER A 1 773 ? -1.216 -1.945 25.112 1.00 91.69 773 SER A CA 1
ATOM 6035 C C . SER A 1 773 ? -1.423 -3.337 25.694 1.00 91.69 773 SER A C 1
ATOM 6037 O O . SER A 1 773 ? -1.403 -4.312 24.950 1.00 91.69 773 SER A O 1
ATOM 6039 N N . THR A 1 774 ? -1.657 -3.444 27.000 1.00 91.94 774 THR A N 1
ATOM 6040 C CA . THR A 1 774 ? -2.112 -4.690 27.645 1.00 91.94 774 THR A CA 1
ATOM 6041 C C . THR A 1 774 ? -3.626 -4.738 27.861 1.00 91.94 774 THR A C 1
ATOM 6043 O O . THR A 1 774 ? -4.130 -5.713 28.409 1.00 91.94 774 THR A O 1
ATOM 6046 N N . GLU A 1 775 ? -4.383 -3.731 27.411 1.00 92.06 775 GLU A N 1
ATOM 6047 C CA . GLU A 1 775 ? -5.839 -3.662 27.627 1.00 92.06 775 GLU A CA 1
ATOM 6048 C C . GLU A 1 775 ? -6.604 -4.815 26.954 1.00 92.06 775 GLU A C 1
ATOM 6050 O O . GLU A 1 775 ? -7.662 -5.218 27.439 1.00 92.06 775 GLU A O 1
ATOM 6055 N N . PHE A 1 776 ? -6.052 -5.412 25.890 1.00 93.19 776 PHE A N 1
ATOM 6056 C CA . PHE A 1 776 ? -6.648 -6.584 25.237 1.00 93.19 776 PHE A CA 1
ATOM 6057 C C . PHE A 1 776 ? -6.723 -7.802 26.173 1.00 93.19 776 PHE A C 1
ATOM 6059 O O . PHE A 1 776 ? -7.559 -8.678 25.971 1.00 93.19 776 PHE A O 1
ATOM 6066 N N . ALA A 1 777 ? -5.890 -7.862 27.222 1.00 90.25 777 ALA A N 1
ATOM 6067 C CA . ALA A 1 777 ? -5.903 -8.955 28.194 1.00 90.25 777 ALA A CA 1
ATOM 6068 C C . ALA A 1 777 ? -7.246 -9.058 28.944 1.00 90.25 777 ALA A C 1
ATOM 6070 O O . ALA A 1 777 ? -7.589 -10.123 29.449 1.00 90.25 777 ALA A O 1
ATOM 6071 N N . ASN A 1 778 ? -8.039 -7.979 28.962 1.00 89.19 778 ASN A N 1
ATOM 6072 C CA . ASN A 1 778 ? -9.378 -7.932 29.554 1.00 89.19 778 ASN A CA 1
ATOM 6073 C C . ASN A 1 778 ? -10.486 -8.480 28.626 1.00 89.19 778 ASN A C 1
ATOM 6075 O O . ASN A 1 778 ? -11.676 -8.326 28.930 1.00 89.19 778 ASN A O 1
ATOM 6079 N N . LEU A 1 779 ? -10.117 -9.063 27.479 1.00 93.94 779 LEU A N 1
ATOM 6080 C CA . LEU A 1 779 ? -11.015 -9.584 26.445 1.00 93.94 779 LEU A CA 1
ATOM 6081 C C . LEU A 1 779 ? -10.918 -11.110 26.331 1.00 93.94 779 LEU A C 1
ATOM 6083 O O . LEU A 1 779 ? -10.727 -11.653 25.246 1.00 93.94 779 LEU A O 1
ATOM 6087 N N . GLU A 1 780 ? -11.027 -11.806 27.464 1.00 94.19 780 GLU A N 1
ATOM 6088 C CA . GLU A 1 780 ? -11.010 -13.272 27.510 1.00 94.19 780 GLU A CA 1
ATOM 6089 C C . GLU A 1 780 ? -12.018 -13.876 26.517 1.00 94.19 780 GLU A C 1
ATOM 6091 O O . GLU A 1 780 ? -13.204 -13.539 26.541 1.00 94.19 780 GLU A O 1
ATOM 6096 N N . LEU A 1 781 ? -11.559 -14.804 25.666 1.00 95.19 781 LEU A N 1
ATOM 6097 C CA . LEU A 1 781 ? -12.394 -15.389 24.609 1.00 95.19 781 LEU A CA 1
ATOM 6098 C C . LEU A 1 781 ? -13.642 -16.096 25.165 1.00 95.19 781 LEU A C 1
ATOM 6100 O O . LEU A 1 781 ? -14.707 -16.020 24.564 1.00 95.19 781 LEU A O 1
ATOM 6104 N N . SER A 1 782 ? -13.534 -16.709 26.346 1.00 94.50 782 SER A N 1
ATOM 6105 C CA . SER A 1 782 ? -14.646 -17.366 27.052 1.00 94.50 782 SER A CA 1
ATOM 6106 C C . SER A 1 782 ? -15.793 -16.421 27.429 1.00 94.50 782 SER A C 1
ATOM 6108 O O . SER A 1 782 ? -16.893 -16.891 27.715 1.00 94.50 782 SER A O 1
ATOM 6110 N N . LYS A 1 783 ? -15.543 -15.107 27.452 1.00 96.31 783 LYS A N 1
ATOM 6111 C CA . LYS A 1 783 ? -16.537 -14.066 27.743 1.00 96.31 783 LYS A CA 1
ATOM 6112 C C . LYS A 1 783 ? -17.217 -13.541 26.481 1.00 96.31 783 LYS A C 1
ATOM 6114 O O . LYS A 1 783 ? -18.175 -12.781 26.585 1.00 96.31 783 LYS A O 1
ATOM 6119 N N . VAL A 1 784 ? -16.748 -13.915 25.288 1.00 97.06 784 VAL A N 1
ATOM 6120 C CA . VAL A 1 784 ? -17.379 -13.521 24.023 1.00 97.06 784 VAL A CA 1
ATOM 6121 C C . VAL A 1 784 ? -18.648 -14.337 23.825 1.00 97.06 784 VAL A C 1
ATOM 6123 O O . VAL A 1 784 ? -18.605 -15.517 23.498 1.00 97.06 784 VAL A O 1
ATOM 6126 N N . SER A 1 785 ? -19.794 -13.691 24.036 1.00 96.38 785 SER A N 1
ATOM 6127 C CA . SER A 1 785 ? -21.108 -14.312 23.866 1.00 96.38 785 SER A CA 1
ATOM 6128 C C . SER A 1 785 ? -21.510 -14.366 22.398 1.00 96.38 785 SER A C 1
ATOM 6130 O O . SER A 1 785 ? -22.074 -15.360 21.956 1.00 96.38 785 SER A O 1
ATOM 6132 N N . TYR A 1 786 ? -21.216 -13.297 21.652 1.00 97.94 786 TYR A N 1
ATOM 6133 C CA . TYR A 1 786 ? -21.597 -13.145 20.251 1.00 97.94 786 TYR A CA 1
ATOM 6134 C C . TYR A 1 786 ? -20.481 -12.474 19.453 1.00 97.94 786 TYR A C 1
ATOM 6136 O O . TYR A 1 786 ? -19.887 -11.500 19.923 1.00 97.94 786 TYR A O 1
ATOM 6144 N N . ALA A 1 787 ? -20.240 -12.960 18.235 1.00 98.38 787 ALA A N 1
ATOM 6145 C CA . ALA A 1 787 ? -19.297 -12.371 17.290 1.00 98.38 787 ALA A CA 1
ATOM 6146 C C . ALA A 1 787 ? -19.963 -12.106 15.928 1.00 98.38 787 ALA A C 1
ATOM 6148 O O . ALA A 1 787 ? -20.513 -13.014 15.311 1.00 98.38 787 ALA A O 1
ATOM 6149 N N . ILE A 1 788 ? -19.903 -10.870 15.437 1.00 98.75 788 ILE A N 1
ATOM 6150 C CA . ILE A 1 788 ? -20.439 -10.475 14.129 1.00 98.75 788 ILE A CA 1
ATOM 6151 C C . ILE A 1 788 ? -19.291 -9.961 13.268 1.00 98.75 788 ILE A C 1
ATOM 6153 O O . ILE A 1 788 ? -18.674 -8.954 13.604 1.00 98.75 788 ILE A O 1
ATOM 6157 N N . ALA A 1 789 ? -19.011 -10.625 12.151 1.00 98.75 789 ALA A N 1
ATOM 6158 C CA . ALA A 1 789 ? -18.124 -10.092 11.123 1.00 98.75 789 ALA A CA 1
ATOM 6159 C C . ALA A 1 789 ? -18.928 -9.415 10.006 1.00 98.75 789 ALA A C 1
ATOM 6161 O O . ALA A 1 789 ? -20.060 -9.811 9.732 1.00 98.75 789 ALA A O 1
ATOM 6162 N N . VAL A 1 790 ? -18.345 -8.419 9.344 1.00 98.56 790 VAL A N 1
ATOM 6163 C CA . VAL A 1 790 ? -18.915 -7.800 8.138 1.00 98.56 790 VAL A CA 1
ATOM 6164 C C . VAL A 1 790 ? -17.918 -7.910 6.993 1.00 98.56 790 VAL A C 1
ATOM 6166 O O . VAL A 1 790 ? -16.743 -7.595 7.175 1.00 98.56 790 VAL A O 1
ATOM 6169 N N . ASP A 1 791 ? -18.382 -8.361 5.827 1.00 97.81 791 ASP A N 1
ATOM 6170 C CA . ASP A 1 791 ? -17.530 -8.609 4.660 1.00 97.81 791 ASP A CA 1
ATOM 6171 C C . ASP A 1 791 ? -18.259 -8.310 3.339 1.00 97.81 791 ASP A C 1
ATOM 6173 O O . ASP A 1 791 ? -19.395 -8.737 3.144 1.00 97.81 791 ASP A O 1
ATOM 6177 N N . GLN A 1 792 ? -17.593 -7.594 2.423 1.00 97.00 792 GLN A N 1
ATOM 6178 C CA . GLN A 1 792 ? -18.060 -7.302 1.054 1.00 97.00 792 GLN A CA 1
ATOM 6179 C C . GLN A 1 792 ? -19.540 -6.900 0.955 1.00 97.00 792 GLN A C 1
ATOM 6181 O O . GLN A 1 792 ? -20.342 -7.546 0.279 1.00 97.00 792 GLN A O 1
ATOM 6186 N N . VAL A 1 793 ? -19.918 -5.832 1.651 1.00 97.56 793 VAL A N 1
ATOM 6187 C CA . VAL A 1 793 ? -21.307 -5.345 1.726 1.00 97.56 793 VAL A CA 1
ATOM 6188 C C . VAL A 1 793 ? -21.626 -4.244 0.714 1.00 97.56 793 VAL A C 1
ATOM 6190 O O . VAL A 1 793 ? -22.748 -3.749 0.692 1.00 97.56 793 VAL A O 1
ATOM 6193 N N . GLY A 1 794 ? -20.657 -3.855 -0.117 1.00 96.06 794 GLY A N 1
ATOM 6194 C CA . GLY A 1 794 ? -20.817 -2.797 -1.113 1.00 96.06 794 GLY A CA 1
ATOM 6195 C C . GLY A 1 794 ? -21.281 -3.273 -2.486 1.00 96.06 794 GLY A C 1
ATOM 6196 O O . GLY A 1 794 ? -21.641 -2.441 -3.305 1.00 96.06 794 GLY A O 1
ATOM 6197 N N . ILE A 1 795 ? -21.307 -4.578 -2.766 1.00 95.25 795 ILE A N 1
ATOM 6198 C CA . ILE A 1 795 ? -21.850 -5.119 -4.023 1.00 95.25 795 ILE A CA 1
ATOM 6199 C C . ILE A 1 795 ? -22.852 -6.212 -3.679 1.00 95.25 795 ILE A C 1
ATOM 6201 O O . ILE A 1 795 ? -22.470 -7.281 -3.208 1.00 95.25 795 ILE A O 1
ATOM 6205 N N . LEU A 1 796 ? -24.134 -5.951 -3.926 1.00 94.00 796 LEU A N 1
ATOM 6206 C CA . LEU A 1 796 ? -25.219 -6.880 -3.624 1.00 94.00 796 LEU A CA 1
ATOM 6207 C C . LEU A 1 796 ? -25.493 -7.865 -4.770 1.00 94.00 796 LEU A C 1
ATOM 6209 O O . LEU A 1 796 ? -25.232 -7.562 -5.937 1.00 94.00 796 LEU A O 1
ATOM 6213 N N . PRO A 1 797 ? -26.069 -9.046 -4.473 1.00 92.25 797 PRO A N 1
ATOM 6214 C CA . PRO A 1 797 ? -26.547 -9.954 -5.506 1.00 92.25 797 PRO A CA 1
ATOM 6215 C C . PRO A 1 797 ? -27.732 -9.330 -6.245 1.00 92.25 797 PRO A C 1
ATOM 6217 O O . PRO A 1 797 ? -28.381 -8.412 -5.750 1.00 92.25 797 PRO A O 1
ATOM 6220 N N . SER A 1 798 ? -28.118 -9.897 -7.391 1.00 88.19 798 SER A N 1
ATOM 6221 C CA . SER A 1 798 ? -29.288 -9.417 -8.145 1.00 88.19 798 SER A CA 1
ATOM 6222 C C . SER A 1 798 ? -30.609 -9.469 -7.361 1.00 88.19 798 SER A C 1
ATOM 6224 O O . SER A 1 798 ? -31.576 -8.829 -7.765 1.00 88.19 798 SER A O 1
ATOM 6226 N N . SER A 1 799 ? -30.678 -10.237 -6.266 1.00 88.06 799 SER A N 1
ATOM 6227 C CA . SER A 1 799 ? -31.822 -10.223 -5.347 1.00 88.06 799 SER A CA 1
ATOM 6228 C C . SER A 1 799 ? -31.910 -8.944 -4.507 1.00 88.06 799 SER A C 1
ATOM 6230 O O . SER A 1 799 ? -32.986 -8.664 -3.989 1.00 88.06 799 SER A O 1
ATOM 6232 N N . GLY A 1 800 ? -30.815 -8.189 -4.371 1.00 90.31 800 GLY A N 1
ATOM 6233 C CA . GLY A 1 800 ? -30.705 -7.013 -3.505 1.00 90.31 800 GLY A CA 1
ATOM 6234 C C . GLY A 1 800 ? -30.623 -7.342 -2.011 1.00 90.31 800 GLY A C 1
ATOM 6235 O O . GLY A 1 800 ? -30.762 -6.444 -1.189 1.00 90.31 800 GLY A O 1
ATOM 6236 N N . ASN A 1 801 ? -30.427 -8.615 -1.653 1.00 94.38 801 ASN A N 1
ATOM 6237 C CA . ASN A 1 801 ? -30.461 -9.073 -0.265 1.00 94.38 801 ASN A CA 1
ATOM 6238 C C . ASN A 1 801 ? -29.061 -9.371 0.282 1.00 94.38 801 ASN A C 1
ATOM 6240 O O . ASN A 1 801 ? -28.205 -9.909 -0.421 1.00 94.38 801 ASN A O 1
ATOM 6244 N N . PHE A 1 802 ? -28.883 -9.113 1.573 1.00 97.50 802 PHE A N 1
ATOM 6245 C CA . PHE A 1 802 ? -27.747 -9.558 2.367 1.00 97.50 802 PHE A CA 1
ATOM 6246 C C . PHE A 1 802 ? -27.952 -10.992 2.848 1.00 97.50 802 PHE A C 1
ATOM 6248 O O . PHE A 1 802 ? -29.074 -11.437 3.112 1.00 97.50 802 PHE A O 1
ATOM 6255 N N . THR A 1 803 ? -26.841 -11.699 3.024 1.00 97.50 803 THR A N 1
ATOM 6256 C CA . THR A 1 803 ? -26.827 -13.043 3.601 1.00 97.50 803 THR A CA 1
ATOM 6257 C C . THR A 1 803 ? -26.104 -13.023 4.940 1.00 97.50 803 THR A C 1
ATOM 6259 O O . THR A 1 803 ? -25.060 -12.389 5.087 1.00 97.50 803 THR A O 1
ATOM 6262 N N . VAL A 1 804 ? -26.664 -13.729 5.918 1.00 97.94 804 VAL A N 1
ATOM 6263 C CA . VAL A 1 804 ? -26.076 -13.938 7.241 1.00 97.94 804 VAL A CA 1
ATOM 6264 C C . VAL A 1 804 ? -25.497 -15.350 7.284 1.00 97.94 804 VAL A C 1
ATOM 6266 O O . VAL A 1 804 ? -26.240 -16.324 7.403 1.00 97.94 804 VAL A O 1
ATOM 6269 N N . HIS A 1 805 ? -24.175 -15.481 7.157 1.00 97.50 805 HIS A N 1
ATOM 6270 C CA . HIS A 1 805 ? -23.484 -16.776 7.221 1.00 97.50 805 HIS A CA 1
ATOM 6271 C C . HIS A 1 805 ? -23.185 -17.130 8.672 1.00 97.50 805 HIS A C 1
ATOM 6273 O O . HIS A 1 805 ? -22.359 -16.483 9.310 1.00 97.50 805 HIS A O 1
ATOM 6279 N N . VAL A 1 806 ? -23.865 -18.140 9.201 1.00 97.19 806 VAL A N 1
ATOM 6280 C CA . VAL A 1 806 ? -23.802 -18.517 10.619 1.00 97.19 806 VAL A CA 1
ATOM 6281 C C . VAL A 1 806 ? -22.772 -19.622 10.838 1.00 97.19 806 VAL A C 1
ATOM 6283 O O . VAL A 1 806 ? -22.645 -20.522 10.009 1.00 97.19 806 VAL A O 1
ATOM 6286 N N . ASN A 1 807 ? -22.052 -19.586 11.965 1.00 96.88 807 ASN A N 1
ATOM 6287 C CA . ASN A 1 807 ? -21.160 -20.671 12.369 1.00 96.88 807 ASN A CA 1
ATOM 6288 C C . ASN A 1 807 ? -21.967 -21.974 12.557 1.00 96.88 807 ASN A C 1
ATOM 6290 O O . ASN A 1 807 ? -22.701 -22.093 13.541 1.00 96.88 807 ASN A O 1
ATOM 6294 N N . PRO A 1 808 ? -21.800 -22.992 11.691 1.00 95.00 808 PRO A N 1
ATOM 6295 C CA . PRO A 1 808 ? -22.588 -24.224 11.757 1.00 95.00 808 PRO A CA 1
ATOM 6296 C C . PRO A 1 808 ? -22.183 -25.136 12.928 1.00 95.00 808 PRO A C 1
ATOM 6298 O O . PRO A 1 808 ? -22.770 -26.201 13.120 1.00 95.00 808 PRO A O 1
ATOM 6301 N N . HIS A 1 809 ? -21.129 -24.784 13.669 1.00 95.62 809 HIS A N 1
ATOM 6302 C CA . HIS A 1 809 ? -20.661 -25.524 14.840 1.00 95.62 809 HIS A CA 1
ATOM 6303 C C . HIS A 1 809 ? -21.099 -24.908 16.171 1.00 95.62 809 HIS A C 1
ATOM 6305 O O . HIS A 1 809 ? -20.863 -25.523 17.211 1.00 95.62 809 HIS A O 1
ATOM 6311 N N . ALA A 1 810 ? -21.740 -23.739 16.153 1.00 94.69 810 ALA A N 1
ATOM 6312 C CA . ALA A 1 810 ? -22.307 -23.134 17.348 1.00 94.69 810 ALA A CA 1
ATOM 6313 C C . ALA A 1 810 ? -23.541 -23.913 17.832 1.00 94.69 810 ALA A C 1
ATOM 6315 O O . ALA A 1 810 ? -24.340 -24.396 17.031 1.00 94.69 810 ALA A O 1
ATOM 6316 N N . ASN A 1 811 ? -23.691 -24.039 19.154 1.00 87.12 811 ASN A N 1
ATOM 6317 C CA . ASN A 1 811 ? -24.794 -24.803 19.750 1.00 87.12 811 ASN A CA 1
ATOM 6318 C C . ASN A 1 811 ? -26.144 -24.069 19.653 1.00 87.12 811 ASN A C 1
ATOM 6320 O O . ASN A 1 811 ? -27.168 -24.711 19.445 1.00 87.12 811 ASN A O 1
ATOM 6324 N N . GLU A 1 812 ? -26.140 -22.743 19.812 1.00 89.25 812 GLU A N 1
ATOM 6325 C CA . GLU A 1 812 ? -27.320 -21.871 19.767 1.00 89.25 812 GLU A CA 1
ATOM 6326 C C . GLU A 1 812 ? -26.937 -20.548 19.092 1.00 89.25 812 GLU A C 1
ATOM 6328 O O . GLU A 1 812 ? -26.000 -19.873 19.519 1.00 89.25 812 GLU A O 1
ATOM 6333 N N . THR A 1 813 ? -27.649 -20.179 18.028 1.00 92.38 813 THR A N 1
ATOM 6334 C CA . THR A 1 813 ? -27.413 -18.943 17.252 1.00 92.38 813 THR A CA 1
ATOM 6335 C C . THR A 1 813 ? -28.694 -18.159 16.987 1.00 92.38 813 THR A C 1
ATOM 6337 O O . THR A 1 813 ? -28.644 -17.118 16.339 1.00 92.38 813 THR A O 1
ATOM 6340 N N . SER A 1 814 ? -29.831 -18.629 17.504 1.00 94.19 814 SER A N 1
ATOM 6341 C CA . SER A 1 814 ? -31.155 -18.034 17.291 1.00 94.19 814 SER A CA 1
ATOM 6342 C C . SER A 1 814 ? -31.192 -16.563 17.700 1.00 94.19 814 SER A C 1
ATOM 6344 O O . SER A 1 814 ? -31.505 -15.725 16.865 1.00 94.19 814 SER A O 1
ATOM 6346 N N . ASP A 1 815 ? -30.746 -16.234 18.915 1.00 94.75 815 ASP A N 1
ATOM 6347 C CA . ASP A 1 815 ? -30.678 -14.848 19.405 1.00 94.75 815 ASP A CA 1
ATOM 6348 C C . ASP A 1 815 ? -29.809 -13.943 18.508 1.00 94.75 815 ASP A C 1
ATOM 6350 O O . ASP A 1 815 ? -30.153 -12.787 18.260 1.00 94.75 815 ASP A O 1
ATOM 6354 N N . LEU A 1 816 ? -28.690 -14.470 17.996 1.00 96.88 816 LEU A N 1
ATOM 6355 C CA . LEU A 1 816 ? -27.777 -13.747 17.106 1.00 96.88 816 LEU A CA 1
ATOM 6356 C C . LEU A 1 816 ? -28.416 -13.479 15.740 1.00 96.88 816 LEU A C 1
ATOM 6358 O O . LEU A 1 816 ? -28.382 -12.351 15.247 1.00 96.88 816 LEU A O 1
ATOM 6362 N N . VAL A 1 817 ? -28.997 -14.511 15.129 1.00 96.75 817 VAL A N 1
ATOM 6363 C CA . VAL A 1 817 ? -29.662 -14.410 13.825 1.00 96.75 817 VAL A CA 1
ATOM 6364 C C . VAL A 1 817 ? -30.892 -13.515 13.928 1.00 96.75 817 VAL A C 1
ATOM 6366 O O . VAL A 1 817 ? -31.072 -12.639 13.084 1.00 96.75 817 VAL A O 1
ATOM 6369 N N . ASP A 1 818 ? -31.691 -13.665 14.984 1.00 96.00 818 ASP A N 1
ATOM 6370 C CA . ASP A 1 818 ? -32.878 -12.850 15.226 1.00 96.00 818 ASP A CA 1
ATOM 6371 C C . ASP A 1 818 ? -32.519 -11.379 15.435 1.00 96.00 818 ASP A C 1
ATOM 6373 O O . ASP A 1 818 ? -33.220 -10.512 14.908 1.00 96.00 818 ASP A O 1
ATOM 6377 N N . ALA A 1 819 ? -31.421 -11.079 16.138 1.00 96.88 819 ALA A N 1
ATOM 6378 C CA . ALA A 1 819 ? -30.950 -9.707 16.309 1.00 96.88 819 ALA A CA 1
ATOM 6379 C C . ALA A 1 819 ? -30.583 -9.035 14.976 1.00 96.88 819 ALA A C 1
ATOM 6381 O O . ALA A 1 819 ? -30.795 -7.832 14.845 1.00 96.88 819 ALA A O 1
ATOM 6382 N N . ILE A 1 820 ? -30.081 -9.799 13.996 1.00 98.00 820 ILE A N 1
ATOM 6383 C CA . ILE A 1 820 ? -29.688 -9.294 12.671 1.00 98.00 820 ILE A CA 1
ATOM 6384 C C . ILE A 1 820 ? -30.885 -9.220 11.720 1.00 98.00 820 ILE A C 1
ATOM 6386 O O . ILE A 1 820 ? -31.176 -8.167 11.158 1.00 98.00 820 ILE A O 1
ATOM 6390 N N . VAL A 1 821 ? -31.601 -10.328 11.534 1.00 97.06 821 VAL A N 1
ATOM 6391 C CA . VAL A 1 821 ? -32.677 -10.449 10.537 1.00 97.06 821 VAL A CA 1
ATOM 6392 C C . VAL A 1 821 ? -33.910 -9.631 10.927 1.00 97.06 821 VAL A C 1
ATOM 6394 O O . VAL A 1 821 ? -34.581 -9.077 10.053 1.00 97.06 821 VAL A O 1
ATOM 6397 N N . ASN A 1 822 ? -34.195 -9.509 12.227 1.00 95.38 822 ASN A N 1
ATOM 6398 C CA . ASN A 1 822 ? -35.327 -8.726 12.730 1.00 95.38 822 ASN A CA 1
ATOM 6399 C C . ASN A 1 822 ? -34.932 -7.309 13.173 1.00 95.38 822 ASN A C 1
ATOM 6401 O O . ASN A 1 822 ? -35.761 -6.610 13.767 1.00 95.38 822 ASN A O 1
ATOM 6405 N N . ALA A 1 823 ? -33.701 -6.865 12.891 1.00 95.94 823 ALA A N 1
ATOM 6406 C CA . ALA A 1 823 ? -33.308 -5.482 13.124 1.00 95.94 823 ALA A CA 1
ATOM 6407 C C . ALA A 1 823 ? -34.278 -4.529 12.387 1.00 95.94 823 ALA A C 1
ATOM 6409 O O . ALA A 1 823 ? -34.676 -4.820 11.252 1.00 95.94 823 ALA A O 1
ATOM 6410 N N . PRO A 1 824 ? -34.682 -3.390 12.984 1.00 94.81 824 PRO A N 1
ATOM 6411 C CA . PRO A 1 824 ? -35.620 -2.453 12.362 1.00 94.81 824 PRO A CA 1
ATOM 6412 C C . PRO A 1 824 ? -35.275 -2.075 10.915 1.00 94.81 824 PRO A C 1
ATOM 6414 O O . PRO A 1 824 ? -36.172 -1.980 10.075 1.00 94.81 824 PRO A O 1
ATOM 6417 N N . SER A 1 825 ? -33.985 -1.900 10.622 1.00 96.00 825 SER A N 1
ATOM 6418 C CA . SER A 1 825 ? -33.481 -1.497 9.307 1.00 96.00 825 SER A CA 1
ATOM 6419 C C . SER A 1 825 ? -33.159 -2.672 8.374 1.00 96.00 825 SER A C 1
ATOM 6421 O O . SER A 1 825 ? -32.859 -2.455 7.197 1.00 96.00 825 SER A O 1
ATOM 6423 N N . ALA A 1 826 ? -33.270 -3.919 8.850 1.00 93.19 826 ALA A N 1
ATOM 6424 C CA . ALA A 1 826 ? -33.087 -5.098 8.008 1.00 93.19 826 ALA A CA 1
ATOM 6425 C C . ALA A 1 826 ? -34.189 -5.200 6.952 1.00 93.19 826 ALA A C 1
ATOM 6427 O O . ALA A 1 826 ? -33.917 -5.610 5.831 1.00 93.19 826 ALA A O 1
ATOM 6428 N N . ALA A 1 827 ? -35.424 -4.800 7.283 1.00 87.25 827 ALA A N 1
ATOM 6429 C CA . ALA A 1 827 ? -36.538 -4.658 6.339 1.00 87.25 827 ALA A CA 1
ATOM 6430 C C . ALA A 1 827 ? -36.754 -5.869 5.395 1.00 87.25 827 ALA A C 1
ATOM 6432 O O . ALA A 1 827 ? -37.145 -5.700 4.244 1.00 87.25 827 ALA A O 1
ATOM 6433 N N . SER A 1 828 ? -36.536 -7.100 5.884 1.00 89.12 828 SER A N 1
ATOM 6434 C CA . SER A 1 828 ? -36.560 -8.357 5.098 1.00 89.12 828 SER A CA 1
ATOM 6435 C C . SER A 1 828 ? -35.468 -8.503 4.021 1.00 89.12 828 SER A C 1
ATOM 6437 O O . SER A 1 828 ? -35.509 -9.458 3.250 1.00 89.12 828 SER A O 1
ATOM 6439 N N . ALA A 1 829 ? -34.492 -7.594 3.971 1.00 93.81 829 ALA A N 1
ATOM 6440 C CA . ALA A 1 829 ? -33.335 -7.669 3.081 1.00 93.81 829 ALA A CA 1
ATOM 6441 C C . ALA A 1 829 ? -32.246 -8.625 3.596 1.00 93.81 829 ALA A C 1
ATOM 6443 O O . ALA A 1 829 ? -31.346 -8.969 2.841 1.00 93.81 829 ALA A O 1
ATOM 6444 N N . PHE A 1 830 ? -32.314 -9.065 4.856 1.00 96.94 830 PHE A N 1
ATOM 6445 C CA . PHE A 1 830 ? -31.342 -9.968 5.476 1.00 96.94 830 PHE A CA 1
ATOM 6446 C C . PHE A 1 830 ? -31.965 -11.347 5.656 1.00 96.94 830 PHE A C 1
ATOM 6448 O O . PHE A 1 830 ? -33.078 -11.465 6.170 1.00 96.94 830 PHE A O 1
ATOM 6455 N N . ALA A 1 831 ? -31.245 -12.389 5.252 1.00 95.38 831 ALA A N 1
ATOM 6456 C CA . ALA A 1 831 ? -31.668 -13.771 5.435 1.00 95.38 831 ALA A CA 1
ATOM 6457 C C . ALA A 1 831 ? -30.488 -14.661 5.832 1.00 95.38 831 ALA A C 1
ATOM 6459 O O . ALA A 1 831 ? -29.348 -14.405 5.449 1.00 95.38 831 ALA A O 1
ATOM 6460 N N . GLU A 1 832 ? -30.769 -15.720 6.587 1.00 94.94 832 GLU A N 1
ATOM 6461 C CA . GLU A 1 832 ? -29.771 -16.730 6.935 1.00 94.94 832 GLU A CA 1
ATOM 6462 C C . GLU A 1 832 ? -29.293 -17.484 5.682 1.00 94.94 832 GLU A C 1
ATOM 6464 O O . GLU A 1 832 ? -30.093 -17.884 4.830 1.00 94.94 832 GLU A O 1
ATOM 6469 N N . GLY A 1 833 ? -27.976 -17.654 5.569 1.00 91.19 833 GLY A N 1
ATOM 6470 C CA . GLY A 1 833 ? -27.337 -18.411 4.498 1.00 91.19 833 GLY A CA 1
ATOM 6471 C C . GLY A 1 833 ? -27.541 -19.919 4.643 1.00 91.19 833 GLY A C 1
ATOM 6472 O O . GLY A 1 833 ? -27.772 -20.444 5.727 1.00 91.19 833 GLY A O 1
ATOM 6473 N N . ASN A 1 834 ? -27.425 -20.646 3.534 1.00 88.50 834 ASN A N 1
ATOM 6474 C CA . ASN A 1 834 ? -27.659 -22.095 3.466 1.00 88.50 834 ASN A CA 1
ATOM 6475 C C . ASN A 1 834 ? -26.397 -22.906 3.103 1.00 88.50 834 ASN A C 1
ATOM 6477 O O . ASN A 1 834 ? -26.486 -24.122 2.925 1.00 88.50 834 ASN A O 1
ATOM 6481 N N . THR A 1 835 ? -25.231 -22.258 3.006 1.00 86.56 835 THR A N 1
ATOM 6482 C CA . THR A 1 835 ? -23.955 -22.881 2.607 1.00 86.56 835 THR A CA 1
ATOM 6483 C C . THR A 1 835 ? -23.446 -23.900 3.629 1.00 86.56 835 THR A C 1
ATOM 6485 O O . THR A 1 835 ? -22.718 -24.827 3.272 1.00 86.56 835 THR A O 1
ATOM 6488 N N . GLY A 1 836 ? -23.811 -23.736 4.907 1.00 87.56 836 GLY A N 1
ATOM 6489 C CA . GLY A 1 836 ? -23.290 -24.547 6.010 1.00 87.56 836 GLY A CA 1
ATOM 6490 C C . GLY A 1 836 ? -21.778 -24.384 6.213 1.00 87.56 836 GLY A C 1
ATOM 6491 O O . GLY A 1 836 ? -21.125 -25.312 6.687 1.00 87.56 836 GLY A O 1
ATOM 6492 N N . SER A 1 837 ? -21.220 -23.239 5.812 1.00 92.44 837 SER A N 1
ATOM 6493 C CA . SER A 1 837 ? -19.797 -22.901 5.876 1.00 92.44 837 SER A CA 1
ATOM 6494 C C . SER A 1 837 ? -19.634 -21.410 6.155 1.00 92.44 837 SER A C 1
ATOM 6496 O O . SER A 1 837 ? -20.482 -20.615 5.761 1.00 92.44 837 SER A O 1
ATOM 6498 N N . LEU A 1 838 ? -18.516 -21.019 6.769 1.00 95.56 838 LEU A N 1
ATOM 6499 C CA . LEU A 1 838 ? -18.157 -19.608 6.908 1.00 95.56 838 LEU A CA 1
ATOM 6500 C C . LEU A 1 838 ? -17.224 -19.148 5.773 1.00 95.56 838 LEU A C 1
ATOM 6502 O O . LEU A 1 838 ? -16.362 -19.928 5.347 1.00 95.56 838 LEU A O 1
ATOM 6506 N N . PRO A 1 839 ? -17.381 -17.908 5.275 1.00 95.69 839 PRO A N 1
ATOM 6507 C CA . PRO A 1 839 ? -16.447 -17.303 4.329 1.00 95.69 839 PRO A CA 1
ATOM 6508 C C . PRO A 1 839 ? -15.118 -16.893 4.994 1.00 95.69 839 PRO A C 1
ATOM 6510 O O . PRO A 1 839 ? -15.062 -16.762 6.224 1.00 95.69 839 PRO A O 1
ATOM 6513 N N . PRO A 1 840 ? -14.041 -16.682 4.203 1.00 95.50 840 PRO A N 1
ATOM 6514 C CA . PRO A 1 840 ? -12.716 -16.307 4.701 1.00 95.50 840 PRO A CA 1
ATOM 6515 C C . PRO A 1 840 ? -12.702 -14.882 5.268 1.00 95.50 840 PRO A C 1
ATOM 6517 O O . PRO A 1 840 ? -12.427 -13.907 4.575 1.00 95.50 840 PRO A O 1
ATOM 6520 N N . THR A 1 841 ? -13.012 -14.781 6.557 1.00 97.31 841 THR A N 1
ATOM 6521 C CA . THR A 1 841 ? -13.116 -13.535 7.326 1.00 97.31 841 THR A CA 1
ATOM 6522 C C . THR A 1 841 ? -12.386 -13.691 8.663 1.00 97.31 841 THR A C 1
ATOM 6524 O O . THR A 1 841 ? -12.107 -14.828 9.063 1.00 97.31 841 THR A O 1
ATOM 6527 N N . PRO A 1 842 ? -12.138 -12.599 9.414 1.00 97.94 842 PRO A N 1
ATOM 6528 C CA . PRO A 1 842 ? -11.509 -12.690 10.734 1.00 97.94 842 PRO A CA 1
ATOM 6529 C C . PRO A 1 842 ? -12.216 -13.641 11.707 1.00 97.94 842 PRO A C 1
ATOM 6531 O O . PRO A 1 842 ? -11.575 -14.218 12.585 1.00 97.94 842 PRO A O 1
ATOM 6534 N N . LEU A 1 843 ? -13.527 -13.862 11.532 1.00 98.00 843 LEU A N 1
ATOM 6535 C CA . LEU A 1 843 ? -14.312 -14.783 12.356 1.00 98.00 843 LEU A CA 1
ATOM 6536 C C . LEU A 1 843 ? -13.769 -16.218 12.311 1.00 98.00 843 LEU A C 1
ATOM 6538 O O . LEU A 1 843 ? -13.887 -16.931 13.306 1.00 98.00 843 LEU A O 1
ATOM 6542 N N . LEU A 1 844 ? -13.129 -16.636 11.211 1.00 96.94 844 LEU A N 1
ATOM 6543 C CA . LEU A 1 844 ? -12.516 -17.963 11.107 1.00 96.94 844 LEU A CA 1
ATOM 6544 C C . LEU A 1 844 ? -11.481 -18.210 12.205 1.00 96.94 844 LEU A C 1
ATOM 6546 O O . LEU A 1 844 ? -11.485 -19.280 12.811 1.00 96.94 844 LEU A O 1
ATOM 6550 N N . SER A 1 845 ? -10.653 -17.212 12.515 1.00 97.56 845 SER A N 1
ATOM 6551 C CA . SER A 1 845 ? -9.664 -17.289 13.594 1.00 97.56 845 SER A CA 1
ATOM 6552 C C . SER A 1 845 ? -10.331 -17.492 14.955 1.00 97.56 845 SER A C 1
ATOM 6554 O O . SER A 1 845 ? -9.855 -18.277 15.772 1.00 97.56 845 SER A O 1
ATOM 6556 N N . PHE A 1 846 ? -11.471 -16.831 15.182 1.00 97.81 846 PHE A N 1
ATOM 6557 C CA . PHE A 1 846 ? -12.233 -16.912 16.431 1.00 97.81 846 PHE A CA 1
ATOM 6558 C C . PHE A 1 846 ? -12.970 -18.237 16.610 1.00 97.81 846 PHE A C 1
ATOM 6560 O O . PHE A 1 846 ? -13.215 -18.617 17.751 1.00 97.81 846 PHE A O 1
ATOM 6567 N N . VAL A 1 847 ? -13.281 -18.960 15.530 1.00 97.19 847 VAL A N 1
ATOM 6568 C CA . VAL A 1 847 ? -13.961 -20.267 15.593 1.00 97.19 847 VAL A CA 1
ATOM 6569 C C . VAL A 1 847 ? -13.034 -21.462 15.340 1.00 97.19 847 VAL A C 1
ATOM 6571 O O . VAL A 1 847 ? -13.486 -22.605 15.314 1.00 97.19 847 VAL A O 1
ATOM 6574 N N . ASN A 1 848 ? -11.733 -21.231 15.160 1.00 96.25 848 ASN A N 1
ATOM 6575 C CA . ASN A 1 848 ? -10.750 -22.290 14.947 1.00 96.25 848 ASN A CA 1
ATOM 6576 C C . ASN A 1 848 ? -10.140 -22.773 16.279 1.00 96.25 848 ASN A C 1
ATOM 6578 O O . ASN A 1 848 ? -9.153 -22.219 16.771 1.00 96.25 848 ASN A O 1
ATOM 6582 N N . ASP A 1 849 ? -10.714 -23.835 16.851 1.00 94.19 849 ASP A N 1
ATOM 6583 C CA . ASP A 1 849 ? -10.257 -24.470 18.098 1.00 94.19 849 ASP A CA 1
ATOM 6584 C C . ASP A 1 849 ? -8.978 -25.311 17.954 1.00 94.19 849 ASP A C 1
ATOM 6586 O O . ASP A 1 849 ? -8.400 -25.723 18.961 1.00 94.19 849 ASP A O 1
ATOM 6590 N N . ALA A 1 850 ? -8.496 -25.542 16.728 1.00 93.19 850 ALA A N 1
ATOM 6591 C CA . ALA A 1 850 ? -7.191 -26.161 16.503 1.00 93.19 850 ALA A CA 1
ATOM 6592 C C . ALA A 1 850 ? -6.024 -25.202 16.814 1.00 93.19 850 ALA A C 1
ATOM 6594 O O . ALA A 1 850 ? -4.890 -25.658 16.973 1.00 93.19 850 ALA A O 1
ATOM 6595 N N . GLU A 1 851 ? -6.294 -23.896 16.917 1.00 91.75 851 GLU A N 1
ATOM 6596 C CA . GLU A 1 851 ? -5.300 -22.868 17.227 1.00 91.75 851 GLU A CA 1
ATOM 6597 C C . GLU A 1 851 ? -5.627 -22.088 18.511 1.00 91.75 851 GLU A C 1
ATOM 6599 O O . GLU A 1 851 ? -5.229 -22.490 19.607 1.00 91.75 851 GLU A O 1
ATOM 6604 N N . TYR A 1 852 ? -6.311 -20.946 18.372 1.00 94.75 852 TYR A N 1
ATOM 6605 C CA . TYR A 1 852 ? -6.533 -19.964 19.441 1.00 94.75 852 TYR A CA 1
ATOM 6606 C C . TYR A 1 852 ? -8.016 -19.620 19.652 1.00 94.75 852 TYR A C 1
ATOM 6608 O O . TYR A 1 852 ? -8.339 -18.899 20.600 1.00 94.75 852 TYR A O 1
ATOM 6616 N N . GLY A 1 853 ? -8.897 -20.100 18.769 1.00 96.44 853 GLY A N 1
ATOM 6617 C CA . GLY A 1 853 ? -10.328 -19.819 18.768 1.00 96.44 853 GLY A CA 1
ATOM 6618 C C . GLY A 1 853 ? -11.160 -20.811 19.583 1.00 96.44 853 GLY A C 1
ATOM 6619 O O . GLY A 1 853 ? -10.645 -21.689 20.277 1.00 96.44 853 GLY A O 1
ATOM 6620 N N . GLN A 1 854 ? -12.479 -20.666 19.473 1.00 95.94 854 GLN A N 1
ATOM 6621 C CA . GLN A 1 854 ? -13.491 -21.494 20.113 1.00 95.94 854 GLN A CA 1
ATOM 6622 C C . GLN A 1 854 ? -14.531 -21.948 19.082 1.00 95.94 854 GLN A C 1
ATOM 6624 O O . GLN A 1 854 ? -15.319 -21.157 18.568 1.00 95.94 854 GLN A O 1
ATOM 6629 N N . ARG A 1 855 ? -14.567 -23.253 18.813 1.00 96.00 855 ARG A N 1
ATOM 6630 C CA . ARG A 1 855 ? -15.369 -23.851 17.737 1.00 96.00 855 ARG A CA 1
ATOM 6631 C C . ARG A 1 855 ? -16.871 -23.608 17.829 1.00 96.00 855 ARG A C 1
ATOM 6633 O O . ARG A 1 855 ? -17.518 -23.437 16.797 1.00 96.00 855 ARG A O 1
ATOM 6640 N N . ASP A 1 856 ? -17.426 -23.613 19.033 1.00 96.31 856 ASP A N 1
ATOM 6641 C CA . ASP A 1 856 ? -18.860 -23.457 19.281 1.00 96.31 856 ASP A CA 1
ATOM 6642 C C . ASP A 1 856 ? -19.288 -22.005 19.558 1.00 96.31 856 ASP A C 1
ATOM 6644 O O . ASP A 1 856 ? -20.434 -21.776 19.944 1.00 96.31 856 ASP A O 1
ATOM 6648 N N . LEU A 1 857 ? -18.399 -21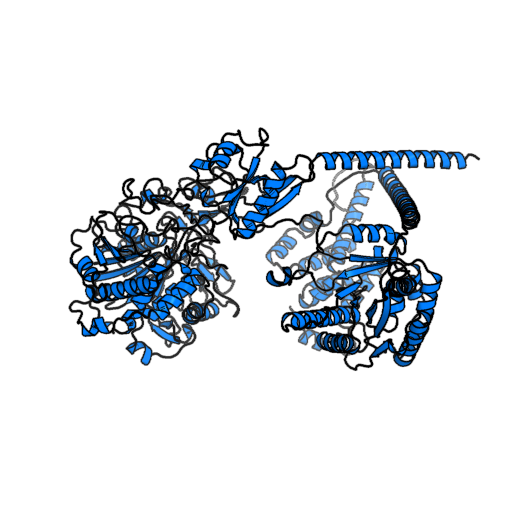.025 19.336 1.00 97.19 857 LEU A N 1
ATOM 6649 C CA . LEU A 1 857 ? -18.707 -19.601 19.475 1.00 97.19 857 LEU A CA 1
ATOM 6650 C C . LEU A 1 857 ? -19.882 -19.205 18.567 1.00 97.19 857 LEU A C 1
ATOM 6652 O O . LEU A 1 857 ? -19.847 -19.448 17.355 1.00 97.19 857 LEU A O 1
ATOM 6656 N N . ALA A 1 858 ? -20.897 -18.552 19.143 1.00 97.81 858 ALA A N 1
ATOM 6657 C CA . ALA A 1 858 ? -22.030 -18.007 18.402 1.00 97.81 858 ALA A CA 1
ATOM 6658 C C . ALA A 1 858 ? -21.563 -16.829 17.534 1.00 97.81 858 ALA A C 1
ATOM 6660 O O . ALA A 1 858 ? -21.421 -15.693 17.994 1.00 97.81 858 ALA A O 1
ATOM 6661 N N . GLY A 1 859 ? -21.278 -17.135 16.271 1.00 97.75 859 GLY A N 1
ATOM 6662 C CA . GLY A 1 859 ? -20.699 -16.205 15.314 1.00 97.75 859 GLY A CA 1
ATOM 6663 C C . GLY A 1 859 ? -21.469 -16.164 14.001 1.00 97.75 859 GLY A C 1
ATOM 6664 O O . GLY A 1 859 ? -21.967 -17.196 13.547 1.00 97.75 859 GLY A O 1
ATOM 6665 N N . ALA A 1 860 ? -21.537 -14.989 13.379 1.00 98.25 860 ALA A N 1
ATOM 6666 C CA . ALA A 1 860 ? -22.127 -14.815 12.057 1.00 98.25 860 ALA A CA 1
ATOM 6667 C C . ALA A 1 860 ? -21.381 -13.764 11.222 1.00 98.25 860 ALA A C 1
ATOM 6669 O O . ALA A 1 860 ? -20.784 -12.836 11.765 1.00 98.25 860 ALA A O 1
ATOM 6670 N N . VAL A 1 861 ? -21.440 -13.896 9.897 1.00 98.62 861 VAL A N 1
ATOM 6671 C CA . VAL A 1 861 ? -20.924 -12.915 8.933 1.00 98.62 861 VAL A CA 1
ATOM 6672 C C . VAL A 1 861 ? -22.096 -12.258 8.215 1.00 98.62 861 VAL A C 1
ATOM 6674 O O . VAL A 1 861 ? -22.892 -12.950 7.584 1.00 98.62 861 VAL A O 1
ATOM 6677 N N . ILE A 1 862 ? -22.186 -10.933 8.281 1.00 98.50 862 ILE A N 1
ATOM 6678 C CA . ILE A 1 862 ? -23.060 -10.130 7.426 1.00 98.50 862 ILE A CA 1
ATOM 6679 C C . ILE A 1 862 ? -22.335 -9.907 6.100 1.00 98.50 862 ILE A C 1
ATOM 6681 O O . ILE A 1 862 ? -21.291 -9.252 6.067 1.00 98.50 862 ILE A O 1
ATOM 6685 N N . ALA A 1 863 ? -22.893 -10.447 5.020 1.00 97.69 863 ALA A N 1
ATOM 6686 C CA . ALA A 1 863 ? -22.272 -10.442 3.705 1.00 97.69 863 ALA A CA 1
ATOM 6687 C C . ALA A 1 863 ? -23.204 -9.903 2.619 1.00 97.69 863 ALA A C 1
ATOM 6689 O O . ALA A 1 863 ? -24.395 -10.228 2.580 1.00 97.69 863 ALA A O 1
ATOM 6690 N N . GLY A 1 864 ? -22.639 -9.155 1.671 1.00 96.38 864 GLY A N 1
ATOM 6691 C CA . GLY A 1 864 ? -23.307 -8.786 0.419 1.00 96.38 864 GLY A CA 1
ATOM 6692 C C . GLY A 1 864 ? -23.326 -9.918 -0.611 1.00 96.38 864 GLY A C 1
ATOM 6693 O O . GLY A 1 864 ? -23.439 -9.653 -1.797 1.00 96.38 864 GLY A O 1
ATOM 6694 N N . TYR A 1 865 ? -23.182 -11.179 -0.197 1.00 95.56 865 TYR A N 1
ATOM 6695 C CA . TYR A 1 865 ? -23.115 -12.339 -1.084 1.00 95.56 865 TYR A CA 1
ATOM 6696 C C . TYR A 1 865 ? -23.708 -13.595 -0.438 1.00 95.56 865 TYR A C 1
ATOM 6698 O O . TYR A 1 865 ? -23.629 -13.775 0.777 1.00 95.56 865 TYR A O 1
ATOM 6706 N N . GLY A 1 866 ? -24.295 -14.463 -1.269 1.00 94.25 866 GLY A N 1
ATOM 6707 C CA . GLY A 1 866 ? -24.849 -15.762 -0.872 1.00 94.25 866 GLY A CA 1
ATOM 6708 C C . GLY A 1 866 ? -23.797 -16.865 -0.957 1.00 94.25 866 GLY A C 1
ATOM 6709 O O . GLY A 1 866 ? -22.808 -16.824 -0.240 1.00 94.25 866 GLY A O 1
ATOM 6710 N N . ASP A 1 867 ? -23.983 -17.830 -1.856 1.00 91.44 867 ASP A N 1
ATOM 6711 C CA . ASP A 1 867 ? -23.093 -18.998 -1.997 1.00 91.44 867 ASP A CA 1
ATOM 6712 C C . ASP A 1 867 ? -21.704 -18.669 -2.575 1.00 91.44 867 ASP A C 1
ATOM 6714 O O . ASP A 1 867 ? -20.758 -19.437 -2.414 1.00 91.44 867 ASP A O 1
ATOM 6718 N N . SER A 1 868 ? -21.585 -17.531 -3.258 1.00 93.62 868 SER A N 1
ATOM 6719 C CA . SER A 1 868 ? -20.357 -17.036 -3.876 1.00 93.62 868 SER A CA 1
ATOM 6720 C C . SER A 1 868 ? -20.366 -15.513 -3.931 1.00 93.62 868 SER A C 1
ATOM 6722 O O . SER A 1 868 ? -21.440 -14.909 -3.993 1.00 93.62 868 SER A O 1
ATOM 6724 N N . PHE A 1 869 ? -19.185 -14.900 -3.977 1.00 94.12 869 PHE A N 1
ATOM 6725 C CA . PHE A 1 869 ? -19.005 -13.462 -4.134 1.00 94.12 869 PHE A CA 1
ATOM 6726 C C . PHE A 1 869 ? -19.759 -12.943 -5.361 1.00 94.12 869 PHE A C 1
ATOM 6728 O O . PHE A 1 869 ? -19.802 -13.576 -6.416 1.00 94.12 869 PHE A O 1
ATOM 6735 N N . THR A 1 870 ? -20.384 -11.783 -5.196 1.00 85.56 870 THR A N 1
ATOM 6736 C CA . THR A 1 870 ? -21.247 -11.126 -6.191 1.00 85.56 870 THR A CA 1
ATOM 6737 C C . THR A 1 870 ? -20.470 -10.402 -7.274 1.00 85.56 870 THR A C 1
ATOM 6739 O O . THR A 1 870 ? -21.034 -9.998 -8.288 1.00 85.56 870 THR A O 1
ATOM 6742 N N . SER A 1 871 ? -19.178 -10.218 -7.048 1.00 67.31 871 SER A N 1
ATOM 6743 C CA . SER A 1 871 ? -18.345 -9.353 -7.843 1.00 67.31 871 SER A CA 1
ATOM 6744 C C . SER A 1 871 ? -17.931 -10.071 -9.133 1.00 67.31 871 SER A C 1
ATOM 6746 O O . SER A 1 871 ? -17.354 -11.155 -9.094 1.00 67.31 871 SER A O 1
ATOM 6748 N N . GLU A 1 872 ? -18.296 -9.514 -10.296 1.00 77.06 872 GLU A N 1
ATOM 6749 C CA . GLU A 1 872 ? -18.021 -10.085 -11.625 1.00 77.06 872 GLU A CA 1
ATOM 6750 C C . GLU A 1 872 ? -16.506 -10.112 -11.901 1.00 77.06 872 GLU A C 1
ATOM 6752 O O . GLU A 1 872 ? -15.981 -9.270 -12.626 1.00 77.06 872 GLU A O 1
ATOM 6757 N N . ALA A 1 873 ? -15.788 -11.058 -11.292 1.00 84.06 873 ALA A N 1
ATOM 6758 C CA . ALA A 1 873 ? -14.335 -11.178 -11.327 1.00 84.06 873 ALA A CA 1
ATOM 6759 C C . ALA A 1 873 ? -13.571 -9.942 -10.805 1.00 84.06 873 ALA A C 1
ATOM 6761 O O . ALA A 1 873 ? -12.489 -9.648 -11.314 1.00 84.06 873 ALA A O 1
ATOM 6762 N N . THR A 1 874 ? -14.088 -9.232 -9.790 1.00 92.31 874 THR A N 1
ATOM 6763 C CA . THR A 1 874 ? -13.363 -8.091 -9.188 1.00 92.31 874 THR A CA 1
ATOM 6764 C C . THR A 1 874 ? -12.701 -8.400 -7.845 1.00 92.31 874 THR A C 1
ATOM 6766 O O . THR A 1 874 ? -11.808 -7.657 -7.450 1.00 92.31 874 THR A O 1
ATOM 6769 N N . TYR A 1 875 ? -13.052 -9.502 -7.166 1.00 94.81 875 TYR A N 1
ATOM 6770 C CA . TYR A 1 875 ? -12.456 -9.876 -5.873 1.00 94.81 875 TYR A CA 1
ATOM 6771 C C . TYR A 1 875 ? -10.923 -9.936 -5.941 1.00 94.81 875 TYR A C 1
ATOM 6773 O O . TYR A 1 875 ? -10.376 -10.603 -6.828 1.00 94.81 875 TYR A O 1
ATOM 6781 N N . ASN A 1 876 ? -10.251 -9.261 -4.998 1.00 94.81 876 ASN A N 1
ATOM 6782 C CA . ASN A 1 876 ? -8.789 -9.151 -4.937 1.00 94.81 876 ASN A CA 1
ATOM 6783 C C . ASN A 1 876 ? -8.155 -8.806 -6.306 1.00 94.81 876 ASN A C 1
ATOM 6785 O O . ASN A 1 876 ? -7.265 -9.498 -6.815 1.00 94.81 876 ASN A O 1
ATOM 6789 N N . SER A 1 877 ? -8.668 -7.760 -6.957 1.00 93.69 877 SER A N 1
ATOM 6790 C CA . SER A 1 877 ? -8.188 -7.307 -8.263 1.00 93.69 877 SER A CA 1
ATOM 6791 C C . SER A 1 877 ? -8.110 -5.785 -8.343 1.00 93.69 877 SER A C 1
ATOM 6793 O O . SER A 1 877 ? -8.731 -5.067 -7.560 1.00 93.69 877 SER A O 1
ATOM 6795 N N . ARG A 1 878 ? -7.417 -5.291 -9.374 1.00 92.56 878 ARG A N 1
ATOM 6796 C CA . ARG A 1 878 ? -7.382 -3.861 -9.705 1.00 92.56 878 ARG A CA 1
ATOM 6797 C C . ARG A 1 878 ? -8.749 -3.270 -10.063 1.00 92.56 878 ARG A C 1
ATOM 6799 O O . ARG A 1 878 ? -8.880 -2.058 -10.084 1.00 92.56 878 ARG A O 1
ATOM 6806 N N . HIS A 1 879 ? -9.721 -4.124 -10.388 1.00 93.38 879 HIS A N 1
ATOM 6807 C CA . HIS A 1 879 ? -11.073 -3.736 -10.791 1.00 93.38 879 HIS A CA 1
ATOM 6808 C C . HIS A 1 879 ? -12.008 -3.575 -9.583 1.00 93.38 879 HIS A C 1
ATOM 6810 O O . HIS A 1 879 ? -13.171 -3.237 -9.764 1.00 93.38 879 HIS A O 1
ATOM 6816 N N . ASP A 1 880 ? -11.537 -3.831 -8.356 1.00 94.62 880 ASP A N 1
ATOM 6817 C CA . ASP A 1 880 ? -12.297 -3.606 -7.117 1.00 94.62 880 ASP A CA 1
ATOM 6818 C C . ASP A 1 880 ? -12.303 -2.117 -6.728 1.00 94.62 880 ASP A C 1
ATOM 6820 O O . ASP A 1 880 ? -11.700 -1.706 -5.734 1.00 94.62 880 ASP A O 1
ATOM 6824 N N . GLU A 1 881 ? -12.922 -1.294 -7.573 1.00 93.56 881 GLU A N 1
ATOM 6825 C CA . GLU A 1 881 ? -12.920 0.166 -7.476 1.00 93.56 881 GLU A CA 1
ATOM 6826 C C . GLU A 1 881 ? -14.164 0.720 -6.762 1.00 93.56 881 GLU A C 1
ATOM 6828 O O . GLU A 1 881 ? -15.253 0.146 -6.811 1.00 93.56 881 GLU A O 1
ATOM 6833 N N . PHE A 1 882 ? -14.022 1.905 -6.154 1.00 95.12 882 PHE A N 1
ATOM 6834 C CA . PHE A 1 882 ? -15.106 2.623 -5.467 1.00 95.12 882 PHE A CA 1
ATOM 6835 C C . PHE A 1 882 ? -16.361 2.820 -6.327 1.00 95.12 882 PHE A C 1
ATOM 6837 O O . PHE A 1 882 ? -17.479 2.753 -5.827 1.00 95.12 882 PHE A O 1
ATOM 6844 N N . THR A 1 883 ? -16.177 3.046 -7.628 1.00 93.69 883 THR A N 1
ATOM 6845 C CA . THR A 1 883 ? -17.250 3.337 -8.592 1.00 93.69 883 THR A CA 1
ATOM 6846 C C . THR A 1 883 ? -18.252 2.193 -8.759 1.00 93.69 883 THR A C 1
ATOM 6848 O O . THR A 1 883 ? -19.343 2.423 -9.279 1.00 93.69 883 THR A O 1
ATOM 6851 N N . LEU A 1 884 ? -17.898 0.979 -8.326 1.00 93.06 884 LEU A N 1
ATOM 6852 C CA . LEU A 1 884 ? -18.763 -0.199 -8.369 1.00 93.06 884 LEU A CA 1
ATOM 6853 C C . LEU A 1 884 ? -19.631 -0.361 -7.117 1.00 93.06 884 LEU A C 1
ATOM 6855 O O . LEU A 1 884 ? -20.527 -1.205 -7.119 1.00 93.06 884 LEU A O 1
ATOM 6859 N N . LEU A 1 885 ? -19.354 0.389 -6.047 1.00 95.56 885 LEU A N 1
ATOM 6860 C CA . LEU A 1 885 ? -20.016 0.190 -4.765 1.00 95.56 885 LEU A CA 1
ATOM 6861 C C . LEU A 1 885 ? -21.402 0.836 -4.720 1.00 95.56 885 LEU A C 1
ATOM 6863 O O . LEU A 1 885 ? -21.598 1.990 -5.098 1.00 95.56 885 LEU A O 1
ATOM 6867 N N . ASP A 1 886 ? -22.346 0.100 -4.148 1.00 96.62 886 ASP A N 1
ATOM 6868 C CA . ASP A 1 886 ? -23.619 0.601 -3.662 1.00 96.62 886 ASP A CA 1
ATOM 6869 C C . ASP A 1 886 ? -23.431 1.162 -2.242 1.00 96.62 886 ASP A C 1
ATOM 6871 O O . ASP A 1 886 ? -23.335 0.436 -1.249 1.00 96.62 886 ASP A O 1
ATOM 6875 N N . VAL A 1 887 ? -23.348 2.489 -2.153 1.00 98.19 887 VAL A N 1
ATOM 6876 C CA . VAL A 1 887 ? -23.178 3.220 -0.889 1.00 98.19 887 VAL A CA 1
ATOM 6877 C C . VAL A 1 887 ? -24.361 2.992 0.058 1.00 98.19 887 VAL A C 1
ATOM 6879 O O . VAL A 1 887 ? -24.158 2.880 1.271 1.00 98.19 887 VAL A O 1
ATOM 6882 N N . ASP A 1 888 ? -25.583 2.891 -0.473 1.00 97.81 888 ASP A N 1
ATOM 6883 C CA . ASP A 1 888 ? -26.785 2.670 0.332 1.00 97.81 888 ASP A CA 1
ATOM 6884 C C . ASP A 1 888 ? -26.776 1.263 0.940 1.00 97.81 888 ASP A C 1
ATOM 6886 O O . ASP A 1 888 ? -27.159 1.092 2.101 1.00 97.81 888 ASP A O 1
ATOM 6890 N N . ALA A 1 889 ? -26.258 0.269 0.211 1.00 97.75 889 ALA A N 1
ATOM 6891 C CA . ALA A 1 889 ? -26.047 -1.076 0.739 1.00 97.75 889 ALA A CA 1
ATOM 6892 C C . ALA A 1 889 ? -25.055 -1.081 1.916 1.00 97.75 889 ALA A C 1
ATOM 6894 O O . ALA A 1 889 ? -25.357 -1.633 2.979 1.00 97.75 889 ALA A O 1
ATOM 6895 N N . VAL A 1 890 ? -23.906 -0.405 1.787 1.00 98.62 890 VAL A N 1
ATOM 6896 C CA . VAL A 1 890 ? -22.935 -0.292 2.894 1.00 98.62 890 VAL A CA 1
ATOM 6897 C C . VAL A 1 890 ? -23.564 0.413 4.100 1.00 98.62 890 VAL A C 1
ATOM 6899 O O . VAL A 1 890 ? -23.406 -0.044 5.235 1.00 98.62 890 VAL A O 1
ATOM 6902 N N . ALA A 1 891 ? -24.326 1.487 3.873 1.00 98.69 891 ALA A N 1
ATOM 6903 C CA . ALA A 1 891 ? -25.025 2.208 4.934 1.00 98.69 891 ALA A CA 1
ATOM 6904 C C . ALA A 1 891 ? -26.096 1.342 5.623 1.00 98.69 891 ALA A C 1
ATOM 6906 O O . ALA A 1 891 ? -26.216 1.373 6.851 1.00 98.69 891 ALA A O 1
ATOM 6907 N N . GLN A 1 892 ? -26.843 0.529 4.867 1.00 98.44 892 GLN A N 1
ATOM 6908 C CA . GLN A 1 892 ? -27.832 -0.397 5.420 1.00 98.44 892 GLN A CA 1
ATOM 6909 C C . GLN A 1 892 ? -27.167 -1.501 6.251 1.00 98.44 892 GLN A C 1
ATOM 6911 O O . GLN A 1 892 ? -27.620 -1.778 7.364 1.00 98.44 892 GLN A O 1
ATOM 6916 N N . ALA A 1 893 ? -26.074 -2.094 5.763 1.00 98.62 893 ALA A N 1
ATOM 6917 C CA . ALA A 1 893 ? -25.302 -3.084 6.512 1.00 98.62 893 ALA A CA 1
ATOM 6918 C C . ALA A 1 893 ? -24.753 -2.505 7.825 1.00 98.62 893 ALA A C 1
ATOM 6920 O O . ALA A 1 893 ? -24.866 -3.141 8.873 1.00 98.62 893 ALA A O 1
ATOM 6921 N N . ALA A 1 894 ? -24.233 -1.275 7.794 1.00 98.81 894 ALA A N 1
ATOM 6922 C CA . ALA A 1 894 ? -23.772 -0.563 8.982 1.00 98.81 894 ALA A CA 1
ATOM 6923 C C . ALA A 1 894 ? -24.906 -0.302 9.988 1.00 98.81 894 ALA A C 1
ATOM 6925 O O . ALA A 1 894 ? -24.740 -0.498 11.194 1.00 98.81 894 ALA A O 1
ATOM 6926 N N . GLN A 1 895 ? -26.075 0.123 9.500 1.00 98.75 895 GLN A N 1
ATOM 6927 C CA . GLN A 1 895 ? -27.236 0.415 10.339 1.00 98.75 895 GLN A CA 1
ATOM 6928 C C . GLN A 1 895 ? -27.742 -0.856 11.032 1.00 98.75 895 GLN A C 1
ATOM 6930 O O . GLN A 1 895 ? -27.952 -0.851 12.246 1.00 98.75 895 GLN A O 1
ATOM 6935 N N . VAL A 1 896 ? -27.872 -1.956 10.284 1.00 98.62 896 VAL A N 1
ATOM 6936 C CA . VAL A 1 896 ? -28.273 -3.259 10.830 1.00 98.62 896 VAL A CA 1
ATOM 6937 C C . VAL A 1 896 ? -27.230 -3.790 11.804 1.00 98.62 896 VAL A C 1
ATOM 6939 O O . VAL A 1 896 ? -27.604 -4.246 12.883 1.00 98.62 896 VAL A O 1
ATOM 6942 N N . LEU A 1 897 ? -25.933 -3.674 11.500 1.00 98.75 897 LEU A N 1
ATOM 6943 C CA . LEU A 1 897 ? -24.871 -4.047 12.435 1.00 98.75 897 LEU A CA 1
ATOM 6944 C C . LEU A 1 897 ? -25.005 -3.277 13.760 1.00 98.75 897 LEU A C 1
ATOM 6946 O O . LEU A 1 897 ? -24.974 -3.892 14.823 1.00 98.75 897 LEU A O 1
ATOM 6950 N N . ALA A 1 898 ? -25.190 -1.954 13.718 1.00 98.62 898 ALA A N 1
ATOM 6951 C CA . ALA A 1 898 ? -25.316 -1.132 14.922 1.00 98.62 898 ALA A CA 1
ATOM 6952 C C . ALA A 1 898 ? -26.553 -1.498 15.762 1.00 98.62 898 ALA A C 1
ATOM 6954 O O . ALA A 1 898 ? -26.459 -1.626 16.985 1.00 98.62 898 ALA A O 1
ATOM 6955 N N . GLU A 1 899 ? -27.703 -1.704 15.114 1.00 98.38 899 GLU A N 1
ATOM 6956 C CA . GLU A 1 899 ? -28.944 -2.148 15.761 1.00 98.38 899 GLU A CA 1
ATOM 6957 C C . GLU A 1 899 ? -28.793 -3.538 16.394 1.00 98.38 899 GLU A C 1
ATOM 6959 O O . GLU A 1 899 ? -29.205 -3.741 17.540 1.00 98.38 899 GLU A O 1
ATOM 6964 N N . SER A 1 900 ? -28.155 -4.471 15.684 1.00 98.31 900 SER A N 1
ATOM 6965 C CA . SER A 1 900 ? -27.914 -5.846 16.143 1.00 98.31 900 SER A CA 1
ATOM 6966 C C . SER A 1 900 ? -26.976 -5.870 17.344 1.00 98.31 900 SER A C 1
ATOM 6968 O O . SER A 1 900 ? -27.294 -6.459 18.375 1.00 98.31 900 SER A O 1
ATOM 6970 N N . VAL A 1 901 ? -25.842 -5.168 17.248 1.00 98.31 901 VAL A N 1
ATOM 6971 C CA . VAL A 1 901 ? -24.857 -5.056 18.332 1.00 98.31 901 VAL A CA 1
ATOM 6972 C C . VAL A 1 901 ? -25.498 -4.454 19.579 1.00 98.31 901 VAL A C 1
ATOM 6974 O O . VAL A 1 901 ? -25.314 -4.983 20.673 1.00 98.31 901 VAL A O 1
ATOM 6977 N N . PHE A 1 902 ? -26.290 -3.386 19.435 1.00 98.19 902 PHE A N 1
ATOM 6978 C CA . PHE A 1 902 ? -26.992 -2.793 20.573 1.00 98.19 902 PHE A CA 1
ATOM 6979 C C . PHE A 1 902 ? -28.041 -3.739 21.172 1.00 98.19 902 PHE A C 1
ATOM 6981 O O . PHE A 1 902 ? -28.127 -3.850 22.394 1.00 98.19 902 PHE A O 1
ATOM 6988 N N . THR A 1 903 ? -28.803 -4.444 20.333 1.00 97.44 903 THR A N 1
ATOM 6989 C CA . THR A 1 903 ? -29.821 -5.410 20.776 1.00 97.44 903 THR A CA 1
ATOM 6990 C C . THR A 1 903 ? -29.196 -6.558 21.566 1.00 97.44 903 THR A C 1
ATOM 6992 O O . THR A 1 903 ? -29.699 -6.911 22.625 1.00 97.44 903 THR A O 1
ATOM 6995 N N . LEU A 1 904 ? -28.059 -7.091 21.115 1.00 97.38 904 LEU A N 1
ATOM 6996 C CA . LEU A 1 904 ? -27.339 -8.159 21.816 1.00 97.38 904 LEU A CA 1
ATOM 6997 C C . LEU A 1 904 ? -26.653 -7.672 23.099 1.00 97.38 904 LEU A C 1
ATOM 6999 O O . LEU A 1 904 ? -26.481 -8.444 24.046 1.00 97.38 904 LEU A O 1
ATOM 7003 N N . ALA A 1 905 ? -26.249 -6.400 23.136 1.00 97.38 905 ALA A N 1
ATOM 7004 C CA . ALA A 1 905 ? -25.560 -5.795 24.271 1.00 97.38 905 ALA A CA 1
ATOM 7005 C C . ALA A 1 905 ? -26.499 -5.201 25.336 1.00 97.38 905 ALA A C 1
ATOM 7007 O O . ALA A 1 905 ? -26.021 -4.765 26.386 1.00 97.38 905 ALA A O 1
ATOM 7008 N N . SER A 1 906 ? -27.812 -5.167 25.089 1.00 95.94 906 SER A N 1
ATOM 7009 C CA . SER A 1 906 ? -28.820 -4.593 25.983 1.00 95.94 906 SER A CA 1
ATOM 7010 C C . SER A 1 906 ? -29.905 -5.615 26.313 1.00 95.94 906 SER A C 1
ATOM 7012 O O . SER A 1 906 ? -30.516 -6.203 25.431 1.00 95.94 906 SER A O 1
ATOM 7014 N N . SER A 1 907 ? -30.218 -5.784 27.595 1.00 85.94 907 SER A N 1
ATOM 7015 C CA . SER A 1 907 ? -31.230 -6.743 28.062 1.00 85.94 907 SER A CA 1
ATOM 7016 C C . SER A 1 907 ? -32.661 -6.311 27.720 1.00 85.94 907 SER A C 1
ATOM 7018 O O . SER A 1 907 ? -33.589 -7.111 27.829 1.00 85.94 907 SER A O 1
ATOM 7020 N N . ASN A 1 908 ? -32.876 -5.034 27.373 1.00 83.81 908 ASN A N 1
ATOM 7021 C CA . ASN A 1 908 ? -34.193 -4.487 27.039 1.00 83.81 908 ASN A CA 1
ATOM 7022 C C . ASN A 1 908 ? -34.078 -3.278 26.093 1.00 83.81 908 ASN A C 1
ATOM 7024 O O . ASN A 1 908 ? -34.433 -2.149 26.452 1.00 83.81 908 ASN A O 1
ATOM 7028 N N . ALA A 1 909 ? -33.552 -3.510 24.887 1.00 89.94 909 ALA A N 1
ATOM 7029 C CA . ALA A 1 909 ? -33.448 -2.487 23.852 1.00 89.94 909 ALA A CA 1
ATOM 7030 C C . ALA A 1 909 ? -34.840 -1.950 23.468 1.00 89.94 909 ALA A C 1
ATOM 7032 O O . ALA A 1 909 ? -35.667 -2.645 22.878 1.00 89.94 909 ALA A O 1
ATOM 7033 N N . THR A 1 910 ? -35.123 -0.687 23.797 1.00 93.06 910 THR A N 1
ATOM 7034 C CA . THR A 1 910 ? -36.408 -0.063 23.448 1.00 93.06 910 THR A CA 1
ATOM 7035 C C . THR A 1 910 ? -36.399 0.470 22.016 1.00 93.06 910 THR A C 1
ATOM 7037 O O . THR A 1 910 ? -35.387 0.977 21.532 1.00 93.06 910 THR A O 1
ATOM 7040 N N . THR A 1 911 ? -37.563 0.495 21.358 1.00 91.31 911 THR A N 1
ATOM 7041 C CA . THR A 1 911 ? -37.723 1.124 20.031 1.00 91.31 911 THR A CA 1
ATOM 7042 C C . THR A 1 911 ? -37.256 2.585 20.021 1.00 91.31 911 THR A C 1
ATOM 7044 O O . THR A 1 911 ? -36.703 3.060 19.036 1.00 91.31 911 THR A O 1
ATOM 7047 N N . ALA A 1 912 ? -37.431 3.311 21.130 1.00 93.06 912 ALA A N 1
ATOM 7048 C CA . ALA A 1 912 ? -36.970 4.692 21.252 1.00 93.06 912 ALA A CA 1
ATOM 7049 C C . ALA A 1 912 ? -35.436 4.818 21.265 1.00 93.06 912 ALA A C 1
ATOM 7051 O O . ALA A 1 912 ? -34.921 5.823 20.782 1.00 93.06 912 ALA A O 1
ATOM 7052 N N . GLN A 1 913 ? -34.715 3.836 21.816 1.00 95.19 913 GLN A N 1
ATOM 7053 C CA . GLN A 1 913 ? -33.250 3.784 21.763 1.00 95.19 913 GLN A CA 1
ATOM 7054 C C . GLN A 1 913 ? -32.764 3.366 20.377 1.00 95.19 913 GLN A C 1
ATOM 7056 O O . GLN A 1 913 ? -31.893 4.039 19.836 1.00 95.19 913 GLN A O 1
ATOM 7061 N N . LEU A 1 914 ? -33.372 2.340 19.775 1.00 95.00 914 LEU A N 1
ATOM 7062 C CA . LEU A 1 914 ? -33.046 1.904 18.412 1.00 95.00 914 LEU A CA 1
ATOM 7063 C C . LEU A 1 914 ? -33.223 3.046 17.398 1.00 95.00 914 LEU A C 1
ATOM 7065 O O . LEU A 1 914 ? -32.328 3.306 16.609 1.00 95.00 914 LEU A O 1
ATOM 7069 N N . ASN A 1 915 ? -34.289 3.847 17.514 1.00 94.38 915 ASN A N 1
ATOM 7070 C CA . ASN A 1 915 ? -34.516 5.021 16.656 1.00 94.38 915 ASN A CA 1
ATOM 7071 C C . ASN A 1 915 ? -33.459 6.142 16.790 1.00 94.38 915 ASN A C 1
ATOM 7073 O O . ASN A 1 915 ? -33.449 7.069 15.971 1.00 94.38 915 ASN A O 1
ATOM 7077 N N . LYS A 1 916 ? -32.618 6.121 17.837 1.00 95.25 916 LYS A N 1
ATOM 7078 C CA . LYS A 1 916 ? -31.489 7.057 17.989 1.00 95.25 916 LYS A CA 1
ATOM 7079 C C . LYS A 1 916 ? -30.242 6.598 17.238 1.00 95.25 916 LYS A C 1
ATOM 7081 O O . LYS A 1 916 ? -29.387 7.438 16.975 1.00 95.25 916 LYS A O 1
ATOM 7086 N N . ILE A 1 917 ? -30.133 5.307 16.929 1.00 97.06 917 ILE A N 1
ATOM 7087 C CA . ILE A 1 917 ? -29.034 4.750 16.144 1.00 97.06 917 ILE A CA 1
ATOM 7088 C C . ILE A 1 917 ? -29.296 5.137 14.694 1.00 97.06 917 ILE A C 1
ATOM 7090 O O . ILE A 1 917 ? -30.306 4.738 14.117 1.00 97.06 917 ILE A O 1
ATOM 7094 N N . LYS A 1 918 ? -28.426 5.972 14.129 1.00 96.75 918 LYS A N 1
ATOM 7095 C CA . LYS A 1 918 ? -28.536 6.429 12.743 1.00 96.75 918 LYS A CA 1
ATOM 7096 C C . LYS A 1 918 ? -27.163 6.496 12.099 1.00 96.75 918 LYS A C 1
ATOM 7098 O O . LYS A 1 918 ? -26.299 7.227 12.579 1.00 96.75 918 LYS A O 1
ATOM 7103 N N . VAL A 1 919 ? -27.000 5.760 11.011 1.00 98.12 919 VAL A N 1
ATOM 7104 C CA . VAL A 1 919 ? -25.858 5.856 10.108 1.00 98.12 919 VAL A CA 1
ATOM 7105 C C . VAL A 1 919 ? -26.069 7.033 9.159 1.00 98.12 919 VAL A C 1
ATOM 7107 O O . VAL A 1 919 ? -27.160 7.236 8.627 1.00 98.12 919 VAL A O 1
ATOM 7110 N N . ASP A 1 920 ? -25.019 7.829 8.976 1.00 97.75 920 ASP A N 1
ATOM 7111 C CA . ASP A 1 920 ? -24.986 8.924 8.010 1.00 97.75 920 ASP A CA 1
ATOM 7112 C C . ASP A 1 920 ? -24.437 8.412 6.673 1.00 97.75 920 ASP A C 1
ATOM 7114 O O . ASP A 1 920 ? -23.245 8.128 6.550 1.00 97.75 920 ASP A O 1
ATOM 7118 N N . THR A 1 921 ? -25.302 8.302 5.664 1.00 98.00 921 THR A N 1
ATOM 7119 C CA . THR A 1 921 ? -24.924 7.844 4.320 1.00 98.00 921 THR A CA 1
ATOM 7120 C C . THR A 1 921 ? -23.871 8.747 3.667 1.00 98.00 921 THR A C 1
ATOM 7122 O O . THR A 1 921 ? -23.004 8.248 2.959 1.00 98.00 921 THR A O 1
ATOM 7125 N N . SER A 1 922 ? -23.870 10.059 3.943 1.00 98.12 922 SER A N 1
ATOM 7126 C CA . SER A 1 922 ? -22.856 10.971 3.392 1.00 98.12 922 SER A CA 1
ATOM 7127 C C . SER A 1 922 ? -21.472 10.703 3.987 1.00 98.12 922 SER A C 1
ATOM 7129 O O . SER A 1 922 ? -20.460 10.792 3.286 1.00 98.12 922 SER A O 1
ATOM 7131 N N . LEU A 1 923 ? -21.425 10.333 5.271 1.00 98.38 923 LEU A N 1
ATOM 7132 C CA . LEU A 1 923 ? -20.197 9.888 5.922 1.00 98.38 923 LEU A CA 1
ATOM 7133 C C . LEU A 1 923 ? -19.714 8.555 5.338 1.00 98.38 923 LEU A C 1
ATOM 7135 O O . LEU A 1 923 ? -18.515 8.411 5.112 1.00 98.38 923 LEU A O 1
ATOM 7139 N N . VAL A 1 924 ? -20.626 7.612 5.064 1.00 98.75 924 VAL A N 1
ATOM 7140 C CA . VAL A 1 924 ? -20.304 6.331 4.404 1.00 98.75 924 VAL A CA 1
ATOM 7141 C C . VAL A 1 924 ? -19.682 6.578 3.028 1.00 98.75 924 VAL A C 1
ATOM 7143 O O . VAL A 1 924 ? -18.592 6.078 2.766 1.00 98.75 924 VAL A O 1
ATOM 7146 N N . GLU A 1 925 ? -20.319 7.394 2.184 1.00 98.38 925 GLU A N 1
ATOM 7147 C CA . GLU A 1 925 ? -19.823 7.737 0.843 1.00 98.38 925 GLU A CA 1
ATOM 7148 C C . GLU A 1 925 ? -18.423 8.359 0.893 1.00 98.38 925 GLU A C 1
ATOM 7150 O O . GLU A 1 925 ? -17.494 7.890 0.232 1.00 98.38 925 GLU A O 1
ATOM 7155 N N . THR A 1 926 ? -18.257 9.385 1.736 1.00 98.25 926 THR A N 1
ATOM 7156 C CA . THR A 1 926 ? -16.982 10.099 1.886 1.00 98.25 926 THR A CA 1
ATOM 7157 C C . THR A 1 926 ? -15.888 9.156 2.382 1.00 98.25 926 THR A C 1
ATOM 7159 O O . THR A 1 926 ? -14.770 9.182 1.874 1.00 98.25 926 THR A O 1
ATOM 7162 N N . MET A 1 927 ? -16.197 8.300 3.360 1.00 98.38 927 MET A N 1
ATOM 7163 C CA . MET A 1 927 ? -15.227 7.369 3.930 1.00 98.38 927 MET A CA 1
ATOM 7164 C C . MET A 1 927 ? -14.819 6.278 2.944 1.00 98.38 927 MET A C 1
ATOM 7166 O O . MET A 1 927 ? -13.629 5.992 2.843 1.00 98.38 927 MET A O 1
ATOM 7170 N N . LEU A 1 928 ? -15.770 5.706 2.199 1.00 97.75 928 LEU A N 1
ATOM 7171 C CA . LEU A 1 928 ? -15.477 4.720 1.158 1.00 97.75 928 LEU A CA 1
ATOM 7172 C C . LEU A 1 928 ? -14.550 5.305 0.096 1.00 97.75 928 LEU A C 1
ATOM 7174 O O . LEU A 1 928 ? -13.537 4.682 -0.220 1.00 97.75 928 LEU A O 1
ATOM 7178 N N . SER A 1 929 ? -14.851 6.508 -0.404 1.00 96.12 929 SER A N 1
ATOM 7179 C CA . SER A 1 929 ? -13.990 7.188 -1.373 1.00 96.12 929 SER A CA 1
ATOM 7180 C C . SER A 1 929 ? -12.594 7.425 -0.791 1.00 96.12 929 SER A C 1
ATOM 7182 O O . SER A 1 9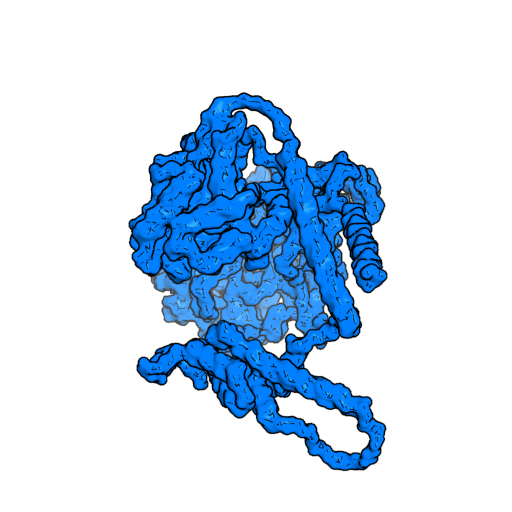29 ? -11.617 6.970 -1.371 1.00 96.12 929 SER A O 1
ATOM 7184 N N . CYS A 1 930 ? -12.476 8.033 0.390 1.00 96.25 930 CYS A N 1
ATOM 7185 C CA . CYS A 1 930 ? -11.178 8.277 1.024 1.00 96.25 930 CYS A CA 1
ATOM 7186 C C . CYS A 1 930 ? -10.333 7.004 1.181 1.00 96.25 930 CYS A C 1
ATOM 7188 O O . CYS A 1 930 ? -9.190 6.955 0.731 1.00 96.25 930 CYS A O 1
ATOM 7190 N N . VAL A 1 931 ? -10.901 5.957 1.787 1.00 95.88 931 VAL A N 1
ATOM 7191 C CA . VAL A 1 931 ? -10.173 4.715 2.087 1.00 95.88 931 VAL A CA 1
ATOM 7192 C C . VAL A 1 931 ? -9.703 4.010 0.814 1.00 95.88 931 VAL A C 1
ATOM 7194 O O . VAL A 1 931 ? -8.603 3.462 0.801 1.00 95.88 931 VAL A O 1
ATOM 7197 N N . SER A 1 932 ? -10.508 4.028 -0.249 1.00 93.88 932 SER A N 1
ATOM 7198 C CA . SER A 1 932 ? -10.212 3.288 -1.483 1.00 93.88 932 SER A CA 1
ATOM 7199 C C . SER A 1 932 ? -9.471 4.097 -2.551 1.00 93.88 932 SER A C 1
ATOM 7201 O O . SER A 1 932 ? -8.905 3.493 -3.460 1.00 93.88 932 SER A O 1
ATOM 7203 N N . THR A 1 933 ? -9.448 5.437 -2.473 1.00 92.88 933 THR A N 1
ATOM 7204 C CA . THR A 1 933 ? -8.847 6.278 -3.527 1.00 92.88 933 THR A CA 1
ATOM 7205 C C . THR A 1 933 ? -7.765 7.244 -3.049 1.00 92.88 933 THR A C 1
ATOM 7207 O O . THR A 1 933 ? -6.796 7.447 -3.778 1.00 92.88 933 THR A O 1
ATOM 7210 N N . ASP A 1 934 ? -7.906 7.859 -1.867 1.00 93.62 934 ASP A N 1
ATOM 7211 C CA . ASP A 1 934 ? -6.986 8.909 -1.398 1.00 93.62 934 ASP A CA 1
ATOM 7212 C C . ASP A 1 934 ? -6.949 9.032 0.135 1.00 93.62 934 ASP A C 1
ATOM 7214 O O . ASP A 1 934 ? -7.829 9.627 0.766 1.00 93.62 934 ASP A O 1
ATOM 7218 N N . TRP A 1 935 ? -5.865 8.540 0.738 1.00 94.75 935 TRP A N 1
ATOM 7219 C CA . TRP A 1 935 ? -5.657 8.605 2.188 1.00 94.75 935 TRP A CA 1
ATOM 7220 C C . TRP A 1 935 ? -5.284 9.994 2.714 1.00 94.75 935 TRP A C 1
ATOM 7222 O O . TRP A 1 935 ? -5.214 10.187 3.929 1.00 94.75 935 TRP A O 1
ATOM 7232 N N . SER A 1 936 ? -5.058 10.969 1.830 1.00 92.69 936 SER A N 1
ATOM 7233 C CA . SER A 1 936 ? -4.804 12.363 2.199 1.00 92.69 936 SER A CA 1
ATOM 7234 C C . SER A 1 936 ? -6.074 13.219 2.274 1.00 92.69 936 SER A C 1
ATOM 7236 O O . SER A 1 936 ? -5.993 14.406 2.595 1.00 92.69 936 SER A O 1
ATOM 7238 N N . CYS A 1 937 ? -7.251 12.626 2.043 1.00 95.44 937 CYS A N 1
ATOM 7239 C CA . CYS A 1 937 ? -8.523 13.341 2.054 1.00 95.44 937 CYS A CA 1
ATOM 7240 C C . CYS A 1 937 ? -8.829 14.034 3.402 1.00 95.44 937 CYS A C 1
ATOM 7242 O O . CYS A 1 937 ? -8.337 13.646 4.472 1.00 95.44 937 CYS A O 1
ATOM 7244 N N . ASP A 1 938 ? -9.738 15.015 3.369 1.00 96.75 938 ASP A N 1
ATOM 7245 C CA . ASP A 1 938 ? -10.127 15.807 4.542 1.00 96.75 938 ASP A CA 1
ATOM 7246 C C . ASP A 1 938 ? -10.674 14.954 5.694 1.00 96.75 938 ASP A C 1
ATOM 7248 O O . ASP A 1 938 ? -10.342 15.206 6.850 1.00 96.75 938 ASP A O 1
ATOM 7252 N N . LEU A 1 939 ? -11.501 13.937 5.418 1.00 97.62 939 LEU A N 1
ATOM 7253 C CA . LEU A 1 939 ? -12.070 13.084 6.468 1.00 97.62 939 LEU A CA 1
ATOM 7254 C C . LEU A 1 939 ? -10.968 12.341 7.234 1.00 97.62 939 LEU A C 1
ATOM 7256 O O . LEU A 1 939 ? -10.936 12.389 8.466 1.00 97.62 939 LEU A O 1
ATOM 7260 N N . MET A 1 940 ? -10.053 11.686 6.514 1.00 97.12 940 MET A N 1
ATOM 7261 C CA . MET A 1 940 ? -8.969 10.923 7.130 1.00 97.12 940 MET A CA 1
ATOM 7262 C C . MET A 1 940 ? -8.011 11.838 7.888 1.00 97.12 940 MET A C 1
ATOM 7264 O O . MET A 1 940 ? -7.679 11.566 9.047 1.00 97.12 940 MET A O 1
ATOM 7268 N N . THR A 1 941 ? -7.644 12.970 7.286 1.00 95.81 941 THR A N 1
ATOM 7269 C CA . THR A 1 941 ? -6.762 13.968 7.901 1.00 95.81 941 THR A CA 1
ATOM 7270 C C . THR A 1 941 ? -7.385 14.567 9.165 1.00 95.81 941 THR A C 1
ATOM 7272 O O . THR A 1 941 ? -6.741 14.617 10.210 1.00 95.81 941 THR A O 1
ATOM 7275 N N . ASN A 1 942 ? -8.664 14.951 9.129 1.00 97.25 942 ASN A N 1
ATOM 7276 C CA . ASN A 1 942 ? -9.335 15.580 10.267 1.00 97.25 942 ASN A CA 1
ATOM 7277 C C . ASN A 1 942 ? -9.439 14.666 11.491 1.00 97.25 942 ASN A C 1
ATOM 7279 O O . ASN A 1 942 ? -9.279 15.141 12.617 1.00 97.25 942 ASN A O 1
ATOM 7283 N N . TYR A 1 943 ? -9.714 13.375 11.291 1.00 97.62 943 TYR A N 1
ATOM 7284 C CA . TYR A 1 943 ? -9.806 12.420 12.395 1.00 97.62 943 TYR A CA 1
ATOM 7285 C C . TYR A 1 943 ? -8.433 12.045 12.957 1.00 97.62 943 TYR A C 1
ATOM 7287 O O . TYR A 1 943 ? -8.278 11.957 14.175 1.00 97.62 943 TYR A O 1
ATOM 7295 N N . SER A 1 944 ? -7.436 11.860 12.088 1.00 97.19 944 SER A N 1
ATOM 7296 C CA . SER A 1 944 ? -6.090 11.427 12.480 1.00 97.19 944 SER A CA 1
ATOM 7297 C C . SER A 1 944 ? -5.213 12.544 13.052 1.00 97.19 944 SER A C 1
ATOM 7299 O O . SER A 1 944 ? -4.327 12.244 13.852 1.00 97.19 944 SER A O 1
ATOM 7301 N N . GLN A 1 945 ? -5.462 13.818 12.716 1.00 96.12 945 GLN A N 1
ATOM 7302 C CA . GLN A 1 945 ? -4.568 14.933 13.068 1.00 96.12 945 GLN A CA 1
ATOM 7303 C C . GLN A 1 945 ? -4.196 14.984 14.557 1.00 96.12 945 GLN A C 1
ATOM 7305 O O . GLN A 1 945 ? -3.032 15.176 14.879 1.00 96.12 945 GLN A O 1
ATOM 7310 N N . PHE A 1 946 ? -5.141 14.743 15.473 1.00 96.44 946 PHE A N 1
ATOM 7311 C CA . PHE A 1 946 ? -4.881 14.832 16.915 1.00 96.44 946 PHE A CA 1
ATOM 7312 C C . PHE A 1 946 ? -3.900 13.757 17.389 1.00 96.44 946 PHE A C 1
ATOM 7314 O O . PHE A 1 946 ? -3.027 14.021 18.219 1.00 96.44 946 PHE A O 1
ATOM 7321 N N . MET A 1 947 ? -4.012 12.549 16.833 1.00 95.00 947 MET A N 1
ATOM 7322 C CA . MET A 1 947 ? -3.073 11.461 17.079 1.00 95.00 947 MET A CA 1
ATOM 7323 C C . MET A 1 947 ? -1.722 11.746 16.431 1.00 95.00 947 MET A C 1
ATOM 7325 O O . MET A 1 947 ? -0.697 11.590 17.083 1.00 95.00 947 MET A O 1
ATOM 7329 N N . VAL A 1 948 ? -1.716 12.200 15.178 1.00 95.88 948 VAL A N 1
ATOM 7330 C CA . VAL A 1 948 ? -0.483 12.508 14.445 1.00 95.88 948 VAL A CA 1
ATOM 7331 C C . VAL A 1 948 ? 0.301 13.613 15.153 1.00 95.88 948 VAL A C 1
ATOM 7333 O O . VAL A 1 948 ? 1.479 13.427 15.433 1.00 95.88 948 VAL A O 1
ATOM 7336 N N . THR A 1 949 ? -0.346 14.711 15.550 1.00 96.00 949 THR A N 1
ATOM 7337 C CA . THR A 1 949 ? 0.281 15.781 16.343 1.00 96.00 949 THR A CA 1
ATOM 7338 C C . THR A 1 949 ? 0.787 15.264 17.691 1.00 96.00 949 THR A C 1
ATOM 7340 O O . THR A 1 949 ? 1.907 15.581 18.078 1.00 96.00 949 THR A O 1
ATOM 7343 N N . THR A 1 950 ? 0.009 14.413 18.374 1.00 95.56 950 THR A N 1
ATOM 7344 C CA . THR A 1 950 ? 0.443 13.757 19.622 1.00 95.56 950 THR A CA 1
ATOM 7345 C C . THR A 1 950 ? 1.728 12.949 19.417 1.00 95.56 950 THR A C 1
ATOM 7347 O O . THR A 1 950 ? 2.612 13.001 20.269 1.00 95.56 950 THR A O 1
ATOM 7350 N N . LEU A 1 951 ? 1.828 12.194 18.316 1.00 95.00 951 LEU A N 1
ATOM 7351 C CA . LEU A 1 951 ? 2.980 11.348 18.001 1.00 95.00 951 LEU A CA 1
ATOM 7352 C C . LEU A 1 951 ? 4.201 12.157 17.569 1.00 95.00 951 LEU A C 1
ATOM 7354 O O . LEU A 1 951 ? 5.302 11.826 17.995 1.00 95.00 951 LEU A O 1
ATOM 7358 N N . ILE A 1 952 ? 4.016 13.212 16.770 1.00 95.12 952 ILE A N 1
ATOM 7359 C CA . ILE A 1 952 ? 5.104 14.107 16.353 1.00 95.12 952 ILE A CA 1
ATOM 7360 C C . ILE A 1 952 ? 5.779 14.723 17.579 1.00 95.12 952 ILE A C 1
ATOM 7362 O O . ILE A 1 952 ? 6.998 14.640 17.701 1.00 95.12 952 ILE A O 1
ATOM 7366 N N . ASP A 1 953 ? 4.988 15.260 18.511 1.00 93.69 953 ASP A N 1
ATOM 7367 C CA . ASP A 1 953 ? 5.495 15.829 19.763 1.00 93.69 953 ASP A CA 1
ATOM 7368 C C . ASP A 1 953 ? 6.153 14.752 20.643 1.00 93.69 953 ASP A C 1
ATOM 7370 O O . ASP A 1 953 ? 7.307 14.884 21.047 1.00 93.69 953 ASP A O 1
ATOM 7374 N N . TYR A 1 954 ? 5.460 13.628 20.870 1.00 93.06 954 TYR A N 1
ATOM 7375 C CA . TYR A 1 954 ? 5.942 12.545 21.737 1.00 93.06 954 TYR A CA 1
ATOM 7376 C C . TYR A 1 954 ? 7.261 11.921 21.262 1.00 93.06 954 TYR A C 1
ATOM 7378 O O . TYR A 1 954 ? 8.133 11.620 22.073 1.00 93.06 954 TYR A O 1
ATOM 7386 N N . LEU A 1 955 ? 7.410 11.724 19.952 1.00 92.75 955 LEU A N 1
ATOM 7387 C CA . LEU A 1 955 ? 8.595 11.118 19.345 1.00 92.75 955 LEU A CA 1
ATOM 7388 C C . LEU A 1 955 ? 9.654 12.153 18.942 1.00 92.75 955 LEU A C 1
ATOM 7390 O O . LEU A 1 955 ? 10.679 11.771 18.382 1.00 92.75 955 LEU A O 1
ATOM 7394 N N . SER A 1 956 ? 9.424 13.444 19.220 1.00 91.94 956 SER A N 1
ATOM 7395 C CA . SER A 1 956 ? 10.304 14.545 18.802 1.00 91.94 956 SER A CA 1
ATOM 7396 C C . SER A 1 956 ? 10.606 14.536 17.293 1.00 91.94 956 SER A C 1
ATOM 7398 O O . SER A 1 956 ? 11.738 14.776 16.868 1.00 91.94 956 SER A O 1
ATOM 7400 N N . LEU A 1 957 ? 9.595 14.231 16.473 1.00 92.31 957 LEU A N 1
ATOM 7401 C CA . LEU A 1 957 ? 9.706 14.250 15.013 1.00 92.31 957 LEU A CA 1
ATOM 7402 C C . LEU A 1 957 ? 9.640 15.688 14.483 1.00 92.31 957 LEU A C 1
ATOM 7404 O O . LEU A 1 957 ? 9.197 16.611 15.160 1.00 92.31 957 LEU A O 1
ATOM 7408 N N . THR A 1 958 ? 10.058 15.890 13.233 1.00 93.25 958 THR A N 1
ATOM 7409 C CA . THR A 1 958 ? 9.893 17.187 12.559 1.00 93.25 958 THR A CA 1
ATOM 7410 C C . THR A 1 958 ? 8.413 17.528 12.381 1.00 93.25 958 THR A C 1
ATOM 7412 O O . THR A 1 958 ? 7.641 16.642 12.023 1.00 93.25 958 THR A O 1
ATOM 7415 N N . ASP A 1 959 ? 8.040 18.808 12.458 1.00 89.31 959 ASP A N 1
ATOM 7416 C CA . ASP A 1 959 ? 6.661 19.279 12.212 1.00 89.31 959 ASP A CA 1
ATOM 7417 C C . ASP A 1 959 ? 6.105 18.892 10.825 1.00 89.31 959 ASP A C 1
ATOM 7419 O O . ASP A 1 959 ? 4.896 18.885 10.602 1.00 89.31 959 ASP A O 1
ATOM 7423 N N . SER A 1 960 ? 6.986 18.576 9.868 1.00 89.25 960 SER A N 1
ATOM 7424 C CA . SER A 1 960 ? 6.632 18.094 8.529 1.00 89.25 960 SER A CA 1
ATOM 7425 C C . SER A 1 960 ? 6.391 16.583 8.438 1.00 89.25 960 SER A C 1
ATOM 7427 O O . SER A 1 960 ? 6.041 16.106 7.359 1.00 89.25 960 SER A O 1
ATOM 7429 N N . ALA A 1 961 ? 6.621 15.826 9.515 1.00 92.88 961 ALA A N 1
ATOM 7430 C CA . ALA A 1 961 ? 6.428 14.381 9.532 1.00 92.88 961 ALA A CA 1
ATOM 7431 C C . ALA A 1 961 ? 4.949 14.040 9.316 1.00 92.88 961 ALA A C 1
ATOM 7433 O O . ALA A 1 961 ? 4.055 14.697 9.849 1.00 92.88 961 ALA A O 1
ATOM 7434 N N . LYS A 1 962 ? 4.687 13.015 8.507 1.00 93.31 962 LYS A N 1
ATOM 7435 C CA . LYS A 1 962 ? 3.335 12.553 8.187 1.00 93.31 962 LYS A CA 1
ATOM 7436 C C . LYS A 1 962 ? 3.320 11.033 8.072 1.00 93.31 962 LYS A C 1
ATOM 7438 O O . LYS A 1 962 ? 4.312 10.485 7.591 1.00 93.31 962 LYS A O 1
ATOM 7443 N N . PRO A 1 963 ? 2.219 10.371 8.470 1.00 93.81 963 PRO A N 1
ATOM 7444 C CA . PRO A 1 963 ? 2.026 8.952 8.203 1.00 93.81 963 PRO A CA 1
ATOM 7445 C C . PRO A 1 963 ? 2.250 8.625 6.723 1.00 93.81 963 PRO A C 1
ATOM 7447 O O . PRO A 1 963 ? 1.837 9.392 5.848 1.00 93.81 963 PRO A O 1
ATOM 7450 N N . SER A 1 964 ? 2.889 7.490 6.445 1.00 93.44 964 SER A N 1
ATOM 7451 C CA . SER A 1 964 ? 3.120 7.022 5.077 1.00 93.44 964 SER A CA 1
ATOM 7452 C C . SER A 1 964 ? 1.804 6.664 4.371 1.00 93.44 964 SER A C 1
ATOM 7454 O O . SER A 1 964 ? 0.822 6.265 5.005 1.00 93.44 964 SER A O 1
ATOM 7456 N N . TYR A 1 965 ? 1.768 6.833 3.049 1.00 89.38 965 TYR A N 1
ATOM 7457 C CA . TYR A 1 965 ? 0.662 6.418 2.184 1.00 89.38 965 TYR A CA 1
ATOM 7458 C C . TYR A 1 965 ? 1.151 6.215 0.744 1.00 89.38 965 TYR A C 1
ATOM 7460 O O . TYR A 1 965 ? 2.214 6.712 0.366 1.00 89.38 965 TYR A O 1
ATOM 7468 N N . SER A 1 966 ? 0.363 5.498 -0.054 1.00 84.56 966 SER A N 1
ATOM 7469 C CA . SER A 1 966 ? 0.640 5.221 -1.468 1.00 84.56 966 SER A CA 1
ATOM 7470 C C . SER A 1 966 ? -0.282 6.028 -2.382 1.00 84.56 966 SER A C 1
ATOM 7472 O O . SER A 1 966 ? -1.411 6.344 -2.007 1.00 84.56 966 SER A O 1
ATOM 7474 N N . VAL A 1 967 ? 0.199 6.351 -3.588 1.00 84.06 967 VAL A N 1
ATOM 7475 C CA . VAL A 1 967 ? -0.597 6.980 -4.653 1.00 84.06 967 VAL A CA 1
ATOM 7476 C C . VAL A 1 967 ? -0.448 6.148 -5.936 1.00 84.06 967 VAL A C 1
ATOM 7478 O O . VAL A 1 967 ? 0.667 6.071 -6.454 1.00 84.06 967 VAL A O 1
ATOM 7481 N N . PRO A 1 968 ? -1.532 5.546 -6.465 1.00 86.81 968 PRO A N 1
ATOM 7482 C CA . PRO A 1 968 ? -2.885 5.509 -5.893 1.00 86.81 968 PRO A CA 1
ATOM 7483 C C . PRO A 1 968 ? -2.936 4.773 -4.540 1.00 86.81 968 PRO A C 1
ATOM 7485 O O . PRO A 1 968 ? -2.010 4.038 -4.190 1.00 86.81 968 PRO A O 1
ATOM 7488 N N . ALA A 1 969 ? -4.008 4.998 -3.771 1.00 91.69 969 ALA A N 1
ATOM 7489 C CA . ALA A 1 969 ? -4.217 4.293 -2.510 1.00 91.69 969 ALA A CA 1
ATOM 7490 C C . ALA A 1 969 ? -4.275 2.773 -2.744 1.00 91.69 969 ALA A C 1
ATOM 7492 O O . ALA A 1 969 ? -4.904 2.301 -3.692 1.00 91.69 969 ALA A O 1
ATOM 7493 N N . THR A 1 970 ? -3.622 2.009 -1.869 1.00 94.50 970 THR A N 1
ATOM 7494 C CA . THR A 1 970 ? -3.617 0.544 -1.913 1.00 94.50 970 THR A CA 1
ATOM 7495 C C . THR A 1 970 ? -3.934 -0.015 -0.539 1.00 94.50 970 THR A C 1
ATOM 7497 O O . THR A 1 970 ? -3.332 0.391 0.450 1.00 94.50 970 THR A O 1
ATOM 7500 N N . LEU A 1 971 ? -4.863 -0.968 -0.469 1.00 96.62 971 LEU A N 1
ATOM 7501 C CA . LEU A 1 971 ? -5.172 -1.688 0.769 1.00 96.62 971 LEU A CA 1
ATOM 7502 C C . LEU A 1 971 ? -4.281 -2.928 0.953 1.00 96.62 971 LEU A C 1
ATOM 7504 O O . LEU A 1 971 ? -4.603 -3.797 1.763 1.00 96.62 971 LEU A O 1
ATOM 7508 N N . TYR A 1 972 ? -3.188 -3.044 0.194 1.00 96.25 972 TYR A N 1
ATOM 7509 C CA . TYR A 1 972 ? -2.146 -4.027 0.474 1.00 96.25 972 TYR A CA 1
ATOM 7510 C C . TYR A 1 972 ? -1.505 -3.720 1.841 1.00 96.25 972 TYR A C 1
ATOM 7512 O O . TYR A 1 972 ? -1.089 -2.581 2.068 1.00 96.25 972 TYR A O 1
ATOM 7520 N N . PRO A 1 973 ? -1.396 -4.694 2.765 1.00 95.25 973 PRO A N 1
ATOM 7521 C CA . PRO A 1 973 ? -0.881 -4.428 4.100 1.00 95.25 973 PRO A CA 1
ATOM 7522 C C . PRO A 1 973 ? 0.616 -4.129 4.110 1.00 95.25 973 PRO A C 1
ATOM 7524 O O . PRO A 1 973 ? 1.047 -3.435 5.016 1.00 95.25 973 PRO A O 1
ATOM 7527 N N . GLY A 1 974 ? 1.415 -4.607 3.152 1.00 93.56 974 GLY A N 1
ATOM 7528 C CA . GLY A 1 974 ? 2.863 -4.370 3.138 1.00 93.56 974 GLY A CA 1
ATOM 7529 C C . GLY A 1 974 ? 3.655 -5.089 4.239 1.00 93.56 974 GLY A C 1
ATOM 7530 O O . GLY A 1 974 ? 3.081 -5.770 5.098 1.00 93.56 974 GLY A O 1
ATOM 7531 N N . PRO A 1 975 ? 4.990 -4.943 4.228 1.00 93.56 975 PRO A N 1
ATOM 7532 C CA . PRO A 1 975 ? 5.859 -5.488 5.261 1.00 93.56 975 PRO A CA 1
ATOM 7533 C C . PRO A 1 975 ? 5.827 -4.651 6.551 1.00 93.56 975 PRO A C 1
ATOM 7535 O O . PRO A 1 975 ? 5.510 -3.458 6.549 1.00 93.56 975 PRO A O 1
ATOM 7538 N N . LEU A 1 976 ? 6.182 -5.284 7.670 1.00 91.69 976 LEU A N 1
ATOM 7539 C CA . LEU A 1 976 ? 6.434 -4.622 8.950 1.00 91.69 976 LEU A CA 1
ATOM 7540 C C . LEU A 1 976 ? 7.807 -3.941 8.937 1.00 91.69 976 LEU A C 1
ATOM 7542 O O . LEU A 1 976 ? 8.828 -4.586 9.176 1.00 91.69 976 LEU A O 1
ATOM 7546 N N . ASP A 1 977 ? 7.809 -2.633 8.704 1.00 89.25 977 ASP A N 1
ATOM 7547 C CA . ASP A 1 977 ? 8.987 -1.766 8.792 1.00 89.25 977 ASP A CA 1
ATOM 7548 C C . ASP A 1 977 ? 9.191 -1.193 10.216 1.00 89.25 977 ASP A C 1
ATOM 7550 O O . ASP A 1 977 ? 8.570 -1.645 11.189 1.00 89.25 977 ASP A O 1
ATOM 7554 N N . ASP A 1 978 ? 10.123 -0.246 10.363 1.00 87.50 978 ASP A N 1
ATOM 7555 C CA . ASP A 1 978 ? 10.447 0.407 11.635 1.00 87.50 978 ASP A CA 1
ATOM 7556 C C . ASP A 1 978 ? 9.339 1.325 12.148 1.00 87.50 978 ASP A C 1
ATOM 7558 O O . ASP A 1 978 ? 9.099 1.358 13.356 1.00 87.50 978 ASP A O 1
ATOM 7562 N N . ASP A 1 979 ? 8.649 2.030 11.258 1.00 89.88 979 ASP A N 1
ATOM 7563 C CA . ASP A 1 979 ? 7.558 2.933 11.615 1.00 89.88 979 ASP A CA 1
ATOM 7564 C C . ASP A 1 979 ? 6.281 2.167 11.990 1.00 89.88 979 ASP A C 1
ATOM 7566 O O . ASP A 1 979 ? 5.546 2.569 12.895 1.00 89.88 979 ASP A O 1
ATOM 7570 N N . ARG A 1 980 ? 6.040 1.009 11.372 1.00 91.69 980 ARG A N 1
ATOM 7571 C CA . ARG A 1 980 ? 4.862 0.162 11.615 1.00 91.69 980 ARG A CA 1
ATOM 7572 C C . ARG A 1 980 ? 5.093 -0.922 12.662 1.00 91.69 980 ARG A C 1
ATOM 7574 O O . ARG A 1 980 ? 4.153 -1.633 13.023 1.00 91.69 980 ARG A O 1
ATOM 7581 N N . SER A 1 981 ? 6.309 -1.031 13.193 1.00 90.81 981 SER A N 1
ATOM 7582 C CA . SER A 1 981 ? 6.652 -1.892 14.325 1.00 90.81 981 SER A CA 1
ATOM 7583 C C . SER A 1 981 ? 6.706 -1.107 15.627 1.00 90.81 981 SER A C 1
ATOM 7585 O O . SER A 1 981 ? 7.325 -0.054 15.704 1.00 90.81 981 SER A O 1
ATOM 7587 N N . MET A 1 982 ? 6.150 -1.666 16.704 1.00 91.94 982 MET A N 1
ATOM 7588 C CA . MET A 1 982 ? 6.360 -1.084 18.028 1.00 91.94 982 MET A CA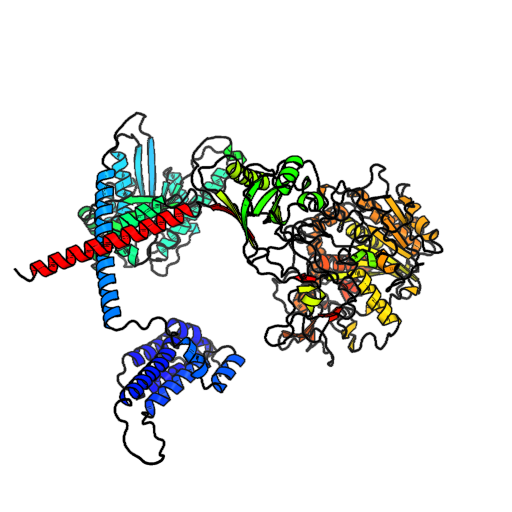 1
ATOM 7589 C C . MET A 1 982 ? 7.787 -1.377 18.512 1.00 91.94 982 MET A C 1
ATOM 7591 O O . MET A 1 982 ? 8.192 -2.539 18.619 1.00 91.94 982 MET A O 1
ATOM 7595 N N . LEU A 1 983 ? 8.533 -0.323 18.832 1.00 93.44 983 LEU A N 1
ATOM 7596 C CA . LEU A 1 983 ? 9.905 -0.369 19.341 1.00 93.44 983 LEU A CA 1
ATOM 7597 C C . LEU A 1 983 ? 10.032 0.503 20.599 1.00 93.44 983 LEU A C 1
ATOM 7599 O O . LEU A 1 983 ? 9.203 1.377 20.852 1.00 93.44 983 LEU A O 1
ATOM 7603 N N . VAL A 1 984 ? 11.081 0.288 21.391 1.00 93.44 984 VAL A N 1
ATOM 7604 C CA . VAL A 1 984 ? 11.499 1.250 22.424 1.00 93.44 984 VAL A CA 1
ATOM 7605 C C . VAL A 1 984 ? 12.555 2.167 21.827 1.00 93.44 984 VAL A C 1
ATOM 7607 O O . VAL A 1 984 ? 13.541 1.683 21.282 1.00 93.44 984 VAL A O 1
ATOM 7610 N N . LEU A 1 985 ? 12.343 3.473 21.936 1.00 93.25 985 LEU A N 1
ATOM 7611 C CA . LEU A 1 985 ? 13.276 4.530 21.569 1.00 93.25 985 LEU A CA 1
ATOM 7612 C C . LEU A 1 985 ? 13.932 5.075 22.835 1.00 93.25 985 LEU A C 1
ATOM 7614 O O . LEU A 1 985 ? 13.234 5.506 23.749 1.00 93.25 985 LEU A O 1
ATOM 7618 N N . LYS A 1 986 ? 15.261 5.104 22.878 1.00 93.06 986 LYS A N 1
ATOM 7619 C CA . LYS A 1 986 ? 16.000 5.818 23.919 1.00 93.06 986 LYS A CA 1
ATOM 7620 C C . LYS A 1 986 ? 16.213 7.269 23.509 1.00 93.06 986 LYS A C 1
ATOM 7622 O O . LYS A 1 986 ? 16.895 7.560 22.527 1.00 93.06 986 LYS A O 1
ATOM 7627 N N . THR A 1 987 ? 15.640 8.194 24.268 1.00 88.75 987 THR A N 1
ATOM 7628 C CA . THR A 1 987 ? 15.564 9.616 23.896 1.00 88.75 987 THR A CA 1
ATOM 7629 C C . THR A 1 987 ? 16.937 10.291 23.851 1.00 88.75 987 THR A C 1
ATOM 7631 O O . THR A 1 987 ? 17.139 11.219 23.073 1.00 88.75 987 THR A O 1
ATOM 7634 N N . SER A 1 988 ? 17.910 9.812 24.635 1.00 88.88 988 SER A N 1
ATOM 7635 C CA . SER A 1 988 ? 19.238 10.430 24.738 1.00 88.88 988 SER A CA 1
ATOM 7636 C C . SER A 1 988 ? 20.121 10.258 23.499 1.00 88.88 988 SER A C 1
ATOM 7638 O O . SER A 1 988 ? 20.947 11.123 23.221 1.00 88.88 988 SER A O 1
ATOM 7640 N N . ASP A 1 989 ? 20.003 9.127 22.800 1.00 90.94 989 ASP A N 1
ATOM 7641 C CA . ASP A 1 989 ? 20.889 8.746 21.688 1.00 90.94 989 ASP A CA 1
ATOM 7642 C C . ASP A 1 989 ? 20.146 8.232 20.445 1.00 90.94 989 ASP A C 1
ATOM 7644 O O . ASP A 1 989 ? 20.780 7.875 19.455 1.00 90.94 989 ASP A O 1
ATOM 7648 N N . SER A 1 990 ? 18.810 8.240 20.470 1.00 87.19 990 SER A N 1
ATOM 7649 C CA . SER A 1 990 ? 17.945 7.761 19.388 1.00 87.19 990 SER A CA 1
ATOM 7650 C C . SER A 1 990 ? 18.117 6.275 19.038 1.00 87.19 990 SER A C 1
ATOM 7652 O O . SER A 1 990 ? 17.780 5.859 17.930 1.00 87.19 990 SER A O 1
ATOM 7654 N N . SER A 1 991 ? 18.643 5.460 19.960 1.00 89.50 991 SER A N 1
ATOM 7655 C CA . SER A 1 991 ? 18.745 4.011 19.764 1.00 89.50 991 SER A CA 1
ATOM 7656 C C . SER A 1 991 ? 17.387 3.312 19.900 1.00 89.50 991 SER A C 1
ATOM 7658 O O . SER A 1 991 ? 16.516 3.747 20.659 1.00 89.50 991 SER A O 1
ATOM 7660 N N . TYR A 1 992 ? 17.210 2.214 19.155 1.00 89.94 992 TYR A N 1
ATOM 7661 C CA . TYR A 1 992 ? 15.974 1.429 19.132 1.00 89.94 992 TYR A CA 1
ATOM 7662 C C . TYR A 1 992 ? 16.180 0.014 19.665 1.00 89.94 992 TYR A C 1
ATOM 7664 O O . TYR A 1 992 ? 17.163 -0.650 19.331 1.00 89.94 992 TYR A O 1
ATOM 7672 N N . TYR A 1 993 ? 15.195 -0.477 20.414 1.00 91.50 993 TYR A N 1
ATOM 7673 C CA . TYR A 1 993 ? 15.165 -1.833 20.955 1.00 91.50 993 TYR A CA 1
ATOM 7674 C C . TYR A 1 993 ? 13.866 -2.539 20.550 1.00 91.50 993 TYR A C 1
ATOM 7676 O O . TYR A 1 993 ? 12.770 -2.014 20.747 1.00 91.50 993 TYR A O 1
ATOM 7684 N N . SER A 1 994 ? 13.978 -3.751 20.000 1.00 89.19 994 SER A N 1
ATOM 7685 C CA . SER A 1 994 ? 12.831 -4.621 19.676 1.00 89.19 994 SER A CA 1
ATOM 7686 C C . SER A 1 994 ? 12.305 -5.419 20.858 1.00 89.19 994 SER A C 1
ATOM 7688 O O . SER A 1 994 ? 11.205 -5.957 20.778 1.00 89.19 994 SER A O 1
ATOM 7690 N N . LEU A 1 995 ? 13.108 -5.553 21.908 1.00 89.44 995 LEU A N 1
ATOM 7691 C CA . LEU A 1 995 ? 12.757 -6.117 23.202 1.00 89.44 995 LEU A CA 1
ATOM 7692 C C . LEU A 1 995 ? 13.515 -5.306 24.244 1.00 89.44 995 LEU A C 1
ATOM 7694 O O . LEU A 1 995 ? 14.697 -5.019 24.049 1.00 89.44 995 LEU A O 1
ATOM 7698 N N . PHE A 1 996 ? 12.862 -4.965 25.347 1.00 91.31 996 PHE A N 1
ATOM 7699 C CA . PHE A 1 996 ? 13.476 -4.138 26.378 1.00 91.31 996 PHE A CA 1
ATOM 7700 C C . PHE A 1 996 ? 13.193 -4.706 27.769 1.00 91.31 996 PHE A C 1
ATOM 7702 O O . PHE A 1 996 ? 12.050 -5.010 28.117 1.00 91.31 996 PHE A O 1
ATOM 7709 N N . ASN A 1 997 ? 14.265 -4.911 28.532 1.00 91.81 997 ASN A N 1
ATOM 7710 C CA . ASN A 1 997 ? 14.282 -5.629 29.806 1.00 91.81 997 ASN A CA 1
ATOM 7711 C C . ASN A 1 997 ? 14.898 -4.808 30.955 1.00 91.81 997 ASN A C 1
ATOM 7713 O O . ASN A 1 997 ? 15.235 -5.370 32.001 1.00 91.81 997 ASN A O 1
ATOM 7717 N N . GLU A 1 998 ? 15.064 -3.501 30.764 1.00 89.31 998 GLU A N 1
ATOM 7718 C CA . GLU A 1 998 ? 15.540 -2.582 31.798 1.00 89.31 998 GLU A CA 1
ATOM 7719 C C . GLU A 1 998 ? 14.365 -1.846 32.463 1.00 89.31 998 GLU A C 1
ATOM 7721 O O . GLU A 1 998 ? 13.200 -2.018 32.098 1.00 89.31 998 GLU A O 1
ATOM 7726 N N . SER A 1 999 ? 14.656 -1.044 33.490 1.00 88.94 999 SER A N 1
ATOM 7727 C CA . SER A 1 999 ? 13.639 -0.228 34.155 1.00 88.94 999 SER A CA 1
ATOM 7728 C C . SER A 1 999 ? 13.146 0.886 33.235 1.00 88.94 999 SER A C 1
ATOM 7730 O O . SER A 1 999 ? 13.950 1.655 32.713 1.00 88.94 999 SER A O 1
ATOM 7732 N N . TRP A 1 1000 ? 11.828 1.010 33.094 1.00 92.94 1000 TRP A N 1
ATOM 7733 C CA . TRP A 1 1000 ? 11.208 2.062 32.293 1.00 92.94 1000 TRP A CA 1
ATOM 7734 C C . TRP A 1 1000 ? 11.208 3.420 33.009 1.00 92.94 1000 TRP A C 1
ATOM 7736 O O . TRP A 1 1000 ? 10.885 3.505 34.195 1.00 92.94 1000 TRP A O 1
ATOM 7746 N N . SER A 1 1001 ? 11.500 4.483 32.260 1.00 92.56 1001 SER A N 1
ATOM 7747 C CA . SER A 1 1001 ? 11.320 5.881 32.657 1.00 92.56 1001 SER A CA 1
ATOM 7748 C C . SER A 1 1001 ? 10.866 6.677 31.437 1.00 92.56 1001 SER A C 1
ATOM 7750 O O . SER A 1 1001 ? 11.557 6.649 30.421 1.00 92.56 1001 SER A O 1
ATOM 7752 N N . ASP A 1 1002 ? 9.752 7.409 31.543 1.00 90.25 1002 ASP A N 1
ATOM 7753 C CA . ASP A 1 1002 ? 9.247 8.260 30.450 1.00 90.25 1002 ASP A CA 1
ATOM 7754 C C . ASP A 1 1002 ? 10.216 9.416 30.100 1.00 90.25 1002 ASP A C 1
ATOM 7756 O O . ASP A 1 1002 ? 10.097 10.008 29.032 1.00 90.25 1002 ASP A O 1
ATOM 7760 N N . ASP A 1 1003 ? 11.185 9.732 30.973 1.00 90.44 1003 ASP A N 1
ATOM 7761 C CA . ASP A 1 1003 ? 12.225 10.741 30.704 1.00 90.44 1003 ASP A CA 1
ATOM 7762 C C . ASP A 1 1003 ? 13.360 10.200 29.806 1.00 90.44 1003 ASP A C 1
ATOM 7764 O O . ASP A 1 1003 ? 14.029 10.964 29.109 1.00 90.44 1003 ASP A O 1
ATOM 7768 N N . GLU A 1 1004 ? 13.610 8.885 29.833 1.00 92.94 1004 GLU A N 1
ATOM 7769 C CA . GLU A 1 1004 ? 14.727 8.235 29.122 1.00 92.94 1004 GLU A CA 1
ATOM 7770 C C . GLU A 1 1004 ? 14.257 7.423 27.906 1.00 92.94 1004 GLU A C 1
ATOM 7772 O O . GLU A 1 1004 ? 14.996 7.281 26.928 1.00 92.94 1004 GLU A O 1
ATOM 7777 N N . TYR A 1 1005 ? 13.027 6.908 27.948 1.00 94.06 1005 TYR A N 1
ATOM 7778 C CA . TYR A 1 1005 ? 12.493 5.986 26.955 1.00 94.06 1005 TYR A CA 1
ATOM 7779 C C . TYR A 1 1005 ? 11.118 6.418 26.451 1.00 94.06 1005 TYR A C 1
ATOM 7781 O O . TYR A 1 1005 ? 10.267 6.884 27.206 1.00 94.06 1005 TYR A O 1
ATOM 7789 N N . ALA A 1 1006 ? 10.887 6.195 25.161 1.00 93.31 1006 ALA A N 1
ATOM 7790 C CA . ALA A 1 1006 ? 9.618 6.420 24.488 1.00 93.31 1006 ALA A CA 1
ATOM 7791 C C . ALA A 1 1006 ? 9.204 5.180 23.687 1.00 93.31 1006 ALA A C 1
ATOM 7793 O O . ALA A 1 1006 ? 10.041 4.427 23.188 1.00 93.31 1006 ALA A O 1
ATOM 7794 N N . VAL A 1 1007 ? 7.900 4.952 23.542 1.00 92.50 1007 VAL A N 1
ATOM 7795 C CA . VAL A 1 1007 ? 7.376 3.925 22.629 1.00 92.50 1007 VAL A CA 1
ATOM 7796 C C . VAL A 1 1007 ? 7.361 4.481 21.208 1.00 92.50 1007 VAL A C 1
ATOM 7798 O O . VAL A 1 1007 ? 6.568 5.371 20.919 1.00 92.50 1007 VAL A O 1
ATOM 7801 N N . ARG A 1 1008 ? 8.164 3.929 20.296 1.00 93.06 1008 ARG A N 1
ATOM 7802 C CA . ARG A 1 1008 ? 8.115 4.284 18.873 1.00 93.06 1008 ARG A CA 1
ATOM 7803 C C . ARG A 1 1008 ? 7.120 3.394 18.135 1.00 93.06 1008 ARG A C 1
ATOM 7805 O O . ARG A 1 1008 ? 7.322 2.188 18.049 1.00 93.06 1008 ARG A O 1
ATOM 7812 N N . LEU A 1 1009 ? 6.061 4.013 17.619 1.00 94.25 1009 LEU A N 1
ATOM 7813 C CA . LEU A 1 1009 ? 5.131 3.458 16.636 1.00 94.25 1009 LEU A CA 1
ATOM 7814 C C . LEU A 1 1009 ? 4.522 4.634 15.857 1.00 94.25 1009 LEU A C 1
ATOM 7816 O O . LEU A 1 1009 ? 3.941 5.534 16.467 1.00 94.25 1009 LEU A O 1
ATOM 7820 N N . PHE A 1 1010 ? 4.654 4.630 14.535 1.00 94.94 1010 PHE A N 1
ATOM 7821 C CA . PHE A 1 1010 ? 4.143 5.664 13.637 1.00 94.94 1010 PHE A CA 1
ATOM 7822 C C . PHE A 1 1010 ? 3.436 5.009 12.432 1.00 94.94 1010 PHE A C 1
ATOM 7824 O O . PHE A 1 1010 ? 3.997 4.940 11.341 1.00 94.94 1010 PHE A O 1
ATOM 7831 N N . PRO A 1 1011 ? 2.214 4.467 12.632 1.00 95.19 1011 PRO A N 1
ATOM 7832 C CA . PRO A 1 1011 ? 1.514 3.679 11.618 1.00 95.19 1011 PRO A CA 1
ATOM 7833 C C . PRO A 1 1011 ? 1.208 4.489 10.357 1.00 95.19 1011 PRO A C 1
ATOM 7835 O O . PRO A 1 1011 ? 1.165 5.721 10.388 1.00 95.19 1011 PRO A O 1
ATOM 7838 N N . ASN A 1 1012 ? 0.906 3.800 9.256 1.00 95.81 1012 ASN A N 1
ATOM 7839 C CA . ASN A 1 1012 ? 0.530 4.467 8.009 1.00 95.81 1012 ASN A CA 1
ATOM 7840 C C . ASN A 1 1012 ? -0.789 5.265 8.156 1.00 95.81 1012 ASN A C 1
ATOM 7842 O O . ASN A 1 1012 ? -1.498 5.177 9.169 1.00 95.81 1012 ASN A O 1
ATOM 7846 N N . ALA A 1 1013 ? -1.124 6.078 7.150 1.00 96.25 1013 ALA A N 1
ATOM 7847 C CA . ALA A 1 1013 ? -2.292 6.961 7.207 1.00 96.25 1013 ALA A CA 1
ATOM 7848 C C . ALA A 1 1013 ? -3.610 6.193 7.423 1.00 96.25 1013 ALA A C 1
ATOM 7850 O O . ALA A 1 1013 ? -4.483 6.652 8.163 1.00 96.25 1013 ALA A O 1
ATOM 7851 N N . TYR A 1 1014 ? -3.733 5.003 6.833 1.00 96.44 1014 TYR A N 1
ATOM 7852 C CA . TYR A 1 1014 ? -4.917 4.153 6.930 1.00 96.44 1014 TYR A CA 1
ATOM 7853 C C . TYR A 1 1014 ? -5.103 3.529 8.321 1.00 96.44 1014 TYR A C 1
ATOM 7855 O O . TYR A 1 1014 ? -6.194 3.587 8.895 1.00 96.44 1014 TYR A O 1
ATOM 7863 N N . GLU A 1 1015 ? -4.032 3.000 8.909 1.00 96.88 1015 GLU A N 1
ATOM 7864 C CA . GLU A 1 1015 ? -4.011 2.428 10.260 1.00 96.88 1015 GLU A CA 1
ATOM 7865 C C . GLU A 1 1015 ? -4.261 3.507 11.321 1.00 96.88 1015 GLU A C 1
ATOM 7867 O O . GLU A 1 1015 ? -5.089 3.328 12.221 1.00 96.88 1015 GLU A O 1
ATOM 7872 N N . SER A 1 1016 ? -3.608 4.664 11.170 1.00 96.75 1016 SER A N 1
ATOM 7873 C CA . SER A 1 1016 ? -3.789 5.826 12.047 1.00 96.75 1016 SER A CA 1
ATOM 7874 C C . SER A 1 1016 ? -5.229 6.347 12.008 1.00 96.75 1016 SER A C 1
ATOM 7876 O O . SER A 1 1016 ? -5.835 6.586 13.055 1.00 96.75 1016 SER A O 1
ATOM 7878 N N . PHE A 1 1017 ? -5.810 6.486 10.810 1.00 98.12 1017 PHE A N 1
ATOM 7879 C CA . PHE A 1 1017 ? -7.208 6.886 10.647 1.00 98.12 1017 PHE A CA 1
ATOM 7880 C C . PHE A 1 1017 ? -8.166 5.885 11.293 1.00 98.12 1017 PHE A C 1
ATOM 7882 O O . PHE A 1 1017 ? -9.046 6.295 12.048 1.00 98.12 1017 PHE A O 1
ATOM 7889 N N . THR A 1 1018 ? -7.981 4.588 11.041 1.00 98.31 1018 THR A N 1
ATOM 7890 C CA . THR A 1 1018 ? -8.895 3.543 11.521 1.00 98.31 1018 THR A CA 1
ATOM 7891 C C . THR A 1 1018 ? -8.999 3.548 13.047 1.00 98.31 1018 THR A C 1
ATOM 7893 O O . THR A 1 1018 ? -10.108 3.590 13.591 1.00 98.31 1018 THR A O 1
ATOM 7896 N N . ARG A 1 1019 ? -7.867 3.601 13.767 1.00 97.81 1019 ARG A N 1
ATOM 7897 C CA . ARG A 1 1019 ? -7.889 3.725 15.234 1.00 97.81 1019 ARG A CA 1
ATOM 7898 C C . ARG A 1 1019 ? -8.487 5.058 15.681 1.00 97.81 1019 ARG A C 1
ATOM 7900 O O . ARG A 1 1019 ? -9.331 5.066 16.576 1.00 97.81 1019 ARG A O 1
ATOM 7907 N N . ALA A 1 1020 ? -8.056 6.180 15.102 1.00 98.12 1020 ALA A N 1
ATOM 7908 C CA . ALA A 1 1020 ? -8.519 7.504 15.523 1.00 98.12 1020 ALA A CA 1
ATOM 7909 C C . ALA A 1 1020 ? -10.035 7.680 15.320 1.00 98.12 1020 ALA A C 1
ATOM 7911 O O . ALA A 1 1020 ? -10.722 8.273 16.160 1.00 98.12 1020 ALA A O 1
ATOM 7912 N N . PHE A 1 1021 ? -10.578 7.114 14.240 1.00 98.56 1021 PHE A N 1
ATOM 7913 C CA . PHE A 1 1021 ? -12.010 7.085 13.982 1.00 98.56 1021 PHE A CA 1
ATOM 7914 C C . PHE A 1 1021 ? -12.748 6.257 15.036 1.00 98.56 1021 PHE A C 1
ATOM 7916 O O . PHE A 1 1021 ? -13.715 6.753 15.619 1.00 98.56 1021 PHE A O 1
ATOM 7923 N N . LEU A 1 1022 ? -12.269 5.044 15.344 1.00 98.25 1022 LEU A N 1
ATOM 7924 C CA . LEU A 1 1022 ? -12.831 4.222 16.420 1.00 98.25 1022 LEU A CA 1
ATOM 7925 C C . LEU A 1 1022 ? -12.812 4.957 17.767 1.00 98.25 1022 LEU A C 1
ATOM 7927 O O . LEU A 1 1022 ? -13.838 4.995 18.442 1.00 98.25 1022 LEU A O 1
ATOM 7931 N N . ALA A 1 1023 ? -11.702 5.609 18.124 1.00 97.25 1023 ALA A N 1
ATOM 7932 C CA . ALA A 1 1023 ? -11.585 6.383 19.363 1.00 97.25 1023 ALA A CA 1
ATOM 7933 C C . ALA A 1 1023 ? -12.673 7.469 19.461 1.00 97.25 1023 ALA A C 1
ATOM 7935 O O . ALA A 1 1023 ? -13.352 7.593 20.478 1.00 97.25 1023 ALA A O 1
ATOM 7936 N N . SER A 1 1024 ? -12.908 8.216 18.375 1.00 97.31 1024 SER A N 1
ATOM 7937 C CA . SER A 1 1024 ? -13.976 9.227 18.307 1.00 97.31 1024 SER A CA 1
ATOM 7938 C C . SER A 1 1024 ? -15.389 8.618 18.289 1.00 97.31 1024 SER A C 1
ATOM 7940 O O . SER A 1 1024 ? -16.342 9.231 18.788 1.00 97.31 1024 SER A O 1
ATOM 7942 N N . ALA A 1 1025 ? -15.550 7.421 17.717 1.00 97.44 1025 ALA A N 1
ATOM 7943 C CA . ALA A 1 1025 ? -16.816 6.691 17.665 1.00 97.44 1025 ALA A CA 1
ATOM 7944 C C . ALA A 1 1025 ? -17.248 6.154 19.039 1.00 97.44 1025 ALA A C 1
ATOM 7946 O O . ALA A 1 1025 ? -18.446 6.034 19.308 1.00 97.44 1025 ALA A O 1
ATOM 7947 N N . MET A 1 1026 ? -16.296 5.874 19.933 1.00 96.62 1026 MET A N 1
ATOM 7948 C CA . MET A 1 1026 ? -16.608 5.396 21.280 1.00 96.62 1026 MET A CA 1
ATOM 7949 C C . MET A 1 1026 ? -17.162 6.495 22.200 1.00 96.62 1026 MET A C 1
ATOM 7951 O O . MET A 1 1026 ? -17.778 6.170 23.210 1.00 96.62 1026 MET A O 1
ATOM 7955 N N . VAL A 1 1027 ? -17.010 7.781 21.858 1.00 95.31 1027 VAL A N 1
ATOM 7956 C CA . VAL A 1 1027 ? -17.429 8.907 22.712 1.00 95.31 1027 VAL A CA 1
ATOM 7957 C C . VAL A 1 1027 ? -18.932 9.196 22.574 1.00 95.31 1027 VAL A C 1
ATOM 7959 O O . VAL A 1 1027 ? -19.365 9.639 21.505 1.00 95.31 1027 VAL A O 1
ATOM 7962 N N . PRO A 1 1028 ? -19.749 9.046 23.636 1.00 93.38 1028 PRO A N 1
ATOM 7963 C CA . PRO A 1 1028 ? -21.158 9.434 23.596 1.00 93.38 1028 PRO A CA 1
ATOM 7964 C C . PRO A 1 1028 ? -21.331 10.944 23.370 1.00 93.38 1028 PRO A C 1
ATOM 7966 O O . PRO A 1 1028 ? -20.586 11.747 23.934 1.00 93.38 1028 PRO A O 1
ATOM 7969 N N . ASN A 1 1029 ? -22.372 11.356 22.637 1.00 91.38 1029 ASN A N 1
ATOM 7970 C CA . ASN A 1 1029 ? -22.632 12.778 22.349 1.00 91.38 1029 ASN A CA 1
ATOM 7971 C C . ASN A 1 1029 ? -22.742 13.633 23.626 1.00 91.38 1029 ASN A C 1
ATOM 7973 O O . ASN A 1 1029 ? -22.177 14.719 23.697 1.00 91.38 1029 ASN A O 1
ATOM 7977 N N . ALA A 1 1030 ? -23.402 13.110 24.664 1.00 84.88 1030 ALA A N 1
ATOM 7978 C CA . ALA A 1 1030 ? -23.542 13.800 25.947 1.00 84.88 1030 ALA A CA 1
ATOM 7979 C C . ALA A 1 1030 ? -22.197 14.008 26.670 1.00 84.88 1030 ALA A C 1
ATOM 7981 O O . ALA A 1 1030 ? -22.021 15.003 27.368 1.00 84.88 1030 ALA A O 1
ATOM 7982 N N . THR A 1 1031 ? -21.245 13.086 26.499 1.00 86.81 1031 THR A N 1
ATOM 7983 C CA . THR A 1 1031 ? -19.890 13.208 27.055 1.00 86.81 1031 THR A CA 1
ATOM 7984 C C . THR A 1 1031 ? -19.087 14.252 26.281 1.00 86.81 1031 THR A C 1
ATOM 7986 O O . THR A 1 1031 ? -18.367 15.044 26.886 1.00 86.81 1031 THR A O 1
ATOM 7989 N N . ALA A 1 1032 ? -19.249 14.297 24.955 1.00 87.56 1032 ALA A N 1
ATOM 7990 C CA . ALA A 1 1032 ? -18.553 15.246 24.091 1.00 87.56 1032 ALA A CA 1
ATOM 7991 C C . ALA A 1 1032 ? -18.921 16.713 24.384 1.00 87.56 1032 ALA A C 1
ATOM 7993 O O . ALA A 1 1032 ? -18.034 17.562 24.404 1.00 87.56 1032 ALA A O 1
ATOM 7994 N N . GLU A 1 1033 ? -20.194 17.016 24.669 1.00 86.06 1033 GLU A N 1
ATOM 7995 C CA . GLU A 1 1033 ? -20.671 18.385 24.952 1.00 86.06 1033 GLU A CA 1
ATOM 7996 C C . GLU A 1 1033 ? -20.039 19.024 26.206 1.00 86.06 1033 GLU A C 1
ATOM 7998 O O . GLU A 1 1033 ? -19.984 20.249 26.314 1.00 86.06 1033 GLU A O 1
ATOM 8003 N N . GLY A 1 1034 ? -19.559 18.210 27.154 1.00 82.06 1034 GLY A N 1
ATOM 8004 C CA . GLY A 1 1034 ? -18.926 18.667 28.397 1.00 82.06 1034 GLY A CA 1
ATOM 8005 C C . GLY A 1 1034 ? -17.406 18.491 28.452 1.00 82.06 1034 GLY A C 1
ATOM 8006 O O . GLY A 1 1034 ? -16.800 18.817 29.475 1.00 82.06 1034 GLY A O 1
ATOM 8007 N N . ALA A 1 1035 ? -16.790 17.946 27.400 1.00 90.94 1035 ALA A N 1
ATOM 8008 C CA . ALA A 1 1035 ? -15.370 17.615 27.390 1.00 90.94 1035 ALA A CA 1
ATOM 8009 C C . ALA A 1 1035 ? -14.485 18.853 27.165 1.00 90.94 1035 ALA A C 1
ATOM 8011 O O . ALA A 1 1035 ? -14.848 19.801 26.469 1.00 90.94 1035 ALA A O 1
ATOM 8012 N N . THR A 1 1036 ? -13.288 18.846 27.755 1.00 93.56 1036 THR A N 1
ATOM 8013 C CA . THR A 1 1036 ? -12.302 19.917 27.558 1.00 93.56 1036 THR A CA 1
ATOM 8014 C C . THR A 1 1036 ? -11.705 19.844 26.158 1.00 93.56 1036 THR A C 1
ATOM 8016 O O . THR A 1 1036 ? -11.336 18.759 25.707 1.00 93.56 1036 THR A O 1
ATOM 8019 N N . THR A 1 1037 ? -11.556 20.993 25.501 1.00 95.62 1037 THR A N 1
ATOM 8020 C CA . THR A 1 1037 ? -10.926 21.094 24.179 1.00 95.62 1037 THR A CA 1
ATOM 8021 C C . THR A 1 1037 ? -9.426 20.825 24.245 1.00 95.62 1037 THR A C 1
ATOM 8023 O O . THR A 1 1037 ? -8.770 21.255 25.194 1.00 95.62 1037 THR A O 1
ATOM 8026 N N . CYS A 1 1038 ? -8.874 20.192 23.217 1.00 95.94 1038 CYS A N 1
ATOM 8027 C CA . CYS A 1 1038 ? -7.458 19.858 23.109 1.00 95.94 1038 CYS A CA 1
ATOM 8028 C C . CYS A 1 1038 ? -6.988 19.860 21.651 1.00 95.94 1038 CYS A C 1
ATOM 8030 O O . CYS A 1 1038 ? -7.791 19.791 20.721 1.00 95.94 1038 CYS A O 1
ATOM 8032 N N . THR A 1 1039 ? -5.671 19.912 21.465 1.00 94.88 1039 THR A N 1
ATOM 8033 C CA . THR A 1 1039 ? -5.009 19.754 20.156 1.00 94.88 1039 THR A CA 1
ATOM 8034 C C . THR A 1 1039 ? -4.116 18.516 20.098 1.00 94.88 1039 THR A C 1
ATOM 8036 O O . THR A 1 1039 ? -3.838 18.011 19.017 1.00 94.88 1039 THR A O 1
ATOM 8039 N N . GLN A 1 1040 ? -3.690 18.007 21.255 1.00 94.31 1040 GLN A N 1
ATOM 8040 C CA . GLN A 1 1040 ? -2.870 16.802 21.400 1.00 94.31 1040 GLN A CA 1
ATOM 8041 C C . GLN A 1 1040 ? -3.132 16.139 22.755 1.00 94.31 1040 GLN A C 1
ATOM 8043 O O . GLN A 1 1040 ? -3.602 16.792 23.691 1.00 94.31 1040 GLN A O 1
ATOM 8048 N N . SER A 1 1041 ? -2.826 14.851 22.894 1.00 94.06 1041 SER A N 1
ATOM 8049 C CA . SER A 1 1041 ? -3.165 14.076 24.100 1.00 94.06 1041 SER A CA 1
ATOM 8050 C C . SER A 1 1041 ? -2.457 14.592 25.355 1.00 94.06 1041 SER A C 1
ATOM 8052 O O . SER A 1 1041 ? -3.054 14.626 26.425 1.00 94.06 1041 SER A O 1
ATOM 8054 N N . GLN A 1 1042 ? -1.234 15.105 25.218 1.00 91.19 1042 GLN A N 1
ATOM 8055 C CA . GLN A 1 1042 ? -0.461 15.709 26.307 1.00 91.19 1042 GLN A CA 1
ATOM 8056 C C . GLN A 1 1042 ? -1.120 16.976 26.874 1.00 91.19 1042 GLN A C 1
ATOM 8058 O O . GLN A 1 1042 ? -0.834 17.362 28.004 1.00 91.19 1042 GLN A O 1
ATOM 8063 N N . SER A 1 1043 ? -2.020 17.622 26.120 1.00 92.81 1043 SER A N 1
ATOM 8064 C CA . SER A 1 1043 ? -2.773 18.791 26.601 1.00 92.81 1043 SER A CA 1
ATOM 8065 C C . SER A 1 1043 ? -4.007 18.427 27.437 1.00 92.81 1043 SER A C 1
ATOM 8067 O O . SER A 1 1043 ? -4.666 19.314 27.983 1.00 92.81 1043 SER A O 1
ATOM 8069 N N . CYS A 1 1044 ? -4.325 17.136 27.565 1.00 92.75 1044 CYS A N 1
ATOM 8070 C CA . CYS A 1 1044 ? -5.376 16.668 28.457 1.00 92.75 1044 CYS A CA 1
ATOM 8071 C C . CYS A 1 1044 ? -4.956 16.755 29.929 1.00 92.75 1044 CYS A C 1
ATOM 8073 O O . CYS A 1 1044 ? -3.775 16.750 30.264 1.00 92.75 1044 CYS A O 1
ATOM 8075 N N . GLY A 1 1045 ? -5.938 16.854 30.834 1.00 88.75 1045 GLY A N 1
ATOM 8076 C CA . GLY A 1 1045 ? -5.702 17.164 32.255 1.00 88.75 1045 GLY A CA 1
ATOM 8077 C C . GLY A 1 1045 ? -4.842 16.162 33.042 1.00 88.75 1045 GLY A C 1
ATOM 8078 O O . GLY A 1 1045 ? -4.456 16.466 34.166 1.00 88.75 1045 GLY A O 1
ATOM 8079 N N . ASP A 1 1046 ? -4.551 14.990 32.478 1.00 89.31 1046 ASP A N 1
ATOM 8080 C CA . ASP A 1 1046 ? -3.680 13.943 33.025 1.00 89.31 1046 ASP A CA 1
ATOM 8081 C C . ASP A 1 1046 ? -2.329 13.822 32.285 1.00 89.31 1046 ASP A C 1
ATOM 8083 O O . ASP A 1 1046 ? -1.570 12.887 32.539 1.00 89.31 1046 ASP A O 1
ATOM 8087 N N . GLY A 1 1047 ? -2.038 14.731 31.349 1.00 86.75 1047 GLY A N 1
ATOM 8088 C CA . GLY A 1 1047 ? -0.829 14.702 30.526 1.00 86.75 1047 GLY A CA 1
ATOM 8089 C C . GLY A 1 1047 ? -0.816 13.610 29.451 1.00 86.75 1047 GLY A C 1
ATOM 8090 O O . GLY A 1 1047 ? 0.253 13.291 28.942 1.00 86.75 1047 GLY A O 1
ATOM 8091 N N . GLY A 1 1048 ? -1.966 13.018 29.104 1.00 85.50 1048 GLY A N 1
ATOM 8092 C CA . GLY A 1 1048 ? -2.070 12.010 28.039 1.00 85.50 1048 GLY A CA 1
ATOM 8093 C C . GLY A 1 1048 ? -1.817 10.561 28.478 1.00 85.50 1048 GLY A C 1
ATOM 8094 O O . GLY A 1 1048 ? -1.725 9.666 27.630 1.00 85.50 1048 GLY A O 1
ATOM 8095 N N . LYS A 1 1049 ? -1.710 10.319 29.792 1.00 85.81 1049 LYS A N 1
ATOM 8096 C CA . LYS A 1 1049 ? -1.435 8.999 30.382 1.00 85.81 1049 LYS A CA 1
ATOM 8097 C C . LYS A 1 1049 ? -2.595 8.018 30.197 1.00 85.81 1049 LYS A C 1
ATOM 8099 O O . LYS A 1 1049 ? -2.427 6.922 29.670 1.00 85.81 1049 LYS A O 1
ATOM 8104 N N . GLY A 1 1050 ? -3.794 8.414 30.613 1.00 87.75 1050 GLY A N 1
ATOM 8105 C CA . GLY A 1 1050 ? -5.037 7.652 30.481 1.00 87.75 1050 GLY A CA 1
ATOM 8106 C C . GLY A 1 1050 ? -6.042 8.286 29.522 1.00 87.75 1050 GLY A C 1
ATOM 8107 O O . GLY A 1 1050 ? -6.941 7.590 29.051 1.00 87.75 1050 GLY A O 1
ATOM 8108 N N . LYS A 1 1051 ? -5.876 9.574 29.202 1.00 92.50 1051 LYS A N 1
ATOM 8109 C CA . LYS A 1 1051 ? -6.710 10.311 28.252 1.00 92.50 1051 LYS A CA 1
ATOM 8110 C C . LYS A 1 1051 ? -6.011 10.537 26.922 1.00 92.50 1051 LYS A C 1
ATOM 8112 O O . LYS A 1 1051 ? -4.787 10.571 26.830 1.00 92.50 1051 LYS A O 1
ATOM 8117 N N . GLU A 1 1052 ? -6.806 10.706 25.881 1.00 95.19 1052 GLU A N 1
ATOM 8118 C CA . GLU A 1 1052 ? -6.350 11.092 24.551 1.00 95.19 1052 GLU A CA 1
ATOM 8119 C C . GLU A 1 1052 ? -7.204 12.223 23.986 1.00 95.19 1052 GLU A C 1
ATOM 8121 O O . GLU A 1 1052 ? -8.360 12.417 24.376 1.00 95.19 1052 GLU A O 1
ATOM 8126 N N . CYS A 1 1053 ? -6.607 12.981 23.068 1.00 96.50 1053 CYS A N 1
ATOM 8127 C CA . CYS A 1 1053 ? -7.319 13.981 22.294 1.00 96.50 1053 CYS A CA 1
ATOM 8128 C C . CYS A 1 1053 ? -7.887 13.335 21.029 1.00 96.50 1053 CYS A C 1
ATOM 8130 O O . CYS A 1 1053 ? -7.126 12.858 20.188 1.00 96.50 1053 CYS A O 1
ATOM 8132 N N . VAL A 1 1054 ? -9.212 13.322 20.886 1.00 96.81 1054 VAL A N 1
ATOM 8133 C CA . VAL A 1 1054 ? -9.899 12.711 19.734 1.00 96.81 1054 VAL A CA 1
ATOM 8134 C C . VAL A 1 1054 ? -10.742 13.736 19.001 1.00 96.81 1054 VAL A C 1
ATOM 8136 O O . VAL A 1 1054 ? -11.197 14.713 19.598 1.00 96.81 1054 VAL A O 1
ATOM 8139 N N . TYR A 1 1055 ? -11.007 13.499 17.715 1.00 96.31 1055 TYR A N 1
ATOM 8140 C CA . TYR A 1 1055 ? -11.888 14.349 16.915 1.00 96.31 1055 TYR A CA 1
ATOM 8141 C C . TYR A 1 1055 ? -13.264 14.534 17.588 1.00 96.31 1055 TYR A C 1
ATOM 8143 O O . TYR A 1 1055 ? -13.871 13.532 17.994 1.00 96.31 1055 TYR A O 1
ATOM 8151 N N . PRO A 1 1056 ? -13.786 15.776 17.702 1.00 95.31 1056 PRO A N 1
ATOM 8152 C CA . PRO A 1 1056 ? -13.347 17.015 17.032 1.00 95.31 1056 PRO A CA 1
ATOM 8153 C C . PRO A 1 1056 ? -12.326 17.882 17.806 1.00 95.31 1056 PRO A C 1
ATOM 8155 O O . PRO A 1 1056 ? -12.258 19.088 17.588 1.00 95.31 1056 PRO A O 1
ATOM 8158 N N . GLY A 1 1057 ? -11.540 17.295 18.709 1.00 96.19 1057 GLY A N 1
ATOM 8159 C CA . GLY A 1 1057 ? -10.535 17.983 19.527 1.00 96.19 1057 GLY A CA 1
ATOM 8160 C C . GLY A 1 1057 ? -10.949 18.068 20.988 1.00 96.19 1057 GLY A C 1
ATOM 8161 O O . GLY A 1 1057 ? -10.963 19.150 21.571 1.00 96.19 1057 GLY A O 1
ATOM 8162 N N . ILE A 1 1058 ? -11.339 16.931 21.566 1.00 96.81 1058 ILE A N 1
ATOM 8163 C CA . ILE A 1 1058 ? -11.802 16.817 22.952 1.00 96.81 1058 ILE A CA 1
ATOM 8164 C C . ILE A 1 1058 ? -11.034 15.736 23.716 1.00 96.81 1058 ILE A C 1
ATOM 8166 O O . ILE A 1 1058 ? -10.660 14.711 23.147 1.00 96.81 1058 ILE A O 1
ATOM 8170 N N . CYS A 1 1059 ? -10.817 15.959 25.012 1.00 96.12 1059 CYS A N 1
ATOM 8171 C CA . CYS A 1 1059 ? -10.146 14.994 25.882 1.00 96.12 1059 CYS A CA 1
ATOM 8172 C C . CYS A 1 1059 ? -11.114 13.944 26.417 1.00 96.12 1059 CYS A C 1
ATOM 8174 O O . CYS A 1 1059 ? -12.070 14.281 27.124 1.00 96.12 1059 CYS A O 1
ATOM 8176 N N . VAL A 1 1060 ? -10.809 12.676 26.161 1.00 94.75 1060 VAL A N 1
ATOM 8177 C CA . VAL A 1 1060 ? -11.594 11.518 26.613 1.00 94.75 1060 VAL A CA 1
ATOM 8178 C C . VAL A 1 1060 ? -10.684 10.414 27.132 1.00 94.75 1060 VAL A C 1
ATOM 8180 O O . VAL A 1 1060 ? -9.488 10.420 26.853 1.00 94.75 1060 VAL A O 1
ATOM 8183 N N . ASP A 1 1061 ? -11.235 9.478 27.901 1.00 92.50 1061 ASP A N 1
ATOM 8184 C CA . ASP A 1 1061 ? -10.487 8.294 28.330 1.00 92.50 1061 ASP A CA 1
ATOM 8185 C C . ASP A 1 1061 ? -10.188 7.395 27.120 1.00 92.50 1061 ASP A C 1
ATOM 8187 O O . ASP A 1 1061 ? -11.040 7.214 26.242 1.00 92.50 1061 ASP A O 1
ATOM 8191 N N . LYS A 1 1062 ? -8.973 6.838 27.067 1.00 92.81 1062 LYS A N 1
ATOM 8192 C CA . LYS A 1 1062 ? -8.545 5.975 25.960 1.00 92.81 1062 LYS A CA 1
ATOM 8193 C C . LYS A 1 1062 ? -9.434 4.742 25.870 1.00 92.81 1062 LYS A C 1
ATOM 8195 O O . LYS A 1 1062 ? -9.591 4.003 26.841 1.00 92.81 1062 LYS A O 1
ATOM 8200 N N . SER A 1 1063 ? -9.981 4.511 24.683 1.00 93.50 1063 SER A N 1
ATOM 8201 C CA . SER A 1 1063 ? -10.902 3.398 24.418 1.00 93.50 1063 SER A CA 1
ATOM 8202 C C . SER A 1 1063 ? -10.581 2.632 23.139 1.00 93.50 1063 SER A C 1
ATOM 8204 O O . SER A 1 1063 ? -11.174 1.577 22.927 1.00 93.50 1063 SER A O 1
ATOM 8206 N N . ALA A 1 1064 ? -9.639 3.124 22.326 1.00 96.56 1064 ALA A N 1
ATOM 8207 C CA . ALA A 1 1064 ? -9.172 2.477 21.107 1.00 96.56 1064 ALA A CA 1
ATOM 8208 C C . ALA A 1 1064 ? -7.653 2.276 21.130 1.00 96.56 1064 ALA A C 1
ATOM 8210 O O . ALA A 1 1064 ? -6.905 3.143 21.583 1.00 96.56 1064 ALA A O 1
ATOM 8211 N N . PHE A 1 1065 ? -7.195 1.147 20.599 1.00 96.31 1065 PHE A N 1
ATOM 8212 C CA . PHE A 1 1065 ? -5.811 0.700 20.692 1.00 96.31 1065 PHE A CA 1
ATOM 8213 C C . PHE A 1 1065 ? -5.354 0.079 19.374 1.00 96.31 1065 PHE A C 1
ATOM 8215 O O . PHE A 1 1065 ? -6.144 -0.522 18.643 1.00 96.31 1065 PHE A O 1
ATOM 8222 N N . HIS A 1 1066 ? -4.058 0.201 19.094 1.00 96.56 1066 HIS A N 1
ATOM 8223 C CA . HIS A 1 1066 ? -3.412 -0.610 18.067 1.00 96.56 1066 HIS A CA 1
ATOM 8224 C C . HIS A 1 1066 ? -3.054 -1.982 18.628 1.00 96.56 1066 HIS A C 1
ATOM 8226 O O . HIS A 1 1066 ? -2.792 -2.111 19.827 1.00 96.56 1066 HIS A O 1
ATOM 8232 N N . HIS A 1 1067 ? -2.993 -2.982 17.761 1.00 96.44 1067 HIS A N 1
ATOM 8233 C CA . HIS A 1 1067 ? -2.432 -4.291 18.054 1.00 96.44 1067 HIS A CA 1
ATOM 8234 C C . HIS A 1 1067 ? -1.638 -4.775 16.843 1.00 96.44 1067 HIS A C 1
ATOM 8236 O O . HIS A 1 1067 ? -2.141 -4.737 15.720 1.00 96.44 1067 HIS A O 1
ATOM 8242 N N . GLU A 1 1068 ? -0.418 -5.256 17.066 1.00 94.62 1068 GLU A N 1
ATOM 8243 C CA . GLU A 1 1068 ? 0.423 -5.767 15.984 1.00 94.62 1068 GLU A CA 1
ATOM 8244 C C . GLU A 1 1068 ? -0.283 -6.914 15.245 1.00 94.62 1068 GLU A C 1
ATOM 8246 O O . GLU A 1 1068 ? -0.813 -7.838 15.870 1.00 94.62 1068 GLU A O 1
ATOM 8251 N N . ALA A 1 1069 ? -0.275 -6.838 13.915 1.00 95.88 1069 ALA A N 1
ATOM 8252 C CA . ALA A 1 1069 ? -0.686 -7.895 13.007 1.00 95.88 1069 ALA A CA 1
ATOM 8253 C C . ALA A 1 1069 ? 0.572 -8.540 12.420 1.00 95.88 1069 ALA A C 1
ATOM 8255 O O . ALA A 1 1069 ? 1.205 -7.980 11.528 1.00 95.88 1069 ALA A O 1
ATOM 8256 N N . SER A 1 1070 ? 0.955 -9.696 12.956 1.00 94.00 1070 SER A N 1
ATOM 8257 C CA . SER A 1 1070 ? 2.116 -10.473 12.518 1.00 94.00 1070 SER A CA 1
ATOM 8258 C C . SER A 1 1070 ? 1.876 -11.956 12.785 1.00 94.00 1070 SER A C 1
ATOM 8260 O O . SER A 1 1070 ? 1.100 -12.317 13.667 1.00 94.00 1070 SER A O 1
ATOM 8262 N N . SER A 1 1071 ? 2.510 -12.853 12.027 1.00 95.19 1071 SER A N 1
ATOM 8263 C CA . SER A 1 1071 ? 2.270 -14.289 12.218 1.00 95.19 1071 SER A CA 1
ATOM 8264 C C . SER A 1 1071 ? 2.655 -14.742 13.638 1.00 95.19 1071 SER A C 1
ATOM 8266 O O . SER A 1 1071 ? 3.807 -14.553 14.033 1.00 95.19 1071 SER A O 1
ATOM 8268 N N . PRO A 1 1072 ? 1.768 -15.434 14.387 1.00 94.50 1072 PRO A N 1
ATOM 8269 C CA . PRO A 1 1072 ? 2.120 -16.055 15.672 1.00 94.50 1072 PRO A CA 1
ATOM 8270 C C . PRO A 1 1072 ? 3.236 -17.107 15.571 1.00 94.50 1072 PRO A C 1
ATOM 8272 O O . PRO A 1 1072 ? 3.818 -17.503 16.579 1.00 94.50 1072 PRO A O 1
ATOM 8275 N N . GLY A 1 1073 ? 3.545 -17.574 14.353 1.00 94.19 1073 GLY A N 1
ATOM 8276 C CA . GLY A 1 1073 ? 4.692 -18.438 14.075 1.00 94.19 1073 GLY A CA 1
ATOM 8277 C C . GLY A 1 1073 ? 6.044 -17.720 14.128 1.00 94.19 1073 GLY A C 1
ATOM 8278 O O . GLY A 1 1073 ? 7.075 -18.384 13.996 1.00 94.19 1073 GLY A O 1
ATOM 8279 N N . LEU A 1 1074 ? 6.051 -16.400 14.334 1.00 94.62 1074 LEU A N 1
ATOM 8280 C CA . LEU A 1 1074 ? 7.236 -15.559 14.454 1.00 94.62 1074 LEU A CA 1
ATOM 8281 C C . LEU A 1 1074 ? 7.393 -14.998 15.867 1.00 94.62 1074 LEU A C 1
ATOM 8283 O O . LEU A 1 1074 ? 6.426 -14.735 16.581 1.00 94.62 1074 LEU A O 1
ATOM 8287 N N . LYS A 1 1075 ? 8.645 -14.766 16.256 1.00 92.00 1075 LYS A N 1
ATOM 8288 C CA . LYS A 1 1075 ? 9.008 -14.101 17.505 1.00 92.00 1075 LYS A CA 1
ATOM 8289 C C . LYS A 1 1075 ? 10.078 -13.047 17.245 1.00 92.00 1075 LYS A C 1
ATOM 8291 O O . LYS A 1 1075 ? 11.071 -13.324 16.583 1.00 92.00 1075 LYS A O 1
ATOM 8296 N N . ARG A 1 1076 ? 9.901 -11.850 17.808 1.00 91.19 1076 ARG A N 1
ATOM 8297 C CA . ARG A 1 1076 ? 10.913 -10.781 17.779 1.00 91.19 1076 ARG A CA 1
ATOM 8298 C C . ARG A 1 1076 ? 12.193 -11.230 18.497 1.00 91.19 1076 ARG A C 1
ATOM 8300 O O . ARG A 1 1076 ? 12.126 -11.859 19.556 1.00 91.19 1076 ARG A O 1
ATOM 8307 N N . THR A 1 1077 ? 13.348 -10.883 17.939 1.00 90.88 1077 THR A N 1
ATOM 8308 C CA . THR A 1 1077 ? 14.657 -11.067 18.590 1.00 90.88 1077 THR A CA 1
ATOM 8309 C C . THR A 1 1077 ? 15.090 -9.787 19.315 1.00 90.88 1077 THR A C 1
ATOM 8311 O O . THR A 1 1077 ? 14.379 -8.785 19.285 1.00 90.88 1077 THR A O 1
ATOM 8314 N N . THR A 1 1078 ? 16.251 -9.791 19.976 1.00 88.25 1078 THR A N 1
ATOM 8315 C CA . THR A 1 1078 ? 16.829 -8.590 20.614 1.00 88.25 1078 THR A CA 1
ATOM 8316 C C . THR A 1 1078 ? 17.334 -7.551 19.614 1.00 88.25 1078 THR A C 1
ATOM 8318 O O . THR A 1 1078 ? 17.553 -6.403 19.988 1.00 88.25 1078 THR A O 1
ATOM 8321 N N . THR A 1 1079 ? 17.554 -7.946 18.360 1.00 87.94 1079 THR A N 1
ATOM 8322 C CA . THR A 1 1079 ? 17.937 -7.028 17.290 1.00 87.94 1079 THR A CA 1
ATOM 8323 C C . THR A 1 1079 ? 16.679 -6.481 16.630 1.00 87.94 1079 THR A C 1
ATOM 8325 O O . THR A 1 1079 ? 15.780 -7.247 16.270 1.00 87.94 1079 THR A O 1
ATOM 8328 N N . ALA A 1 1080 ? 16.628 -5.157 16.468 1.00 85.88 1080 ALA A N 1
ATOM 8329 C CA . ALA A 1 1080 ? 15.502 -4.476 15.846 1.00 85.88 1080 ALA A CA 1
ATOM 8330 C C . ALA A 1 1080 ? 15.165 -5.082 14.475 1.00 85.88 1080 ALA A C 1
ATOM 8332 O O . ALA A 1 1080 ? 16.064 -5.355 13.682 1.00 85.88 1080 ALA A O 1
ATOM 8333 N N . LEU A 1 1081 ? 13.867 -5.300 14.233 1.00 85.50 1081 LEU A N 1
ATOM 8334 C CA . LEU A 1 1081 ? 13.304 -5.822 12.978 1.00 85.50 1081 LEU A CA 1
ATOM 8335 C C . LEU A 1 1081 ? 13.776 -7.224 12.561 1.00 85.50 1081 LEU A C 1
ATOM 8337 O O . LEU A 1 1081 ? 13.493 -7.665 11.453 1.00 85.50 1081 LEU A O 1
ATOM 8341 N N . LEU A 1 1082 ? 14.443 -7.968 13.448 1.00 90.56 1082 LEU A N 1
ATOM 8342 C CA . LEU A 1 1082 ? 14.772 -9.370 13.204 1.00 90.56 1082 LEU A CA 1
ATOM 8343 C C . LEU A 1 1082 ? 13.782 -10.297 13.913 1.00 90.56 1082 LEU A C 1
ATOM 8345 O O . LEU A 1 1082 ? 13.499 -10.140 15.108 1.00 90.56 1082 LEU A O 1
ATOM 8349 N N . TYR A 1 1083 ? 13.324 -11.310 13.178 1.00 92.62 1083 TYR A N 1
ATOM 8350 C CA . TYR A 1 1083 ? 12.337 -12.290 13.621 1.00 92.62 1083 TYR A CA 1
ATOM 8351 C C . TYR A 1 1083 ? 12.899 -13.711 13.544 1.00 92.62 1083 TYR A C 1
ATOM 8353 O O . TYR A 1 1083 ? 13.535 -14.095 12.567 1.00 92.62 1083 TYR A O 1
ATOM 8361 N N . GLU A 1 1084 ? 12.623 -14.505 14.572 1.00 92.69 1084 GLU A N 1
ATOM 8362 C CA . GLU A 1 1084 ? 12.905 -15.936 14.627 1.00 92.69 1084 GLU A CA 1
ATOM 8363 C C . GLU A 1 1084 ? 11.626 -16.727 14.332 1.00 92.69 1084 GLU A C 1
ATOM 8365 O O . GLU A 1 1084 ? 10.540 -16.388 14.813 1.00 92.69 1084 GLU A O 1
ATOM 8370 N N . VAL A 1 1085 ? 11.751 -17.811 13.565 1.00 94.75 1085 VAL A N 1
ATOM 8371 C CA . VAL A 1 1085 ? 10.635 -18.729 13.319 1.00 94.75 1085 VAL A CA 1
ATOM 8372 C C . VAL A 1 1085 ? 10.477 -19.675 14.505 1.00 94.75 1085 VAL A C 1
ATOM 8374 O O . VAL A 1 1085 ? 11.314 -20.547 14.726 1.00 94.75 1085 VAL A O 1
ATOM 8377 N N . VAL A 1 1086 ? 9.364 -19.551 15.227 1.00 94.62 1086 VAL A N 1
ATOM 8378 C CA . VAL A 1 1086 ? 9.032 -20.414 16.373 1.00 94.62 1086 VAL A CA 1
ATOM 8379 C C . VAL A 1 1086 ? 8.063 -21.539 16.017 1.00 94.62 1086 VAL A C 1
ATOM 8381 O O . VAL A 1 1086 ? 8.038 -22.561 16.701 1.00 94.62 1086 VAL A O 1
ATOM 8384 N N . ASN A 1 1087 ? 7.288 -21.394 14.939 1.00 93.06 1087 ASN A N 1
ATOM 8385 C CA . ASN A 1 1087 ? 6.432 -22.462 14.431 1.00 93.06 1087 ASN A CA 1
ATOM 8386 C C . ASN A 1 1087 ? 6.370 -22.452 12.898 1.00 93.06 1087 ASN A C 1
ATOM 8388 O O . ASN A 1 1087 ? 5.559 -21.753 12.297 1.00 93.06 1087 ASN A O 1
ATOM 8392 N N . SER A 1 1088 ? 7.201 -23.283 12.267 1.00 91.19 1088 SER A N 1
ATOM 8393 C CA . SER A 1 1088 ? 7.294 -23.402 10.806 1.00 91.19 1088 SER A CA 1
ATOM 8394 C C . SER A 1 1088 ? 6.137 -24.160 10.148 1.00 91.19 1088 SER A C 1
ATOM 8396 O O . SER A 1 1088 ? 6.056 -24.174 8.921 1.00 91.19 1088 SER A O 1
ATOM 8398 N N . SER A 1 1089 ? 5.257 -24.799 10.931 1.00 88.38 1089 SER A N 1
ATOM 8399 C CA . SER A 1 1089 ? 4.086 -25.510 10.394 1.00 88.38 1089 SER A CA 1
ATOM 8400 C C . SER A 1 1089 ? 2.948 -24.572 9.985 1.00 88.38 1089 SER A C 1
ATOM 8402 O O . SER A 1 1089 ? 2.075 -24.970 9.218 1.00 88.38 1089 SER A O 1
ATOM 8404 N N . LEU A 1 1090 ? 2.973 -23.326 10.466 1.00 88.50 1090 LEU A N 1
ATOM 8405 C CA . LEU A 1 1090 ? 1.984 -22.309 10.132 1.00 88.50 1090 LEU A CA 1
ATOM 8406 C C . LEU A 1 1090 ? 2.351 -21.597 8.820 1.00 88.50 1090 LEU A C 1
ATOM 8408 O O . LEU A 1 1090 ? 3.536 -21.485 8.483 1.00 88.50 1090 LEU A O 1
ATOM 8412 N N . PRO A 1 1091 ? 1.367 -21.063 8.081 1.00 90.38 1091 PRO A N 1
ATOM 8413 C CA . PRO A 1 1091 ? 1.622 -20.082 7.035 1.00 90.38 1091 PRO A CA 1
ATOM 8414 C C . PRO A 1 1091 ? 2.347 -18.863 7.624 1.00 90.38 1091 PRO A C 1
ATOM 8416 O O . PRO A 1 1091 ? 1.870 -18.216 8.561 1.00 90.38 1091 PRO A O 1
ATOM 8419 N N . ILE A 1 1092 ? 3.543 -18.590 7.104 1.00 96.19 1092 ILE A N 1
ATOM 8420 C CA . ILE A 1 1092 ? 4.369 -17.432 7.464 1.00 96.19 1092 ILE A CA 1
ATOM 8421 C C . ILE A 1 1092 ? 4.663 -16.686 6.177 1.00 96.19 1092 ILE A C 1
ATOM 8423 O O . ILE A 1 1092 ? 5.520 -17.137 5.416 1.00 96.19 1092 ILE A O 1
ATOM 8427 N N . TRP A 1 1093 ? 3.954 -15.586 5.962 1.00 97.31 1093 TRP A N 1
ATOM 8428 C CA . TRP A 1 1093 ? 4.085 -14.723 4.797 1.00 97.31 1093 TRP A CA 1
ATOM 8429 C C . TRP A 1 1093 ? 5.149 -13.648 5.023 1.00 97.31 1093 TRP A C 1
ATOM 8431 O O . TRP A 1 1093 ? 5.143 -12.963 6.047 1.00 97.31 1093 TRP A O 1
ATOM 8441 N N . VAL A 1 1094 ? 6.076 -13.524 4.077 1.00 97.12 1094 VAL A N 1
ATOM 8442 C CA . VAL A 1 1094 ? 7.135 -12.509 4.085 1.00 97.12 1094 VAL A CA 1
ATOM 8443 C C . VAL A 1 1094 ? 7.359 -11.976 2.671 1.00 97.12 1094 VAL A C 1
ATOM 8445 O O . VAL A 1 1094 ? 7.211 -12.704 1.684 1.00 97.12 1094 VAL A O 1
ATOM 8448 N N . GLU A 1 1095 ? 7.756 -10.718 2.589 1.00 96.50 1095 GLU A N 1
ATOM 8449 C CA . GLU A 1 1095 ? 8.049 -10.004 1.351 1.00 96.50 1095 GLU A CA 1
ATOM 8450 C C . GLU A 1 1095 ? 9.569 -9.836 1.203 1.00 96.50 1095 GLU A C 1
ATOM 8452 O O . GLU A 1 1095 ? 10.217 -9.432 2.169 1.00 96.50 1095 GLU A O 1
ATOM 8457 N N . PRO A 1 1096 ? 10.183 -10.195 0.059 1.00 94.94 1096 PRO A N 1
ATOM 8458 C CA . PRO A 1 1096 ? 11.610 -9.997 -0.166 1.00 94.94 1096 PRO A CA 1
ATOM 8459 C C . PRO A 1 1096 ? 12.001 -8.523 -0.116 1.00 94.94 1096 PRO A C 1
ATOM 8461 O O . PRO A 1 1096 ? 11.272 -7.657 -0.567 1.00 94.94 1096 PRO A O 1
ATOM 8464 N N . GLN A 1 1097 ? 13.218 -8.248 0.335 1.00 91.75 1097 GLN A N 1
ATOM 8465 C CA . GLN A 1 1097 ? 13.841 -6.946 0.132 1.00 91.75 1097 GLN A CA 1
ATOM 8466 C C . GLN A 1 1097 ? 14.346 -6.859 -1.309 1.00 91.75 1097 GLN A C 1
ATOM 8468 O O . GLN A 1 1097 ? 15.028 -7.772 -1.788 1.00 91.75 1097 GLN A O 1
ATOM 8473 N N . TRP A 1 1098 ? 14.052 -5.757 -1.993 1.00 89.69 1098 TRP A N 1
ATOM 8474 C CA . TRP A 1 1098 ? 14.490 -5.518 -3.368 1.00 89.69 1098 TRP A CA 1
ATOM 8475 C C . TRP A 1 1098 ? 15.116 -4.140 -3.557 1.00 89.69 1098 TRP A C 1
ATOM 8477 O O . TRP A 1 1098 ? 15.022 -3.257 -2.706 1.00 89.69 1098 TRP A O 1
ATOM 8487 N N . ALA A 1 1099 ? 15.814 -3.986 -4.682 1.00 80.31 1099 ALA A N 1
ATOM 8488 C CA . ALA A 1 1099 ? 16.509 -2.761 -5.039 1.00 80.31 1099 ALA A CA 1
ATOM 8489 C C . ALA A 1 1099 ? 15.534 -1.645 -5.447 1.00 80.31 1099 ALA A C 1
ATOM 8491 O O . ALA A 1 1099 ? 14.413 -1.896 -5.887 1.00 80.31 1099 ALA A O 1
ATOM 8492 N N . SER A 1 1100 ? 15.983 -0.397 -5.330 1.00 79.62 1100 SER A N 1
ATOM 8493 C CA . SER A 1 1100 ? 15.196 0.783 -5.703 1.00 79.62 1100 SER A CA 1
ATOM 8494 C C . SER A 1 1100 ? 15.138 1.042 -7.214 1.00 79.62 1100 SER A C 1
ATOM 8496 O O . SER A 1 1100 ? 14.416 1.937 -7.643 1.00 79.62 1100 SER A O 1
ATOM 8498 N N . ASP A 1 1101 ? 15.887 0.289 -8.024 1.00 80.25 1101 ASP A N 1
ATOM 8499 C CA . ASP A 1 1101 ? 16.017 0.455 -9.476 1.00 80.25 1101 ASP A CA 1
ATOM 8500 C C . ASP A 1 1101 ? 15.245 -0.601 -10.291 1.00 80.25 1101 ASP A C 1
ATOM 8502 O O . ASP A 1 1101 ? 15.545 -0.831 -11.471 1.00 80.25 1101 ASP A O 1
ATOM 8506 N N . ILE A 1 1102 ? 14.237 -1.242 -9.685 1.00 88.38 1102 ILE A N 1
ATOM 8507 C CA . ILE A 1 1102 ? 13.296 -2.092 -10.425 1.00 88.38 1102 ILE A CA 1
ATOM 8508 C C . ILE A 1 1102 ? 12.576 -1.285 -11.511 1.00 88.38 1102 ILE A C 1
ATOM 8510 O O . ILE A 1 1102 ? 12.313 -0.090 -11.366 1.00 88.38 1102 ILE A O 1
ATOM 8514 N N . GLY A 1 1103 ? 12.236 -1.937 -12.621 1.00 89.44 1103 GLY A N 1
ATOM 8515 C CA . GLY A 1 1103 ? 11.521 -1.270 -13.704 1.00 89.44 1103 GLY A CA 1
ATOM 8516 C C . GLY A 1 1103 ? 11.591 -1.988 -15.041 1.00 89.44 1103 GLY A C 1
ATOM 8517 O O . GLY A 1 1103 ? 12.341 -2.950 -15.237 1.00 89.44 1103 GLY A O 1
ATOM 8518 N N . SER A 1 1104 ? 10.801 -1.498 -15.997 1.00 91.31 1104 SER A N 1
ATOM 8519 C CA . SER A 1 1104 ? 10.816 -2.012 -17.361 1.00 91.31 1104 SER A CA 1
ATOM 8520 C C . SER A 1 1104 ? 10.530 -0.957 -18.423 1.00 91.31 1104 SER A C 1
ATOM 8522 O O . SER A 1 1104 ? 9.888 0.067 -18.189 1.00 91.31 1104 SER A O 1
ATOM 8524 N N . TYR A 1 1105 ? 11.063 -1.198 -19.619 1.00 90.12 1105 TYR A N 1
ATOM 8525 C CA . TYR A 1 1105 ? 10.831 -0.353 -20.787 1.00 90.12 1105 TYR A CA 1
ATOM 8526 C C . TYR A 1 1105 ? 11.049 -1.130 -22.086 1.00 90.12 1105 TYR A C 1
ATOM 8528 O O . TYR A 1 1105 ? 11.814 -2.095 -22.139 1.00 90.12 1105 TYR A O 1
ATOM 8536 N N . SER A 1 1106 ? 10.407 -0.685 -23.167 1.00 90.56 1106 SER A N 1
ATOM 8537 C CA . SER A 1 1106 ? 10.619 -1.207 -24.518 1.00 90.56 1106 SER A CA 1
ATOM 8538 C C . SER A 1 1106 ? 11.541 -0.315 -25.342 1.00 90.56 1106 SER A C 1
ATOM 8540 O O . SER A 1 1106 ? 11.411 0.910 -25.338 1.00 90.56 1106 SER A O 1
ATOM 8542 N N . PHE A 1 1107 ? 12.433 -0.936 -26.113 1.00 87.75 1107 PHE A N 1
ATOM 8543 C CA . PHE A 1 1107 ? 13.392 -0.260 -26.980 1.00 87.75 1107 PHE A CA 1
ATOM 8544 C C . PHE A 1 1107 ? 13.625 -1.030 -28.291 1.00 87.75 1107 PHE A C 1
ATOM 8546 O O . PHE A 1 1107 ? 13.450 -2.251 -28.334 1.00 87.75 1107 PHE A O 1
ATOM 8553 N N . PRO A 1 1108 ? 14.014 -0.345 -29.379 1.00 86.31 1108 PRO A N 1
ATOM 8554 C CA . PRO A 1 1108 ? 14.430 -1.000 -30.614 1.00 86.31 1108 PRO A CA 1
ATOM 8555 C C . PRO A 1 1108 ? 15.867 -1.525 -30.500 1.00 86.31 1108 PRO A C 1
ATOM 8557 O O . PRO A 1 1108 ? 16.796 -0.778 -30.203 1.00 86.31 1108 PRO A O 1
ATOM 8560 N N . ASP A 1 1109 ? 16.063 -2.803 -30.799 1.00 81.94 1109 ASP A N 1
ATOM 8561 C CA . ASP A 1 1109 ? 17.368 -3.440 -30.930 1.00 81.94 1109 ASP A CA 1
ATOM 8562 C C . ASP A 1 1109 ? 17.764 -3.515 -32.419 1.00 81.94 1109 ASP A C 1
ATOM 8564 O O . ASP A 1 1109 ? 17.110 -4.221 -33.199 1.00 81.94 1109 ASP A O 1
ATOM 8568 N N . PRO A 1 1110 ? 18.824 -2.800 -32.849 1.00 70.88 1110 PRO A N 1
ATOM 8569 C CA . PRO A 1 1110 ? 19.330 -2.861 -34.221 1.00 70.88 1110 PRO A CA 1
ATOM 8570 C C . PRO A 1 1110 ? 19.961 -4.224 -34.579 1.00 70.88 1110 PRO A C 1
ATOM 8572 O O . PRO A 1 1110 ? 20.248 -4.484 -35.747 1.00 70.88 1110 PRO A O 1
ATOM 8575 N N . GLY A 1 1111 ? 20.172 -5.106 -33.600 1.00 69.31 1111 GLY A N 1
ATOM 8576 C CA . GLY A 1 1111 ? 20.721 -6.442 -33.783 1.00 69.31 1111 GLY A CA 1
ATOM 8577 C C . GLY A 1 1111 ? 22.252 -6.482 -33.794 1.00 69.31 1111 GLY A C 1
ATOM 8578 O O . GLY A 1 1111 ? 22.946 -5.521 -34.135 1.00 69.31 1111 GLY A O 1
ATOM 8579 N N . ALA A 1 1112 ? 22.805 -7.650 -33.450 1.00 68.75 1112 ALA A N 1
ATOM 8580 C CA . ALA A 1 1112 ? 24.249 -7.844 -33.281 1.00 68.75 1112 ALA A CA 1
ATOM 8581 C C . ALA A 1 1112 ? 25.061 -7.619 -34.570 1.00 68.75 1112 ALA A C 1
ATOM 8583 O O . ALA A 1 1112 ? 26.236 -7.261 -34.513 1.00 68.75 1112 ALA A O 1
ATOM 8584 N N . TRP A 1 1113 ? 24.445 -7.804 -35.742 1.00 67.88 1113 TRP A N 1
ATOM 8585 C CA . TRP A 1 1113 ? 25.110 -7.633 -37.036 1.00 67.88 1113 TRP A CA 1
ATOM 8586 C C . TRP A 1 1113 ? 25.579 -6.194 -37.278 1.00 67.88 1113 TRP A C 1
ATOM 8588 O O . TRP A 1 1113 ? 26.682 -5.991 -37.782 1.00 67.88 1113 TRP A O 1
ATOM 8598 N N . ILE A 1 1114 ? 24.796 -5.194 -36.856 1.00 66.75 1114 ILE A N 1
ATOM 8599 C CA . ILE A 1 1114 ? 25.212 -3.787 -36.934 1.00 66.75 1114 ILE A CA 1
ATOM 8600 C C . ILE A 1 1114 ? 26.416 -3.545 -36.018 1.00 66.75 1114 ILE A C 1
ATOM 8602 O O . ILE A 1 1114 ? 27.364 -2.880 -36.429 1.00 66.75 1114 ILE A O 1
ATOM 8606 N N . GLY A 1 1115 ? 26.436 -4.151 -34.827 1.00 69.31 1115 GLY A N 1
ATOM 8607 C CA . GLY A 1 1115 ? 27.598 -4.124 -33.935 1.00 69.31 1115 GLY A CA 1
ATOM 8608 C C . GLY A 1 1115 ? 28.858 -4.708 -34.584 1.00 69.31 1115 GLY A C 1
ATOM 8609 O O . GLY A 1 1115 ? 29.909 -4.070 -34.559 1.00 69.31 1115 GLY A O 1
ATOM 8610 N N . TRP A 1 1116 ? 28.747 -5.869 -35.240 1.00 76.25 1116 TRP A N 1
ATOM 8611 C CA . TRP A 1 1116 ? 29.861 -6.485 -35.971 1.00 76.25 1116 TRP A CA 1
ATOM 8612 C C . TRP A 1 1116 ? 30.337 -5.636 -37.150 1.00 76.25 1116 TRP A C 1
ATOM 8614 O O . TRP A 1 1116 ? 31.541 -5.451 -37.307 1.00 76.25 1116 TRP A O 1
ATOM 8624 N N . ILE A 1 1117 ? 29.426 -5.076 -37.954 1.00 74.12 1117 ILE A N 1
ATOM 8625 C CA . ILE A 1 1117 ? 29.787 -4.152 -39.039 1.00 74.12 1117 ILE A CA 1
ATOM 8626 C C . ILE A 1 1117 ? 30.541 -2.947 -38.476 1.00 74.12 1117 ILE A C 1
ATOM 8628 O O . ILE A 1 1117 ? 31.612 -2.616 -38.981 1.00 74.12 1117 ILE A O 1
ATOM 8632 N N . THR A 1 1118 ? 30.021 -2.312 -37.425 1.00 73.69 1118 THR A N 1
ATOM 8633 C CA . THR A 1 1118 ? 30.670 -1.155 -36.797 1.00 73.69 1118 THR A CA 1
ATOM 8634 C C . THR A 1 1118 ? 32.047 -1.525 -36.250 1.00 73.69 1118 THR A C 1
ATOM 8636 O O . THR A 1 1118 ? 32.995 -0.765 -36.446 1.00 73.69 1118 THR A O 1
ATOM 8639 N N . LEU A 1 1119 ? 32.203 -2.711 -35.650 1.00 80.38 1119 LEU A N 1
ATOM 8640 C CA . LEU A 1 1119 ? 33.501 -3.212 -35.196 1.00 80.38 1119 LEU A CA 1
ATOM 8641 C C . LEU A 1 1119 ? 34.471 -3.423 -36.367 1.00 80.38 1119 LEU A C 1
ATOM 8643 O O . LEU A 1 1119 ? 35.606 -2.956 -36.304 1.00 80.38 1119 LEU A O 1
ATOM 8647 N N . PHE A 1 1120 ? 34.045 -4.076 -37.453 1.00 83.00 1120 PHE A N 1
ATOM 8648 C CA . PHE A 1 1120 ? 34.895 -4.311 -38.624 1.00 83.00 1120 PHE A CA 1
ATOM 8649 C C . PHE A 1 1120 ? 35.274 -3.017 -39.344 1.00 83.00 1120 PHE A C 1
ATOM 8651 O O . PHE A 1 1120 ? 36.423 -2.869 -39.758 1.00 83.00 1120 PHE A O 1
ATOM 8658 N N . ILE A 1 1121 ? 34.349 -2.062 -39.458 1.00 79.06 1121 ILE A N 1
ATOM 8659 C CA . ILE A 1 1121 ? 34.636 -0.725 -39.987 1.00 79.06 1121 ILE A CA 1
ATOM 8660 C C . ILE A 1 1121 ? 35.625 -0.008 -39.069 1.00 79.06 1121 ILE A C 1
ATOM 8662 O O . ILE A 1 1121 ? 36.593 0.563 -39.564 1.00 79.06 1121 ILE A O 1
ATOM 8666 N N . GLY A 1 1122 ? 35.434 -0.076 -37.749 1.00 79.44 1122 GLY A N 1
ATOM 8667 C CA . GLY A 1 1122 ? 36.357 0.502 -36.774 1.00 79.44 1122 GLY A CA 1
ATOM 8668 C C . GLY A 1 1122 ? 37.767 -0.082 -36.899 1.00 79.44 1122 GLY A C 1
ATOM 8669 O O . GLY A 1 1122 ? 38.741 0.666 -37.012 1.00 79.44 1122 GLY A O 1
ATOM 8670 N N . LEU A 1 1123 ? 37.883 -1.412 -36.973 1.00 86.50 1123 LEU A N 1
ATOM 8671 C CA . LEU A 1 1123 ? 39.156 -2.114 -37.161 1.00 86.50 1123 LEU A CA 1
ATOM 8672 C C . LEU A 1 1123 ? 39.796 -1.785 -38.516 1.00 86.50 1123 LEU A C 1
ATOM 8674 O O . LEU A 1 1123 ? 40.997 -1.532 -38.578 1.00 86.50 1123 LEU A O 1
ATOM 8678 N N . GLY A 1 1124 ? 39.007 -1.735 -39.591 1.00 83.00 1124 GLY A N 1
ATOM 8679 C CA . GLY A 1 1124 ? 39.476 -1.391 -40.933 1.00 83.00 1124 GLY A CA 1
ATOM 8680 C C . GLY A 1 1124 ? 39.966 0.053 -41.038 1.00 83.00 1124 GLY A C 1
ATOM 8681 O O . GLY A 1 1124 ? 41.047 0.298 -41.571 1.00 83.00 1124 GLY A O 1
ATOM 8682 N N . ALA A 1 1125 ? 39.220 1.006 -40.477 1.00 81.00 1125 ALA A N 1
ATOM 8683 C CA . ALA A 1 1125 ? 39.611 2.411 -40.409 1.00 81.00 1125 ALA A CA 1
ATOM 8684 C C . ALA A 1 1125 ? 40.886 2.595 -39.575 1.00 81.00 1125 ALA A C 1
ATOM 8686 O O . ALA A 1 1125 ? 41.797 3.311 -39.990 1.00 81.00 1125 ALA A O 1
ATOM 8687 N N . THR A 1 1126 ? 40.986 1.887 -38.447 1.00 83.88 1126 THR A N 1
ATOM 8688 C CA . THR A 1 1126 ? 42.185 1.890 -37.598 1.00 83.88 1126 THR A CA 1
ATOM 8689 C C . THR A 1 1126 ? 43.385 1.313 -38.345 1.00 83.88 1126 THR A C 1
ATOM 8691 O O . THR A 1 1126 ? 44.436 1.945 -38.409 1.00 83.88 1126 THR A O 1
ATOM 8694 N N . GLY A 1 1127 ? 43.224 0.155 -38.990 1.00 83.69 1127 GLY A N 1
ATOM 8695 C CA . GLY A 1 1127 ? 44.280 -0.492 -39.769 1.00 83.69 1127 GLY A CA 1
ATOM 8696 C C . GLY A 1 1127 ? 44.752 0.354 -40.955 1.00 83.69 1127 GLY A C 1
ATOM 8697 O O . GLY A 1 1127 ? 45.956 0.494 -41.173 1.00 83.69 1127 GLY A O 1
ATOM 8698 N N . ALA A 1 1128 ? 43.828 0.984 -41.686 1.00 77.25 1128 ALA A N 1
ATOM 8699 C CA . ALA A 1 1128 ? 44.158 1.919 -42.759 1.00 77.25 1128 ALA A CA 1
ATOM 8700 C C . ALA A 1 1128 ? 44.884 3.163 -42.223 1.00 77.25 1128 ALA A C 1
ATOM 8702 O O . ALA A 1 1128 ? 45.874 3.593 -42.814 1.00 77.25 1128 ALA A O 1
ATOM 8703 N N . GLY A 1 1129 ? 44.449 3.703 -41.081 1.00 78.44 1129 GLY A N 1
ATOM 8704 C CA . GLY A 1 1129 ? 45.109 4.821 -40.403 1.00 78.44 1129 GLY A CA 1
ATOM 8705 C C . GLY A 1 1129 ? 46.545 4.496 -39.980 1.00 78.44 1129 GLY A C 1
ATOM 8706 O O . GLY A 1 1129 ? 47.453 5.298 -40.212 1.00 78.44 1129 GLY A O 1
ATOM 8707 N N . VAL A 1 1130 ? 46.777 3.291 -39.452 1.00 81.00 1130 VAL A N 1
ATOM 8708 C CA . VAL A 1 1130 ? 48.119 2.784 -39.126 1.00 81.00 1130 VAL A CA 1
ATOM 8709 C C . VAL A 1 1130 ? 48.960 2.625 -40.397 1.00 81.00 1130 VAL A C 1
ATOM 8711 O O . VAL A 1 1130 ? 50.085 3.117 -40.453 1.00 81.00 1130 VAL A O 1
ATOM 8714 N N . GLY A 1 1131 ? 48.414 2.015 -41.454 1.00 81.25 1131 GLY A N 1
ATOM 8715 C CA . GLY A 1 1131 ? 49.116 1.831 -42.730 1.00 81.25 1131 GLY A CA 1
ATOM 8716 C C . GLY A 1 1131 ? 49.522 3.149 -43.398 1.00 81.25 1131 GLY A C 1
ATOM 8717 O O . GLY A 1 1131 ? 50.661 3.299 -43.842 1.00 81.25 1131 GLY A O 1
ATOM 8718 N N . VAL A 1 1132 ? 48.625 4.138 -43.419 1.00 78.06 1132 VAL A N 1
ATOM 8719 C CA . VAL A 1 1132 ? 48.917 5.485 -43.935 1.00 78.06 1132 VAL A CA 1
ATOM 8720 C C . VAL A 1 1132 ? 49.982 6.175 -43.082 1.00 78.06 1132 VAL A C 1
ATOM 8722 O O . VAL A 1 1132 ? 50.913 6.759 -43.635 1.00 78.06 1132 VAL A O 1
ATOM 8725 N N . SER A 1 1133 ? 49.912 6.049 -41.755 1.00 73.38 1133 SER A N 1
ATOM 8726 C CA . SER A 1 1133 ? 50.936 6.586 -40.848 1.00 73.38 1133 SER A CA 1
ATOM 8727 C C . SER A 1 1133 ? 52.319 5.983 -41.123 1.00 73.38 1133 SER A C 1
ATOM 8729 O O . SER A 1 1133 ? 53.295 6.726 -41.231 1.00 73.38 1133 SER A O 1
ATOM 8731 N N . PHE A 1 1134 ? 52.410 4.666 -41.349 1.00 75.31 1134 PHE A N 1
ATOM 8732 C CA . PHE A 1 1134 ? 53.660 3.998 -41.739 1.00 75.31 1134 PHE A CA 1
ATOM 8733 C C . PHE A 1 1134 ? 54.202 4.480 -43.094 1.00 75.31 1134 PHE A C 1
ATOM 8735 O O . PHE A 1 1134 ? 55.410 4.684 -43.236 1.00 75.31 1134 PHE A O 1
ATOM 8742 N N . LEU A 1 1135 ? 53.336 4.703 -44.089 1.00 75.44 1135 LEU A N 1
ATOM 8743 C CA . LEU A 1 1135 ? 53.741 5.234 -45.398 1.00 75.44 1135 LEU A CA 1
ATOM 8744 C C . LEU A 1 1135 ? 54.271 6.671 -45.298 1.00 75.44 1135 LEU A C 1
ATOM 8746 O O . LEU A 1 1135 ? 55.281 7.005 -45.923 1.00 75.44 1135 LEU A O 1
ATOM 8750 N N . VAL A 1 1136 ? 53.628 7.509 -44.482 1.00 72.38 1136 VAL A N 1
ATOM 8751 C CA . VAL A 1 1136 ? 54.076 8.881 -44.209 1.00 72.38 1136 VAL A CA 1
ATOM 8752 C C . VAL A 1 1136 ? 55.419 8.871 -43.473 1.00 72.38 1136 VAL A C 1
ATOM 8754 O O . VAL A 1 1136 ? 56.341 9.564 -43.900 1.00 72.38 1136 VAL A O 1
ATOM 8757 N N . LEU A 1 1137 ? 55.586 8.025 -42.451 1.00 67.56 1137 LEU A N 1
ATOM 8758 C CA . LEU A 1 1137 ? 56.859 7.826 -41.741 1.00 67.56 1137 LEU A CA 1
ATOM 8759 C C . LEU A 1 1137 ? 57.986 7.380 -42.684 1.00 67.56 1137 LEU A C 1
ATOM 8761 O O . LEU A 1 1137 ? 59.076 7.956 -42.658 1.00 67.56 1137 LEU A O 1
ATOM 8765 N N . GLY A 1 1138 ? 57.715 6.423 -43.576 1.00 70.62 1138 GLY A N 1
ATOM 8766 C CA . GLY A 1 1138 ? 58.674 5.981 -44.591 1.00 70.62 1138 GLY A CA 1
ATOM 8767 C C . GLY A 1 1138 ? 59.056 7.085 -45.587 1.00 70.62 1138 GLY A C 1
ATOM 8768 O O . GLY A 1 1138 ? 60.214 7.181 -46.001 1.00 70.62 1138 GLY A O 1
ATOM 8769 N N . SER A 1 1139 ? 58.115 7.963 -45.946 1.00 63.44 1139 SER A N 1
ATOM 8770 C CA . SER A 1 1139 ? 58.381 9.122 -46.808 1.00 63.44 1139 SER A CA 1
ATOM 8771 C C . SER A 1 1139 ? 59.196 10.208 -46.094 1.00 63.44 1139 SER A C 1
ATOM 8773 O O . SER A 1 1139 ? 60.089 10.802 -46.695 1.00 63.44 1139 SER A O 1
ATOM 8775 N N . VAL A 1 1140 ? 58.933 10.453 -44.807 1.00 58.69 1140 VAL A N 1
ATOM 8776 C CA . VAL A 1 1140 ? 59.672 11.429 -43.987 1.00 58.69 1140 VAL A CA 1
ATOM 8777 C C . VAL A 1 1140 ? 61.098 10.949 -43.694 1.00 58.69 1140 VAL A C 1
ATOM 8779 O O . VAL A 1 1140 ? 62.029 11.751 -43.739 1.00 58.69 1140 VAL A O 1
ATOM 8782 N N . GLN A 1 1141 ? 61.312 9.645 -43.488 1.00 53.56 1141 GLN A N 1
ATOM 8783 C CA . GLN A 1 1141 ? 62.659 9.071 -43.378 1.00 53.56 1141 GLN A CA 1
ATOM 8784 C C . GLN A 1 1141 ? 63.453 9.183 -44.689 1.00 53.56 1141 GLN A C 1
ATOM 8786 O O . GLN A 1 1141 ? 64.642 9.498 -44.650 1.00 53.56 1141 GLN A O 1
ATOM 8791 N N . LYS A 1 1142 ? 62.810 9.017 -45.856 1.00 53.34 1142 LYS A N 1
ATOM 8792 C CA . LYS A 1 1142 ? 63.455 9.249 -47.164 1.00 53.34 1142 LYS A CA 1
ATOM 8793 C C . LYS A 1 1142 ? 63.826 10.714 -47.407 1.00 53.34 1142 LYS A C 1
ATOM 8795 O O . LYS A 1 1142 ? 64.827 10.967 -48.068 1.00 53.34 1142 LYS A O 1
ATOM 8800 N N . MET A 1 1143 ? 63.079 11.669 -46.850 1.00 51.25 1143 MET A N 1
ATOM 8801 C CA . MET A 1 1143 ? 63.404 13.101 -46.939 1.00 51.25 1143 MET A CA 1
ATOM 8802 C C . MET A 1 1143 ? 64.575 13.538 -46.042 1.00 51.25 1143 MET A C 1
ATOM 8804 O O . MET A 1 1143 ? 65.087 14.629 -46.239 1.00 51.25 1143 MET A O 1
ATOM 8808 N N . LYS A 1 1144 ? 65.031 12.708 -45.090 1.00 45.69 1144 LYS A N 1
ATOM 8809 C CA . LYS A 1 1144 ? 66.267 12.951 -44.315 1.00 45.69 1144 LYS A CA 1
ATOM 8810 C C . LYS A 1 1144 ? 67.535 12.378 -44.975 1.00 45.69 1144 LYS A C 1
ATOM 8812 O O . LYS A 1 1144 ? 68.621 12.529 -44.424 1.00 45.69 1144 LYS A O 1
ATOM 8817 N N . LEU A 1 1145 ? 67.397 11.700 -46.118 1.00 45.53 1145 LEU A N 1
ATOM 8818 C CA . LEU A 1 1145 ? 68.488 11.093 -46.899 1.00 45.53 1145 LEU A CA 1
ATOM 8819 C C . LEU A 1 1145 ? 68.712 11.774 -48.267 1.00 45.53 1145 LEU A C 1
ATOM 8821 O O . LEU A 1 1145 ? 69.496 11.274 -49.073 1.00 45.53 1145 LEU A O 1
ATOM 8825 N N . MET A 1 1146 ? 68.053 12.909 -48.515 1.00 37.12 1146 MET A N 1
ATOM 8826 C CA . MET A 1 1146 ? 68.382 13.890 -49.560 1.00 37.12 1146 MET A CA 1
ATOM 8827 C C . MET A 1 1146 ? 68.792 15.193 -48.886 1.00 37.12 1146 MET A C 1
ATOM 8829 O O . MET A 1 1146 ? 69.652 15.890 -49.467 1.00 37.12 1146 MET A O 1
#

InterPro domains:
  IPR003737 N-acetylglucosaminyl phosphatidylinositol deacetylase-related [PF02585] (202-332)
  IPR008710 Nicastrin [PTHR21092] (451-1142)
  IPR016024 Armadillo-type fold [SSF48371] (21-167)
  IPR024078 Putative deacetylase LmbE-like domain superfamily [G3DSA:3.40.50.10320] (198-438)
  IPR024078 Putative deacetylase LmbE-like domain superfamily [SSF102588] (199-427)
  IPR041084 Nicastrin, small lobe [PF18266] (462-607)

pLDDT: mean 84.11, std 16.8, range [24.98, 98.88]

Organism: NCBI:txid325452

Radius of gyration: 39.06 Å; chains: 1; bounding box: 117×84×93 Å

Secondary structure (DSSP, 8-state):
----HHHHHHHS-TTPPPHHHHHHHHHHHHHH---HHHHHHHHHHHHHHTTSGGGHHHHHHTTHHHHHHHHHHHHHHHHHHHHHHGGG---------------HHHHHHHHHHHHHHHHT---HHHHHHHHHTTTHHHHHHHHSPP------HHHHHHHHHHHHHHHHHHHHHHHHHHHHHHHHTT--------PPPEEEEEEEESSTTHHHHT-HHHHHHHHHHTTSTT--EEEEEEEES---GGGS-HHHHHHHHHHHHHHHT--GGGEEE---TTS---SS----HHHHHHHHHHHHHHHT-SEEEEE-TTHHHH-HHHHHHHHHHHHHHHHHHHHHHHS---PPPPEEEEEPP--HHHHHSGGGGHHHHHHHHHHS-TTS-EEEEE---HHHHHHHHHT-TTT--HHHHHHHHH-GGGTEEEEEESS-TT---TTGGGSS----------EE--EEE---EEETTEEEEE--SSS-EEEEEEEE-SHHHHHHHHTT-STTPPTT--EEEEEEGGG--HHHHGGGGGGEEEEEEE-BTTB----S-SSTTSTTSGGGGG-TT--TT--S-TT---GGGSEESS-EEEESSHHHHHHHHHHHHHHHH-SSSPEEEEEEE-----TT--HHHHHT-B-TTS-B--SEEEB-EEEEEEEEE-TT-S-EEEEEEE-----SSSTT---IIIIIIHHHHHHHHHHHGGGS-GGG-SSEEEEEEESSTTTTSHHHHHHHHHHHHHHH-TTTS-SSEEES---TT-SEEEETTEES-SGGGG--GGGEEEEEEEE--SS--TT--EEEEE-TT-S--HHHHHHHHTSTTTTT-EEE--SSS--SSTHHHHH-TTTTS-TT--EEEEES-SSS--SSS-TTSTT--GGG--HHHHHHHHHHHHHHHHHHH-TT--HHHHTT----HHHHHHHHHHHHH-TTSHHHHHHHHHHHHHHHHHTT--TT------SS------B--TTTS-EEEETTTTEEESS--S---TTTEEEE----HHHHHHHHHHHHHTS-HHHHTTSPB-SSGGGSTTTTSSEEEETTTEEEE--EEEEEE--TTEEE-SSTT-EEES-TTS---EEE---TT-EEEEEEE--HHHHHHHHHHHHHHHHHHHHHHHHHHHHHHHHT--

Sequence (1146 aa):
MLSSRERLQERQGQYAAPRHEFLQQLVDEFQRSPDMLRKEEIVANLANFAYDPINYVSLSRLRIMDLFLDILDADQEQQQDTEGSNQAADKQQGPATTSTNRSPRTYQLVEFALGGICNCIPDPLLQQQFIDGDGVEIVAPYVLPKKMLDLDEDSLQTLLEMLKYLLLGTNVFLFFTAALIFFTSSISEISSSSTPQFKRALLVTAHPDDESMFFLPLVHSLQLQNNGENGQVWQIHLLCLSRGNYDGLGDIREKELRACATYLGLSSDHVQVLEDPKLQDGMESQWDVPHIAAIVATYVDKHSIDVVFTFDDYGVSGHANHIATHFGVKRALQQQQERCNAAESDEKIVRGWGLESTNLVRKYVGILDTALSYWLSRRDGEQDERQFVFVFRPRWNYNAMAMHQSQFVWYRRLFVAFSRYTFINTFRSLLPSADLSADQKKKHTPCAKWAPEHLVTTGGECVRLFHSGGSVGCRSVTDSEMARLYPISSSEELSSFVSGQAEQQEADSKYVLIMKESLLSYDAISSGLDRIGGLFVYPESSKNASFEASTPQGDGTVDGILNPFSSKKTEWNPTGNGLLTKSLPFPVVMLENTTTGEEFTKRAEMNIKSGVGATYKAFMNYYFGPEDMNSLKCLNFTNIYGNPSPKCDPIGGQSSWAMRGKLDSEEIVLAMAGMDSAALSHVLSPGANTGASGLVALLTAAHALKGLPDSAFDKKVVFAAFQAEKFGFVGSRKFLSDVQKFTKDPEGACAYPVSDSSSPMGKSFCTNPMLSSTEFANLELSKVSYAIAVDQVGILPSSGNFTVHVNPHANETSDLVDAIVNAPSAASAFAEGNTGSLPPTPLLSFVNDAEYGQRDLAGAVIAGYGDSFTSEATYNSRHDEFTLLDVDAVAQAAQVLAESVFTLASSNATTAQLNKIKVDTSLVETMLSCVSTDWSCDLMTNYSQFMVTTLIDYLSLTDSAKPSYSVPATLYPGPLDDDRSMLVLKTSDSSYYSLFNESWSDDEYAVRLFPNAYESFTRAFLASAMVPNATAEGATTCTQSQSCGDGGKGKECVYPGICVDKSAFHHEASSPGLKRTTTALLYEVVNSSLPIWVEPQWASDIGSYSFPDPGAWIGWITLFIGLGATGAGVGVSFLVLGSVQKMKLM

Foldseek 3Di:
DEDDPVNVVVPAPPPHDDPLVVLLVLVVCLVPDPDLVSVLVSLLVLLVVLLYVVCVVSCVVSVVLVVLLVLVVVVVVVVVVVVVVPPPDDDDDDDDDDDDPDDPRSVSSNVSSLSSVLSNDPDVVVSVVCVVVVVCVVCVVVSDDDDDDPDDPVRVVVVVVVVVLVVVVVLVVLVVVVVVVVVVVPDDDDDDDDAADEAEEEEEAAELLCCLQFPLLVLVVLVVVCVDPPNYHYQYAYEHAALQCPVPCSVVSLVLSLVLCVLSVHDSVRYHHDDDPQSHDDQPRAHDLCVLLVVLLVVCVVVVHAEYEAADCCQQPNRNSRNSNLSSVLVNLVVVVVVPVVDPDPRHRHWYKHWDHDDPCLFQQACSCVVVLVVVCVPDDDWKNKDKGFDPDLPSSLVSSVSSVVPCDDVSSSSSVGGNSVTMTMITTSDTPPPDDPVVVPPDDDDDDDDDDWFFFDAFWQFWWFKLVFIATEFEQDQKFKAFEAEDEDLVQLQCVLVVNHAPDDPQGAYEYQEEQVNDACVSNVSRLSRHQEYEYEYDPPAAAFQADQAQCAPPAQNNVLFPQRDPVQRQANRHRNNRRHYRHHIYGYGPHVVSSVVSNVLNVCQRVDPDFFTKMKMFGGHQDHRGDHPQCQLQPADPVRHGDHQWFFFWFWKKKFKAAPLPDLAEAEEEFEAFFAASGQQLALCLLAHQLQLLLLLLLLQLLLQDHSPQFQHMYMYIYFYPLSQNHLRLLVLLVLLQLCVVPVPVSAVAKAALFLALQARIAGQVQGWSHPSSVSVRLSNYQEYEGEHRQFAAAPVQAKEKEWQLQAPDQCLLQCLQCVQPLNPNRYDYADLNGDGSTSVSSQLRPVGRHNVRHGYIYTHSDHSYDRDSNPGRYSNSALVNTDLVRSQSSSLSVSSSSSSVRGPDDDPVSSVSRHRDSVSSSQSSCCQSFNLVDPLLCQFLQQVQVQQCVLVVHDPPDDFDAHVRGGSRSDGCDQQRQWWKAFPPPRDTWSHDDDDDDSVGIHTHHHGHSNSSSSQSSSQVSNNHPVNQVPFDFASYLCPDPSRNSQWTQGPVGGIDGGGMHIGIRAHPQWDDDRDPSRIDGNDSSRITMIGGNDDPPGTMIMDGHPDCVVVVVVVVVVVVVVVVSVVVVVVVVVVVVVVVVD